Protein 7JWK (pdb70)

Organism: Mycoplasma genitalium (strain ATCC 33530 / DSM 19775 / NCTC 10195 / G37) (NCBI:txid243273)

Nearest PDB structures (foldseek):
  7jwk-assembly1_B  TM=1.002E+00  e=1.875E-67  Mycoplasmoides genitalium G37
  5jya-assembly1_B  TM=9.770E-01  e=1.319E-47  Streptococcus agalactiae
  8hrq-assembly1_B  TM=9.580E-01  e=7.032E-47  Corynebacterium glutamicum ATCC 13032
  1nq5-assembly2_C  TM=9.638E-01  e=1.717E-46  Geobacillus stearothermophilus
  3gnq-assembly1_A  TM=9.557E-01  e=8.071E-45  Burkholderia pseudomallei 1710b

B-factor: mean 51.88, std 16.66, range [22.38, 120.73]

Solvent-accessible surface area: 44546 Å² total; per-residue (Å²): 124,20,80,0,0,0,2,6,0,24,24,36,0,2,12,0,2,38,12,5,54,92,73,100,47,2,90,15,28,0,0,4,22,127,14,86,26,96,8,0,10,16,1,0,50,12,2,16,25,31,35,69,25,166,94,67,28,82,42,70,160,64,45,0,26,2,80,106,41,64,2,89,6,39,70,54,66,69,2,89,87,5,36,0,100,139,32,80,0,32,3,0,0,2,13,44,54,192,42,46,30,78,141,7,0,18,34,0,51,161,12,21,6,120,31,0,0,0,17,25,21,8,146,56,77,119,16,81,6,0,0,42,49,23,20,9,166,71,14,37,75,130,23,42,17,0,0,2,0,15,27,2,0,2,0,0,0,4,0,0,36,4,0,18,130,49,22,14,3,32,10,0,4,0,3,0,1,5,0,3,34,64,68,6,72,12,8,4,26,38,29,128,43,42,14,29,0,0,0,0,16,43,0,0,0,3,12,101,15,23,0,34,127,0,5,10,64,2,2,94,72,0,105,57,42,14,64,13,22,0,1,20,0,10,6,25,7,0,0,1,0,7,0,0,0,26,13,130,132,77,10,46,38,119,101,0,17,84,2,0,103,168,60,52,46,62,3,3,85,35,11,104,39,22,6,0,1,18,27,5,48,52,20,100,73,0,0,8,0,1,12,119,23,12,45,45,7,93,16,148,56,83,62,3,2,2,0,0,0,0,0,0,8,9,5,1,6,1,30,2,0,2,44,1,0,42,62,6,33,85,90,132,19,20,0,0,0,2,5,0,24,24,37,0,2,11,0,2,40,14,4,51,90,90,98,55,3,86,13,37,0,0,5,22,130,22,101,27,98,5,0,11,16,1,0,38,13,3,16,26,34,34,63,22,165,84,66,28,79,39,74,91,58,44,0,78,4,68,106,34,58,3,89,7,35,68,66,76,67,1,94,99,5,37,0,107,142,36,107,5,48,5,0,0,2,14,42,40,175,38,46,28,82,78,9,0,23,41,0,52,150,12,29,6,71,24,0,0,1,18,24,22,7,143,52,76,121,13,86,5,1,0,45,54,26,21,10,160,66,13,48,105,91,21,37,17,0,0,3,0,15,26,4,0,2,0,0,0,4,0,0,36,3,0,20,129,51,21,13,1,32,10,0,5,1,3,0,1,7,0,5,36,67,56,6,74,11,10,4,25,42,29,139,39,42,13,29,0,0,0,1,16,41,0,0,0,3,8,102,13,26,0,35,117,0,5,9,68,2,2,96,78,0,104,55,39,15,65,12,26,1,2,19,0,10,7,27,8,0,0,1,0,8,0,0,0,22,14,129,133,77,9,46,37,117,99,0,18,84,2,0,100,162,61,48,48,66,3,3,83,34,13,109,44,21,6,0,1,17,29,3,49,51,20,100,75,1,0,8,0,0,9,120,30,10,48,29,8,105,17,149,69,95,56,5,2,2,0,1,0,0,0,0,8,9,6,1,5,1,34,4,0,4,44,1,0,42,41,5,29,164,99,131,82,86,13,17,0,0,0,2,5,0,25,26,35,0,2,11,0,3,37,16,4,48,88,82,102,54,6,42,18,38,0,0,5,19,134,16,94,27,98,8,0,10,17,1,0,39,13,3,16,27,34,34,61,24,168,87,65,28,82,41,73,90,61,49,0,82,2,60,225,39,71,2,92,8,35,67,67,79,54,0,87,95,4,38,0,109,144,40,59,0,37,5,0,0,1,15,43,46,184,39,44,27,76,134,6,0,17,27,0,53,153,11,25,5,120,30,0,0,0,19,24,32,18,159,56,77,116,14,89,5,1,0,42,53,22,20,24,78,70,17,40,85,134,22,43,16,0,0,3,0,16,28,3,0,3,0,0,0,4,0,0,34,5,0,19,127,52,18,8,0,39,8,0,3,1,2,0,0,6,0,4,35,63,64,6,73,12,8,4,24,38,29,125,43,42,14,29,0,0,0,1,16,44,0,0,0,3,11,101,14,31,0,35,77,1,5,9,69,2,1,95,77,0,109,54,35,15,66,14,22,1,2,20,0,12,6,26,6,0,0,0,0,6,0,1,0,23,14,120,116,75,8,46,41,117,104,0,18,84,3,0,98,172,61,52,46,62,3,2,87,27,14,110,50,21,6,0,1,16,28,4,50,52,21,101,77,1,0,9,0,1,9,119,28,12,43,29,6,115,14,143,66,92,64,4,3,2,0,0,0,0,0,0,10,10,7,1,6,1,35,3,0,3,38,1,0,42,61,10,20,83,81,133,39,18,0,0,0,1,7,1,26,25,37,0,2,11,0,1,38,15,4,46,95,21,106,63,10,52,18,43,0,0,6,23,136,20,99,28,97,11,2,9,16,1,0,46,12,3,17,24,33,36,66,24,174,89,68,27,77,39,64,91,64,37,2,92,2,72,108,42,74,3,111,7,36,69,59,76,52,1,98,95,2,40,0,103,81,51,87,0,39,5,0,0,2,14,54,60,75,45,42,37,26,78,12,0,38,48,0,52,94,13,24,4,112,38,0,0,0,18,25,35,16,74,62,73,123,23,77,6,2,0,42,48,25,18,15,159,74,29,50,113,89,24,40,20,0,0,3,0,15,28,4,0,2,0,0,0,1,0,0,51,3,0,19,80,49,21,20,7,41,12,0,4,0,3,0,0,5,0,4,32,66,68,5,77,11,10,4,24,40,28,137,42,45,14,27,0,0,0,0,17,42,0,0,0,2,13,99,18,32,0,29,82,1,4,8,68,1,1,92,100,0,109,53,38,13,62,12,22,1,2,20,0,11,6,24,7,0,0,1,0,6,0,0,0,24,13,80,132,78,7,48,41,121,102,0,20,84,2,0,97,161,59,52,41,69,2,2,86,38,14,105,39,20,5,0,1,16,28,5,48,50,20,104,73,0,0,9,0,1,11,122,29,12,45,43,6,70,19,152,67,85,66,6,2,3,0,0,0,0,0,0,9,8,6,1,6,1,38,3,1,14,40,6,1,62,101,60

GO terms:
  GO:0005737 cytoplasm (C, IDA)
  GO:0009986 cell surface (C, IDA)
  GO:0044650 adhesion of symbiont to host cell (P, IDA)
  GO:0004365 glyceraldehyde-3-phosphate dehydrogenase (NAD+) (phosphorylating) activity (F, IDA)
  GO:0140032 glycosylation-dependent protein binding (F, IPI)

CATH classification: 3.40.50.720 (+1 more: 3.30.360.10)

Sequence (1323 aa):
TIKVAINGFGRIGRLVFRSLLSKANVEVVAINDLTQPEVLAHLLKYDSAHGELKRKITVKQNILQIDRKKVYVFSEKDPQNLPWDEHDDIDVVIESTGRFVSEEGASLHLKAGAKRVIISAPAKEKTIRTVVYNVNHKTISSDDKIISAASCTTNCLAPLVHVLEKNFGIVYGTMLTVHAYTADQRLQDAPHNDLRRARAAAVNIVPTTTGAAKAIGLVVPEANGKLNGMSLRVPVLTGSIVELSVVLEKSPSVEQVNQAMKRFASASFKYCEDPIVSSDVVSSEYGSIFDSKLTNIVEVDGMKLYKVYAWYDNESSYVHQLVRVVSYCAKLTIKVAINGFGRIGRLVFRSLLSKANVEVVAINDLTQPEVLAHLLKYDSAHGELKRKITVKQNILQIDRKKVYVFSEKDPQNLPWDEHDIDVVIESTGRFVSEEGASLHLKAGAKRVIISAPAKEKTIRTVVYNVNHKTISSDDKIISAASCTTNCLAPLVHVLEKNFGIVYGTMLTVHAYTADQRLQDAPHNDLRRARAAAVNIVPTTTGAAKAIGLVVPEANGKLNGMSLRVPVLTGSIVELSVVLEKSPSVEQVNQAMKRFASASFKYCEDPIVSSSDVVSSEYGSIFDSKLTNIVEVDGMKLYKVYAWYDNESSYVHQLVRVVSYCAKLHRTIKVAINGFGRIGRLVFRSLLSKANVEVVAINDLTQPEVLAHLLKYDSAHGELKRKITVKQNILQIDRKKVYVFSEKDPQNLPWDEHDIDVVIESTGRFVSEEGASLHLKAGAKRVIISAPAKEKTIRTVVYNVNHKTISSDDKIISAASCTTNCLAPLVHVLEKNFGIVYGTMLTVHAYTADQRLQDAPHNDLRRARAAAVNIVPTTTGAAKAIGLVVPEANGKLNGMSLRVPVLTGSIVVELSVVLEKSPSVEQVNQAMKRFASASFKYCEDPIVSSSDVVSSEYGSIFDSKLTNIVEVDGMKLYKVYAWYDNESSYVHQLVRVVSYCAKLTIKVAINGFGRIGRLVFRSLLSKANVEVVAINDLTQPEVLAHLLKYDSAHGELKRKITVKQNILQIDRKKVYVFSEKDPQNLPWDEHDIDVVIESTGRFVSEEGASLHLKAGAKRVIISAPAKEKTIRTVVYNVNHKTISSDDKIISAASCTTNCLAPLVHVLEKNFGIVYGTMLTVHAYTADQRLQDAPHNDLRRARAAAVNIVPTTTGAAKAIGLVVPEANGKLNGMSLRVPVLTGSIVVELSVVLEKSPSVEQVNQAMKRFASASSFKYCEDPIVSSDVVSSEYGSIFDSKLTNIVEVDGMKLYKVYAWYDNESSYVHQLVRVVSYC

InterPro domains:
  IPR006424 Glyceraldehyde-3-phosphate dehydrogenase, type I [TIGR01534] (9-329)
  IPR020828 Glyceraldehyde 3-phosphate dehydrogenase, NAD(P) binding domain [PF00044] (8-107)
  IPR020828 Glyceraldehyde 3-phosphate dehydrogenase, NAD(P) binding domain [SM00846] (8-157)
  IPR020829 Glyceraldehyde 3-phosphate dehydrogenase, catalytic domain [PF02800] (162-317)
  IPR020830 Glyceraldehyde 3-phosphate dehydrogenase, active site [PS00071] (155-162)
  IPR020831 Glyceraldehyde/Erythrose phosphate dehydrogenase family [PIRSF000149] (7-336)
  IPR020831 Glyceraldehyde/Erythrose phosphate dehydrogenase family [PR00078] (114-127)
  IPR020831 Glyceraldehyde/Erythrose phosphate dehydrogenase family [PR00078] (151-169)
  IPR020831 Glyceraldehyde/Erythrose phosphate dehydrogenase family [PR00078] (178-194)
  IPR020831 Glyceraldehyde/Erythrose phosphate dehydrogenase family [PR00078] (234-251)
  IPR020831 Glyceraldehyde/Erythrose phosphate dehydrogenase family [PR00078] (270-285)
  IPR020831 Glyceraldehyde/Erythrose phosphate dehydrogenase family [PTHR43148] (6-336)
  IPR036291 NAD(P)-binding domain superfamily [SSF51735] (8-173)

Foldseek 3Di:
DAEEEEEACDLQNLLLVLVCVPPPLYHHAEYEAADAPVVSQVCSQQPPQPGGDPFDWDDDHQWIDTPHHTHGYYYDPQLLPPQCQVVVHAEYEYENVPQQEPVSQCSNVNNPYQAYEYLAHHPDLPAAEEFPLQALVVDDLPRRYYYPHALVLNACQLLVSLQCVPWRFQAWEKEKAWEDDPLADCDQDDDPQNQSSHNQQPDFGKAADRNQVCNCSHVVSCPPRYHYTYTYYRDHWKMKMKIKTFTRDDDDLVVSLVSLVVSDDQQEARDDDDDDGSVCRLPLHSKYWHSVPWDWDADPRGIITITMIMHGSRNSSSNSVSVSVVVSSVD/DAEEEEEACDLLNLLLVLVCVPPVLYHHAEYEAADDVVVSQVCSQQPPQPGGDPFDWDDDPQWIDTPPDTHGYYYDPQLLPDQCQVVVHAEYEYENVPQQEPVSQCSPVNNPYQAYEYLAHHPDLPQAEEFPLQALVVDDSVRRYYYPHALVLNACQLLCRLQCVPWNFQAWEKEKAWEDDPLADCDQADDPQNQSSHNQQQDFGKAADRNQSRNCNHRVVCPPRYHYTYTHYRDHWKMKMKIKTFTRDDDDLVVSLVSLVVSDDQQEARDDDDDDRSVQRLRLHSKYWHSVPWDWDADPNGIITITMIMHGSRNSSSNSVVVSVVVVSVD/DAQAEEEEEALDLQNLLLQLVCVPPRSYAHAEYEAADAPVVSQVCSQQPPQPGGDPFDWDDDDQWIATNHHTHGYYYDPQLLPPQCQVVVHAEYEYENVPQLEPVSQCSNVNNRHQAYEYLAHHPDLPQAEEQPLQALVPDDLPRRYYYPHALVLNACQLLVSLQCVPWRFQAWEKEKAWEDDPLADCDQDDDPQNQSSHNQQQDFGKAADRNQVCNCSRRVSCPPRYHYTYTYYRDHWKMKMKIKTFTNDDDDLVVSLVSLVVSDDQQEAEDDDPDDGSVARLRCHSKYWHSVPWDWDDDPNGIITITMIMHGSRNSSSNSVSVSVVVSSVD/DAEEEEEALDLQRLLLVVVCVPVPVYAYAEYEDADDVVVSQVCSQQPPQPGGDPFDWDDDRQWIQTHHHIHGYYYDPQLLQPQCQVVVHAEYEAENVPQQEPVSQCSNVNNHYQAYEYLAHHPDLPAAEEFPLQALVPDDPVRRYYYPHALVLNACQLLVSLQCVPWRFQAKEKEKAWEDDPLADCDQADDPQNQSSHNQQPDFGKAADRNQQCNCSHVVSCPPRYHYTYTHYRDNWKMKMKMKTFTNDDDDLVVSLVSLVVSDDLQEAEDDDPDDRSVQRLPLHSKYWHSVPWDWDADPNGTITITMIMHGSRNSSSNSVSVSVVVD

Secondary structure (DSSP, 8-state):
-EEEEEES-SHHHHHHHHHHTT-TTEEEEEEE-SS-HHHHHHHHH--TTT----S-EEEETTEEEETTEEEEEE--SSGGGS-TTTTT-SEEEE-SSS--SHHHHHHHHHTT-S-EEESS--SSTTSEE--TTTTGGG--TT-SEEE---HHHHHHHHHHHHHHHHT-EEEEEEEEEEE--TTSBSSS---SSTTTTSBGGG--EEE--THHHHHHHHSGGGTTSEEEEEEEES-SS-EEEEEEEEESS---HHHHHHHHHHT-SSSEEEE-S---GGGGTT---SEEEETTT-EEEEETTEEEEEEEEEE-TTHHHHHHHHHHHHHHHT-/-EEEEEE--SHHHHHHHHHHTT-TTEEEEEEE-SS-HHHHHHHHH--TTT----S-EEEETTEEEETTEEEEEE--SSGGGS-TTTTT-SEEEE-SSS--SHHHHHHHHHTT-SEEEESS--SSTTSEE--TTTTGGG--TT-SEEE---HHHHHHHHHHHHHHHHT-EEEEEEEEEEE--TTS-SSS---SSTTTTS-GGG--EEE--THHHHHHHHSGGGTTSEEEEEEEES-SS-EEEEEEEEESS---HHHHHHHHHHT-BTTEEEE-S---GGGGTT---SEEEEGGG-EEEEETTEEEEEEEEEE-TTHHHHHHHHHHHHHHHH-/---EEEEEE--SHHHHHHHHHHTT-TTEEEEEEE-SS-HHHHHHHHH--TTT----S-EEEETTEEEETTEEEEEE--SSGGGS-TTTTT-SEEEE-SSS--SHHHHHHHHHHT-SEEEESS--SSTTSEE--TTTTGGG--TT-SEEE---HHHHHHHHHHHHHHHHT-EEEEEEEEEEE--TTSBSSS---SSTTTTSBGGG--EEE--THHHHHHHHSGGGTTSEEEEEEEES-SS-EEEEEEEEESS---HHHHHHHHHHT--SSEEEE-S---GGGGTT---SEEEEGGG-EEEEETTEEEEEEEEEE-TTHHHHHHHHHHHHHHHH-/-EEEEEE--SHHHHHHHHHHTT-TTEEEEEEE-SS-HHHHHHHHH--TTT----S-EEEETTEEEETTEEEEEE--SSGGGS-TTTTT-SEEEE-SSS--SHHHHHHHHHHT-SEEEESS--SSSSSEE--TTTTGGG--TT-SEEE---HHHHHHHHHHHHHHHHH-EEEEEEEEEEE--TTSBSSS---SSTTTTSBGGG--EEE--THHHHHHHHSGGGTTTEEEEEEEES-SS-EEEEEEEEESS---HHHHHHHHHHT-BTTEEEE-S---GGGGTT--SSEEEEGGG-EEEEETTEEEEEEEEEE-TTHHHHHHHHHHHHH-

Structure (mmCIF, N/CA/C/O backbone):
data_7JWK
#
_entry.id   7JWK
#
_cell.length_a   91.600
_cell.length_b   94.170
_cell.length_c   172.800
_cell.angle_alpha   90.000
_cell.angle_beta   90.000
_cell.angle_gamma   90.000
#
_symmetry.space_group_name_H-M   'P 21 21 21'
#
loop_
_entity.id
_entity.type
_entity.pdbx_description
1 polymer 'Glyceraldehyde-3-phosphate dehydrogenase'
2 non-polymer NICOTINAMIDE-ADENINE-DINUCLEOTIDE
3 non-polymer 'PHOSPHATE ION'
4 non-polymer DI(HYDROXYETHYL)ETHER
5 water water
#
loop_
_atom_site.group_PDB
_atom_site.id
_atom_site.type_symbol
_atom_site.label_atom_id
_atom_site.label_alt_id
_atom_site.label_comp_id
_atom_site.label_asym_id
_atom_site.label_entity_id
_atom_site.label_seq_id
_atom_site.pdbx_PDB_ins_code
_atom_site.Cartn_x
_atom_site.Cartn_y
_atom_site.Cartn_z
_atom_site.occupancy
_atom_site.B_iso_or_equiv
_atom_site.auth_seq_id
_atom_site.auth_comp_id
_atom_site.auth_asym_id
_atom_site.auth_atom_id
_atom_site.pdbx_PDB_model_num
ATOM 1 N N . THR A 1 10 ? 15.702 -38.955 -29.277 1.00 71.87 7 THR A N 1
ATOM 2 C CA . THR A 1 10 ? 15.424 -38.070 -28.143 1.00 72.82 7 THR A CA 1
ATOM 3 C C . THR A 1 10 ? 16.606 -37.962 -27.178 1.00 71.46 7 THR A C 1
ATOM 4 O O . THR A 1 10 ? 16.878 -38.891 -26.409 1.00 71.61 7 THR A O 1
ATOM 8 N N . ILE A 1 11 ? 17.283 -36.821 -27.193 1.00 60.47 8 ILE A N 1
ATOM 9 C CA . ILE A 1 11 ? 18.567 -36.691 -26.523 1.00 59.37 8 ILE A CA 1
ATOM 10 C C . ILE A 1 11 ? 18.388 -36.007 -25.176 1.00 58.55 8 ILE A C 1
ATOM 11 O O . ILE A 1 11 ? 17.519 -35.148 -24.983 1.00 55.08 8 ILE A O 1
ATOM 16 N N . LYS A 1 12 ? 19.238 -36.390 -24.235 1.00 54.10 9 LYS A N 1
ATOM 17 C CA . LYS A 1 12 ? 19.189 -35.868 -22.882 1.00 48.88 9 LYS A CA 1
ATOM 18 C C . LYS A 1 12 ? 20.258 -34.803 -22.727 1.00 47.14 9 LYS A C 1
ATOM 19 O O . LYS A 1 12 ? 21.430 -35.048 -23.037 1.00 48.28 9 LYS A O 1
ATOM 25 N N . VAL A 1 13 ? 19.849 -33.634 -22.243 1.00 40.76 10 VAL A N 1
ATOM 26 C CA . VAL A 1 13 ? 20.696 -32.458 -22.188 1.00 42.22 10 VAL A CA 1
ATOM 27 C C . VAL A 1 13 ? 20.868 -32.037 -20.738 1.00 43.38 10 VAL A C 1
ATOM 28 O O . VAL A 1 13 ? 19.921 -32.081 -19.944 1.00 41.82 10 VAL A O 1
ATOM 32 N N . ALA A 1 14 ? 22.088 -31.651 -20.396 1.00 40.45 11 ALA A N 1
ATOM 33 C CA . ALA A 1 14 ? 22.385 -30.932 -19.174 1.00 38.70 11 ALA A CA 1
ATOM 34 C C . ALA A 1 14 ? 22.855 -29.531 -19.541 1.00 38.65 11 ALA A C 1
ATOM 35 O O . ALA A 1 14 ? 23.582 -29.340 -20.527 1.00 38.16 11 ALA A O 1
ATOM 37 N N . ILE A 1 15 ? 22.439 -28.552 -18.759 1.00 36.47 12 ILE A N 1
ATOM 38 C CA . ILE A 1 15 ? 22.871 -27.177 -18.954 1.00 34.73 12 ILE A CA 1
ATOM 39 C C . ILE A 1 15 ? 23.825 -26.851 -17.821 1.00 35.75 12 ILE A C 1
ATOM 40 O O . ILE A 1 15 ? 23.437 -26.885 -16.644 1.00 36.28 12 ILE A O 1
ATOM 45 N N . ASN A 1 16 ? 25.089 -26.591 -18.166 1.00 35.50 13 ASN A N 1
ATOM 46 C CA . ASN A 1 16 ? 26.081 -26.118 -17.208 1.00 34.68 13 ASN A CA 1
ATOM 47 C C . ASN A 1 16 ? 26.164 -24.603 -17.298 1.00 36.11 13 ASN A C 1
ATOM 48 O O . ASN A 1 16 ? 26.592 -24.064 -18.326 1.00 33.82 13 ASN A O 1
ATOM 53 N N . GLY A 1 17 ? 25.781 -23.920 -16.219 1.00 36.27 14 GLY A N 1
ATOM 54 C CA . GLY A 1 17 ? 25.738 -22.468 -16.253 1.00 34.29 14 GLY A CA 1
ATOM 55 C C . GLY A 1 17 ? 24.340 -22.020 -16.620 1.00 34.01 14 GLY A C 1
ATOM 56 O O . GLY A 1 17 ? 24.017 -21.834 -17.796 1.00 32.37 14 GLY A O 1
ATOM 57 N N . PHE A 1 18 ? 23.488 -21.881 -15.608 1.00 31.25 15 PHE A N 1
ATOM 58 C CA . PHE A 1 18 ? 22.078 -21.562 -15.797 1.00 30.05 15 PHE A CA 1
ATOM 59 C C . PHE A 1 18 ? 21.888 -20.044 -15.763 1.00 31.57 15 PHE A C 1
ATOM 60 O O . PHE A 1 18 ? 21.129 -19.508 -14.962 1.00 32.47 15 PHE A O 1
ATOM 68 N N . GLY A 1 19 ? 22.613 -19.350 -16.634 1.00 30.92 16 GLY A N 1
ATOM 69 C CA . GLY A 1 19 ? 22.631 -17.898 -16.680 1.00 31.80 16 GLY A CA 1
ATOM 70 C C . GLY A 1 19 ? 21.731 -17.333 -17.764 1.00 32.43 16 GLY A C 1
ATOM 71 O O . GLY A 1 19 ? 20.721 -17.932 -18.147 1.00 32.12 16 GLY A O 1
ATOM 72 N N . ARG A 1 20 ? 22.107 -16.166 -18.283 1.00 29.16 17 ARG A N 1
ATOM 73 C CA . ARG A 1 20 ? 21.294 -15.549 -19.317 1.00 30.66 17 ARG A CA 1
ATOM 74 C C . ARG A 1 20 ? 21.126 -16.495 -20.505 1.00 31.11 17 ARG A C 1
ATOM 75 O O . ARG A 1 20 ? 20.003 -16.756 -20.954 1.00 29.89 17 ARG A O 1
ATOM 83 N N . ILE A 1 21 ? 22.228 -17.054 -21.007 1.00 29.78 18 ILE A N 1
ATOM 84 C CA . ILE A 1 21 ? 22.113 -17.966 -22.144 1.00 32.89 18 ILE A CA 1
ATOM 85 C C . ILE A 1 21 ? 21.493 -19.297 -21.709 1.00 32.42 18 ILE A C 1
ATOM 86 O O . ILE A 1 21 ? 20.568 -19.802 -22.352 1.00 34.72 18 ILE A O 1
ATOM 91 N N . GLY A 1 22 ? 21.968 -19.875 -20.603 1.00 30.21 19 GLY A N 1
ATOM 92 C CA . GLY A 1 22 ? 21.468 -21.187 -20.202 1.00 29.14 19 GLY A CA 1
ATOM 93 C C . GLY A 1 22 ? 19.971 -21.218 -19.919 1.00 34.15 19 GLY A C 1
ATOM 94 O O . GLY A 1 22 ? 19.287 -22.193 -20.248 1.00 35.02 19 GLY A O 1
ATOM 95 N N . ARG A 1 23 ? 19.440 -20.156 -19.301 1.00 32.35 20 ARG A N 1
ATOM 96 C CA . ARG A 1 23 ? 18.025 -20.149 -18.950 1.00 34.15 20 ARG A CA 1
ATOM 97 C C . ARG A 1 23 ? 17.163 -19.963 -20.181 1.00 36.00 20 ARG A C 1
ATOM 98 O O . ARG A 1 23 ? 16.110 -20.602 -20.310 1.00 33.50 20 ARG A O 1
ATOM 106 N N . LEU A 1 24 ? 17.593 -19.095 -21.098 1.00 34.38 21 LEU A N 1
ATOM 107 C CA . LEU A 1 24 ? 16.844 -18.920 -22.336 1.00 37.42 21 LEU A CA 1
ATOM 108 C C . LEU A 1 24 ? 16.900 -20.183 -23.187 1.00 35.28 21 LEU A C 1
ATOM 109 O O . LEU A 1 24 ? 15.897 -20.554 -23.810 1.00 31.20 21 LEU A O 1
ATOM 114 N N . VAL A 1 25 ? 18.052 -20.872 -23.206 1.00 32.43 22 VAL A N 1
ATOM 115 C CA . VAL A 1 25 ? 18.118 -22.162 -23.896 1.00 32.49 22 VAL A CA 1
ATOM 116 C C . VAL A 1 25 ? 17.168 -23.156 -23.240 1.00 34.30 22 VAL A C 1
ATOM 117 O O . VAL A 1 25 ? 16.470 -23.906 -23.926 1.00 34.97 22 VAL A O 1
ATOM 121 N N . PHE A 1 26 ? 17.121 -23.178 -21.903 1.00 35.70 23 PHE A N 1
ATOM 122 C CA . PHE A 1 26 ? 16.159 -24.046 -21.224 1.00 38.63 23 PHE A CA 1
ATOM 123 C C . PHE A 1 26 ? 14.731 -23.718 -21.647 1.00 38.11 23 PHE A C 1
ATOM 124 O O . PHE A 1 26 ? 13.957 -24.614 -22.005 1.00 37.54 23 PHE A O 1
ATOM 132 N N . ARG A 1 27 ? 14.358 -22.436 -21.596 1.00 37.99 24 ARG A N 1
ATOM 133 C CA . ARG A 1 27 ? 13.017 -22.040 -22.018 1.00 40.55 24 ARG A CA 1
ATOM 134 C C . ARG A 1 27 ? 12.711 -22.550 -23.419 1.00 38.36 24 ARG A C 1
ATOM 135 O O . ARG A 1 27 ? 11.650 -23.127 -23.665 1.00 42.13 24 ARG A O 1
ATOM 143 N N . SER A 1 28 ? 13.645 -22.362 -24.345 1.00 36.58 25 SER A N 1
ATOM 144 C CA . SER A 1 28 ? 13.367 -22.743 -25.721 1.00 41.01 25 SER A CA 1
ATOM 145 C C . SER A 1 28 ? 13.295 -24.257 -25.890 1.00 44.53 25 SER A C 1
ATOM 146 O O . SER A 1 28 ? 12.497 -24.746 -26.696 1.00 47.63 25 SER A O 1
ATOM 149 N N . LEU A 1 29 ? 14.101 -25.018 -25.141 1.00 39.61 26 LEU A N 1
ATOM 150 C CA . LEU A 1 29 ? 14.069 -26.468 -25.293 1.00 43.25 26 LEU A CA 1
ATOM 151 C C . LEU A 1 29 ? 12.773 -27.082 -24.767 1.00 46.39 26 LEU A C 1
ATOM 152 O O . LEU A 1 29 ? 12.454 -28.213 -25.133 1.00 46.84 26 LEU A O 1
ATOM 157 N N . LEU A 1 30 ? 12.002 -26.355 -23.950 1.00 46.83 27 LEU A N 1
ATOM 158 C CA . LEU A 1 30 ? 10.727 -26.895 -23.477 1.00 49.81 27 LEU A CA 1
ATOM 159 C C . LEU A 1 30 ? 9.790 -27.238 -24.625 1.00 48.58 27 LEU A C 1
ATOM 160 O O . LEU A 1 30 ? 8.938 -28.122 -24.477 1.00 52.50 27 LEU A O 1
ATOM 165 N N . SER A 1 31 ? 9.928 -26.568 -25.772 1.00 48.27 28 SER A N 1
ATOM 166 C CA . SER A 1 31 ? 9.036 -26.794 -26.907 1.00 55.26 28 SER A CA 1
ATOM 167 C C . SER A 1 31 ? 9.680 -27.613 -28.027 1.00 58.48 28 SER A C 1
ATOM 168 O O . SER A 1 31 ? 9.084 -27.759 -29.095 1.00 64.26 28 SER A O 1
ATOM 171 N N . LYS A 1 32 ? 10.877 -28.144 -27.818 1.00 57.77 29 LYS A N 1
ATOM 172 C CA . LYS A 1 32 ? 11.516 -29.014 -28.795 1.00 58.44 29 LYS A CA 1
ATOM 173 C C . LYS A 1 32 ? 11.248 -30.455 -28.394 1.00 61.85 29 LYS A C 1
ATOM 174 O O . LYS A 1 32 ? 11.639 -30.879 -27.299 1.00 61.01 29 LYS A O 1
ATOM 180 N N . ALA A 1 33 ? 10.589 -31.203 -29.287 1.00 63.59 30 ALA A N 1
ATOM 181 C CA . ALA A 1 33 ? 10.059 -32.516 -28.933 1.00 66.98 30 ALA A CA 1
ATOM 182 C C . ALA A 1 33 ? 11.165 -33.534 -28.682 1.00 65.70 30 ALA A C 1
ATOM 183 O O . ALA A 1 33 ? 11.026 -34.398 -27.810 1.00 66.07 30 ALA A O 1
ATOM 185 N N . ASN A 1 34 ? 12.259 -33.468 -29.441 1.00 63.64 31 ASN A N 1
ATOM 186 C CA . ASN A 1 34 ? 13.276 -34.514 -29.408 1.00 65.90 31 ASN A CA 1
ATOM 187 C C . ASN A 1 34 ? 14.367 -34.254 -28.372 1.00 65.01 31 ASN A C 1
ATOM 188 O O . ASN A 1 34 ? 15.362 -34.984 -28.346 1.00 65.63 31 ASN A O 1
ATOM 190 N N . VAL A 1 35 ? 14.211 -33.236 -27.524 1.00 61.29 32 VAL A N 1
ATOM 191 C CA . VAL A 1 35 ? 15.266 -32.798 -26.621 1.00 58.11 32 VAL A CA 1
ATOM 192 C C . VAL A 1 35 ? 14.661 -32.580 -25.240 1.00 60.71 32 VAL A C 1
ATOM 193 O O . VAL A 1 35 ? 13.710 -31.799 -25.089 1.00 63.48 32 VAL A O 1
ATOM 197 N N . GLU A 1 36 ? 15.217 -33.262 -24.238 1.00 57.24 33 GLU A N 1
ATOM 198 C CA . GLU A 1 36 ? 14.816 -33.128 -22.840 1.00 54.40 33 GLU A CA 1
ATOM 199 C C . GLU A 1 36 ? 16.013 -32.657 -22.029 1.00 49.13 33 GLU A C 1
ATOM 200 O O . GLU A 1 36 ? 17.061 -33.315 -22.032 1.00 49.84 33 GLU A O 1
ATOM 206 N N . VAL A 1 37 ? 15.859 -31.537 -21.325 1.00 45.87 34 VAL A N 1
ATOM 207 C CA . VAL A 1 37 ? 16.849 -31.139 -20.326 1.00 45.29 34 VAL A CA 1
ATOM 208 C C . VAL A 1 37 ? 16.552 -31.887 -19.030 1.00 43.12 34 VAL A C 1
ATOM 209 O O . VAL A 1 37 ? 15.487 -31.720 -18.431 1.00 45.84 34 VAL A O 1
ATOM 213 N N . VAL A 1 38 ? 17.486 -32.723 -18.598 1.00 40.92 35 VAL A N 1
ATOM 214 C CA . VAL A 1 38 ? 17.282 -33.525 -17.397 1.00 42.51 35 VAL A CA 1
ATOM 215 C C . VAL A 1 38 ? 18.088 -33.022 -16.212 1.00 43.36 35 VAL A C 1
ATOM 216 O O . VAL A 1 38 ? 17.831 -33.459 -15.078 1.00 45.31 35 VAL A O 1
ATOM 220 N N . ALA A 1 39 ? 19.024 -32.103 -16.420 1.00 43.25 36 ALA A N 1
ATOM 221 C CA . ALA A 1 39 ? 19.827 -31.606 -15.315 1.00 42.15 36 ALA A CA 1
ATOM 222 C C . ALA A 1 39 ? 20.340 -30.219 -15.656 1.00 41.72 36 ALA A C 1
ATOM 223 O O . ALA A 1 39 ? 20.601 -29.913 -16.823 1.00 41.86 36 ALA A O 1
ATOM 225 N N . ILE A 1 40 ? 20.485 -29.389 -14.623 1.00 40.82 37 ILE A N 1
ATOM 226 C CA . ILE A 1 40 ? 21.117 -28.083 -14.738 1.00 41.07 37 ILE A CA 1
ATOM 227 C C . ILE A 1 40 ? 22.078 -27.917 -13.569 1.00 42.40 37 ILE A C 1
ATOM 228 O O . ILE A 1 40 ? 21.917 -28.525 -12.507 1.00 42.32 37 ILE A O 1
ATOM 233 N N . ASN A 1 41 ? 23.081 -27.069 -13.775 1.00 36.04 38 ASN A N 1
ATOM 234 C CA . ASN A 1 41 ? 24.094 -26.827 -12.764 1.00 40.39 38 ASN A CA 1
ATOM 235 C C . ASN A 1 41 ? 24.437 -25.343 -12.734 1.00 41.26 38 ASN A C 1
ATOM 236 O O . ASN A 1 41 ? 24.533 -24.694 -13.782 1.00 39.87 38 ASN A O 1
ATOM 241 N N . ASP A 1 42 ? 24.593 -24.808 -11.529 1.00 40.94 39 ASP A N 1
ATOM 242 C CA . ASP A 1 42 ? 25.000 -23.421 -11.334 1.00 40.19 39 ASP A CA 1
ATOM 243 C C . ASP A 1 42 ? 25.648 -23.333 -9.949 1.00 45.79 39 ASP A C 1
ATOM 244 O O . ASP A 1 42 ? 26.119 -24.346 -9.419 1.00 44.29 39 ASP A O 1
ATOM 249 N N . LEU A 1 43 ? 25.666 -22.141 -9.348 1.00 42.71 40 LEU A N 1
ATOM 250 C CA . LEU A 1 43 ? 26.344 -21.954 -8.073 1.00 42.35 40 LEU A CA 1
ATOM 251 C C . LEU A 1 43 ? 25.412 -21.419 -6.989 1.00 44.74 40 LEU A C 1
ATOM 252 O O . LEU A 1 43 ? 25.825 -20.628 -6.140 1.00 44.78 40 LEU A O 1
ATOM 257 N N . THR A 1 44 ? 24.153 -21.848 -6.970 1.00 42.37 41 THR A N 1
ATOM 258 C CA . THR A 1 44 ? 23.199 -21.292 -6.014 1.00 44.88 41 THR A CA 1
ATOM 259 C C . THR A 1 44 ? 22.126 -22.335 -5.705 1.00 42.35 41 THR A C 1
ATOM 260 O O . THR A 1 44 ? 22.138 -23.446 -6.238 1.00 46.66 41 THR A O 1
ATOM 264 N N . GLN A 1 45 ? 21.188 -21.968 -4.840 1.00 43.56 42 GLN A N 1
ATOM 265 C CA . GLN A 1 45 ? 20.125 -22.888 -4.461 1.00 44.40 42 GLN A CA 1
ATOM 266 C C . GLN A 1 45 ? 19.138 -23.067 -5.614 1.00 44.29 42 GLN A C 1
ATOM 267 O O . GLN A 1 45 ? 18.968 -22.163 -6.447 1.00 41.73 42 GLN A O 1
ATOM 273 N N . PRO A 1 46 ? 18.485 -24.234 -5.687 1.00 44.45 43 PRO A N 1
ATOM 274 C CA . PRO A 1 46 ? 17.474 -24.456 -6.742 1.00 42.91 43 PRO A CA 1
ATOM 275 C C . PRO A 1 46 ? 16.378 -23.405 -6.768 1.00 40.38 43 PRO A C 1
ATOM 276 O O . PRO A 1 46 ? 15.961 -22.985 -7.854 1.00 39.13 43 PRO A O 1
ATOM 280 N N . GLU A 1 47 ? 15.910 -22.959 -5.597 1.00 43.23 44 GLU A N 1
ATOM 281 C CA . GLU A 1 47 ? 14.846 -21.961 -5.544 1.00 41.69 44 GLU A CA 1
ATOM 282 C C . GLU A 1 47 ? 15.253 -20.665 -6.239 1.00 42.38 44 GLU A C 1
ATOM 283 O O . GLU A 1 47 ? 14.410 -19.998 -6.856 1.00 38.92 44 GLU A O 1
ATOM 289 N N . VAL A 1 48 ? 16.533 -20.292 -6.165 1.00 39.81 45 VAL A N 1
ATOM 290 C CA . VAL A 1 48 ? 16.977 -19.082 -6.855 1.00 38.56 45 VAL A CA 1
ATOM 291 C C . VAL A 1 48 ? 16.876 -19.275 -8.360 1.00 38.15 45 VAL A C 1
ATOM 292 O O . VAL A 1 48 ? 16.350 -18.414 -9.079 1.00 36.09 45 VAL A O 1
ATOM 296 N N . LEU A 1 49 ? 17.354 -20.419 -8.856 1.00 37.88 46 LEU A N 1
ATOM 297 C CA . LEU A 1 49 ? 17.276 -20.697 -10.290 1.00 36.65 46 LEU A CA 1
ATOM 298 C C . LEU A 1 49 ? 15.832 -20.764 -10.770 1.00 38.37 46 LEU A C 1
ATOM 299 O O . LEU A 1 49 ? 15.519 -20.304 -11.874 1.00 35.58 46 LEU A O 1
ATOM 304 N N . ALA A 1 50 ? 14.941 -21.356 -9.972 1.00 36.71 47 ALA A N 1
ATOM 305 C CA . ALA A 1 50 ? 13.548 -21.443 -10.396 1.00 38.14 47 ALA A CA 1
ATOM 306 C C . ALA A 1 50 ? 12.935 -20.053 -10.502 1.00 38.66 47 ALA A C 1
ATOM 307 O O . ALA A 1 50 ? 12.192 -19.756 -11.452 1.00 37.61 47 ALA A O 1
ATOM 309 N N . HIS A 1 51 ? 13.287 -19.168 -9.571 1.00 33.73 48 HIS A N 1
ATOM 310 C CA . HIS A 1 51 ? 12.763 -17.815 -9.640 1.00 36.69 48 HIS A CA 1
ATOM 311 C C . HIS A 1 51 ? 13.317 -17.060 -10.848 1.00 36.89 48 HIS A C 1
ATOM 312 O O . HIS A 1 51 ? 12.576 -16.331 -11.516 1.00 33.69 48 HIS A O 1
ATOM 319 N N . LEU A 1 52 ? 14.616 -17.209 -11.134 1.00 36.38 49 LEU A N 1
ATOM 320 C CA . LEU A 1 52 ? 15.206 -16.523 -12.284 1.00 33.17 49 LEU A CA 1
ATOM 321 C C . LEU A 1 52 ? 14.731 -17.122 -13.598 1.00 37.00 49 LEU A C 1
ATOM 322 O O . LEU A 1 52 ? 14.699 -16.424 -14.614 1.00 34.64 49 LEU A O 1
ATOM 327 N N . LEU A 1 53 ? 14.398 -18.420 -13.597 1.00 37.21 50 LEU A N 1
ATOM 328 C CA . LEU A 1 53 ? 13.805 -19.044 -14.769 1.00 35.63 50 LEU A CA 1
ATOM 329 C C . LEU A 1 53 ? 12.426 -18.460 -15.053 1.00 36.04 50 LEU A C 1
ATOM 330 O O . LEU A 1 53 ? 12.083 -18.201 -16.214 1.00 35.01 50 LEU A O 1
ATOM 335 N N . LYS A 1 54 ? 11.632 -18.233 -14.000 1.00 34.58 51 LYS A N 1
ATOM 336 C CA . LYS A 1 54 ? 10.244 -17.809 -14.182 1.00 37.54 51 LYS A CA 1
ATOM 337 C C . LYS A 1 54 ? 10.145 -16.364 -14.662 1.00 39.13 51 LYS A C 1
ATOM 338 O O . LYS A 1 54 ? 9.328 -16.063 -15.538 1.00 37.74 51 LYS A O 1
ATOM 344 N N . TYR A 1 55 ? 10.955 -15.461 -14.094 1.00 34.31 52 TYR A N 1
ATOM 345 C CA . TYR A 1 55 ? 10.843 -14.025 -14.320 1.00 33.57 52 TYR A CA 1
ATOM 346 C C . TYR A 1 55 ? 12.104 -13.511 -14.997 1.00 35.49 52 TYR A C 1
ATOM 347 O O . TYR A 1 55 ? 13.209 -13.715 -14.498 1.00 32.92 52 TYR A O 1
ATOM 356 N N . ASP A 1 56 ? 11.933 -12.817 -16.114 1.00 35.34 53 ASP A N 1
ATOM 357 C CA . ASP A 1 56 ? 13.054 -12.440 -16.961 1.00 35.34 53 ASP A CA 1
ATOM 358 C C . ASP A 1 56 ? 12.879 -10.985 -17.373 1.00 36.77 53 ASP A C 1
ATOM 359 O O . ASP A 1 56 ? 11.888 -10.641 -18.031 1.00 32.49 53 ASP A O 1
ATOM 364 N N . SER A 1 57 ? 13.834 -10.134 -16.978 1.00 30.63 54 SER A N 1
ATOM 365 C CA . SER A 1 57 ? 13.661 -8.696 -17.158 1.00 30.92 54 SER A CA 1
ATOM 366 C C . SER A 1 57 ? 13.455 -8.319 -18.623 1.00 34.15 54 SER A C 1
ATOM 367 O O . SER A 1 57 ? 12.650 -7.432 -18.929 1.00 34.47 54 SER A O 1
ATOM 370 N N . ALA A 1 58 ? 14.176 -8.968 -19.545 1.00 32.81 55 ALA A N 1
ATOM 371 C CA . ALA A 1 58 ? 14.038 -8.626 -20.957 1.00 34.18 55 ALA A CA 1
ATOM 372 C C . ALA A 1 58 ? 12.960 -9.433 -21.671 1.00 34.84 55 ALA A C 1
ATOM 373 O O . ALA A 1 58 ? 12.304 -8.915 -22.576 1.00 36.66 55 ALA A O 1
ATOM 375 N N . HIS A 1 59 ? 12.778 -10.699 -21.318 1.00 30.19 56 HIS A N 1
ATOM 376 C CA . HIS A 1 59 ? 11.969 -11.589 -22.140 1.00 35.95 56 HIS A CA 1
ATOM 377 C C . HIS A 1 59 ? 10.670 -12.037 -21.479 1.00 36.58 56 HIS A C 1
ATOM 378 O O . HIS A 1 59 ? 10.040 -12.960 -21.988 1.00 37.23 56 HIS A O 1
ATOM 385 N N . GLY A 1 60 ? 10.243 -11.405 -20.382 1.00 36.95 57 GLY A N 1
ATOM 386 C CA . GLY A 1 60 ? 8.918 -11.665 -19.828 1.00 36.42 57 GLY A CA 1
ATOM 387 C C . GLY A 1 60 ? 8.835 -12.951 -19.013 1.00 36.46 57 GLY A C 1
ATOM 388 O O . GLY A 1 60 ? 9.793 -13.707 -18.859 1.00 37.86 57 GLY A O 1
ATOM 389 N N . GLU A 1 61 ? 7.641 -13.202 -18.491 1.00 38.65 58 GLU A N 1
ATOM 390 C CA . GLU A 1 61 ? 7.420 -14.322 -17.584 1.00 40.42 58 GLU A CA 1
ATOM 391 C C . GLU A 1 61 ? 7.232 -15.633 -18.345 1.00 40.86 58 GLU A C 1
ATOM 392 O O . GLU A 1 61 ? 6.632 -15.669 -19.427 1.00 42.44 58 GLU A O 1
ATOM 398 N N . LEU A 1 62 ? 7.772 -16.710 -17.776 1.00 37.37 59 LEU A N 1
ATOM 399 C CA . LEU A 1 62 ? 7.519 -18.063 -18.257 1.00 44.76 59 LEU A CA 1
ATOM 400 C C . LEU A 1 62 ? 6.209 -18.554 -17.650 1.00 47.42 59 LEU A C 1
ATOM 401 O O . LEU A 1 62 ? 6.131 -18.796 -16.441 1.00 47.77 59 LEU A O 1
ATOM 406 N N . LYS A 1 63 ? 5.172 -18.686 -18.476 1.00 51.80 60 LYS A N 1
ATOM 407 C CA . LYS A 1 63 ? 3.838 -19.033 -17.981 1.00 54.27 60 LYS A CA 1
ATOM 408 C C . LYS A 1 63 ? 3.675 -20.558 -17.912 1.00 55.37 60 LYS A C 1
ATOM 409 O O . LYS A 1 63 ? 2.892 -21.180 -18.630 1.00 62.65 60 LYS A O 1
ATOM 415 N N . ARG A 1 64 ? 4.445 -21.159 -17.015 1.00 53.53 61 ARG A N 1
ATOM 416 C CA . ARG A 1 64 ? 4.297 -22.564 -16.659 1.00 60.17 61 ARG A CA 1
ATOM 417 C C . ARG A 1 64 ? 4.347 -22.665 -15.143 1.00 60.32 61 ARG A C 1
ATOM 418 O O . ARG A 1 64 ? 4.969 -21.830 -14.475 1.00 56.81 61 ARG A O 1
ATOM 426 N N . LYS A 1 65 ? 3.686 -23.685 -14.600 1.00 61.15 62 LYS A N 1
ATOM 427 C CA . LYS A 1 65 ? 3.802 -23.969 -13.172 1.00 64.80 62 LYS A CA 1
ATOM 428 C C . LYS A 1 65 ? 5.212 -24.472 -12.876 1.00 61.42 62 LYS A C 1
ATOM 429 O O . LYS A 1 65 ? 5.640 -25.499 -13.412 1.00 63.94 62 LYS A O 1
ATOM 431 N N . ILE A 1 66 ? 5.934 -23.747 -12.030 1.00 56.56 63 ILE A N 1
ATOM 432 C CA . ILE A 1 66 ? 7.322 -24.051 -11.711 1.00 56.95 63 ILE A CA 1
ATOM 433 C C . ILE A 1 66 ? 7.403 -24.335 -10.223 1.00 60.13 63 ILE A C 1
ATOM 434 O O . ILE A 1 66 ? 7.067 -23.472 -9.404 1.00 63.97 63 ILE A O 1
ATOM 439 N N . THR A 1 67 ? 7.857 -25.531 -9.869 1.00 58.45 64 THR A N 1
ATOM 440 C CA . THR A 1 67 ? 7.973 -25.905 -8.471 1.00 58.38 64 THR A CA 1
ATOM 441 C C . THR A 1 67 ? 9.371 -26.433 -8.189 1.00 57.40 64 THR A C 1
ATOM 442 O O . THR A 1 67 ? 10.092 -26.868 -9.090 1.00 58.18 64 THR A O 1
ATOM 446 N N . VAL A 1 68 ? 9.746 -26.374 -6.913 1.00 57.80 65 VAL A N 1
ATOM 447 C CA . VAL A 1 68 ? 10.986 -26.954 -6.421 1.00 54.04 65 VAL A CA 1
ATOM 448 C C . VAL A 1 68 ? 10.678 -27.811 -5.206 1.00 58.13 65 VAL A C 1
ATOM 449 O O . VAL A 1 68 ? 10.011 -27.353 -4.270 1.00 60.38 65 VAL A O 1
ATOM 453 N N . LYS A 1 69 ? 11.157 -29.050 -5.230 1.00 56.44 66 LYS A N 1
ATOM 454 C CA . LYS A 1 69 ? 11.186 -29.928 -4.068 1.00 58.02 66 LYS A CA 1
ATOM 455 C C . LYS A 1 69 ? 12.591 -30.506 -3.985 1.00 58.50 66 LYS A C 1
ATOM 456 O O . LYS A 1 69 ? 13.037 -31.184 -4.917 1.00 55.75 66 LYS A O 1
ATOM 458 N N . GLN A 1 70 ? 13.295 -30.203 -2.896 1.00 59.33 67 GLN A N 1
ATOM 459 C CA . GLN A 1 70 ? 14.687 -30.624 -2.692 1.00 56.27 67 GLN A CA 1
ATOM 460 C C . GLN A 1 70 ? 15.522 -30.113 -3.865 1.00 53.32 67 GLN A C 1
ATOM 461 O O . GLN A 1 70 ? 15.419 -28.926 -4.204 1.00 51.44 67 GLN A O 1
ATOM 467 N N . ASN A 1 71 ? 16.356 -30.947 -4.494 1.00 54.63 68 ASN A N 1
ATOM 468 C CA . ASN A 1 71 ? 17.146 -30.566 -5.660 1.00 54.79 68 ASN A CA 1
ATOM 469 C C . ASN A 1 71 ? 16.445 -30.881 -6.977 1.00 53.80 68 ASN A C 1
ATOM 470 O O . ASN A 1 71 ? 17.116 -31.082 -8.005 1.00 50.56 68 ASN A O 1
ATOM 475 N N . ILE A 1 72 ? 15.115 -30.942 -6.977 1.00 55.34 69 ILE A N 1
ATOM 476 C CA . ILE A 1 72 ? 14.344 -31.291 -8.167 1.00 54.79 69 ILE A CA 1
ATOM 477 C C . ILE A 1 72 ? 13.520 -30.089 -8.601 1.00 55.15 69 ILE A C 1
ATOM 478 O O . ILE A 1 72 ? 12.620 -29.646 -7.876 1.00 55.63 69 ILE A O 1
ATOM 483 N N . LEU A 1 73 ? 13.819 -29.585 -9.794 1.00 54.12 70 LEU A N 1
ATOM 484 C CA . LEU A 1 73 ? 13.022 -28.559 -10.454 1.00 54.24 70 LEU A CA 1
ATOM 485 C C . LEU A 1 73 ? 11.946 -29.228 -11.308 1.00 55.34 70 LEU A C 1
ATOM 486 O O . LEU A 1 73 ? 12.262 -29.997 -12.220 1.00 55.65 70 LEU A O 1
ATOM 491 N N . GLN A 1 74 ? 10.681 -28.950 -11.008 1.00 57.55 71 GLN A N 1
ATOM 492 C CA . GLN A 1 74 ? 9.561 -29.492 -11.768 1.00 61.98 71 GLN A CA 1
ATOM 493 C C . GLN A 1 74 ? 8.945 -28.383 -12.607 1.00 60.29 71 GLN A C 1
ATOM 494 O O . GLN A 1 74 ? 8.668 -27.292 -12.095 1.00 61.51 71 GLN A O 1
ATOM 496 N N . ILE A 1 75 ? 8.760 -28.657 -13.894 1.00 64.88 72 ILE A N 1
ATOM 497 C CA . ILE A 1 75 ? 8.071 -27.754 -14.813 1.00 67.24 72 ILE A CA 1
ATOM 498 C C . ILE A 1 75 ? 6.854 -28.520 -15.300 1.00 72.31 72 ILE A C 1
ATOM 499 O O . ILE A 1 75 ? 6.978 -29.416 -16.143 1.00 73.09 72 ILE A O 1
ATOM 504 N N . ASP A 1 76 ? 5.680 -28.165 -14.774 1.00 79.39 73 ASP A N 1
ATOM 505 C CA . ASP A 1 76 ? 4.466 -28.955 -14.941 1.00 80.63 73 ASP A CA 1
ATOM 506 C C . ASP A 1 76 ? 4.755 -30.409 -14.576 1.00 80.77 73 ASP A C 1
ATOM 507 O O . ASP A 1 76 ? 4.843 -30.741 -13.390 1.00 81.21 73 ASP A O 1
ATOM 512 N N . ARG A 1 77 ? 4.946 -31.277 -15.569 1.00 77.84 74 ARG A N 1
ATOM 513 C CA . ARG A 1 77 ? 5.185 -32.690 -15.306 1.00 78.38 74 ARG A CA 1
ATOM 514 C C . ARG A 1 77 ? 6.645 -33.117 -15.472 1.00 79.48 74 ARG A C 1
ATOM 515 O O . ARG A 1 77 ? 6.963 -34.277 -15.192 1.00 81.74 74 ARG A O 1
ATOM 517 N N . LYS A 1 78 ? 7.537 -32.224 -15.905 1.00 75.50 75 LYS A N 1
ATOM 518 C CA . LYS A 1 78 ? 8.930 -32.578 -16.165 1.00 72.79 75 LYS A CA 1
ATOM 519 C C . LYS A 1 78 ? 9.785 -32.386 -14.917 1.00 67.85 75 LYS A C 1
ATOM 520 O O . LYS A 1 78 ? 9.620 -31.411 -14.181 1.00 67.05 75 LYS A O 1
ATOM 522 N N . LYS A 1 79 ? 10.718 -33.311 -14.696 1.00 64.11 76 LYS A N 1
ATOM 523 C CA . LYS A 1 79 ? 11.598 -33.277 -13.535 1.00 59.38 76 LYS A CA 1
ATOM 524 C C . LYS A 1 79 ? 13.038 -33.049 -13.980 1.00 57.03 76 LYS A C 1
ATOM 525 O O . LYS A 1 79 ? 13.555 -33.786 -14.828 1.00 60.23 76 LYS A O 1
ATOM 527 N N . VAL A 1 80 ? 13.683 -32.040 -13.401 1.00 53.88 77 VAL A N 1
ATOM 528 C CA . VAL A 1 80 ? 15.035 -31.640 -13.773 1.00 49.74 77 VAL A CA 1
ATOM 529 C C . VAL A 1 80 ? 15.893 -31.627 -12.518 1.00 48.58 77 VAL A C 1
ATOM 530 O O . VAL A 1 80 ? 15.578 -30.923 -11.550 1.00 49.54 77 VAL A O 1
ATOM 534 N N . TYR A 1 81 ? 16.988 -32.377 -12.541 1.00 47.78 78 TYR A N 1
ATOM 535 C CA . TYR A 1 81 ? 17.907 -32.381 -11.414 1.00 44.67 78 TYR A CA 1
ATOM 536 C C . TYR A 1 81 ? 18.712 -31.091 -11.385 1.00 47.24 78 TYR A C 1
ATOM 537 O O . TYR A 1 81 ? 19.226 -30.641 -12.418 1.00 45.80 78 TYR A O 1
ATOM 546 N N . VAL A 1 82 ? 18.818 -30.486 -10.205 1.00 45.26 79 VAL A N 1
ATOM 547 C CA . VAL A 1 82 ? 19.542 -29.233 -10.041 1.00 45.59 79 VAL A CA 1
ATOM 548 C C . VAL A 1 82 ? 20.785 -29.509 -9.217 1.00 47.83 79 VAL A C 1
ATOM 549 O O . VAL A 1 82 ? 20.694 -29.956 -8.068 1.00 48.09 79 VAL A O 1
ATOM 553 N N . PHE A 1 83 ? 21.942 -29.213 -9.785 1.00 45.67 80 PHE A N 1
ATOM 554 C CA . PHE A 1 83 ? 23.208 -29.379 -9.091 1.00 46.85 80 PHE A CA 1
ATOM 555 C C . PHE A 1 83 ? 23.839 -28.012 -8.831 1.00 47.51 80 PHE A C 1
ATOM 556 O O . PHE A 1 83 ? 23.465 -26.989 -9.417 1.00 42.57 80 PHE A O 1
ATOM 564 N N . SER A 1 84 ? 24.816 -28.006 -7.933 1.00 48.36 81 SER A N 1
ATOM 565 C CA . SER A 1 84 ? 25.586 -26.809 -7.640 1.00 48.62 81 SER A CA 1
ATOM 566 C C . SER A 1 84 ? 27.062 -27.204 -7.487 1.00 50.12 81 SER A C 1
ATOM 567 O O . SER A 1 84 ? 27.665 -27.173 -6.415 1.00 52.23 81 SER A O 1
ATOM 570 N N . GLU A 1 85 ? 27.680 -27.579 -8.598 1.00 46.65 82 GLU A N 1
ATOM 571 C CA . GLU A 1 85 ? 29.020 -28.141 -8.593 1.00 46.66 82 GLU A CA 1
ATOM 572 C C . GLU A 1 85 ? 29.940 -27.244 -9.413 1.00 45.26 82 GLU A C 1
ATOM 573 O O . GLU A 1 85 ? 29.785 -27.136 -10.630 1.00 44.44 82 GLU A O 1
ATOM 579 N N . LYS A 1 86 ? 30.899 -26.602 -8.741 1.00 44.82 83 LYS A N 1
ATOM 580 C CA . LYS A 1 86 ? 31.803 -25.673 -9.414 1.00 46.08 83 LYS A CA 1
ATOM 581 C C . LYS A 1 86 ? 32.786 -26.393 -10.329 1.00 48.57 83 LYS A C 1
ATOM 582 O O . LYS A 1 86 ? 33.266 -25.798 -11.297 1.00 47.81 83 LYS A O 1
ATOM 584 N N . ASP A 1 87 ? 33.115 -27.654 -10.026 1.00 53.53 84 ASP A N 1
ATOM 585 C CA . ASP A 1 87 ? 34.035 -28.458 -10.823 1.00 52.09 84 ASP A CA 1
ATOM 586 C C . ASP A 1 87 ? 33.235 -29.405 -11.701 1.00 52.17 84 ASP A C 1
ATOM 587 O O . ASP A 1 87 ? 32.701 -30.403 -11.187 1.00 52.12 84 ASP A O 1
ATOM 592 N N . PRO A 1 88 ? 33.144 -29.173 -13.014 1.00 50.83 85 PRO A N 1
ATOM 593 C CA . PRO A 1 88 ? 32.288 -30.039 -13.847 1.00 48.66 85 PRO A CA 1
ATOM 594 C C . PRO A 1 88 ? 32.713 -31.509 -13.855 1.00 49.37 85 PRO A C 1
ATOM 595 O O . PRO A 1 88 ? 31.866 -32.373 -14.098 1.00 46.78 85 PRO A O 1
ATOM 599 N N . GLN A 1 89 ? 33.973 -31.831 -13.552 1.00 50.77 86 GLN A N 1
ATOM 600 C CA . GLN A 1 89 ? 34.363 -33.241 -13.506 1.00 54.24 86 GLN A CA 1
ATOM 601 C C . GLN A 1 89 ? 33.691 -33.997 -12.357 1.00 52.37 86 GLN A C 1
ATOM 602 O O . GLN A 1 89 ? 33.651 -35.233 -12.378 1.00 58.26 86 GLN A O 1
ATOM 608 N N . ASN A 1 90 ? 33.138 -33.291 -11.373 1.00 52.46 87 ASN A N 1
ATOM 609 C CA . ASN A 1 90 ? 32.340 -33.902 -10.318 1.00 54.28 87 ASN A CA 1
ATOM 610 C C . ASN A 1 90 ? 30.860 -34.021 -10.672 1.00 53.95 87 ASN A C 1
ATOM 611 O O . ASN A 1 90 ? 30.075 -34.465 -9.828 1.00 53.66 87 ASN A O 1
ATOM 616 N N . LEU A 1 91 ? 30.454 -33.632 -11.876 1.00 50.29 88 LEU A N 1
ATOM 617 C CA . LEU A 1 91 ? 29.031 -33.737 -12.191 1.00 51.63 88 LEU A CA 1
ATOM 618 C C . LEU A 1 91 ? 28.684 -35.169 -12.595 1.00 51.13 88 LEU A C 1
ATOM 619 O O . LEU A 1 91 ? 29.493 -35.849 -13.236 1.00 50.82 88 LEU A O 1
ATOM 624 N N . PRO A 1 92 ? 27.501 -35.661 -12.224 1.00 50.30 89 PRO A N 1
ATOM 625 C CA . PRO A 1 92 ? 27.180 -37.092 -12.423 1.00 54.79 89 PRO A CA 1
ATOM 626 C C . PRO A 1 92 ? 26.551 -37.358 -13.792 1.00 54.66 89 PRO A C 1
ATOM 627 O O . PRO A 1 92 ? 25.443 -37.898 -13.907 1.00 52.74 89 PRO A O 1
ATOM 631 N N . TRP A 1 93 ? 27.283 -36.986 -14.849 1.00 51.11 90 TRP A N 1
ATOM 632 C CA . TRP A 1 93 ? 26.748 -37.058 -16.206 1.00 52.23 90 TRP A CA 1
ATOM 633 C C . TRP A 1 93 ? 26.595 -38.495 -16.695 1.00 55.23 90 TRP A C 1
ATOM 634 O O . TRP A 1 93 ? 25.670 -38.793 -17.459 1.00 54.83 90 TRP A O 1
ATOM 645 N N . ASP A 1 94 ? 27.483 -39.397 -16.287 1.00 54.44 91 ASP A N 1
ATOM 646 C CA . ASP A 1 94 ? 27.327 -40.781 -16.715 1.00 60.41 91 ASP A CA 1
ATOM 647 C C . ASP A 1 94 ? 26.077 -41.408 -16.108 1.00 61.56 91 ASP A C 1
ATOM 648 O O . ASP A 1 94 ? 25.350 -42.138 -16.791 1.00 60.95 91 ASP A O 1
ATOM 653 N N . GLU A 1 95 ? 25.808 -41.114 -14.831 1.00 60.44 92 GLU A N 1
ATOM 654 C CA . GLU A 1 95 ? 24.636 -41.658 -14.154 1.00 60.47 92 GLU A CA 1
ATOM 655 C C . GLU A 1 95 ? 23.333 -41.207 -14.814 1.00 59.90 92 GLU A C 1
ATOM 656 O O . GLU A 1 95 ? 22.366 -41.979 -14.866 1.00 60.56 92 GLU A O 1
ATOM 662 N N . HIS A 1 96 ? 23.287 -39.984 -15.338 1.00 53.41 93 HIS A N 1
ATOM 663 C CA . HIS A 1 96 ? 22.085 -39.458 -15.974 1.00 55.84 93 HIS A CA 1
ATOM 664 C C . HIS A 1 96 ? 22.086 -39.628 -17.492 1.00 56.74 93 HIS A C 1
ATOM 665 O O . HIS A 1 96 ? 21.201 -39.081 -18.163 1.00 52.30 93 HIS A O 1
ATOM 672 N N . ASP A 1 97 ? 23.055 -40.372 -18.039 1.00 57.48 94 ASP A N 1
ATOM 673 C CA A ASP A 1 97 ? 23.120 -40.679 -19.469 0.54 55.20 94 ASP A CA 1
ATOM 674 C CA B ASP A 1 97 ? 23.116 -40.681 -19.469 0.46 55.20 94 ASP A CA 1
ATOM 675 C C . ASP A 1 97 ? 22.988 -39.415 -20.318 1.00 54.45 94 ASP A C 1
ATOM 676 O O . ASP A 1 97 ? 22.155 -39.320 -21.223 1.00 55.09 94 ASP A O 1
ATOM 685 N N . ILE A 1 98 ? 23.831 -38.429 -20.023 1.00 51.02 95 ILE A N 1
ATOM 686 C CA . ILE A 1 98 ? 23.745 -37.146 -20.711 1.00 50.85 95 ILE A CA 1
ATOM 687 C C . ILE A 1 98 ? 24.274 -37.295 -22.131 1.00 50.62 95 ILE A C 1
ATOM 688 O O . ILE A 1 98 ? 25.420 -37.707 -22.340 1.00 48.12 95 ILE A O 1
ATOM 693 N N . ASP A 1 99 ? 23.457 -36.909 -23.112 1.00 47.73 96 ASP A N 1
ATOM 694 C CA . ASP A 1 99 ? 23.906 -36.950 -24.503 1.00 48.99 96 ASP A CA 1
ATOM 695 C C . ASP A 1 99 ? 24.693 -35.705 -24.883 1.00 46.92 96 ASP A C 1
ATOM 696 O O . ASP A 1 99 ? 25.687 -35.792 -25.607 1.00 50.48 96 ASP A O 1
ATOM 701 N N . VAL A 1 100 ? 24.254 -34.540 -24.428 1.00 45.94 97 VAL A N 1
ATOM 702 C CA . VAL A 1 100 ? 24.886 -33.276 -24.772 1.00 42.64 97 VAL A CA 1
ATOM 703 C C . VAL A 1 100 ? 24.887 -32.398 -23.530 1.00 41.04 97 VAL A C 1
ATOM 704 O O . VAL A 1 100 ? 23.842 -32.219 -22.894 1.00 42.51 97 VAL A O 1
ATOM 708 N N . VAL A 1 101 ? 26.045 -31.843 -23.183 1.00 39.05 98 VAL A N 1
ATOM 709 C CA . VAL A 1 101 ? 26.110 -30.747 -22.220 1.00 40.08 98 VAL A CA 1
ATOM 710 C C . VAL A 1 101 ? 26.146 -29.434 -22.992 1.00 37.81 98 VAL A C 1
ATOM 711 O O . VAL A 1 101 ? 26.914 -29.287 -23.949 1.00 35.88 98 VAL A O 1
ATOM 715 N N . ILE A 1 102 ? 25.298 -28.487 -22.604 1.00 33.21 99 ILE A N 1
ATOM 716 C CA . ILE A 1 102 ? 25.431 -27.119 -23.083 1.00 34.98 99 ILE A CA 1
ATOM 717 C C . ILE A 1 102 ? 26.267 -26.386 -22.044 1.00 36.41 99 ILE A C 1
ATOM 718 O O . ILE A 1 102 ? 25.863 -26.257 -20.885 1.00 33.46 99 ILE A O 1
ATOM 723 N N . GLU A 1 103 ? 27.459 -25.967 -22.450 1.00 32.09 100 GLU A N 1
ATOM 724 C CA . GLU A 1 103 ? 28.444 -25.380 -21.560 1.00 35.16 100 GLU A CA 1
ATOM 725 C C . GLU A 1 103 ? 28.282 -23.869 -21.686 1.00 37.42 100 GLU A C 1
ATOM 726 O O . GLU A 1 103 ? 28.780 -23.242 -22.628 1.00 32.69 100 GLU A O 1
ATOM 732 N N . SER A 1 104 ? 27.545 -23.284 -20.754 1.00 36.19 101 SER A N 1
ATOM 733 C CA . SER A 1 104 ? 27.243 -21.862 -20.842 1.00 34.67 101 SER A CA 1
ATOM 734 C C . SER A 1 104 ? 27.578 -21.151 -19.539 1.00 32.55 101 SER A C 1
ATOM 735 O O . SER A 1 104 ? 26.850 -20.260 -19.101 1.00 33.63 101 SER A O 1
ATOM 738 N N . THR A 1 105 ? 28.684 -21.543 -18.890 1.00 34.50 102 THR A N 1
ATOM 739 C CA . THR A 1 105 ? 29.200 -20.779 -17.754 1.00 35.87 102 THR A CA 1
ATOM 740 C C . THR A 1 105 ? 30.086 -19.610 -18.171 1.00 34.72 102 THR A C 1
ATOM 741 O O . THR A 1 105 ? 30.348 -18.731 -17.346 1.00 35.48 102 THR A O 1
ATOM 745 N N . GLY A 1 106 ? 30.604 -19.610 -19.397 1.00 32.78 103 GLY A N 1
ATOM 746 C CA . GLY A 1 106 ? 31.717 -18.742 -19.719 1.00 36.32 103 GLY A CA 1
ATOM 747 C C . GLY A 1 106 ? 33.041 -19.129 -19.088 1.00 40.54 103 GLY A C 1
ATOM 748 O O . GLY A 1 106 ? 34.035 -18.418 -19.278 1.00 42.63 103 GLY A O 1
ATOM 749 N N . ARG A 1 107 ? 33.108 -20.227 -18.343 1.00 37.61 104 ARG A N 1
ATOM 750 C CA . ARG A 1 107 ? 34.343 -20.554 -17.651 1.00 42.51 104 ARG A CA 1
ATOM 751 C C . ARG A 1 107 ? 35.015 -21.820 -18.162 1.00 40.15 104 ARG A C 1
ATOM 752 O O . ARG A 1 107 ? 36.078 -22.174 -17.647 1.00 39.50 104 ARG A O 1
ATOM 760 N N . PHE A 1 108 ? 34.450 -22.508 -19.162 1.00 36.89 105 PHE A N 1
ATOM 761 C CA . PHE A 1 108 ? 35.076 -23.722 -19.692 1.00 38.79 105 PHE A CA 1
ATOM 762 C C . PHE A 1 108 ? 35.028 -23.717 -21.226 1.00 41.54 105 PHE A C 1
ATOM 763 O O . PHE A 1 108 ? 34.485 -24.604 -21.872 1.00 42.83 105 PHE A O 1
ATOM 771 N N . VAL A 1 109 ? 35.632 -22.693 -21.840 1.00 43.71 106 VAL A N 1
ATOM 772 C CA . VAL A 1 109 ? 35.604 -22.546 -23.295 1.00 39.89 106 VAL A CA 1
ATOM 773 C C . VAL A 1 109 ? 36.836 -23.122 -23.963 1.00 44.77 106 VAL A C 1
ATOM 774 O O . VAL A 1 109 ? 36.946 -23.065 -25.196 1.00 43.94 106 VAL A O 1
ATOM 778 N N . SER A 1 110 ? 37.773 -23.665 -23.196 1.00 45.27 107 SER A N 1
ATOM 779 C CA . SER A 1 110 ? 38.903 -24.359 -23.789 1.00 49.69 107 SER A CA 1
ATOM 780 C C . SER A 1 110 ? 38.548 -25.825 -24.026 1.00 47.19 107 SER A C 1
ATOM 781 O O . SER A 1 110 ? 37.594 -26.356 -23.458 1.00 45.83 107 SER A O 1
ATOM 784 N N . GLU A 1 111 ? 39.333 -26.474 -24.888 1.00 46.96 108 GLU A N 1
ATOM 785 C CA . GLU A 1 111 ? 39.142 -27.901 -25.136 1.00 50.14 108 GLU A CA 1
ATOM 786 C C . GLU A 1 111 ? 39.273 -28.703 -23.844 1.00 50.48 108 GLU A C 1
ATOM 787 O O . GLU A 1 111 ? 38.432 -29.558 -23.539 1.00 49.63 108 GLU A O 1
ATOM 793 N N . GLU A 1 112 ? 40.335 -28.447 -23.078 1.00 49.01 109 GLU A N 1
ATOM 794 C CA . GLU A 1 112 ? 40.530 -29.141 -21.808 1.00 52.80 109 GLU A CA 1
ATOM 795 C C . GLU A 1 112 ? 39.386 -28.858 -20.835 1.00 52.04 109 GLU A C 1
ATOM 796 O O . GLU A 1 112 ? 38.880 -29.769 -20.170 1.00 49.15 109 GLU A O 1
ATOM 802 N N . GLY A 1 113 ? 38.981 -27.591 -20.727 1.00 47.96 110 GLY A N 1
ATOM 803 C CA . GLY A 1 113 ? 37.880 -27.254 -19.841 1.00 50.34 110 GLY A CA 1
ATOM 804 C C . GLY A 1 113 ? 36.582 -27.931 -20.238 1.00 47.02 110 GLY A C 1
ATOM 805 O O . GLY A 1 113 ? 35.921 -28.568 -19.413 1.00 46.02 110 GLY A O 1
ATOM 806 N N . ALA A 1 114 ? 36.196 -27.799 -21.507 1.00 46.01 111 ALA A N 1
ATOM 807 C CA . ALA A 1 114 ? 34.945 -28.412 -21.943 1.00 47.60 111 ALA A CA 1
ATOM 808 C C . ALA A 1 114 ? 34.988 -29.932 -21.828 1.00 47.12 111 ALA A C 1
ATOM 809 O O . ALA A 1 114 ? 33.955 -30.553 -21.561 1.00 44.89 111 ALA A O 1
ATOM 811 N N . SER A 1 115 ? 36.165 -30.544 -22.015 1.00 43.86 112 SER A N 1
ATOM 812 C CA . SER A 1 115 ? 36.271 -31.995 -21.969 1.00 47.37 112 SER A CA 1
ATOM 813 C C . SER A 1 115 ? 36.126 -32.542 -20.562 1.00 50.78 112 SER A C 1
ATOM 814 O O . SER A 1 115 ? 36.013 -33.763 -20.397 1.00 48.25 112 SER A O 1
ATOM 817 N N . LEU A 1 116 ? 36.143 -31.683 -19.542 1.00 47.37 113 LEU A N 1
ATOM 818 C CA . LEU A 1 116 ? 35.859 -32.183 -18.206 1.00 48.73 113 LEU A CA 1
ATOM 819 C C . LEU A 1 116 ? 34.470 -32.808 -18.154 1.00 48.53 113 LEU A C 1
ATOM 820 O O . LEU A 1 116 ? 34.245 -33.761 -17.405 1.00 48.10 113 LEU A O 1
ATOM 825 N N . HIS A 1 117 ? 33.543 -32.318 -18.982 1.00 46.51 114 HIS A N 1
ATOM 826 C CA . HIS A 1 117 ? 32.223 -32.932 -19.050 1.00 46.05 114 HIS A CA 1
ATOM 827 C C . HIS A 1 117 ? 32.277 -34.318 -19.674 1.00 47.83 114 HIS A C 1
ATOM 828 O O . HIS A 1 117 ? 31.484 -35.192 -19.313 1.00 46.13 114 HIS A O 1
ATOM 835 N N . LEU A 1 118 ? 33.173 -34.521 -20.643 1.00 48.18 115 LEU A N 1
ATOM 836 C CA . LEU A 1 118 ? 33.318 -35.844 -21.237 1.00 48.27 115 LEU A CA 1
ATOM 837 C C . LEU A 1 118 ? 33.843 -36.823 -20.210 1.00 50.83 115 LEU A C 1
ATOM 838 O O . LEU A 1 118 ? 33.357 -37.958 -20.116 1.00 51.97 115 LEU A O 1
ATOM 843 N N . LYS A 1 119 ? 34.841 -36.396 -19.429 1.00 50.14 116 LYS A N 1
ATOM 844 C CA . LYS A 1 119 ? 35.337 -37.235 -18.349 1.00 51.26 116 LYS A CA 1
ATOM 845 C C . LYS A 1 119 ? 34.242 -37.522 -17.337 1.00 53.61 116 LYS A C 1
ATOM 846 O O . LYS A 1 119 ? 34.226 -38.599 -16.736 1.00 58.20 116 LYS A O 1
ATOM 852 N N . ALA A 1 120 ? 33.314 -36.581 -17.139 1.00 47.78 117 ALA A N 1
ATOM 853 C CA . ALA A 1 120 ? 32.202 -36.821 -16.226 1.00 53.18 117 ALA A CA 1
ATOM 854 C C . ALA A 1 120 ? 31.167 -37.790 -16.793 1.00 54.07 117 ALA A C 1
ATOM 855 O O . ALA A 1 120 ? 30.283 -38.228 -16.048 1.00 54.06 117 ALA A O 1
ATOM 857 N N . GLY A 1 121 ? 31.251 -38.133 -18.076 1.00 52.51 118 GLY A N 1
ATOM 858 C CA . GLY A 1 121 ? 30.350 -39.099 -18.681 1.00 52.39 118 GLY A CA 1
ATOM 859 C C . GLY A 1 121 ? 29.433 -38.551 -19.755 1.00 49.94 118 GLY A C 1
ATOM 860 O O . GLY A 1 121 ? 28.662 -39.330 -20.331 1.00 53.84 118 GLY A O 1
ATOM 861 N N . ALA A 1 122 ? 29.463 -37.262 -20.073 1.00 47.95 119 ALA A N 1
ATOM 862 C CA . ALA A 1 122 ? 28.642 -36.747 -21.160 1.00 48.35 119 ALA A CA 1
ATOM 863 C C . ALA A 1 122 ? 29.250 -37.140 -22.500 1.00 50.55 119 ALA A C 1
ATOM 864 O O . ALA A 1 122 ? 30.470 -37.261 -22.640 1.00 49.71 119 ALA A O 1
ATOM 866 N N . LYS A 1 123 ? 28.391 -37.361 -23.492 1.00 48.36 120 LYS A N 1
ATOM 867 C CA . LYS A 1 123 ? 28.885 -37.836 -24.777 1.00 47.42 120 LYS A CA 1
ATOM 868 C C . LYS A 1 123 ? 29.342 -36.708 -25.691 1.00 45.61 120 LYS A C 1
ATOM 869 O O . LYS A 1 123 ? 30.158 -36.950 -26.578 1.00 46.79 120 LYS A O 1
ATOM 875 N N . ARG A 1 124 ? 28.866 -35.488 -25.478 1.00 46.37 121 ARG A N 1
ATOM 876 C CA . ARG A 1 124 ? 29.145 -34.389 -26.391 1.00 46.95 121 ARG A CA 1
ATOM 877 C C . ARG A 1 124 ? 28.925 -33.086 -25.641 1.00 45.12 121 ARG A C 1
ATOM 878 O O . ARG A 1 124 ? 28.069 -33.009 -24.756 1.00 44.33 121 ARG A O 1
ATOM 886 N N . VAL A 1 125 ? 29.714 -32.069 -25.986 1.00 44.43 122 VAL A N 1
ATOM 887 C CA . VAL A 1 125 ? 29.628 -30.760 -25.349 1.00 41.82 122 VAL A CA 1
ATOM 888 C C . VAL A 1 125 ? 29.467 -29.688 -26.421 1.00 40.23 122 VAL A C 1
ATOM 889 O O . VAL A 1 125 ? 30.208 -29.673 -27.411 1.00 39.63 122 VAL A O 1
ATOM 893 N N . ILE A 1 126 ? 28.516 -28.783 -26.220 1.00 38.46 123 ILE A N 1
ATOM 894 C CA . ILE A 1 126 ? 28.365 -27.619 -27.085 1.00 37.40 123 ILE A CA 1
ATOM 895 C C . ILE A 1 126 ? 28.673 -26.396 -26.253 1.00 36.87 123 ILE A C 1
ATOM 896 O O . ILE A 1 126 ? 27.984 -26.128 -25.257 1.00 37.19 123 ILE A O 1
ATOM 901 N N . ILE A 1 127 ? 29.714 -25.661 -26.643 1.00 35.04 124 ILE A N 1
ATOM 902 C CA . ILE A 1 127 ? 30.128 -24.483 -25.891 1.00 34.10 124 ILE A CA 1
ATOM 903 C C . ILE A 1 127 ? 29.338 -23.299 -26.413 1.00 35.93 124 ILE A C 1
ATOM 904 O O . ILE A 1 127 ? 29.304 -23.061 -27.626 1.00 35.79 124 ILE A O 1
ATOM 909 N N . SER A 1 128 ? 28.721 -22.547 -25.501 1.00 32.24 125 SER A N 1
ATOM 910 C CA . SER A 1 128 ? 27.903 -21.395 -25.880 1.00 33.05 125 SER A CA 1
ATOM 911 C C . SER A 1 128 ? 28.747 -20.150 -26.162 1.00 33.54 125 SER A C 1
ATOM 912 O O . SER A 1 128 ? 28.364 -19.033 -25.811 1.00 33.48 125 SER A O 1
ATOM 915 N N . ALA A 1 129 ? 29.896 -20.319 -26.806 1.00 33.89 126 ALA A N 1
ATOM 916 C CA . ALA A 1 129 ? 30.874 -19.251 -27.013 1.00 32.51 126 ALA A CA 1
ATOM 917 C C . ALA A 1 129 ? 31.955 -19.762 -27.956 1.00 37.84 126 ALA A C 1
ATOM 918 O O . ALA A 1 129 ? 32.027 -20.974 -28.229 1.00 36.73 126 ALA A O 1
ATOM 920 N N . PRO A 1 130 ? 32.794 -18.890 -28.499 1.00 36.14 127 PRO A N 1
ATOM 921 C CA . PRO A 1 130 ? 33.936 -19.391 -29.264 1.00 38.23 127 PRO A CA 1
ATOM 922 C C . PRO A 1 130 ? 34.824 -20.218 -28.354 1.00 39.52 127 PRO A C 1
ATOM 923 O O . PRO A 1 130 ? 34.960 -19.934 -27.159 1.00 37.56 127 PRO A O 1
ATOM 927 N N . ALA A 1 131 ? 35.431 -21.252 -28.931 1.00 37.75 128 ALA A N 1
ATOM 928 C CA . ALA A 1 131 ? 36.417 -22.020 -28.191 1.00 43.27 128 ALA A CA 1
ATOM 929 C C . ALA A 1 131 ? 37.724 -21.242 -28.091 1.00 49.06 128 ALA A C 1
ATOM 930 O O . ALA A 1 131 ? 37.994 -20.324 -28.873 1.00 45.72 128 ALA A O 1
ATOM 932 N N . LYS A 1 132 ? 38.554 -21.629 -27.120 1.00 48.07 129 LYS A N 1
ATOM 933 C CA . LYS A 1 132 ? 39.863 -20.995 -27.012 1.00 50.58 129 LYS A CA 1
ATOM 934 C C . LYS A 1 132 ? 40.779 -21.383 -28.173 1.00 55.63 129 LYS A C 1
ATOM 935 O O . LYS A 1 132 ? 41.622 -20.581 -28.589 1.00 56.27 129 LYS A O 1
ATOM 941 N N . GLU A 1 133 ? 40.635 -22.591 -28.708 1.00 50.61 130 GLU A N 1
ATOM 942 C CA . GLU A 1 133 ? 41.517 -23.077 -29.758 1.00 53.64 130 GLU A CA 1
ATOM 943 C C . GLU A 1 133 ? 40.820 -23.037 -31.119 1.00 55.14 130 GLU A C 1
ATOM 944 O O . GLU A 1 133 ? 39.610 -23.259 -31.230 1.00 56.38 130 GLU A O 1
ATOM 950 N N . LYS A 1 134 ? 41.611 -22.760 -32.161 1.00 51.22 131 LYS A N 1
ATOM 951 C CA . LYS A 1 134 ? 41.129 -22.711 -33.540 1.00 55.88 131 LYS A CA 1
ATOM 952 C C . LYS A 1 134 ? 40.757 -24.084 -34.087 1.00 55.01 131 LYS A C 1
ATOM 953 O O . LYS A 1 134 ? 40.131 -24.162 -35.148 1.00 55.72 131 LYS A O 1
ATOM 955 N N . THR A 1 135 ? 41.137 -25.158 -33.402 1.00 54.24 132 THR A N 1
ATOM 956 C CA . THR A 1 135 ? 40.920 -26.510 -33.894 1.00 51.26 132 THR A CA 1
ATOM 957 C C . THR A 1 135 ? 39.553 -27.072 -33.525 1.00 51.66 132 THR A C 1
ATOM 958 O O . THR A 1 135 ? 39.198 -28.149 -34.013 1.00 52.48 132 THR A O 1
ATOM 962 N N . ILE A 1 136 ? 38.784 -26.391 -32.675 1.00 49.98 133 ILE A N 1
ATOM 963 C CA . ILE A 1 136 ? 37.479 -26.896 -32.260 1.00 49.80 133 ILE A CA 1
ATOM 964 C C . ILE A 1 136 ? 36.444 -26.577 -33.333 1.00 49.49 133 ILE A C 1
ATOM 965 O O . ILE A 1 136 ? 36.371 -25.441 -33.821 1.00 48.93 133 ILE A O 1
ATOM 970 N N . ARG A 1 137 ? 35.617 -27.569 -33.676 1.00 45.83 134 ARG A N 1
ATOM 971 C CA . ARG A 1 137 ? 34.509 -27.353 -34.604 1.00 45.44 134 ARG A CA 1
ATOM 972 C C . ARG A 1 137 ? 33.621 -26.195 -34.148 1.00 43.34 134 ARG A C 1
ATOM 973 O O . ARG A 1 137 ? 33.090 -26.209 -33.038 1.00 44.00 134 ARG A O 1
ATOM 981 N N . THR A 1 138 ? 33.425 -25.214 -35.025 1.00 40.31 135 THR A N 1
ATOM 982 C CA . THR A 1 138 ? 32.729 -23.974 -34.687 1.00 40.72 135 THR A CA 1
ATOM 983 C C . THR A 1 138 ? 31.677 -23.702 -35.750 1.00 42.36 135 THR A C 1
ATOM 984 O O . THR A 1 138 ? 32.012 -23.618 -36.936 1.00 45.17 135 THR A O 1
ATOM 988 N N . VAL A 1 139 ? 30.407 -23.570 -35.348 1.00 37.51 136 VAL A N 1
ATOM 989 C CA . VAL A 1 139 ? 29.341 -23.496 -36.342 1.00 42.03 136 VAL A CA 1
ATOM 990 C C . VAL A 1 139 ? 28.378 -22.351 -36.076 1.00 42.28 136 VAL A C 1
ATOM 991 O O . VAL A 1 139 ? 28.103 -21.972 -34.933 1.00 39.15 136 VAL A O 1
ATOM 995 N N . VAL A 1 140 ? 27.866 -21.803 -37.172 1.00 43.60 137 VAL A N 1
ATOM 996 C CA . VAL A 1 140 ? 26.700 -20.934 -37.175 1.00 41.07 137 VAL A CA 1
ATOM 997 C C . VAL A 1 140 ? 25.609 -21.700 -37.901 1.00 42.15 137 VAL A C 1
ATOM 998 O O . VAL A 1 140 ? 25.779 -22.074 -39.072 1.00 41.01 137 VAL A O 1
ATOM 1002 N N . TYR A 1 141 ? 24.501 -21.960 -37.214 1.00 40.52 138 TYR A N 1
ATOM 1003 C CA . TYR A 1 141 ? 23.449 -22.736 -37.852 1.00 45.51 138 TYR A CA 1
ATOM 1004 C C . TYR A 1 141 ? 22.951 -22.030 -39.107 1.00 46.97 138 TYR A C 1
ATOM 1005 O O . TYR A 1 141 ? 22.678 -20.819 -39.101 1.00 41.98 138 TYR A O 1
ATOM 1014 N N . ASN A 1 142 ? 22.840 -22.810 -40.177 1.00 47.30 139 ASN A N 1
ATOM 1015 C CA . ASN A 1 142 ? 22.423 -22.406 -41.511 1.00 47.58 139 ASN A CA 1
ATOM 1016 C C . ASN A 1 142 ? 23.499 -21.612 -42.230 1.00 47.37 139 ASN A C 1
ATOM 1017 O O . ASN A 1 142 ? 23.204 -20.965 -43.231 1.00 48.35 139 ASN A O 1
ATOM 1022 N N . VAL A 1 143 ? 24.740 -21.643 -41.756 1.00 47.24 140 VAL A N 1
ATOM 1023 C CA . VAL A 1 143 ? 25.887 -21.239 -42.554 1.00 48.26 140 VAL A CA 1
ATOM 1024 C C . VAL A 1 143 ? 26.847 -22.402 -42.781 1.00 45.18 140 VAL A C 1
ATOM 1025 O O . VAL A 1 143 ? 27.212 -22.701 -43.915 1.00 53.46 140 VAL A O 1
ATOM 1029 N N . ASN A 1 144 ? 27.247 -23.098 -41.702 1.00 49.97 141 ASN A N 1
ATOM 1030 C CA . ASN A 1 144 ? 28.158 -24.225 -41.885 1.00 48.08 141 ASN A CA 1
ATOM 1031 C C . ASN A 1 144 ? 27.893 -25.371 -40.910 1.00 48.17 141 ASN A C 1
ATOM 1032 O O . ASN A 1 144 ? 28.807 -26.164 -40.650 1.00 47.88 141 ASN A O 1
ATOM 1037 N N . HIS A 1 145 ? 26.689 -25.486 -40.342 1.00 46.94 142 HIS A N 1
ATOM 1038 C CA . HIS A 1 145 ? 26.479 -26.554 -39.366 1.00 45.38 142 HIS A CA 1
ATOM 1039 C C . HIS A 1 145 ? 26.531 -27.942 -39.988 1.00 48.62 142 HIS A C 1
ATOM 1040 O O . HIS A 1 145 ? 26.721 -28.926 -39.263 1.00 52.46 142 HIS A O 1
ATOM 1047 N N . LYS A 1 146 ? 26.393 -28.059 -41.308 1.00 51.08 143 LYS A N 1
ATOM 1048 C CA . LYS A 1 146 ? 26.518 -29.389 -41.890 1.00 51.03 143 LYS A CA 1
ATOM 1049 C C . LYS A 1 146 ? 27.963 -29.873 -41.937 1.00 55.44 143 LYS A C 1
ATOM 1050 O O . LYS A 1 146 ? 28.199 -31.026 -42.337 1.00 54.40 143 LYS A O 1
ATOM 1056 N N . THR A 1 147 ? 28.934 -29.034 -41.559 1.00 51.92 144 THR A N 1
ATOM 1057 C CA . THR A 1 147 ? 30.303 -29.515 -41.395 1.00 52.92 144 THR A CA 1
ATOM 1058 C C . THR A 1 147 ? 30.494 -30.323 -40.115 1.00 54.79 144 THR A C 1
ATOM 1059 O O . THR A 1 147 ? 31.555 -30.929 -39.944 1.00 54.41 144 THR A O 1
ATOM 1063 N N . ILE A 1 148 ? 29.505 -30.349 -39.217 1.00 49.94 145 ILE A N 1
ATOM 1064 C CA . ILE A 1 148 ? 29.624 -31.162 -38.012 1.00 51.10 145 ILE A CA 1
ATOM 1065 C C . ILE A 1 148 ? 29.756 -32.635 -38.372 1.00 51.42 145 ILE A C 1
ATOM 1066 O O . ILE A 1 148 ? 29.023 -33.162 -39.217 1.00 54.21 145 ILE A O 1
ATOM 1071 N N . SER A 1 149 ? 30.695 -33.310 -37.718 1.00 52.59 146 SER A N 1
ATOM 1072 C CA . SER A 1 149 ? 30.892 -34.746 -37.845 1.00 57.25 146 SER A CA 1
ATOM 1073 C C . SER A 1 149 ? 30.384 -35.457 -36.595 1.00 58.68 146 SER A C 1
ATOM 1074 O O . SER A 1 149 ? 30.464 -34.926 -35.483 1.00 54.54 146 SER A O 1
ATOM 1077 N N . SER A 1 150 ? 29.866 -36.676 -36.776 1.00 59.35 147 SER A N 1
ATOM 1078 C CA . SER A 1 150 ? 29.487 -37.483 -35.617 1.00 65.53 147 SER A CA 1
ATOM 1079 C C . SER A 1 150 ? 30.680 -37.791 -34.716 1.00 63.38 147 SER A C 1
ATOM 1080 O O . SER A 1 150 ? 30.481 -38.175 -33.556 1.00 62.81 147 SER A O 1
ATOM 1083 N N . ASP A 1 151 ? 31.908 -37.623 -35.220 1.00 60.96 148 ASP A N 1
ATOM 1084 C CA . ASP A 1 151 ? 33.117 -37.737 -34.410 1.00 61.04 148 ASP A CA 1
ATOM 1085 C C . ASP A 1 151 ? 33.429 -36.479 -33.593 1.00 59.39 148 ASP A C 1
ATOM 1086 O O . ASP A 1 151 ? 34.368 -36.507 -32.793 1.00 57.43 148 ASP A O 1
ATOM 1091 N N . ASP A 1 152 ? 32.703 -35.374 -33.775 1.00 56.28 149 ASP A N 1
ATOM 1092 C CA . ASP A 1 152 ? 32.990 -34.153 -33.018 1.00 55.53 149 ASP A CA 1
ATOM 1093 C C . ASP A 1 152 ? 32.431 -34.278 -31.601 1.00 54.02 149 ASP A C 1
ATOM 1094 O O . ASP A 1 152 ? 31.212 -34.238 -31.402 1.00 56.55 149 ASP A O 1
ATOM 1099 N N . LYS A 1 153 ? 33.322 -34.402 -30.612 1.00 49.75 150 LYS A N 1
ATOM 1100 C CA . LYS A 1 153 ? 32.901 -34.479 -29.215 1.00 46.22 150 LYS A CA 1
ATOM 1101 C C . LYS A 1 153 ? 32.653 -33.106 -28.593 1.00 48.94 150 LYS A C 1
ATOM 1102 O O . LYS A 1 153 ? 31.815 -32.989 -27.691 1.00 46.77 150 LYS A O 1
ATOM 1104 N N . ILE A 1 154 ? 33.365 -32.068 -29.038 1.00 46.48 151 ILE A N 1
ATOM 1105 C CA . ILE A 1 154 ? 33.183 -30.698 -28.557 1.00 41.08 151 ILE A CA 1
ATOM 1106 C C . ILE A 1 154 ? 32.863 -29.819 -29.754 1.00 43.77 151 ILE A C 1
ATOM 1107 O O . ILE A 1 154 ? 33.554 -29.880 -30.777 1.00 45.78 151 ILE A O 1
ATOM 1112 N N . ILE A 1 155 ? 31.822 -29.008 -29.632 1.00 40.94 152 ILE A N 1
ATOM 1113 C CA . ILE A 1 155 ? 31.379 -28.140 -30.711 1.00 39.11 152 ILE A CA 1
ATOM 1114 C C . ILE A 1 155 ? 31.161 -26.754 -30.132 1.00 38.85 152 ILE A C 1
ATOM 1115 O O . ILE A 1 155 ? 30.599 -26.615 -29.039 1.00 41.64 152 ILE A O 1
ATOM 1120 N N . SER A 1 156 ? 31.635 -25.729 -30.840 1.00 37.93 153 SER A N 1
ATOM 1121 C CA . SER A 1 156 ? 31.384 -24.345 -30.458 1.00 38.68 153 SER A CA 1
ATOM 1122 C C . SER A 1 156 ? 30.285 -23.778 -31.342 1.00 37.73 153 SER A C 1
ATOM 1123 O O . SER A 1 156 ? 30.354 -23.892 -32.567 1.00 39.26 153 SER A O 1
ATOM 1126 N N . ALA A 1 157 ? 29.283 -23.155 -30.724 1.00 35.89 154 ALA A N 1
ATOM 1127 C CA . ALA A 1 157 ? 28.239 -22.459 -31.472 1.00 36.47 154 ALA A CA 1
ATOM 1128 C C . ALA A 1 157 ? 28.606 -21.002 -31.775 1.00 35.45 154 ALA A C 1
ATOM 1129 O O . ALA A 1 157 ? 27.721 -20.199 -32.099 1.00 37.28 154 ALA A O 1
ATOM 1131 N N . ALA A 1 158 ? 29.891 -20.656 -31.680 1.00 35.80 155 ALA A N 1
ATOM 1132 C CA . ALA A 1 158 ? 30.415 -19.323 -31.974 1.00 36.52 155 ALA A CA 1
ATOM 1133 C C . ALA A 1 158 ? 29.893 -18.308 -30.963 1.00 36.11 155 ALA A C 1
ATOM 1134 O O . ALA A 1 158 ? 29.496 -18.682 -29.852 1.00 35.26 155 ALA A O 1
ATOM 1136 N N . SER A 1 159 ? 29.904 -17.026 -31.308 1.00 35.14 156 SER A N 1
ATOM 1137 C CA . SER A 1 159 ? 29.407 -15.993 -30.411 1.00 32.87 156 SER A CA 1
ATOM 1138 C C . SER A 1 159 ? 28.132 -15.393 -30.985 1.00 34.94 156 SER A C 1
ATOM 1139 O O . SER A 1 159 ? 27.761 -15.657 -32.132 1.00 35.53 156 SER A O 1
ATOM 1142 N N . CYS A 1 160 ? 27.468 -14.555 -30.182 1.00 32.67 157 CYS A N 1
ATOM 1143 C CA . CYS A 1 160 ? 26.284 -13.864 -30.685 1.00 33.33 157 CYS A CA 1
ATOM 1144 C C . CYS A 1 160 ? 26.621 -13.021 -31.917 1.00 35.85 157 CYS A C 1
ATOM 1145 O O . CYS A 1 160 ? 25.904 -13.066 -32.928 1.00 35.22 157 CYS A O 1
ATOM 1148 N N . THR A 1 161 ? 27.712 -12.245 -31.856 1.00 30.81 158 THR A N 1
ATOM 1149 C CA . THR A 1 161 ? 28.072 -11.418 -33.003 1.00 33.49 158 THR A CA 1
ATOM 1150 C C . THR A 1 161 ? 28.457 -12.264 -34.211 1.00 35.74 158 THR A C 1
ATOM 1151 O O . THR A 1 161 ? 28.187 -11.867 -35.347 1.00 36.07 158 THR A O 1
ATOM 1155 N N . THR A 1 162 ? 29.088 -13.424 -33.993 1.00 34.73 159 THR A N 1
ATOM 1156 C CA . THR A 1 162 ? 29.438 -14.279 -35.125 1.00 34.30 159 THR A CA 1
ATOM 1157 C C . THR A 1 162 ? 28.192 -14.801 -35.808 1.00 36.83 159 THR A C 1
ATOM 1158 O O . THR A 1 162 ? 28.129 -14.862 -37.043 1.00 36.00 159 THR A O 1
ATOM 1162 N N . ASN A 1 163 ? 27.195 -15.205 -35.018 1.00 36.91 160 ASN A N 1
ATOM 1163 C CA . ASN A 1 163 ? 25.952 -15.685 -35.609 1.00 38.89 160 ASN A CA 1
ATOM 1164 C C . ASN A 1 163 ? 25.238 -14.578 -36.366 1.00 38.21 160 ASN A C 1
ATOM 1165 O O . ASN A 1 163 ? 24.557 -14.860 -37.355 1.00 41.45 160 ASN A O 1
ATOM 1170 N N . CYS A 1 164 ? 25.402 -13.316 -35.944 1.00 36.02 161 CYS A N 1
ATOM 1171 C CA . CYS A 1 164 ? 24.835 -12.210 -36.714 1.00 37.11 161 CYS A CA 1
ATOM 1172 C C . CYS A 1 164 ? 25.629 -11.971 -37.992 1.00 40.51 161 CYS A C 1
ATOM 1173 O O . CYS A 1 164 ? 25.057 -11.799 -39.071 1.00 39.63 161 CYS A O 1
ATOM 1176 N N . LEU A 1 165 ? 26.955 -11.959 -37.876 1.00 38.35 162 LEU A N 1
ATOM 1177 C CA . LEU A 1 165 ? 27.812 -11.539 -38.972 1.00 39.88 162 LEU A CA 1
ATOM 1178 C C . LEU A 1 165 ? 27.895 -12.597 -40.074 1.00 39.29 162 LEU A C 1
ATOM 1179 O O . LEU A 1 165 ? 27.955 -12.264 -41.260 1.00 40.89 162 LEU A O 1
ATOM 1184 N N . ALA A 1 166 ? 27.889 -13.866 -39.694 1.00 37.45 163 ALA A N 1
ATOM 1185 C CA . ALA A 1 166 ? 28.243 -14.938 -40.618 1.00 39.54 163 ALA A CA 1
ATOM 1186 C C . ALA A 1 166 ? 27.318 -15.047 -41.826 1.00 43.77 163 ALA A C 1
ATOM 1187 O O . ALA A 1 166 ? 27.838 -15.243 -42.937 1.00 47.22 163 ALA A O 1
ATOM 1189 N N . PRO A 1 167 ? 25.988 -14.935 -41.710 1.00 41.19 164 PRO A N 1
ATOM 1190 C CA . PRO A 1 167 ? 25.171 -14.961 -42.938 1.00 46.15 164 PRO A CA 1
ATOM 1191 C C . PRO A 1 167 ? 25.548 -13.865 -43.921 1.00 46.25 164 PRO A C 1
ATOM 1192 O O . PRO A 1 167 ? 25.566 -14.117 -45.138 1.00 47.20 164 PRO A O 1
ATOM 1196 N N . LEU A 1 168 ? 25.846 -12.656 -43.428 1.00 42.79 165 LEU A N 1
ATOM 1197 C CA . LEU A 1 168 ? 26.208 -11.556 -44.320 1.00 45.30 165 LEU A CA 1
ATOM 1198 C C . LEU A 1 168 ? 27.497 -11.867 -45.066 1.00 47.49 165 LEU A C 1
ATOM 1199 O O . LEU A 1 168 ? 27.586 -11.680 -46.286 1.00 49.72 165 LEU A O 1
ATOM 1204 N N . VAL A 1 169 ? 28.510 -12.346 -44.339 1.00 47.36 166 VAL A N 1
ATOM 1205 C CA . VAL A 1 169 ? 29.783 -12.699 -44.955 1.00 48.64 166 VAL A CA 1
ATOM 1206 C C . VAL A 1 169 ? 29.602 -13.862 -45.924 1.00 49.16 166 VAL A C 1
ATOM 1207 O O . VAL A 1 169 ? 30.169 -13.870 -47.025 1.00 50.08 166 VAL A O 1
ATOM 1211 N N . HIS A 1 170 ? 28.803 -14.856 -45.536 1.00 47.31 167 HIS A N 1
ATOM 1212 C CA . HIS A 1 170 ? 28.524 -15.968 -46.435 1.00 49.82 167 HIS A CA 1
ATOM 1213 C C . HIS A 1 170 ? 27.937 -15.472 -47.750 1.00 51.33 167 HIS A C 1
ATOM 1214 O O . HIS A 1 170 ? 28.381 -15.869 -48.832 1.00 50.91 167 HIS A O 1
ATOM 1221 N N . VAL A 1 171 ? 26.940 -14.591 -47.678 1.00 51.99 168 VAL A N 1
ATOM 1222 C CA . VAL A 1 171 ? 26.288 -14.125 -48.902 1.00 52.55 168 VAL A CA 1
ATOM 1223 C C . VAL A 1 171 ? 27.257 -13.307 -49.744 1.00 51.99 168 VAL A C 1
ATOM 1224 O O . VAL A 1 171 ? 27.339 -13.483 -50.966 1.00 53.68 168 VAL A O 1
ATOM 1228 N N . LEU A 1 172 ? 28.011 -12.405 -49.113 1.00 51.15 169 LEU A N 1
ATOM 1229 C CA . LEU A 1 172 ? 28.943 -11.589 -49.884 1.00 51.52 169 LEU A CA 1
ATOM 1230 C C . LEU A 1 172 ? 30.034 -12.449 -50.502 1.00 53.59 169 LEU A C 1
ATOM 1231 O O . LEU A 1 172 ? 30.458 -12.204 -51.640 1.00 53.08 169 LEU A O 1
ATOM 1236 N N . GLU A 1 173 ? 30.494 -13.472 -49.781 1.00 52.45 170 GLU A N 1
ATOM 1237 C CA . GLU A 1 173 ? 31.567 -14.303 -50.327 1.00 55.13 170 GLU A CA 1
ATOM 1238 C C . GLU A 1 173 ? 31.079 -15.151 -51.492 1.00 56.03 170 GLU A C 1
ATOM 1239 O O . GLU A 1 173 ? 31.751 -15.231 -52.531 1.00 57.47 170 GLU A O 1
ATOM 1245 N N . LYS A 1 174 ? 29.916 -15.790 -51.345 1.00 55.15 171 LYS A N 1
ATOM 1246 C CA . LYS A 1 174 ? 29.431 -16.665 -52.407 1.00 58.90 171 LYS A CA 1
ATOM 1247 C C . LYS A 1 174 ? 29.062 -15.875 -53.658 1.00 62.01 171 LYS A C 1
ATOM 1248 O O . LYS A 1 174 ? 29.261 -16.358 -54.777 1.00 62.51 171 LYS A O 1
ATOM 1254 N N . ASN A 1 175 ? 28.518 -14.665 -53.490 1.00 59.82 172 ASN A N 1
ATOM 1255 C CA . ASN A 1 175 ? 28.010 -13.898 -54.620 1.00 58.42 172 ASN A CA 1
ATOM 1256 C C . ASN A 1 175 ? 29.059 -12.981 -55.239 1.00 59.62 172 ASN A C 1
ATOM 1257 O O . ASN A 1 175 ? 29.137 -12.881 -56.465 1.00 60.92 172 ASN A O 1
ATOM 1262 N N . PHE A 1 176 ? 29.873 -12.301 -54.429 1.00 58.86 173 PHE A N 1
ATOM 1263 C CA . PHE A 1 176 ? 30.708 -11.227 -54.955 1.00 58.85 173 PHE A CA 1
ATOM 1264 C C . PHE A 1 176 ? 32.191 -11.358 -54.655 1.00 57.02 173 PHE A C 1
ATOM 1265 O O . PHE A 1 176 ? 32.995 -10.775 -55.388 1.00 58.67 173 PHE A O 1
ATOM 1273 N N . GLY A 1 177 ? 32.577 -12.090 -53.618 1.00 55.31 174 GLY A N 1
ATOM 1274 C CA . GLY A 1 177 ? 33.973 -12.185 -53.233 1.00 55.18 174 GLY A CA 1
ATOM 1275 C C . GLY A 1 177 ? 34.420 -11.022 -52.370 1.00 57.82 174 GLY A C 1
ATOM 1276 O O . GLY A 1 177 ? 34.389 -9.872 -52.820 1.00 57.44 174 GLY A O 1
ATOM 1277 N N . ILE A 1 178 ? 34.812 -11.299 -51.109 1.00 56.07 175 ILE A N 1
ATOM 1278 C CA . ILE A 1 178 ? 35.347 -10.270 -50.220 1.00 51.60 175 ILE A CA 1
ATOM 1279 C C . ILE A 1 178 ? 36.856 -10.196 -50.415 1.00 50.61 175 ILE A C 1
ATOM 1280 O O . ILE A 1 178 ? 37.539 -11.227 -50.477 1.00 51.63 175 ILE A O 1
ATOM 1285 N N . VAL A 1 179 ? 37.376 -8.972 -50.520 1.00 50.75 176 VAL A N 1
ATOM 1286 C CA . VAL A 1 179 ? 38.813 -8.729 -50.544 1.00 52.24 176 VAL A CA 1
ATOM 1287 C C . VAL A 1 179 ? 39.270 -8.478 -49.111 1.00 50.74 176 VAL A C 1
ATOM 1288 O O . VAL A 1 179 ? 40.114 -9.211 -48.585 1.00 51.75 176 VAL A O 1
ATOM 1292 N N . TYR A 1 180 ? 38.709 -7.461 -48.458 1.00 50.47 177 TYR A N 1
ATOM 1293 C CA . TYR A 1 180 ? 39.011 -7.189 -47.056 1.00 49.47 177 TYR A CA 1
ATOM 1294 C C . TYR A 1 180 ? 37.947 -6.254 -46.513 1.00 50.49 177 TYR A C 1
ATOM 1295 O O . TYR A 1 180 ? 37.138 -5.707 -47.262 1.00 52.53 177 TYR A O 1
ATOM 1304 N N . GLY A 1 181 ? 37.954 -6.073 -45.200 1.00 46.99 178 GLY A N 1
ATOM 1305 C CA . GLY A 1 181 ? 37.012 -5.142 -44.611 1.00 46.14 178 GLY A CA 1
ATOM 1306 C C . GLY A 1 181 ? 37.127 -5.100 -43.107 1.00 43.03 178 GLY A C 1
ATOM 1307 O O . GLY A 1 181 ? 38.038 -5.676 -42.508 1.00 46.30 178 GLY A O 1
ATOM 1308 N N . THR A 1 182 ? 36.171 -4.399 -42.511 1.00 42.18 179 THR A N 1
ATOM 1309 C CA . THR A 1 182 ? 36.120 -4.158 -41.081 1.00 41.28 179 THR A CA 1
ATOM 1310 C C . THR A 1 182 ? 34.687 -4.361 -40.620 1.00 42.93 179 THR A C 1
ATOM 1311 O O . THR A 1 182 ? 33.738 -4.173 -41.394 1.00 40.73 179 THR A O 1
ATOM 1315 N N . MET A 1 183 ? 34.537 -4.761 -39.356 1.00 38.23 180 MET A N 1
ATOM 1316 C CA . MET A 1 183 ? 33.224 -4.848 -38.751 1.00 39.54 180 MET A CA 1
ATOM 1317 C C . MET A 1 183 ? 33.260 -4.182 -37.388 1.00 39.45 180 MET A C 1
ATOM 1318 O O . MET A 1 183 ? 34.301 -4.114 -36.731 1.00 36.62 180 MET A O 1
ATOM 1323 N N . LEU A 1 184 ? 32.108 -3.658 -36.999 1.00 35.21 181 LEU A N 1
ATOM 1324 C CA . LEU A 1 184 ? 31.925 -3.039 -35.705 1.00 36.58 181 LEU A CA 1
ATOM 1325 C C . LEU A 1 184 ? 30.551 -3.448 -35.215 1.00 35.98 181 LEU A C 1
ATOM 1326 O O . LEU A 1 184 ? 29.568 -3.358 -35.963 1.00 36.95 181 LEU A O 1
ATOM 1331 N N . THR A 1 185 ? 30.484 -3.944 -33.991 1.00 31.30 182 THR A N 1
ATOM 1332 C CA . THR A 1 185 ? 29.202 -4.235 -33.371 1.00 32.21 182 THR A CA 1
ATOM 1333 C C . THR A 1 185 ? 28.976 -3.239 -32.249 1.00 32.57 182 THR A C 1
ATOM 1334 O O . THR A 1 185 ? 29.869 -3.018 -31.420 1.00 30.34 182 THR A O 1
ATOM 1338 N N . VAL A 1 186 ? 27.802 -2.613 -32.257 1.00 28.02 183 VAL A N 1
ATOM 1339 C CA . VAL A 1 186 ? 27.322 -1.841 -31.126 1.00 28.04 183 VAL A CA 1
ATOM 1340 C C . VAL A 1 186 ? 26.334 -2.723 -30.379 1.00 31.36 183 VAL A C 1
ATOM 1341 O O . VAL A 1 186 ? 25.322 -3.174 -30.942 1.00 31.53 183 VAL A O 1
ATOM 1345 N N . HIS A 1 187 ? 26.641 -2.982 -29.116 1.00 26.08 184 HIS A N 1
ATOM 1346 C CA . HIS A 1 187 ? 26.312 -4.252 -28.482 1.00 28.84 184 HIS A CA 1
ATOM 1347 C C . HIS A 1 187 ? 25.798 -3.980 -27.072 1.00 27.08 184 HIS A C 1
ATOM 1348 O O . HIS A 1 187 ? 26.398 -3.195 -26.330 1.00 26.28 184 HIS A O 1
ATOM 1355 N N . ALA A 1 188 ? 24.691 -4.618 -26.713 1.00 27.52 185 ALA A N 1
ATOM 1356 C CA . ALA A 1 188 ? 24.132 -4.496 -25.367 1.00 30.48 185 ALA A CA 1
ATOM 1357 C C . ALA A 1 188 ? 25.126 -4.972 -24.323 1.00 28.71 185 ALA A C 1
ATOM 1358 O O . ALA A 1 188 ? 25.935 -5.864 -24.581 1.00 26.21 185 ALA A O 1
ATOM 1360 N N . TYR A 1 189 ? 25.039 -4.402 -23.117 1.00 27.82 186 TYR A N 1
ATOM 1361 C CA . TYR A 1 189 ? 25.933 -4.852 -22.057 1.00 22.91 186 TYR A CA 1
ATOM 1362 C C . TYR A 1 189 ? 25.549 -6.249 -21.584 1.00 25.75 186 TYR A C 1
ATOM 1363 O O . TYR A 1 189 ? 24.396 -6.676 -21.696 1.00 26.15 186 TYR A O 1
ATOM 1372 N N . THR A 1 190 ? 26.545 -6.982 -21.074 1.00 27.25 187 THR A N 1
ATOM 1373 C CA . THR A 1 190 ? 26.352 -8.354 -20.635 1.00 27.39 187 THR A CA 1
ATOM 1374 C C . THR A 1 190 ? 26.914 -8.523 -19.235 1.00 27.75 187 THR A C 1
ATOM 1375 O O . THR A 1 190 ? 27.570 -7.627 -18.698 1.00 29.16 187 THR A O 1
ATOM 1379 N N . ALA A 1 191 ? 26.670 -9.714 -18.658 1.00 25.81 188 ALA A N 1
ATOM 1380 C CA . ALA A 1 191 ? 27.061 -10.008 -17.284 1.00 28.47 188 ALA A CA 1
ATOM 1381 C C . ALA A 1 191 ? 28.579 -9.998 -17.076 1.00 31.03 188 ALA A C 1
ATOM 1382 O O . ALA A 1 191 ? 29.026 -10.015 -15.928 1.00 30.95 188 ALA A O 1
ATOM 1384 N N . ASP A 1 192 ? 29.372 -9.970 -18.147 1.00 30.50 189 ASP A N 1
ATOM 1385 C CA . ASP A 1 192 ? 30.820 -9.835 -18.031 1.00 32.25 189 ASP A CA 1
ATOM 1386 C C . ASP A 1 192 ? 31.256 -8.397 -17.735 1.00 33.92 189 ASP A C 1
ATOM 1387 O O . ASP A 1 192 ? 32.425 -8.182 -17.403 1.00 38.92 189 ASP A O 1
ATOM 1392 N N . GLN A 1 193 ? 30.352 -7.417 -17.831 1.00 29.08 190 GLN A N 1
ATOM 1393 C CA . GLN A 1 193 ? 30.661 -6.029 -17.501 1.00 32.20 190 GLN A CA 1
ATOM 1394 C C . GLN A 1 193 ? 30.306 -5.737 -16.035 1.00 30.88 190 GLN A C 1
ATOM 1395 O O . GLN A 1 193 ? 29.910 -6.629 -15.284 1.00 36.07 190 GLN A O 1
ATOM 1401 N N . ARG A 1 194 ? 30.427 -4.489 -15.607 1.00 28.66 191 ARG A N 1
ATOM 1402 C CA . ARG A 1 194 ? 30.237 -4.134 -14.204 1.00 30.50 191 ARG A CA 1
ATOM 1403 C C . ARG A 1 194 ? 29.104 -3.126 -14.044 1.00 30.48 191 ARG A C 1
ATOM 1404 O O . ARG A 1 194 ? 28.984 -2.181 -14.830 1.00 28.61 191 ARG A O 1
ATOM 1412 N N . LEU A 1 195 ? 28.274 -3.320 -13.014 1.00 30.72 192 LEU A N 1
ATOM 1413 C CA . LEU A 1 195 ? 27.189 -2.370 -12.768 1.00 29.19 192 LEU A CA 1
ATOM 1414 C C . LEU A 1 195 ? 27.736 -1.044 -12.247 1.00 29.38 192 LEU A C 1
ATOM 1415 O O . LEU A 1 195 ? 27.345 0.035 -12.720 1.00 27.09 192 LEU A O 1
ATOM 1420 N N . GLN A 1 196 ? 28.629 -1.109 -11.267 1.00 26.79 193 GLN A N 1
ATOM 1421 C CA . GLN A 1 196 ? 29.426 0.020 -10.802 1.00 28.52 193 GLN A CA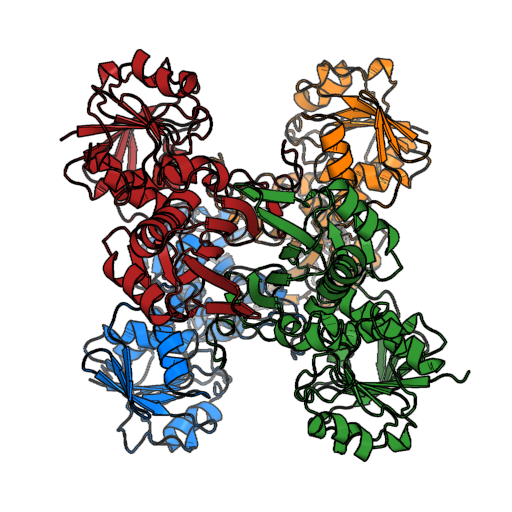 1
ATOM 1422 C C . GLN A 1 196 ? 30.894 -0.270 -11.094 1.00 28.24 193 GLN A C 1
ATOM 1423 O O . GLN A 1 196 ? 31.314 -1.431 -11.085 1.00 28.64 193 GLN A O 1
ATOM 1429 N N . ASP A 1 197 ? 31.666 0.792 -11.367 1.00 29.85 194 ASP A N 1
ATOM 1430 C CA . ASP A 1 197 ? 33.111 0.692 -11.580 1.00 27.70 194 ASP A CA 1
ATOM 1431 C C . ASP A 1 197 ? 33.742 -0.286 -10.590 1.00 31.09 194 ASP A C 1
ATOM 1432 O O . ASP A 1 197 ? 33.749 -0.032 -9.380 1.00 31.11 194 ASP A O 1
ATOM 1437 N N . ALA A 1 198 ? 34.296 -1.386 -11.090 1.00 28.15 195 ALA A N 1
ATOM 1438 C CA . ALA A 1 198 ? 34.835 -2.437 -10.228 1.00 32.09 195 ALA A CA 1
ATOM 1439 C C . ALA A 1 198 ? 35.959 -3.153 -10.960 1.00 30.71 195 ALA A C 1
ATOM 1440 O O . ALA A 1 198 ? 36.068 -3.043 -12.182 1.00 32.13 195 ALA A O 1
ATOM 1442 N N . PRO A 1 199 ? 36.809 -3.896 -10.244 1.00 35.99 196 PRO A N 1
ATOM 1443 C CA . PRO A 1 199 ? 37.924 -4.590 -10.911 1.00 36.83 196 PRO A CA 1
ATOM 1444 C C . PRO A 1 199 ? 37.468 -5.529 -12.023 1.00 37.04 196 PRO A C 1
ATOM 1445 O O . PRO A 1 199 ? 36.454 -6.218 -11.918 1.00 34.45 196 PRO A O 1
ATOM 1449 N N . HIS A 1 200 ? 38.266 -5.555 -13.082 1.00 35.57 197 HIS A N 1
ATOM 1450 C CA . HIS A 1 200 ? 38.125 -6.370 -14.273 1.00 35.80 197 HIS A CA 1
ATOM 1451 C C . HIS A 1 200 ? 39.465 -6.275 -14.991 1.00 38.99 197 HIS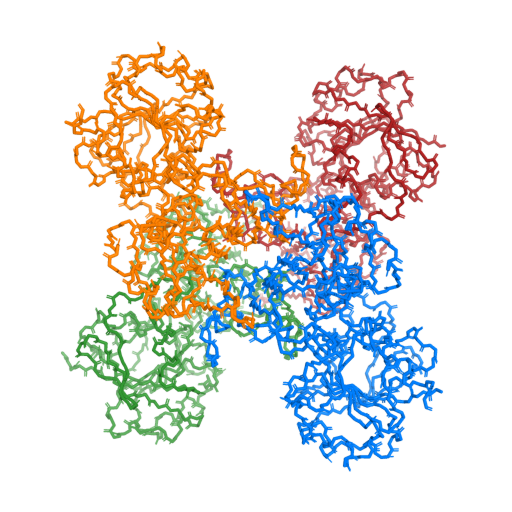 A C 1
ATOM 1452 O O . HIS A 1 200 ? 40.072 -5.196 -15.010 1.00 42.19 197 HIS A O 1
ATOM 1459 N N . ASN A 1 201 ? 39.939 -7.384 -15.558 1.00 38.50 198 ASN A N 1
ATOM 1460 C CA . ASN A 1 201 ? 41.211 -7.311 -16.276 1.00 39.66 198 ASN A CA 1
ATOM 1461 C C . ASN A 1 201 ? 41.117 -6.474 -17.547 1.00 40.61 198 ASN A C 1
ATOM 1462 O O . ASN A 1 201 ? 42.133 -5.941 -18.004 1.00 45.16 198 ASN A O 1
ATOM 1467 N N . ASP A 1 202 ? 39.932 -6.345 -18.123 1.00 34.50 199 ASP A N 1
ATOM 1468 C CA . ASP A 1 202 ? 39.693 -5.407 -19.205 1.00 35.42 199 ASP A CA 1
ATOM 1469 C C . ASP A 1 202 ? 39.242 -4.103 -18.546 1.00 37.14 199 ASP A C 1
ATOM 1470 O O . ASP A 1 202 ? 38.125 -4.015 -18.010 1.00 33.77 199 ASP A O 1
ATOM 1475 N N . LEU A 1 203 ? 40.118 -3.096 -18.580 1.00 32.47 200 LEU A N 1
ATOM 1476 C CA . LEU A 1 203 ? 39.935 -1.885 -17.796 1.00 31.96 200 LEU A CA 1
ATOM 1477 C C . LEU A 1 203 ? 38.784 -1.026 -18.296 1.00 34.23 200 LEU A C 1
ATOM 1478 O O . LEU A 1 203 ? 38.404 -0.073 -17.606 1.00 32.80 200 LEU A O 1
ATOM 1483 N N . ARG A 1 204 ? 38.207 -1.339 -19.462 1.00 32.18 201 ARG A N 1
ATOM 1484 C CA . ARG A 1 204 ? 37.005 -0.645 -19.911 1.00 31.14 201 ARG A CA 1
ATOM 1485 C C . ARG A 1 204 ? 35.736 -1.412 -19.563 1.00 29.66 201 ARG A C 1
ATOM 1486 O O . ARG A 1 204 ? 34.726 -0.797 -19.208 1.00 29.99 201 ARG A O 1
ATOM 1494 N N . ARG A 1 205 ? 35.775 -2.746 -19.634 1.00 31.00 202 ARG A N 1
ATOM 1495 C CA . ARG A 1 205 ? 34.683 -3.567 -19.130 1.00 31.20 202 ARG A CA 1
ATOM 1496 C C . ARG A 1 205 ? 34.517 -3.414 -17.622 1.00 28.10 202 ARG A C 1
ATOM 1497 O O . ARG A 1 205 ? 33.440 -3.698 -17.099 1.00 27.11 202 ARG A O 1
ATOM 1505 N N . ALA A 1 206 ? 35.540 -2.920 -16.925 1.00 29.99 203 ALA A N 1
ATOM 1506 C CA . ALA A 1 206 ? 35.434 -2.580 -15.509 1.00 28.01 203 ALA A CA 1
ATOM 1507 C C . ALA A 1 206 ? 34.421 -1.467 -15.211 1.00 32.39 203 ALA A C 1
ATOM 1508 O O . ALA A 1 206 ? 34.058 -1.286 -14.043 1.00 28.92 203 ALA A O 1
ATOM 1510 N N . ARG A 1 207 ? 33.990 -0.699 -16.210 1.00 26.21 204 ARG A N 1
ATOM 1511 C CA . ARG A 1 207 ? 33.343 0.587 -15.961 1.00 28.44 204 ARG A CA 1
ATOM 1512 C C . ARG A 1 207 ? 31.811 0.485 -16.021 1.00 28.28 204 ARG A C 1
ATOM 1513 O O . ARG A 1 207 ? 31.257 -0.321 -16.774 1.00 27.36 204 ARG A O 1
ATOM 1521 N N . ALA A 1 208 ? 31.135 1.315 -15.214 1.00 26.52 205 ALA A N 1
ATOM 1522 C CA . ALA A 1 208 ? 29.691 1.214 -15.001 1.00 27.74 205 ALA A CA 1
ATOM 1523 C C . ALA A 1 208 ? 28.983 1.060 -16.343 1.00 27.28 205 ALA A C 1
ATOM 1524 O O . ALA A 1 208 ? 29.053 1.950 -17.199 1.00 27.59 205 ALA A O 1
ATOM 1526 N N . ALA A 1 209 ? 28.352 -0.091 -16.552 1.00 26.21 206 ALA A N 1
ATOM 1527 C CA . ALA A 1 209 ? 27.995 -0.476 -17.910 1.00 26.70 206 ALA A CA 1
ATOM 1528 C C . ALA A 1 209 ? 26.773 0.272 -18.432 1.00 26.96 206 ALA A C 1
ATOM 1529 O O . ALA A 1 209 ? 26.639 0.440 -19.643 1.00 27.01 206 ALA A O 1
ATOM 1531 N N . ALA A 1 210 ? 25.885 0.725 -17.564 1.00 23.85 207 ALA A N 1
ATOM 1532 C CA . ALA A 1 210 ? 24.654 1.348 -18.030 1.00 28.32 207 ALA A CA 1
ATOM 1533 C C . ALA A 1 210 ? 24.774 2.855 -18.217 1.00 27.07 207 ALA A C 1
ATOM 1534 O O . ALA A 1 210 ? 23.766 3.513 -18.440 1.00 27.57 207 ALA A O 1
ATOM 1536 N N . VAL A 1 211 ? 25.976 3.424 -18.125 1.00 25.18 208 VAL A N 1
ATOM 1537 C CA . VAL A 1 211 ? 26.131 4.859 -18.341 1.00 27.70 208 VAL A CA 1
ATOM 1538 C C . VAL A 1 211 ? 27.332 5.119 -19.237 1.00 28.08 208 VAL A C 1
ATOM 1539 O O . VAL A 1 211 ? 27.751 6.266 -19.379 1.00 30.94 208 VAL A O 1
ATOM 1543 N N . ASN A 1 212 ? 27.884 4.077 -19.868 1.00 27.76 209 ASN A N 1
ATOM 1544 C CA . ASN A 1 212 ? 29.140 4.215 -20.602 1.00 26.98 209 ASN A CA 1
ATOM 1545 C C . ASN A 1 212 ? 29.059 3.557 -21.976 1.00 27.76 209 ASN A C 1
ATOM 1546 O O . ASN A 1 212 ? 28.467 2.480 -22.137 1.00 27.38 209 ASN A O 1
ATOM 1551 N N . ILE A 1 213 ? 29.672 4.208 -22.957 1.00 28.16 210 ILE A N 1
ATOM 1552 C CA . ILE A 1 213 ? 30.108 3.537 -24.183 1.00 26.19 210 ILE A CA 1
ATOM 1553 C C . ILE A 1 213 ? 31.452 2.873 -23.894 1.00 29.40 210 ILE A C 1
ATOM 1554 O O . ILE A 1 213 ? 32.400 3.547 -23.472 1.00 28.54 210 ILE A O 1
ATOM 1559 N N . VAL A 1 214 ? 31.550 1.561 -24.132 1.00 26.88 211 VAL A N 1
ATOM 1560 C CA . VAL A 1 214 ? 32.700 0.775 -23.684 1.00 26.84 211 VAL A CA 1
ATOM 1561 C C . VAL A 1 214 ? 33.357 0.014 -24.835 1.00 28.63 211 VAL A C 1
ATOM 1562 O O . VAL A 1 214 ? 32.819 -1.007 -25.291 1.00 26.98 211 VAL A O 1
ATOM 1566 N N . PRO A 1 215 ? 34.526 0.457 -25.314 1.00 28.17 212 PRO A N 1
ATOM 1567 C CA . PRO A 1 215 ? 35.219 -0.271 -26.389 1.00 30.00 212 PRO A CA 1
ATOM 1568 C C . PRO A 1 215 ? 35.860 -1.536 -25.853 1.00 31.50 212 PRO A C 1
ATOM 1569 O O . PRO A 1 215 ? 36.479 -1.523 -24.787 1.00 34.62 212 PRO A O 1
ATOM 1573 N N . THR A 1 216 ? 35.711 -2.637 -26.592 1.00 29.48 213 THR A N 1
ATOM 1574 C CA . THR A 1 216 ? 36.253 -3.917 -26.137 1.00 33.60 213 THR A CA 1
ATOM 1575 C C . THR A 1 216 ? 36.301 -4.897 -27.310 1.00 33.93 213 THR A C 1
ATOM 1576 O O . THR A 1 216 ? 35.983 -4.556 -28.455 1.00 33.92 213 THR A O 1
ATOM 1580 N N . THR A 1 217 ? 36.709 -6.124 -27.021 1.00 34.82 214 THR A N 1
ATOM 1581 C CA . THR A 1 217 ? 36.835 -7.144 -28.054 1.00 35.90 214 THR A CA 1
ATOM 1582 C C . THR A 1 217 ? 35.486 -7.753 -28.425 1.00 38.23 214 THR A C 1
ATOM 1583 O O . THR A 1 217 ? 34.501 -7.689 -27.670 1.00 41.01 214 THR A O 1
ATOM 1587 N N . THR A 1 218 ? 35.449 -8.360 -29.609 1.00 38.99 215 THR A N 1
ATOM 1588 C CA . THR A 1 218 ? 34.332 -9.204 -30.013 1.00 39.94 215 THR A CA 1
ATOM 1589 C C . THR A 1 218 ? 34.846 -10.560 -30.472 1.00 44.19 215 THR A C 1
ATOM 1590 O O . THR A 1 218 ? 35.859 -10.646 -31.177 1.00 43.14 215 THR A O 1
ATOM 1594 N N . GLY A 1 219 ? 34.129 -11.615 -30.069 1.00 49.95 216 GLY A N 1
ATOM 1595 C CA . GLY A 1 219 ? 34.453 -12.969 -30.489 1.00 51.94 216 GLY A CA 1
ATOM 1596 C C . GLY A 1 219 ? 34.289 -13.212 -31.980 1.00 54.15 216 GLY A C 1
ATOM 1597 O O . GLY A 1 219 ? 34.887 -14.157 -32.518 1.00 55.12 216 GLY A O 1
ATOM 1598 N N . ALA A 1 220 ? 33.490 -12.383 -32.664 1.00 47.27 217 ALA A N 1
ATOM 1599 C CA . ALA A 1 220 ? 33.350 -12.517 -34.109 1.00 46.34 217 ALA A CA 1
ATOM 1600 C C . ALA A 1 220 ? 34.673 -12.326 -34.836 1.00 53.27 217 ALA A C 1
ATOM 1601 O O . ALA A 1 220 ? 34.818 -12.800 -35.968 1.00 51.96 217 ALA A O 1
ATOM 1603 N N . ALA A 1 221 ? 35.641 -11.647 -34.211 1.00 53.16 218 ALA A N 1
ATOM 1604 C CA . ALA A 1 221 ? 36.902 -11.372 -34.892 1.00 54.52 218 ALA A CA 1
ATOM 1605 C C . ALA A 1 221 ? 37.687 -12.654 -35.126 1.00 57.47 218 ALA A C 1
ATOM 1606 O O . ALA A 1 221 ? 38.217 -12.875 -36.224 1.00 57.32 218 ALA A O 1
ATOM 1608 N N . LYS A 1 222 ? 37.752 -13.524 -34.116 1.00 59.96 219 LYS A N 1
ATOM 1609 C CA . LYS A 1 222 ? 38.504 -14.769 -34.239 1.00 63.67 219 LYS A CA 1
ATOM 1610 C C . LYS A 1 222 ? 37.645 -15.956 -34.677 1.00 60.61 219 LYS A C 1
ATOM 1611 O O . LYS A 1 222 ? 38.200 -16.980 -35.086 1.00 58.57 219 LYS A O 1
ATOM 1617 N N . ALA A 1 223 ? 36.315 -15.835 -34.644 1.00 59.77 220 ALA A N 1
ATOM 1618 C CA . ALA A 1 223 ? 35.443 -16.939 -35.033 1.00 58.84 220 ALA A CA 1
ATOM 1619 C C . ALA A 1 223 ? 34.971 -16.889 -36.484 1.00 56.80 220 ALA A C 1
ATOM 1620 O O . ALA A 1 223 ? 34.628 -17.942 -37.025 1.00 54.93 220 ALA A O 1
ATOM 1622 N N . ILE A 1 224 ? 34.946 -15.706 -37.126 1.00 57.64 221 ILE A N 1
ATOM 1623 C CA . ILE A 1 224 ? 34.340 -15.591 -38.457 1.00 51.60 221 ILE A CA 1
ATOM 1624 C C . ILE A 1 224 ? 35.100 -16.427 -39.477 1.00 48.67 221 ILE A C 1
ATOM 1625 O O . ILE A 1 224 ? 34.494 -17.073 -40.336 1.00 48.73 221 ILE A O 1
ATOM 1630 N N . GLY A 1 225 ? 36.430 -16.458 -39.391 1.00 53.42 222 GLY A N 1
ATOM 1631 C CA . GLY A 1 225 ? 37.192 -17.242 -40.357 1.00 48.04 222 GLY A CA 1
ATOM 1632 C C . GLY A 1 225 ? 37.009 -18.736 -40.208 1.00 52.83 222 GLY A C 1
ATOM 1633 O O . GLY A 1 225 ? 37.256 -19.485 -41.161 1.00 53.35 222 GLY A O 1
ATOM 1634 N N . LEU A 1 226 ? 36.577 -19.187 -39.028 1.00 54.93 223 LEU A N 1
ATOM 1635 C CA . LEU A 1 226 ? 36.266 -20.595 -38.821 1.00 48.50 223 LEU A CA 1
ATOM 1636 C C . LEU A 1 226 ? 34.902 -20.967 -39.390 1.00 50.39 223 LEU A C 1
ATOM 1637 O O . LEU A 1 226 ? 34.697 -22.113 -39.804 1.00 48.84 223 LEU A O 1
ATOM 1642 N N . VAL A 1 227 ? 33.958 -20.026 -39.411 1.00 47.40 224 VAL A N 1
ATOM 1643 C CA . VAL A 1 227 ? 32.618 -20.331 -39.909 1.00 49.12 224 VAL A CA 1
ATOM 1644 C C . VAL A 1 227 ? 32.526 -20.171 -41.425 1.00 47.47 224 VAL A C 1
ATOM 1645 O O . VAL A 1 227 ? 31.873 -20.968 -42.099 1.00 51.44 224 VAL A O 1
ATOM 1649 N N . VAL A 1 228 ? 33.185 -19.168 -41.993 1.00 45.25 225 VAL A N 1
ATOM 1650 C CA . VAL A 1 228 ? 33.236 -19.007 -43.442 1.00 49.12 225 VAL A CA 1
ATOM 1651 C C . VAL A 1 228 ? 34.700 -19.076 -43.855 1.00 51.65 225 VAL A C 1
ATOM 1652 O O . VAL A 1 228 ? 35.380 -18.039 -43.881 1.00 53.34 225 VAL A O 1
ATOM 1656 N N . PRO A 1 229 ? 35.222 -20.266 -44.173 1.00 48.48 226 PRO A N 1
ATOM 1657 C CA . PRO A 1 229 ? 36.680 -20.409 -44.331 1.00 52.72 226 PRO A CA 1
ATOM 1658 C C . PRO A 1 229 ? 37.283 -19.463 -45.354 1.00 54.42 226 PRO A C 1
ATOM 1659 O O . PRO A 1 229 ? 38.372 -18.931 -45.112 1.00 55.35 226 PRO A O 1
ATOM 1663 N N . GLU A 1 230 ? 36.609 -19.211 -46.480 1.00 53.32 227 GLU A N 1
ATOM 1664 C CA . GLU A 1 230 ? 37.236 -18.370 -47.499 1.00 55.61 227 GLU A CA 1
ATOM 1665 C C . GLU A 1 230 ? 37.363 -16.917 -47.067 1.00 56.49 227 GLU A C 1
ATOM 1666 O O . GLU A 1 230 ? 38.125 -16.174 -47.697 1.00 55.23 227 GLU A O 1
ATOM 1672 N N . ALA A 1 231 ? 36.658 -16.496 -46.015 1.00 50.66 228 ALA A N 1
ATOM 1673 C CA . ALA A 1 231 ? 36.810 -15.149 -45.486 1.00 52.52 228 ALA A CA 1
ATOM 1674 C C . ALA A 1 231 ? 37.882 -15.064 -44.409 1.00 51.73 228 ALA A C 1
ATOM 1675 O O . ALA A 1 231 ? 38.045 -14.004 -43.803 1.00 44.93 228 ALA A O 1
ATOM 1677 N N . ASN A 1 232 ? 38.630 -16.146 -44.184 1.00 53.16 229 ASN A N 1
ATOM 1678 C CA . ASN A 1 232 ? 39.635 -16.177 -43.127 1.00 53.60 229 ASN A CA 1
ATOM 1679 C C . ASN A 1 232 ? 40.681 -15.085 -43.331 1.00 49.60 229 ASN A C 1
ATOM 1680 O O . ASN A 1 232 ? 41.270 -14.964 -44.408 1.00 47.05 229 ASN A O 1
ATOM 1685 N N . GLY A 1 233 ? 40.917 -14.295 -42.290 1.00 48.00 230 GLY A N 1
ATOM 1686 C CA . GLY A 1 233 ? 41.966 -13.299 -42.332 1.00 49.97 230 GLY A CA 1
ATOM 1687 C C . GLY A 1 233 ? 41.611 -12.000 -43.025 1.00 51.44 230 GLY A C 1
ATOM 1688 O O . GLY A 1 233 ? 42.459 -11.093 -43.069 1.00 53.64 230 GLY A O 1
ATOM 1689 N N . LYS A 1 234 ? 40.400 -11.867 -43.570 1.00 46.02 231 LYS A N 1
ATOM 1690 C CA . LYS A 1 234 ? 40.058 -10.683 -44.353 1.00 45.70 231 LYS A CA 1
ATOM 1691 C C . LYS A 1 234 ? 39.411 -9.572 -43.538 1.00 49.61 231 LYS A C 1
ATOM 1692 O O . LYS A 1 234 ? 39.397 -8.422 -43.991 1.00 50.95 231 LYS A O 1
ATOM 1698 N N . LEU A 1 235 ? 38.868 -9.879 -42.361 1.00 46.72 232 LEU A N 1
ATOM 1699 C CA . LEU A 1 235 ? 38.114 -8.917 -41.570 1.00 44.81 232 LEU A CA 1
ATOM 1700 C C . LEU A 1 235 ? 38.702 -8.796 -40.171 1.00 45.78 232 LEU A C 1
ATOM 1701 O O . LEU A 1 235 ? 39.234 -9.763 -39.620 1.00 50.25 232 LEU A O 1
ATOM 1706 N N . ASN A 1 236 ? 38.590 -7.607 -39.587 1.00 42.72 233 ASN A N 1
ATOM 1707 C CA . ASN A 1 236 ? 38.796 -7.443 -38.159 1.00 45.12 233 ASN A CA 1
ATOM 1708 C C . ASN A 1 236 ? 37.798 -6.425 -37.651 1.00 43.92 233 ASN A C 1
ATOM 1709 O O . ASN A 1 236 ? 37.185 -5.683 -38.426 1.00 40.91 233 ASN A O 1
ATOM 1714 N N . GLY A 1 237 ? 37.627 -6.401 -36.336 1.00 40.10 234 GLY A N 1
ATOM 1715 C CA . GLY A 1 237 ? 36.811 -5.356 -35.748 1.00 41.04 234 GLY A CA 1
ATOM 1716 C C . GLY A 1 237 ? 36.696 -5.498 -34.248 1.00 40.26 234 GLY A C 1
ATOM 1717 O O . GLY A 1 237 ? 37.357 -6.329 -33.622 1.00 41.15 234 GLY A O 1
ATOM 1718 N N . MET A 1 238 ? 35.845 -4.662 -33.670 1.00 36.79 235 MET A N 1
ATOM 1719 C CA . MET A 1 238 ? 35.747 -4.632 -32.226 1.00 37.19 235 MET A CA 1
ATOM 1720 C C . MET A 1 238 ? 34.311 -4.324 -31.856 1.00 34.18 235 MET A C 1
ATOM 1721 O O . MET A 1 238 ? 33.426 -4.261 -32.717 1.00 37.31 235 MET A O 1
ATOM 1726 N N . SER A 1 239 ? 34.090 -4.146 -30.566 1.00 33.14 236 SER A N 1
ATOM 1727 C CA . SER A 1 239 ? 32.767 -3.984 -29.993 1.00 31.27 236 SER A CA 1
ATOM 1728 C C . SER A 1 239 ? 32.713 -2.696 -29.193 1.00 30.61 236 SER A C 1
ATOM 1729 O O . SER A 1 239 ? 33.678 -2.331 -28.514 1.00 28.95 236 SER A O 1
ATOM 1732 N N . LEU A 1 240 ? 31.609 -1.972 -29.325 1.00 29.62 237 LEU A N 1
ATOM 1733 C CA . LEU A 1 240 ? 31.304 -0.865 -28.423 1.00 31.23 237 LEU A CA 1
ATOM 1734 C C . LEU A 1 240 ? 30.063 -1.272 -27.631 1.00 31.69 237 LEU A C 1
ATOM 1735 O O . LEU A 1 240 ? 28.952 -1.281 -28.169 1.00 30.23 237 LEU A O 1
ATOM 1740 N N . ARG A 1 241 ? 30.264 -1.647 -26.376 1.00 28.99 238 ARG A N 1
ATOM 1741 C CA . ARG A 1 241 ? 29.162 -1.984 -25.494 1.00 25.66 238 ARG A CA 1
ATOM 1742 C C . ARG A 1 241 ? 28.467 -0.700 -25.042 1.00 30.25 238 ARG A C 1
ATOM 1743 O O . ARG A 1 241 ? 29.125 0.288 -24.689 1.00 25.04 238 ARG A O 1
ATOM 1751 N N . VAL A 1 242 ? 27.132 -0.705 -25.063 1.00 28.57 239 VAL A N 1
ATOM 1752 C CA . VAL A 1 242 ? 26.383 0.520 -24.763 1.00 26.11 239 VAL A CA 1
ATOM 1753 C C . VAL A 1 242 ? 25.213 0.186 -23.844 1.00 28.09 239 VAL A C 1
ATOM 1754 O O . VAL A 1 242 ? 24.905 -1.000 -23.638 1.00 24.73 239 VAL A O 1
ATOM 1758 N N . PRO A 1 243 ? 24.532 1.186 -23.264 1.00 27.73 240 PRO A N 1
ATOM 1759 C CA . PRO A 1 243 ? 23.511 0.841 -22.256 1.00 25.72 240 PRO A CA 1
ATOM 1760 C C . PRO A 1 243 ? 22.134 0.508 -22.836 1.00 27.99 240 PRO A C 1
ATOM 1761 O O . PRO A 1 243 ? 21.171 1.289 -22.779 1.00 27.68 240 PRO A O 1
ATOM 1765 N N . VAL A 1 244 ? 22.024 -0.686 -23.409 1.00 25.45 241 VAL A N 1
ATOM 1766 C CA . VAL A 1 244 ? 20.731 -1.322 -23.625 1.00 27.77 241 VAL A CA 1
ATOM 1767 C C . VAL A 1 244 ? 20.810 -2.712 -23.027 1.00 26.23 241 VAL A C 1
ATOM 1768 O O . VAL A 1 244 ? 21.863 -3.351 -23.071 1.00 24.70 241 VAL A O 1
ATOM 1772 N N . LEU A 1 245 ? 19.696 -3.167 -22.451 1.00 26.86 242 LEU A N 1
ATOM 1773 C CA . LEU A 1 245 ? 19.680 -4.434 -21.730 1.00 27.20 242 LEU A CA 1
ATOM 1774 C C . LEU A 1 245 ? 20.001 -5.606 -22.649 1.00 30.08 242 LEU A C 1
ATOM 1775 O O . LEU A 1 245 ? 20.714 -6.538 -22.253 1.00 28.47 242 LEU A O 1
ATOM 1780 N N . THR A 1 246 ? 19.427 -5.616 -23.851 1.00 27.30 243 THR A N 1
ATOM 1781 C CA . THR A 1 246 ? 19.707 -6.655 -24.830 1.00 26.80 243 THR A CA 1
ATOM 1782 C C . THR A 1 246 ? 19.366 -6.088 -26.201 1.00 29.58 243 THR A C 1
ATOM 1783 O O . THR A 1 246 ? 18.583 -5.144 -26.310 1.00 28.30 243 THR A O 1
ATOM 1787 N N . GLY A 1 247 ? 20.010 -6.624 -27.246 1.00 28.52 244 GLY A N 1
ATOM 1788 C CA . GLY A 1 247 ? 19.827 -6.063 -28.578 1.00 28.96 244 GLY A CA 1
ATOM 1789 C C . GLY A 1 247 ? 21.092 -5.401 -29.086 1.00 33.93 244 GLY A C 1
ATOM 1790 O O . GLY A 1 247 ? 21.700 -4.620 -28.347 1.00 29.90 244 GLY A O 1
ATOM 1791 N N . SER A 1 248 ? 21.507 -5.701 -30.332 1.00 31.75 245 SER A N 1
ATOM 1792 C CA . SER A 1 248 ? 22.787 -5.241 -30.851 1.00 28.66 245 SER A CA 1
ATOM 1793 C C . SER A 1 248 ? 22.709 -5.092 -32.368 1.00 33.57 245 SER A C 1
ATOM 1794 O O . SER A 1 248 ? 21.768 -5.565 -33.007 1.00 33.27 245 SER A O 1
ATOM 1797 N N . ILE A 1 249 ? 23.733 -4.464 -32.951 1.00 31.23 246 ILE A N 1
ATOM 1798 C CA . ILE A 1 249 ? 23.791 -4.267 -34.395 1.00 29.04 246 ILE A CA 1
ATOM 1799 C C . ILE A 1 249 ? 25.240 -4.384 -34.871 1.00 35.22 246 ILE A C 1
ATOM 1800 O O . ILE A 1 249 ? 26.169 -3.969 -34.175 1.00 34.18 246 ILE A O 1
ATOM 1805 N N . VAL A 1 250 ? 25.424 -4.945 -36.075 1.00 32.79 247 VAL A N 1
ATOM 1806 C CA . VAL A 1 250 ? 26.724 -5.060 -36.730 1.00 32.30 247 VAL A CA 1
ATOM 1807 C C . VAL A 1 250 ? 26.737 -4.166 -37.962 1.00 34.85 247 VAL A C 1
ATOM 1808 O O . VAL A 1 250 ? 25.789 -4.182 -38.766 1.00 33.10 247 VAL A O 1
ATOM 1812 N N . GLU A 1 251 ? 27.817 -3.403 -38.123 1.00 31.69 248 GLU A N 1
ATOM 1813 C CA . GLU A 1 251 ? 28.119 -2.717 -39.370 1.00 34.14 248 GLU A CA 1
ATOM 1814 C C . GLU A 1 251 ? 29.324 -3.412 -39.988 1.00 39.50 248 GLU A C 1
ATOM 1815 O O . GLU A 1 251 ? 30.386 -3.508 -39.349 1.00 36.17 248 GLU A O 1
ATOM 1821 N N . LEU A 1 252 ? 29.151 -3.930 -41.207 1.00 36.98 249 LEU A N 1
ATOM 1822 C CA . LEU A 1 252 ? 30.229 -4.567 -41.958 1.00 38.01 249 LEU A CA 1
ATOM 1823 C C . LEU A 1 252 ? 30.537 -3.717 -43.192 1.00 41.21 249 LEU A C 1
ATOM 1824 O O . LEU A 1 252 ? 29.641 -3.438 -44.002 1.00 40.21 249 LEU A O 1
ATOM 1829 N N . SER A 1 253 ? 31.792 -3.280 -43.317 1.00 38.43 250 SER A N 1
ATOM 1830 C CA . SER A 1 253 ? 32.255 -2.492 -44.454 1.00 39.72 250 SER A CA 1
ATOM 1831 C C . SER A 1 253 ? 33.357 -3.272 -45.149 1.00 44.89 250 SER A C 1
ATOM 1832 O O . SER A 1 253 ? 34.391 -3.558 -44.537 1.00 45.53 250 SER A O 1
ATOM 1835 N N . VAL A 1 254 ? 33.143 -3.614 -46.421 1.00 44.19 251 VAL A N 1
ATOM 1836 C CA . VAL A 1 254 ? 34.049 -4.496 -47.139 1.00 46.98 251 VAL A CA 1
ATOM 1837 C C . VAL A 1 254 ? 34.255 -3.996 -48.560 1.00 48.27 251 VAL A C 1
ATOM 1838 O O . VAL A 1 254 ? 33.362 -3.409 -49.183 1.00 48.20 251 VAL A O 1
ATOM 1842 N N . VAL A 1 255 ? 35.448 -4.246 -49.066 1.00 49.56 252 VAL A N 1
ATOM 1843 C CA . VAL A 1 255 ? 35.720 -4.160 -50.491 1.00 49.48 252 VAL A CA 1
ATOM 1844 C C . VAL A 1 255 ? 35.365 -5.506 -51.106 1.00 54.50 252 VAL A C 1
ATOM 1845 O O . VAL A 1 255 ? 35.705 -6.564 -50.553 1.00 53.29 252 VAL A O 1
ATOM 1849 N N . LEU A 1 256 ? 34.651 -5.469 -52.224 1.00 51.64 253 LEU A N 1
ATOM 1850 C CA . LEU A 1 256 ? 34.218 -6.664 -52.928 1.00 57.10 253 LEU A CA 1
ATOM 1851 C C . LEU A 1 256 ? 34.976 -6.790 -54.245 1.00 57.60 253 LEU A C 1
ATOM 1852 O O . LEU A 1 256 ? 35.497 -5.812 -54.789 1.00 59.93 253 LEU A O 1
ATOM 1857 N N . GLU A 1 257 ? 35.047 -8.019 -54.750 1.00 57.41 254 GLU A N 1
ATOM 1858 C CA . GLU A 1 257 ? 35.690 -8.246 -56.039 1.00 61.51 254 GLU A CA 1
ATOM 1859 C C . GLU A 1 257 ? 34.786 -7.811 -57.188 1.00 62.62 254 GLU A C 1
ATOM 1860 O O . GLU A 1 257 ? 35.194 -7.019 -58.041 1.00 64.65 254 GLU A O 1
ATOM 1866 N N . LYS A 1 258 ? 33.555 -8.313 -57.220 1.00 62.92 255 LYS A N 1
ATOM 1867 C CA . LYS A 1 258 ? 32.575 -7.800 -58.163 1.00 63.90 255 LYS A CA 1
ATOM 1868 C C . LYS A 1 258 ? 32.058 -6.443 -57.690 1.00 62.35 255 LYS A C 1
ATOM 1869 O O . LYS A 1 258 ? 32.379 -5.965 -56.594 1.00 61.42 255 LYS A O 1
ATOM 1875 N N . SER A 1 259 ? 31.225 -5.825 -58.523 1.00 63.99 256 SER A N 1
ATOM 1876 C CA . SER A 1 259 ? 30.702 -4.482 -58.264 1.00 63.11 256 SER A CA 1
ATOM 1877 C C . SER A 1 259 ? 29.184 -4.465 -58.386 1.00 63.14 256 SER A C 1
ATOM 1878 O O . SER A 1 259 ? 28.627 -3.798 -59.263 1.00 65.19 256 SER A O 1
ATOM 1881 N N . PRO A 1 260 ? 28.479 -5.149 -57.496 1.00 61.01 257 PRO A N 1
ATOM 1882 C CA . PRO A 1 260 ? 27.018 -5.134 -57.564 1.00 61.31 257 PRO A CA 1
ATOM 1883 C C . PRO A 1 260 ? 26.452 -3.780 -57.178 1.00 60.57 257 PRO A C 1
ATOM 1884 O O . PRO A 1 260 ? 27.095 -2.959 -56.520 1.00 58.60 257 PRO A O 1
ATOM 1888 N N . SER A 1 261 ? 25.213 -3.564 -57.595 1.00 61.96 258 SER A N 1
ATOM 1889 C CA . SER A 1 261 ? 24.462 -2.419 -57.120 1.00 60.33 258 SER A CA 1
ATOM 1890 C C . SER A 1 261 ? 23.931 -2.687 -55.717 1.00 59.18 258 SER A C 1
ATOM 1891 O O . SER A 1 261 ? 23.953 -3.817 -55.212 1.00 57.51 258 SER A O 1
ATOM 1894 N N . VAL A 1 262 ? 23.444 -1.619 -55.083 1.00 59.14 259 VAL A N 1
ATOM 1895 C CA . VAL A 1 262 ? 22.782 -1.764 -53.792 1.00 56.57 259 VAL A CA 1
ATOM 1896 C C . VAL A 1 262 ? 21.635 -2.759 -53.899 1.00 59.14 259 VAL A C 1
ATOM 1897 O O . VAL A 1 262 ? 21.454 -3.621 -53.032 1.00 57.78 259 VAL A O 1
ATOM 1901 N N . GLU A 1 263 ? 20.854 -2.660 -54.977 1.00 57.56 260 GLU A N 1
ATOM 1902 C CA . GLU A 1 263 ? 19.703 -3.535 -55.161 1.00 59.27 260 GLU A CA 1
ATOM 1903 C C . GLU A 1 263 ? 20.128 -4.995 -55.273 1.00 58.08 260 GLU A C 1
ATOM 1904 O O . GLU A 1 263 ? 19.437 -5.893 -54.779 1.00 57.38 260 GLU A O 1
ATOM 1910 N N . GLN A 1 264 ? 21.262 -5.252 -55.927 1.00 59.59 261 GLN A N 1
ATOM 1911 C CA . GLN A 1 264 ? 21.724 -6.625 -56.093 1.00 59.13 261 GLN A CA 1
ATOM 1912 C C . GLN A 1 264 ? 22.233 -7.202 -54.778 1.00 58.08 261 GLN A C 1
ATOM 1913 O O . GLN A 1 264 ? 21.970 -8.368 -54.462 1.00 56.68 261 GLN A O 1
ATOM 1919 N N . VAL A 1 265 ? 22.957 -6.401 -53.993 1.00 55.38 262 VAL A N 1
ATOM 1920 C CA . VAL A 1 265 ? 23.384 -6.851 -52.676 1.00 51.22 262 VAL A CA 1
ATOM 1921 C C . VAL A 1 265 ? 22.170 -7.203 -51.825 1.00 56.12 262 VAL A C 1
ATOM 1922 O O . VAL A 1 265 ? 22.116 -8.266 -51.194 1.00 54.04 262 VAL A O 1
ATOM 1926 N N . ASN A 1 266 ? 21.168 -6.321 -51.810 1.00 52.75 263 ASN A N 1
ATOM 1927 C CA . ASN A 1 266 ? 19.984 -6.579 -50.998 1.00 52.50 263 ASN A CA 1
ATOM 1928 C C . ASN A 1 266 ? 19.255 -7.827 -51.470 1.00 56.05 263 ASN A C 1
ATOM 1929 O O . ASN A 1 266 ? 18.816 -8.646 -50.652 1.00 51.05 263 ASN A O 1
ATOM 1934 N N . GLN A 1 267 ? 19.149 -8.005 -52.790 1.00 55.46 264 GLN A N 1
ATOM 1935 C CA . GLN A 1 267 ? 18.495 -9.189 -53.335 1.00 58.20 264 GLN A CA 1
ATOM 1936 C C . GLN A 1 267 ? 19.269 -10.455 -53.004 1.00 54.88 264 GLN A C 1
ATOM 1937 O O . GLN A 1 267 ? 18.669 -11.506 -52.757 1.00 58.50 264 GLN A O 1
ATOM 1943 N N . ALA A 1 268 ? 20.599 -10.385 -53.009 1.00 53.97 265 ALA A N 1
ATOM 1944 C CA . ALA A 1 268 ? 21.379 -11.553 -52.614 1.00 56.25 265 ALA A CA 1
ATOM 1945 C C . ALA A 1 268 ? 21.120 -11.923 -51.157 1.00 57.16 265 ALA A C 1
ATOM 1946 O O . ALA A 1 268 ? 21.117 -13.110 -50.810 1.00 56.04 265 ALA A O 1
ATOM 1948 N N . MET A 1 269 ? 20.868 -10.930 -50.297 1.00 55.73 266 MET A N 1
ATOM 1949 C CA . MET A 1 269 ? 20.565 -11.233 -48.900 1.00 54.24 266 MET A CA 1
ATOM 1950 C C . MET A 1 269 ? 19.162 -11.816 -48.752 1.00 54.49 266 MET A C 1
ATOM 1951 O O . MET A 1 269 ? 18.968 -12.799 -48.031 1.00 55.04 266 MET A O 1
ATOM 1956 N N . LYS A 1 270 ? 18.175 -11.232 -49.438 1.00 56.79 267 LYS A N 1
ATOM 1957 C CA . LYS A 1 270 ? 16.813 -11.765 -49.401 1.00 58.58 267 LYS A CA 1
ATOM 1958 C C . LYS A 1 270 ? 16.773 -13.241 -49.795 1.00 56.98 267 LYS A C 1
ATOM 1959 O O . LYS A 1 270 ? 16.010 -14.026 -49.220 1.00 59.65 267 LYS A O 1
ATOM 1965 N N . ARG A 1 271 ? 17.590 -13.639 -50.768 1.00 57.17 268 ARG A N 1
ATOM 1966 C CA . ARG A 1 271 ? 17.557 -15.024 -51.244 1.00 59.87 268 ARG A CA 1
ATOM 1967 C C . ARG A 1 271 ? 18.068 -16.020 -50.210 1.00 60.56 268 ARG A C 1
ATOM 1968 O O . ARG A 1 271 ? 17.715 -17.205 -50.277 1.00 59.65 268 ARG A O 1
ATOM 1976 N N . PHE A 1 272 ? 18.897 -15.574 -49.269 1.00 59.06 269 PHE A N 1
ATOM 1977 C CA . PHE A 1 272 ? 19.428 -16.429 -48.218 1.00 56.95 269 PHE A CA 1
ATOM 1978 C C . PHE A 1 272 ? 18.539 -16.432 -46.980 1.00 55.02 269 PHE A C 1
ATOM 1979 O O . PHE A 1 272 ? 18.917 -17.006 -45.955 1.00 52.99 269 PHE A O 1
ATOM 1987 N N . ALA A 1 273 ? 17.358 -15.826 -47.061 1.00 55.31 270 ALA A N 1
ATOM 1988 C CA . ALA A 1 273 ? 16.484 -15.763 -45.898 1.00 56.80 270 ALA A CA 1
ATOM 1989 C C . ALA A 1 273 ? 16.098 -17.167 -45.446 1.00 55.80 270 ALA A C 1
ATOM 1990 O O . ALA A 1 273 ? 15.879 -18.064 -46.264 1.00 53.44 270 ALA A O 1
ATOM 1992 N N . SER A 1 274 ? 16.022 -17.352 -44.130 1.00 54.54 271 SER A N 1
ATOM 1993 C CA . SER A 1 274 ? 15.664 -18.637 -43.540 1.00 53.65 271 SER A CA 1
ATOM 1994 C C . SER A 1 274 ? 15.122 -18.374 -42.139 1.00 53.17 271 SER A C 1
ATOM 1995 O O . SER A 1 274 ? 14.909 -17.222 -41.741 1.00 50.13 271 SER A O 1
ATOM 1998 N N . ALA A 1 275 ? 14.894 -19.457 -41.392 1.00 53.30 272 ALA A N 1
ATOM 1999 C CA . ALA A 1 275 ? 14.597 -19.350 -39.969 1.00 48.31 272 ALA A CA 1
ATOM 2000 C C . ALA A 1 275 ? 15.716 -18.648 -39.202 1.00 44.99 272 ALA A C 1
ATOM 2001 O O . ALA A 1 275 ? 15.453 -18.058 -38.148 1.00 45.74 272 ALA A O 1
ATOM 2003 N N . SER A 1 276 ? 16.949 -18.664 -39.716 1.00 44.99 273 SER A N 1
ATOM 2004 C CA . SER A 1 276 ? 18.071 -18.014 -39.044 1.00 44.75 273 SER A CA 1
ATOM 2005 C C . SER A 1 276 ? 18.369 -16.605 -39.548 1.00 45.36 273 SER A C 1
ATOM 2006 O O . SER A 1 276 ? 19.090 -15.867 -38.866 1.00 43.61 273 SER A O 1
ATOM 2009 N N . PHE A 1 277 ? 17.857 -16.224 -40.718 1.00 46.38 274 PHE A N 1
ATOM 2010 C CA . PHE A 1 277 ? 18.254 -14.994 -41.405 1.00 46.73 274 PHE A CA 1
ATOM 2011 C C . PHE A 1 277 ? 17.000 -14.285 -41.906 1.00 45.81 274 PHE A C 1
ATOM 2012 O O . PHE A 1 277 ? 16.346 -14.754 -42.841 1.00 49.50 274 PHE A O 1
ATOM 2020 N N . LYS A 1 278 ? 16.662 -13.171 -41.277 1.00 46.61 275 LYS A N 1
ATOM 2021 C CA . LYS A 1 278 ? 15.470 -12.399 -41.597 1.00 48.24 275 LYS A CA 1
ATOM 2022 C C . LYS A 1 278 ? 15.827 -11.257 -42.544 1.00 45.95 275 LYS A C 1
ATOM 2023 O O . LYS A 1 278 ? 16.834 -10.567 -42.350 1.00 43.50 275 LYS A O 1
ATOM 2029 N N . TYR A 1 279 ? 15.002 -11.055 -43.568 1.00 50.85 276 TYR A N 1
ATOM 2030 C CA . TYR A 1 279 ? 15.151 -9.911 -44.471 1.00 49.64 276 TYR A CA 1
ATOM 2031 C C . TYR A 1 279 ? 14.200 -8.814 -44.015 1.00 49.00 276 TYR A C 1
ATOM 2032 O O . TYR A 1 279 ? 12.991 -8.918 -44.212 1.00 50.95 276 TYR A O 1
ATOM 2041 N N . CYS A 1 280 ? 14.742 -7.768 -43.399 1.00 50.20 277 CYS A N 1
ATOM 2042 C CA . CYS A 1 280 ? 13.932 -6.670 -42.887 1.00 47.03 277 CYS A CA 1
ATOM 2043 C C . CYS A 1 280 ? 13.897 -5.528 -43.894 1.00 50.55 277 CYS A C 1
ATOM 2044 O O . CYS A 1 280 ? 14.895 -5.251 -44.570 1.00 48.17 277 CYS A O 1
ATOM 2047 N N . GLU A 1 281 ? 12.739 -4.867 -43.994 1.00 46.43 278 GLU A N 1
ATOM 2048 C CA . GLU A 1 281 ? 12.574 -3.736 -44.892 1.00 47.11 278 GLU A CA 1
ATOM 2049 C C . GLU A 1 281 ? 12.078 -2.488 -44.187 1.00 49.27 278 GLU A C 1
ATOM 2050 O O . GLU A 1 281 ? 11.812 -1.483 -44.862 1.00 47.50 278 GLU A O 1
ATOM 2056 N N . ASP A 1 282 ? 11.946 -2.518 -42.866 1.00 44.99 279 ASP A N 1
ATOM 2057 C CA . ASP A 1 282 ? 11.350 -1.441 -42.105 1.00 44.49 279 ASP A CA 1
ATOM 2058 C C . ASP A 1 282 ? 12.407 -0.678 -41.303 1.00 43.77 279 ASP A C 1
ATOM 2059 O O . ASP A 1 282 ? 13.426 -1.248 -40.906 1.00 42.43 279 ASP A O 1
ATOM 2064 N N . PRO A 1 283 ? 12.194 0.617 -41.056 1.00 38.59 280 PRO A N 1
ATOM 2065 C CA . PRO A 1 283 ? 13.176 1.410 -40.282 1.00 42.47 280 PRO A CA 1
ATOM 2066 C C . PRO A 1 283 ? 13.078 1.173 -38.773 1.00 42.78 280 PRO A C 1
ATOM 2067 O O . PRO A 1 283 ? 12.457 1.933 -38.015 1.00 44.07 280 PRO A O 1
ATOM 2071 N N . ILE A 1 284 ? 13.720 0.099 -38.322 1.00 38.65 281 ILE A N 1
ATOM 2072 C CA . ILE A 1 284 ? 13.583 -0.389 -36.942 1.00 39.99 281 ILE A CA 1
ATOM 2073 C C . ILE A 1 284 ? 14.745 0.103 -36.090 1.00 38.37 281 ILE A C 1
ATOM 2074 O O . ILE A 1 284 ? 15.729 0.638 -36.595 1.00 33.83 281 ILE A O 1
ATOM 2079 N N . VAL A 1 285 ? 14.641 -0.128 -34.769 1.00 35.16 282 VAL A N 1
ATOM 2080 C CA . VAL A 1 285 ? 15.684 0.140 -33.783 1.00 30.31 282 VAL A CA 1
ATOM 2081 C C . VAL A 1 285 ? 15.849 -1.108 -32.908 1.00 36.17 282 VAL A C 1
ATOM 2082 O O . VAL A 1 285 ? 15.116 -2.087 -33.053 1.00 31.70 282 VAL A O 1
ATOM 2086 N N . SER A 1 286 ? 16.817 -1.068 -31.984 1.00 31.60 283 SER A N 1
ATOM 2087 C CA . SER A 1 286 ? 17.247 -2.306 -31.326 1.00 33.12 283 SER A CA 1
ATOM 2088 C C . SER A 1 286 ? 16.108 -2.997 -30.579 1.00 34.68 283 SER A C 1
ATOM 2089 O O . SER A 1 286 ? 16.043 -4.229 -30.565 1.00 34.02 283 SER A O 1
ATOM 2092 N N . SER A 1 287 ? 15.199 -2.237 -29.951 1.00 32.78 284 SER A N 1
ATOM 2093 C CA . SER A 1 287 ? 14.192 -2.907 -29.130 1.00 33.92 284 SER A CA 1
ATOM 2094 C C . SER A 1 287 ? 13.266 -3.760 -29.979 1.00 36.06 284 SER A C 1
ATOM 2095 O O . SER A 1 287 ? 12.667 -4.713 -29.465 1.00 37.36 284 SER A O 1
ATOM 2098 N N . ASP A 1 288 ? 13.198 -3.487 -31.279 1.00 35.13 285 ASP A N 1
ATOM 2099 C CA . ASP A 1 288 ? 12.337 -4.247 -32.167 1.00 34.49 285 ASP A CA 1
ATOM 2100 C C . ASP A 1 288 ? 12.859 -5.656 -32.453 1.00 36.35 285 ASP A C 1
ATOM 2101 O O . ASP A 1 288 ? 12.158 -6.430 -33.103 1.00 37.65 285 ASP A O 1
ATOM 2106 N N . VAL A 1 289 ? 14.059 -6.013 -32.005 1.00 34.60 286 VAL A N 1
ATOM 2107 C CA . VAL A 1 289 ? 14.547 -7.373 -32.184 1.00 35.51 286 VAL A CA 1
ATOM 2108 C C . VAL A 1 289 ? 14.620 -8.134 -30.868 1.00 37.07 286 VAL A C 1
ATOM 2109 O O . VAL A 1 289 ? 15.034 -9.306 -30.866 1.00 38.27 286 VAL A O 1
ATOM 2113 N N . VAL A 1 290 ? 14.212 -7.518 -29.747 1.00 32.47 287 VAL A N 1
ATOM 2114 C CA . VAL A 1 290 ? 14.274 -8.213 -28.469 1.00 34.71 287 VAL A CA 1
ATOM 2115 C C . VAL A 1 290 ? 13.409 -9.468 -28.551 1.00 37.05 287 VAL A C 1
ATOM 2116 O O . VAL A 1 290 ? 12.268 -9.417 -29.005 1.00 34.50 287 VAL A O 1
ATOM 2120 N N . SER A 1 291 ? 13.967 -10.607 -28.132 1.00 37.64 288 SER A N 1
ATOM 2121 C CA . SER A 1 291 ? 13.337 -11.927 -28.146 1.00 37.63 288 SER A CA 1
ATOM 2122 C C . SER A 1 291 ? 13.213 -12.532 -29.547 1.00 35.45 288 SER A C 1
ATOM 2123 O O . SER A 1 291 ? 12.526 -13.535 -29.706 1.00 35.54 288 SER A O 1
ATOM 2126 N N . SER A 1 292 ? 13.882 -11.974 -30.559 1.00 36.97 289 SER A N 1
ATOM 2127 C CA . SER A 1 292 ? 13.808 -12.542 -31.903 1.00 41.65 289 SER A CA 1
ATOM 2128 C C . SER A 1 292 ? 14.334 -13.979 -31.931 1.00 39.06 289 SER A C 1
ATOM 2129 O O . SER A 1 292 ? 15.254 -14.343 -31.197 1.00 38.16 289 SER A O 1
ATOM 2132 N N . GLU A 1 293 ? 13.755 -14.801 -32.803 1.00 38.46 290 GLU A N 1
ATOM 2133 C CA . GLU A 1 293 ? 14.233 -16.168 -33.004 1.00 39.79 290 GLU A CA 1
ATOM 2134 C C . GLU A 1 293 ? 15.164 -16.295 -34.200 1.00 41.22 290 GLU A C 1
ATOM 2135 O O . GLU A 1 293 ? 15.649 -17.397 -34.486 1.00 42.45 290 GLU A O 1
ATOM 2141 N N . TYR A 1 294 ? 15.384 -15.201 -34.925 1.00 39.82 291 TYR A N 1
ATOM 2142 C CA . TYR A 1 294 ? 16.339 -15.161 -36.016 1.00 41.00 291 TYR A CA 1
ATOM 2143 C C . TYR A 1 294 ? 17.733 -14.933 -35.463 1.00 36.62 291 TYR A C 1
ATOM 2144 O O . TYR A 1 294 ? 17.920 -14.121 -34.562 1.00 34.59 291 TYR A O 1
ATOM 2153 N N . GLY A 1 295 ? 18.714 -15.647 -36.010 1.00 38.56 292 GLY A N 1
ATOM 2154 C CA . GLY A 1 295 ? 20.089 -15.398 -35.612 1.00 36.13 292 GLY A CA 1
ATOM 2155 C C . GLY A 1 295 ? 20.625 -14.078 -36.118 1.00 39.22 292 GLY A C 1
ATOM 2156 O O . GLY A 1 295 ? 21.595 -13.556 -35.556 1.00 36.55 292 GLY A O 1
ATOM 2157 N N . SER A 1 296 ? 20.015 -13.533 -37.170 1.00 36.39 293 SER A N 1
ATOM 2158 C CA . SER A 1 296 ? 20.460 -12.300 -37.802 1.00 38.42 293 SER A CA 1
ATOM 2159 C C . SER A 1 296 ? 19.269 -11.658 -38.505 1.00 40.86 293 SER A C 1
ATOM 2160 O O . SER A 1 296 ? 18.466 -12.355 -39.140 1.00 40.22 293 SER A O 1
ATOM 2163 N N . ILE A 1 297 ? 19.166 -10.335 -38.407 1.00 37.53 294 ILE A N 1
ATOM 2164 C CA . ILE A 1 297 ? 18.076 -9.579 -39.030 1.00 37.90 294 ILE A CA 1
ATOM 2165 C C . ILE A 1 297 ? 18.706 -8.514 -39.924 1.00 41.90 294 ILE A C 1
ATOM 2166 O O . ILE A 1 297 ? 19.205 -7.491 -39.426 1.00 39.22 294 ILE A O 1
ATOM 2171 N N . PHE A 1 298 ? 18.676 -8.745 -41.240 1.00 39.92 295 PHE A N 1
ATOM 2172 C CA . PHE A 1 298 ? 19.328 -7.855 -42.198 1.00 42.30 295 PHE A CA 1
ATOM 2173 C C . PHE A 1 298 ? 18.530 -6.563 -42.389 1.00 42.45 295 PHE A C 1
ATOM 2174 O O . PHE A 1 298 ? 17.335 -6.608 -42.690 1.00 42.59 295 PHE A O 1
ATOM 2182 N N . ASP A 1 299 ? 19.205 -5.413 -42.262 1.00 39.22 296 ASP A N 1
ATOM 2183 C CA . ASP A 1 299 ? 18.569 -4.095 -42.383 1.00 40.22 296 ASP A CA 1
ATOM 2184 C C . ASP A 1 299 ? 18.796 -3.581 -43.803 1.00 43.22 296 ASP A C 1
ATOM 2185 O O . ASP A 1 299 ? 19.762 -2.870 -44.089 1.00 43.38 296 ASP A O 1
ATOM 2190 N N . SER A 1 300 ? 17.880 -3.928 -44.706 1.00 46.02 297 SER A N 1
ATOM 2191 C CA . SER A 1 300 ? 18.100 -3.602 -46.109 1.00 42.70 297 SER A CA 1
ATOM 2192 C C . SER A 1 300 ? 18.026 -2.101 -46.396 1.00 44.57 297 SER A C 1
ATOM 2193 O O . SER A 1 300 ? 18.617 -1.651 -47.386 1.00 46.49 297 SER A O 1
ATOM 2196 N N . LYS A 1 301 ? 17.322 -1.313 -45.573 1.00 44.86 298 LYS A N 1
ATOM 2197 C CA . LYS A 1 301 ? 17.267 0.130 -45.803 1.00 47.11 298 LYS A CA 1
ATOM 2198 C C . LYS A 1 301 ? 18.604 0.819 -45.552 1.00 44.85 298 LYS A C 1
ATOM 2199 O O . LYS A 1 301 ? 18.799 1.937 -46.034 1.00 47.64 298 LYS A O 1
ATOM 2205 N N . LEU A 1 302 ? 19.521 0.194 -44.809 1.00 44.47 299 LEU A N 1
ATOM 2206 C CA . LEU A 1 302 ? 20.796 0.839 -44.500 1.00 43.45 299 LEU A CA 1
ATOM 2207 C C . LEU A 1 302 ? 21.887 0.554 -45.531 1.00 46.48 299 LEU A C 1
ATOM 2208 O O . LEU A 1 302 ? 22.865 1.308 -45.588 1.00 41.71 299 LEU A O 1
ATOM 2213 N N . THR A 1 303 ? 21.741 -0.500 -46.344 1.00 41.95 300 THR A N 1
ATOM 2214 C CA . THR A 1 303 ? 22.758 -0.844 -47.332 1.00 43.49 300 THR A CA 1
ATOM 2215 C C . THR A 1 303 ? 23.127 0.366 -48.175 1.00 43.66 300 THR A C 1
ATOM 2216 O O . THR A 1 303 ? 22.255 1.057 -48.707 1.00 44.17 300 THR A O 1
ATOM 2220 N N . ASN A 1 304 ? 24.426 0.629 -48.290 1.00 40.80 301 ASN A N 1
ATOM 2221 C CA . ASN A 1 304 ? 24.882 1.713 -49.142 1.00 44.53 301 ASN A CA 1
ATOM 2222 C C . ASN A 1 304 ? 26.306 1.429 -49.594 1.00 45.95 301 ASN A C 1
ATOM 2223 O O . ASN A 1 304 ? 27.000 0.575 -49.036 1.00 46.63 301 ASN A O 1
ATOM 2228 N N . ILE A 1 305 ? 26.729 2.157 -50.619 1.00 44.15 302 ILE A N 1
ATOM 2229 C CA . ILE A 1 305 ? 28.066 2.043 -51.183 1.00 49.10 302 ILE A CA 1
ATOM 2230 C C . ILE A 1 305 ? 28.742 3.394 -51.039 1.00 49.37 302 ILE A C 1
ATOM 2231 O O . ILE A 1 305 ? 28.132 4.428 -51.337 1.00 49.89 302 ILE A O 1
ATOM 2236 N N . VAL A 1 306 ? 29.988 3.391 -50.576 1.00 47.93 303 VAL A N 1
ATOM 2237 C CA . VAL A 1 306 ? 30.841 4.574 -50.661 1.00 51.03 303 VAL A CA 1
ATOM 2238 C C . VAL A 1 306 ? 31.664 4.445 -51.936 1.00 54.86 303 VAL A C 1
ATOM 2239 O O . VAL A 1 306 ? 32.406 3.473 -52.102 1.00 54.52 303 VAL A O 1
ATOM 2243 N N . GLU A 1 307 ? 31.539 5.424 -52.828 1.00 54.04 304 GLU A N 1
ATOM 2244 C CA . GLU A 1 307 ? 32.113 5.367 -54.167 1.00 60.65 304 GLU A CA 1
ATOM 2245 C C . GLU A 1 307 ? 33.016 6.582 -54.361 1.00 59.41 304 GLU A C 1
ATOM 2246 O O . GLU A 1 307 ? 32.544 7.725 -54.361 1.00 54.47 304 GLU A O 1
ATOM 2252 N N . VAL A 1 308 ? 34.317 6.334 -54.510 1.00 60.27 305 VAL A N 1
ATOM 2253 C CA . VAL A 1 308 ? 35.318 7.385 -54.640 1.00 67.52 305 VAL A CA 1
ATOM 2254 C C . VAL A 1 308 ? 36.241 7.004 -55.791 1.00 69.42 305 VAL A C 1
ATOM 2255 O O . VAL A 1 308 ? 36.947 5.995 -55.708 1.00 68.46 305 VAL A O 1
ATOM 2259 N N . ASP A 1 309 ? 36.233 7.802 -56.863 1.00 70.95 306 ASP A N 1
ATOM 2260 C CA . ASP A 1 309 ? 37.164 7.628 -57.989 1.00 76.56 306 ASP A CA 1
ATOM 2261 C C . ASP A 1 309 ? 37.223 6.180 -58.482 1.00 74.65 306 ASP A C 1
ATOM 2262 O O . ASP A 1 309 ? 38.296 5.646 -58.765 1.00 72.80 306 ASP A O 1
ATOM 2267 N N . GLY A 1 310 ? 36.069 5.523 -58.556 1.00 73.96 307 GLY A N 1
ATOM 2268 C CA . GLY A 1 310 ? 36.030 4.133 -58.951 1.00 74.42 307 GLY A CA 1
ATOM 2269 C C . GLY A 1 310 ? 36.259 3.110 -57.848 1.00 75.72 307 GLY A C 1
ATOM 2270 O O . GLY A 1 310 ? 36.085 1.912 -58.103 1.00 73.18 307 GLY A O 1
ATOM 2271 N N . MET A 1 311 ? 36.660 3.525 -56.644 1.00 73.96 308 MET A N 1
ATOM 2272 C CA . MET A 1 311 ? 36.755 2.601 -55.512 1.00 72.51 308 MET A CA 1
ATOM 2273 C C . MET A 1 311 ? 35.398 2.468 -54.831 1.00 70.40 308 MET A C 1
ATOM 2274 O O . MET A 1 311 ? 34.679 3.455 -54.666 1.00 74.48 308 MET A O 1
ATOM 2279 N N . LYS A 1 312 ? 35.046 1.254 -54.420 1.00 62.86 309 LYS A N 1
ATOM 2280 C CA . LYS A 1 312 ? 33.745 1.005 -53.808 1.00 55.00 309 LYS A CA 1
ATOM 2281 C C . LYS A 1 312 ? 33.919 0.369 -52.438 1.00 56.24 309 LYS A C 1
ATOM 2282 O O . LYS A 1 312 ? 34.631 -0.627 -52.294 1.00 56.95 309 LYS A O 1
ATOM 2288 N N . LEU A 1 313 ? 33.248 0.927 -51.436 1.00 52.49 310 LEU A N 1
ATOM 2289 C CA . LEU A 1 313 ? 33.228 0.344 -50.104 1.00 50.10 310 LEU A CA 1
ATOM 2290 C C . LEU A 1 313 ? 31.775 0.026 -49.770 1.00 50.71 310 LEU A C 1
ATOM 2291 O O . LEU A 1 313 ? 30.941 0.936 -49.670 1.00 49.40 310 LEU A O 1
ATOM 2296 N N . TYR A 1 314 ? 31.476 -1.269 -49.619 1.00 46.89 311 TYR A N 1
ATOM 2297 C CA . TYR A 1 314 ? 30.125 -1.760 -49.378 1.00 45.96 311 TYR A CA 1
ATOM 2298 C C . TYR A 1 314 ? 29.860 -1.854 -47.878 1.00 45.28 311 TYR A C 1
ATOM 2299 O O . TYR A 1 314 ? 30.653 -2.441 -47.134 1.00 42.85 311 TYR A O 1
ATOM 2308 N N . LYS A 1 315 ? 28.738 -1.291 -47.439 1.00 43.11 312 LYS A N 1
ATOM 2309 C CA . LYS A 1 315 ? 28.381 -1.248 -46.029 1.00 41.83 312 LYS A CA 1
ATOM 2310 C C . LYS A 1 315 ? 27.014 -1.893 -45.848 1.00 40.92 312 LYS A C 1
ATOM 2311 O O . LYS A 1 315 ? 26.044 -1.497 -46.502 1.00 44.00 312 LYS A O 1
ATOM 2317 N N . VAL A 1 316 ? 26.953 -2.915 -44.996 1.00 36.08 313 VAL A N 1
ATOM 2318 C CA . VAL A 1 316 ? 25.727 -3.656 -44.726 1.00 41.75 313 VAL A CA 1
ATOM 2319 C C . VAL A 1 316 ? 25.552 -3.787 -43.219 1.00 38.95 313 VAL A C 1
ATOM 2320 O O . VAL A 1 316 ? 26.522 -3.753 -42.459 1.00 37.00 313 VAL A O 1
ATOM 2324 N N . TYR A 1 317 ? 24.298 -3.927 -42.791 1.00 38.77 314 TYR A N 1
ATOM 2325 C CA . TYR A 1 317 ? 23.930 -3.888 -41.385 1.00 36.84 314 TYR A CA 1
ATOM 2326 C C . TYR A 1 317 ? 22.969 -5.020 -41.058 1.00 41.28 314 TYR A C 1
ATOM 2327 O O . TYR A 1 317 ? 22.066 -5.334 -41.846 1.00 40.18 314 TYR A O 1
ATOM 2336 N N . ALA A 1 318 ? 23.138 -5.595 -39.873 1.00 33.69 315 ALA A N 1
ATOM 2337 C CA . ALA A 1 318 ? 22.213 -6.603 -39.393 1.00 37.18 315 ALA A CA 1
ATOM 2338 C C . ALA A 1 318 ? 22.086 -6.470 -37.885 1.00 35.29 315 ALA A C 1
ATOM 2339 O O . ALA A 1 318 ? 23.070 -6.186 -37.188 1.00 32.59 315 ALA A O 1
ATOM 2341 N N . TRP A 1 319 ? 20.871 -6.675 -37.393 1.00 37.61 316 TRP A N 1
ATOM 2342 C CA . TRP A 1 319 ? 20.579 -6.672 -35.970 1.00 31.30 316 TRP A CA 1
ATOM 2343 C C . TRP A 1 319 ? 20.559 -8.092 -35.428 1.00 36.46 316 TRP A C 1
ATOM 2344 O O . TRP A 1 319 ? 20.488 -9.077 -36.173 1.00 37.55 316 TRP A O 1
ATOM 2355 N N . TYR A 1 320 ? 20.571 -8.182 -34.100 1.00 31.78 317 TYR A N 1
ATOM 2356 C CA . TYR A 1 320 ? 20.445 -9.451 -33.411 1.00 31.78 317 TYR A CA 1
ATOM 2357 C C . TYR A 1 320 ? 20.148 -9.171 -31.950 1.00 31.90 317 TYR A C 1
ATOM 2358 O O . TYR A 1 320 ? 20.691 -8.221 -31.379 1.00 32.59 317 TYR A O 1
ATOM 2367 N N . ASP A 1 321 ? 19.262 -9.971 -31.362 1.00 30.52 318 ASP A N 1
ATOM 2368 C CA . ASP A 1 321 ? 19.155 -9.989 -29.906 1.00 31.13 318 ASP A CA 1
ATOM 2369 C C . ASP A 1 321 ? 20.269 -10.895 -29.437 1.00 31.74 318 ASP A C 1
ATOM 2370 O O . ASP A 1 321 ? 20.180 -12.126 -29.573 1.00 34.34 318 ASP A O 1
ATOM 2375 N N . ASN A 1 322 ? 21.342 -10.289 -28.917 1.00 31.85 319 ASN A N 1
ATOM 2376 C CA . ASN A 1 322 ? 22.515 -11.076 -28.553 1.00 30.25 319 ASN A CA 1
ATOM 2377 C C . ASN A 1 322 ? 22.159 -12.220 -27.620 1.00 32.84 319 ASN A C 1
ATOM 2378 O O . ASN A 1 322 ? 22.881 -13.223 -27.591 1.00 33.06 319 ASN A O 1
ATOM 2383 N N . GLU A 1 323 ? 21.057 -12.105 -26.873 1.00 30.19 320 GLU A N 1
ATOM 2384 C CA . GLU A 1 323 ? 20.548 -13.263 -26.131 1.00 31.80 320 GLU A CA 1
ATOM 2385 C C . GLU A 1 323 ? 19.717 -14.176 -27.037 1.00 32.73 320 GLU A C 1
ATOM 2386 O O . GLU A 1 323 ? 20.177 -15.240 -27.453 1.00 34.97 320 GLU A O 1
ATOM 2392 N N . SER A 1 324 ? 18.506 -13.746 -27.400 1.00 29.30 321 SER A N 1
ATOM 2393 C CA . SER A 1 324 ? 17.549 -14.662 -28.014 1.00 34.48 321 SER A CA 1
ATOM 2394 C C . SER A 1 324 ? 18.018 -15.170 -29.370 1.00 35.92 321 SER A C 1
ATOM 2395 O O . SER A 1 324 ? 17.836 -16.354 -29.683 1.00 38.17 321 SER A O 1
ATOM 2398 N N . SER A 1 325 ? 18.550 -14.277 -30.216 1.00 33.14 322 SER A N 1
ATOM 2399 C CA . SER A 1 325 ? 19.035 -14.693 -31.530 1.00 33.95 322 SER A CA 1
ATOM 2400 C C . SER A 1 325 ? 20.059 -15.809 -31.391 1.00 33.82 322 SER A C 1
ATOM 2401 O O . SER A 1 325 ? 19.994 -16.834 -32.082 1.00 32.32 322 SER A O 1
ATOM 2404 N N . TYR A 1 326 ? 21.014 -15.619 -30.489 1.00 33.13 323 TYR A N 1
ATOM 2405 C CA . TYR A 1 326 ? 22.032 -16.630 -30.286 1.00 35.04 323 TYR A CA 1
ATOM 2406 C C . TYR A 1 326 ? 21.425 -17.909 -29.725 1.00 33.62 323 TYR A C 1
ATOM 2407 O O . TYR A 1 326 ? 21.787 -19.010 -30.151 1.00 32.75 323 TYR A O 1
ATOM 2416 N N . VAL A 1 327 ? 20.479 -17.772 -28.792 1.00 32.20 324 VAL A N 1
ATOM 2417 C CA . VAL A 1 327 ? 19.908 -18.927 -28.111 1.00 32.86 324 VAL A CA 1
ATOM 2418 C C . VAL A 1 327 ? 19.211 -19.846 -29.101 1.00 35.73 324 VAL A C 1
ATOM 2419 O O . VAL A 1 327 ? 19.386 -21.068 -29.054 1.00 37.78 324 VAL A O 1
ATOM 2423 N N . HIS A 1 328 ? 18.432 -19.279 -30.031 1.00 35.60 325 HIS A N 1
ATOM 2424 C CA . HIS A 1 328 ? 17.684 -20.129 -30.953 1.00 38.31 325 HIS A CA 1
ATOM 2425 C C . HIS A 1 328 ? 18.592 -20.742 -32.012 1.00 38.39 325 HIS A C 1
ATOM 2426 O O . HIS A 1 328 ? 18.311 -21.845 -32.496 1.00 41.46 325 HIS A O 1
ATOM 2433 N N . GLN A 1 329 ? 19.683 -20.057 -32.367 1.00 35.08 326 GLN A N 1
ATOM 2434 C CA . GLN A 1 329 ? 20.730 -20.674 -33.180 1.00 36.38 326 GLN A CA 1
ATOM 2435 C C . GLN A 1 329 ? 21.359 -21.862 -32.461 1.00 38.15 326 GLN A C 1
ATOM 2436 O O . GLN A 1 329 ? 21.544 -22.933 -33.049 1.00 38.45 326 GLN A O 1
ATOM 2442 N N . LEU A 1 330 ? 21.732 -21.676 -31.191 1.00 34.88 327 LEU A N 1
ATOM 2443 C CA . LEU A 1 330 ? 22.279 -22.782 -30.419 1.00 36.22 327 LEU A CA 1
ATOM 2444 C C . LEU A 1 330 ? 21.272 -23.919 -30.311 1.00 38.06 327 LEU A C 1
ATOM 2445 O O . LEU A 1 330 ? 21.629 -25.096 -30.407 1.00 40.32 327 LEU A O 1
ATOM 2450 N N . VAL A 1 331 ? 20.005 -23.592 -30.104 1.00 39.57 328 VAL A N 1
ATOM 2451 C CA . VAL A 1 331 ? 19.002 -24.642 -30.028 1.00 37.82 328 VAL A CA 1
ATOM 2452 C C . VAL A 1 331 ? 18.913 -25.390 -31.353 1.00 40.59 328 VAL A C 1
ATOM 2453 O O . VAL A 1 331 ? 18.778 -26.624 -31.372 1.00 40.70 328 VAL A O 1
ATOM 2457 N N . ARG A 1 332 ? 19.007 -24.670 -32.483 1.00 39.15 329 ARG A N 1
ATOM 2458 C CA . ARG A 1 332 ? 19.000 -25.358 -33.779 1.00 45.08 329 ARG A CA 1
ATOM 2459 C C . ARG A 1 332 ? 20.199 -26.296 -33.918 1.00 42.32 329 ARG A C 1
ATOM 2460 O O . ARG A 1 332 ? 20.079 -27.361 -34.519 1.00 45.02 329 ARG A O 1
ATOM 2468 N N . VAL A 1 333 ? 21.350 -25.934 -33.338 1.00 41.31 330 VAL A N 1
ATOM 2469 C CA . VAL A 1 333 ? 22.515 -26.809 -33.392 1.00 42.48 330 VAL A CA 1
ATOM 2470 C C . VAL A 1 333 ? 22.267 -28.067 -32.574 1.00 45.04 330 VAL A C 1
ATOM 2471 O O . VAL A 1 333 ? 22.594 -29.177 -33.009 1.00 44.70 330 VAL A O 1
ATOM 2475 N N . VAL A 1 334 ? 21.701 -27.911 -31.369 1.00 42.17 331 VAL A N 1
ATOM 2476 C CA . VAL A 1 334 ? 21.430 -29.058 -30.506 1.00 42.63 331 VAL A CA 1
ATOM 2477 C C . VAL A 1 334 ? 20.472 -30.026 -31.191 1.00 48.99 331 VAL A C 1
ATOM 2478 O O . VAL A 1 334 ? 20.696 -31.240 -31.187 1.00 51.42 331 VAL A O 1
ATOM 2482 N N . SER A 1 335 ? 19.394 -29.505 -31.803 1.00 46.55 332 SER A N 1
ATOM 2483 C CA . SER A 1 335 ? 18.439 -30.378 -32.497 1.00 50.92 332 SER A CA 1
ATOM 2484 C C . SER A 1 335 ? 19.112 -31.144 -33.627 1.00 51.64 332 SER A C 1
ATOM 2485 O O . SER A 1 335 ? 18.818 -32.321 -33.854 1.00 55.58 332 SER A O 1
ATOM 2488 N N . TYR A 1 336 ? 19.998 -30.479 -34.369 1.00 48.92 333 TYR A N 1
ATOM 2489 C CA . TYR A 1 336 ? 20.702 -31.145 -35.453 1.00 53.34 333 TYR A CA 1
ATOM 2490 C C . TYR A 1 336 ? 21.598 -32.257 -34.922 1.00 57.63 333 TYR A C 1
ATOM 2491 O O . TYR A 1 336 ? 21.745 -33.301 -35.565 1.00 64.01 333 TYR A O 1
ATOM 2500 N N . CYS A 1 337 ? 22.207 -32.053 -33.749 1.00 54.33 334 CYS A N 1
ATOM 2501 C CA . CYS A 1 337 ? 23.048 -33.094 -33.166 1.00 60.14 334 CYS A CA 1
ATOM 2502 C C . CYS A 1 337 ? 22.228 -34.304 -32.747 1.00 63.24 334 CYS A C 1
ATOM 2503 O O . CYS A 1 337 ? 22.766 -35.414 -32.661 1.00 68.00 334 CYS A O 1
ATOM 2506 N N . ALA A 1 338 ? 20.936 -34.107 -32.469 1.00 61.67 335 ALA A N 1
ATOM 2507 C CA . ALA A 1 338 ? 20.054 -35.233 -32.176 1.00 67.50 335 ALA A CA 1
ATOM 2508 C C . ALA A 1 338 ? 20.013 -36.220 -33.335 1.00 69.93 335 ALA A C 1
ATOM 2509 O O . ALA A 1 338 ? 19.954 -37.436 -33.119 1.00 75.72 335 ALA A O 1
ATOM 2511 N N . LYS A 1 339 ? 20.076 -35.717 -34.565 1.00 71.40 336 LYS A N 1
ATOM 2512 C CA . LYS A 1 339 ? 20.020 -36.526 -35.779 1.00 77.78 336 LYS A CA 1
ATOM 2513 C C . LYS A 1 339 ? 21.400 -37.002 -36.217 1.00 84.32 336 LYS A C 1
ATOM 2514 O O . LYS A 1 339 ? 21.706 -37.029 -37.412 1.00 88.99 336 LYS A O 1
ATOM 2516 N N . LEU A 1 340 ? 22.253 -37.396 -35.277 1.00 89.14 337 LEU A N 1
ATOM 2517 C CA . LEU A 1 340 ? 23.663 -37.654 -35.570 1.00 88.97 337 LEU A CA 1
ATOM 2518 C C . LEU A 1 340 ? 24.155 -38.990 -35.019 1.00 95.88 337 LEU A C 1
ATOM 2519 O O . LEU A 1 340 ? 23.372 -39.880 -34.693 1.00 98.20 337 LEU A O 1
ATOM 2525 N N . THR B 1 10 ? 36.174 44.483 -26.797 1.00 61.59 7 THR B N 1
ATOM 2526 C CA . THR B 1 10 ? 35.117 43.675 -26.201 1.00 69.09 7 THR B CA 1
ATOM 2527 C C . THR B 1 10 ? 33.911 43.625 -27.134 1.00 66.14 7 THR B C 1
ATOM 2528 O O . THR B 1 10 ? 33.490 44.652 -27.660 1.00 70.20 7 THR B O 1
ATOM 2532 N N . ILE B 1 11 ? 33.374 42.428 -27.355 1.00 62.20 8 ILE B N 1
ATOM 2533 C CA . ILE B 1 11 ? 32.251 42.246 -28.262 1.00 58.06 8 ILE B CA 1
ATOM 2534 C C . ILE B 1 11 ? 31.026 41.853 -27.452 1.00 58.89 8 ILE B C 1
ATOM 2535 O O . ILE B 1 11 ? 31.115 41.153 -26.433 1.00 52.45 8 ILE B O 1
ATOM 2540 N N . LYS B 1 12 ? 29.872 42.324 -27.919 1.00 56.97 9 LYS B N 1
ATOM 2541 C CA . LYS B 1 12 ? 28.579 42.030 -27.318 1.00 53.54 9 LYS B CA 1
ATOM 2542 C C . LYS B 1 12 ? 27.942 40.862 -28.064 1.00 52.07 9 LYS B C 1
ATOM 2543 O O . LYS B 1 12 ? 27.849 40.886 -29.298 1.00 51.75 9 LYS B O 1
ATOM 2545 N N . VAL B 1 13 ? 27.499 39.848 -27.319 1.00 44.34 10 VAL B N 1
ATOM 2546 C CA . VAL B 1 13 ? 26.968 38.615 -27.886 1.00 45.86 10 VAL B CA 1
ATOM 2547 C C . VAL B 1 13 ? 25.530 38.430 -27.424 1.00 45.95 10 VAL B C 1
ATOM 2548 O O . VAL B 1 13 ? 25.183 38.758 -26.286 1.00 45.22 10 VAL B O 1
ATOM 2552 N N . ALA B 1 14 ? 24.698 37.913 -28.317 1.00 41.10 11 ALA B N 1
ATOM 2553 C CA . ALA B 1 14 ? 23.379 37.420 -27.988 1.00 41.37 11 ALA B CA 1
ATOM 2554 C C . ALA B 1 14 ? 23.350 35.928 -28.277 1.00 40.86 11 ALA B C 1
ATOM 2555 O O . ALA B 1 14 ? 23.989 35.458 -29.217 1.00 41.79 11 ALA B O 1
ATOM 2557 N N . ILE B 1 15 ? 22.603 35.174 -27.479 1.00 39.51 12 ILE B N 1
ATOM 2558 C CA . ILE B 1 15 ? 22.424 33.747 -27.728 1.00 38.81 12 ILE B CA 1
ATOM 2559 C C . ILE B 1 15 ? 20.966 33.498 -28.076 1.00 40.57 12 ILE B C 1
ATOM 2560 O O . ILE B 1 15 ? 20.077 33.770 -27.261 1.00 44.56 12 ILE B O 1
ATOM 2565 N N . ASN B 1 16 ? 20.720 32.976 -29.278 1.00 37.92 13 ASN B N 1
ATOM 2566 C CA . ASN B 1 16 ? 19.377 32.614 -29.725 1.00 39.71 13 ASN B CA 1
ATOM 2567 C C . ASN B 1 16 ? 19.203 31.109 -29.574 1.00 39.53 13 ASN B C 1
ATOM 2568 O O . ASN B 1 16 ? 19.819 30.330 -30.309 1.00 40.36 13 ASN B O 1
ATOM 2573 N N . GLY B 1 17 ? 18.356 30.705 -28.637 1.00 38.79 14 GLY B N 1
ATOM 2574 C CA . GLY B 1 17 ? 18.187 29.303 -28.323 1.00 36.80 14 GLY B CA 1
ATOM 2575 C C . GLY B 1 17 ? 19.003 28.958 -27.100 1.00 37.13 14 GLY B C 1
ATOM 2576 O O . GLY B 1 17 ? 20.182 28.596 -27.216 1.00 33.96 14 GLY B O 1
ATOM 2577 N N . PHE B 1 18 ? 18.391 29.097 -25.920 1.00 31.71 15 PHE B N 1
ATOM 2578 C CA . PHE B 1 18 ? 19.090 28.912 -24.649 1.00 35.01 15 PHE B CA 1
ATOM 2579 C C . PHE B 1 18 ? 18.953 27.455 -24.189 1.00 33.67 15 PHE B C 1
ATOM 2580 O O . PHE B 1 18 ? 18.479 27.167 -23.096 1.00 32.20 15 PHE B O 1
ATOM 2588 N N . GLY B 1 19 ? 19.345 26.533 -25.065 1.00 33.02 16 GLY B N 1
ATOM 2589 C CA . GLY B 1 19 ? 19.174 25.102 -24.861 1.00 29.45 16 GLY B CA 1
ATOM 2590 C C . GLY B 1 19 ? 20.416 24.449 -24.298 1.00 30.64 16 GLY B C 1
ATOM 2591 O O . GLY B 1 19 ? 21.229 25.088 -23.620 1.00 30.86 16 GLY B O 1
ATOM 2592 N N . ARG B 1 20 ? 20.593 23.158 -24.606 1.00 33.18 17 ARG B N 1
ATOM 2593 C CA . ARG B 1 20 ? 21.806 22.480 -24.148 1.00 34.24 17 ARG B CA 1
ATOM 2594 C C . ARG B 1 20 ? 23.052 23.240 -24.599 1.00 33.58 17 ARG B C 1
ATOM 2595 O O . ARG B 1 20 ? 23.913 23.575 -23.779 1.00 34.27 17 ARG B O 1
ATOM 2603 N N . ILE B 1 21 ? 23.150 23.552 -25.896 1.00 31.46 18 ILE B N 1
ATOM 2604 C CA . ILE B 1 21 ? 24.340 24.241 -26.402 1.00 32.96 18 ILE B CA 1
ATOM 2605 C C . ILE B 1 21 ? 24.358 25.703 -25.948 1.00 33.59 18 ILE B C 1
ATOM 2606 O O . ILE B 1 21 ? 25.386 26.209 -25.480 1.00 28.34 18 ILE B O 1
ATOM 2611 N N . GLY B 1 22 ? 23.218 26.400 -26.065 1.00 32.26 19 GLY B N 1
ATOM 2612 C CA . GLY B 1 22 ? 23.194 27.823 -25.723 1.00 34.33 19 GLY B CA 1
ATOM 2613 C C . GLY B 1 22 ? 23.595 28.106 -24.282 1.00 34.57 19 GLY B C 1
ATOM 2614 O O . GLY B 1 22 ? 24.374 29.032 -24.013 1.00 33.68 19 GLY B O 1
ATOM 2615 N N . ARG B 1 23 ? 23.104 27.283 -23.342 1.00 32.68 20 ARG B N 1
ATOM 2616 C CA . ARG B 1 23 ? 23.400 27.490 -21.923 1.00 33.46 20 ARG B CA 1
ATOM 2617 C C . ARG B 1 23 ? 24.845 27.143 -21.590 1.00 32.48 20 ARG B C 1
ATOM 2618 O O . ARG B 1 23 ? 25.487 27.834 -20.786 1.00 33.84 20 ARG B O 1
ATOM 2626 N N . LEU B 1 24 ? 25.384 26.075 -22.184 1.00 30.52 21 LEU B N 1
ATOM 2627 C CA . LEU B 1 24 ? 26.779 25.773 -21.912 1.00 30.62 21 LEU B CA 1
ATOM 2628 C C . LEU B 1 24 ? 27.690 26.809 -22.554 1.00 32.34 21 LEU B C 1
ATOM 2629 O O . LEU B 1 24 ? 28.753 27.122 -22.008 1.00 35.10 21 LEU B O 1
ATOM 2634 N N . VAL B 1 25 ? 27.307 27.338 -23.718 1.00 30.15 22 VAL B N 1
ATOM 2635 C CA . VAL B 1 25 ? 28.070 28.441 -24.295 1.00 34.81 22 VAL B CA 1
ATOM 2636 C C . VAL B 1 25 ? 28.027 29.635 -23.356 1.00 35.25 22 VAL B C 1
ATOM 2637 O O . VAL B 1 25 ? 29.055 30.269 -23.081 1.00 32.03 22 VAL B O 1
ATOM 2641 N N . PHE B 1 26 ? 26.834 29.948 -22.839 1.00 31.28 23 PHE B N 1
ATOM 2642 C CA . PHE B 1 26 ? 26.712 31.066 -21.913 1.00 33.12 23 PHE B CA 1
ATOM 2643 C C . PHE B 1 26 ? 27.636 30.861 -20.726 1.00 34.17 23 PHE B C 1
ATOM 2644 O O . PHE B 1 26 ? 28.401 31.761 -20.358 1.00 34.94 23 PHE B O 1
ATOM 2652 N N . ARG B 1 27 ? 27.595 29.661 -20.136 1.00 33.72 24 ARG B N 1
ATOM 2653 C CA . ARG B 1 27 ? 28.423 29.345 -18.971 1.00 35.84 24 ARG B CA 1
ATOM 2654 C C . ARG B 1 27 ? 29.895 29.571 -19.261 1.00 37.31 24 ARG B C 1
ATOM 2655 O O . ARG B 1 27 ? 30.627 30.145 -18.446 1.00 37.23 24 ARG B O 1
ATOM 2663 N N . SER B 1 28 ? 30.357 29.075 -20.403 1.00 35.67 25 SER B N 1
ATOM 2664 C CA . SER B 1 28 ? 31.763 29.213 -20.747 1.00 37.12 25 SER B CA 1
ATOM 2665 C C . SER B 1 28 ? 32.130 30.671 -21.036 1.00 42.15 25 SER B C 1
ATOM 2666 O O . SER B 1 28 ? 33.236 31.117 -20.705 1.00 44.19 25 SER B O 1
ATOM 2669 N N . LEU B 1 29 ? 31.216 31.439 -21.632 1.00 37.84 26 LEU B N 1
ATOM 2670 C CA . LEU B 1 29 ? 31.541 32.831 -21.930 1.00 43.66 26 LEU B CA 1
ATOM 2671 C C . LEU B 1 29 ? 31.673 33.674 -20.671 1.00 44.81 26 LEU B C 1
ATOM 2672 O O . LEU B 1 29 ? 32.274 34.748 -20.735 1.00 47.00 26 LEU B O 1
ATOM 2677 N N . LEU B 1 30 ? 31.154 33.208 -19.525 1.00 46.90 27 LEU B N 1
ATOM 2678 C CA . LEU B 1 30 ? 31.300 33.980 -18.290 1.00 48.31 27 LEU B CA 1
ATOM 2679 C C . LEU B 1 30 ? 32.760 34.150 -17.887 1.00 51.54 27 LEU B C 1
ATOM 2680 O O . LEU B 1 30 ? 33.091 35.104 -17.176 1.00 57.30 27 LEU B O 1
ATOM 2685 N N . SER B 1 31 ? 33.643 33.261 -18.335 1.00 52.67 28 SER B N 1
ATOM 2686 C CA . SER B 1 31 ? 35.056 33.329 -17.991 1.00 57.26 28 SER B CA 1
ATOM 2687 C C . SER B 1 31 ? 35.916 33.938 -19.098 1.00 59.18 28 SER B C 1
ATOM 2688 O O . SER B 1 31 ? 37.142 33.939 -18.979 1.00 64.76 28 SER B O 1
ATOM 2691 N N . LYS B 1 32 ? 35.311 34.456 -20.170 1.00 59.69 29 LYS B N 1
ATOM 2692 C CA . LYS B 1 32 ? 36.046 35.082 -21.268 1.00 61.38 29 LYS B CA 1
ATOM 2693 C C . LYS B 1 32 ? 35.796 36.588 -21.216 1.00 64.31 29 LYS B C 1
ATOM 2694 O O . LYS B 1 32 ? 34.678 37.044 -21.470 1.00 64.38 29 LYS B O 1
ATOM 2700 N N . ALA B 1 33 ? 36.843 37.365 -20.922 1.00 69.99 30 ALA B N 1
ATOM 2701 C CA . ALA B 1 33 ? 36.640 38.769 -20.575 1.00 73.45 30 ALA B CA 1
ATOM 2702 C C . ALA B 1 33 ? 36.422 39.679 -21.785 1.00 77.50 30 ALA B C 1
ATOM 2703 O O . ALA B 1 33 ? 35.879 40.775 -21.616 1.00 78.49 30 ALA B O 1
ATOM 2705 N N . ASN B 1 34 ? 36.822 39.270 -22.991 1.00 67.60 31 ASN B N 1
ATOM 2706 C CA . ASN B 1 34 ? 36.591 40.097 -24.172 1.00 67.34 31 ASN B CA 1
ATOM 2707 C C . ASN B 1 34 ? 35.218 39.871 -24.792 1.00 63.65 31 ASN B C 1
ATOM 2708 O O . ASN B 1 34 ? 34.912 40.482 -25.824 1.00 63.42 31 ASN B O 1
ATOM 2710 N N . VAL B 1 35 ? 34.393 39.012 -24.192 1.00 62.28 32 VAL B N 1
ATOM 2711 C CA . VAL B 1 35 ? 33.099 38.607 -24.732 1.00 57.93 32 VAL B CA 1
ATOM 2712 C C . VAL B 1 35 ? 32.063 38.765 -23.631 1.00 58.49 32 VAL B C 1
ATOM 2713 O O . VAL B 1 35 ? 32.161 38.109 -22.587 1.00 62.46 32 VAL B O 1
ATOM 2717 N N . GLU B 1 36 ? 31.063 39.608 -23.866 1.00 53.93 33 GLU B N 1
ATOM 2718 C CA . GLU B 1 36 ? 29.962 39.795 -22.931 1.00 53.39 33 GLU B CA 1
ATOM 2719 C C . GLU B 1 36 ? 28.668 39.369 -23.599 1.00 46.92 33 GLU B C 1
ATOM 2720 O O . GLU B 1 36 ? 28.275 39.947 -24.614 1.00 49.42 33 GLU B O 1
ATOM 2726 N N . VAL B 1 37 ? 28.002 38.375 -23.025 1.00 45.66 34 VAL B N 1
ATOM 2727 C CA . VAL B 1 37 ? 26.648 38.033 -23.448 1.00 44.49 34 VAL B CA 1
ATOM 2728 C C . VAL B 1 37 ? 25.702 39.068 -22.842 1.00 46.77 34 VAL B C 1
ATOM 2729 O O . VAL B 1 37 ? 25.553 39.148 -21.620 1.00 47.42 34 VAL B O 1
ATOM 2733 N N . VAL B 1 38 ? 25.071 39.880 -23.689 1.00 45.75 35 VAL B N 1
ATOM 2734 C CA . VAL B 1 38 ? 24.169 40.907 -23.185 1.00 47.10 35 VAL B CA 1
ATOM 2735 C C . VAL B 1 38 ? 22.702 40.543 -23.385 1.00 46.17 35 VAL B C 1
ATOM 2736 O O . VAL B 1 38 ? 21.832 41.190 -22.783 1.00 50.12 35 VAL B O 1
ATOM 2740 N N . ALA B 1 39 ? 22.397 39.511 -24.169 1.00 44.30 36 ALA B N 1
ATOM 2741 C CA . ALA B 1 39 ? 21.008 39.142 -24.394 1.00 42.44 36 ALA B CA 1
ATOM 2742 C C . ALA B 1 39 ? 20.920 37.657 -24.689 1.00 41.69 36 ALA B C 1
ATOM 2743 O O . ALA B 1 39 ? 21.850 37.065 -25.246 1.00 42.63 36 ALA B O 1
ATOM 2745 N N . ILE B 1 40 ? 19.784 37.059 -24.319 1.00 41.24 37 ILE B N 1
ATOM 2746 C CA . ILE B 1 40 ? 19.459 35.682 -24.679 1.00 40.73 37 ILE B CA 1
ATOM 2747 C C . ILE B 1 40 ? 17.991 35.611 -25.096 1.00 46.38 37 ILE B C 1
ATOM 2748 O O . ILE B 1 40 ? 17.159 36.425 -24.685 1.00 45.57 37 ILE B O 1
ATOM 2753 N N . ASN B 1 41 ? 17.669 34.603 -25.906 1.00 43.28 38 ASN B N 1
ATOM 2754 C CA . ASN B 1 41 ? 16.314 34.433 -26.408 1.00 42.77 38 ASN B CA 1
ATOM 2755 C C . ASN B 1 41 ? 15.919 32.960 -26.403 1.00 43.98 38 ASN B C 1
ATOM 2756 O O . ASN B 1 41 ? 16.733 32.075 -26.702 1.00 37.19 38 ASN B O 1
ATOM 2761 N N . ASP B 1 42 ? 14.657 32.709 -26.079 1.00 40.67 39 ASP B N 1
ATOM 2762 C CA . ASP B 1 42 ? 14.108 31.360 -26.081 1.00 44.82 39 ASP B CA 1
ATOM 2763 C C . ASP B 1 42 ? 12.588 31.486 -26.064 1.00 46.44 39 ASP B C 1
ATOM 2764 O O . ASP B 1 42 ? 12.041 32.545 -26.390 1.00 45.34 39 ASP B O 1
ATOM 2769 N N . LEU B 1 43 ? 11.907 30.418 -25.684 1.00 45.68 40 LEU B N 1
ATOM 2770 C CA . LEU B 1 43 ? 10.459 30.352 -25.798 1.00 44.93 40 LEU B CA 1
ATOM 2771 C C . LEU B 1 43 ? 9.802 30.165 -24.442 1.00 46.64 40 LEU B C 1
ATOM 2772 O O . LEU B 1 43 ? 8.772 29.500 -24.328 1.00 46.28 40 LEU B O 1
ATOM 2777 N N . THR B 1 44 ? 10.375 30.734 -23.386 1.00 41.77 41 THR B N 1
ATOM 2778 C CA . THR B 1 44 ? 9.837 30.464 -22.066 1.00 46.51 41 THR B CA 1
ATOM 2779 C C . THR B 1 44 ? 10.074 31.661 -21.151 1.00 47.26 41 THR B C 1
ATOM 2780 O O . THR B 1 44 ? 10.659 32.672 -21.542 1.00 49.47 41 THR B O 1
ATOM 2784 N N . GLN B 1 45 ? 9.591 31.534 -19.924 1.00 47.08 42 GLN B N 1
ATOM 2785 C CA . GLN B 1 45 ? 9.745 32.578 -18.930 1.00 49.65 42 GLN B CA 1
ATOM 2786 C C . GLN B 1 45 ? 11.209 32.691 -18.501 1.00 44.59 42 GLN B C 1
ATOM 2787 O O . GLN B 1 45 ? 11.943 31.700 -18.509 1.00 43.03 42 GLN B O 1
ATOM 2793 N N . PRO B 1 46 ? 11.663 33.893 -18.130 1.00 42.37 43 PRO B N 1
ATOM 2794 C CA . PRO B 1 46 ? 13.058 34.029 -17.685 1.00 42.53 43 PRO B CA 1
ATOM 2795 C C . PRO B 1 46 ? 13.382 33.174 -16.468 1.00 42.16 43 PRO B C 1
ATOM 2796 O O . PRO B 1 46 ? 14.517 32.687 -16.348 1.00 42.26 43 PRO B O 1
ATOM 2800 N N . GLU B 1 47 ? 12.419 32.986 -15.560 1.00 43.86 44 GLU B N 1
ATOM 2801 C CA . GLU B 1 47 ? 12.642 32.133 -14.396 1.00 44.51 44 GLU B CA 1
ATOM 2802 C C . GLU B 1 47 ? 13.011 30.713 -14.812 1.00 41.02 44 GLU B C 1
ATOM 2803 O O . GLU B 1 47 ? 13.898 30.097 -14.212 1.00 41.90 44 GLU B O 1
ATOM 2809 N N . VAL B 1 48 ? 12.339 30.177 -15.838 1.00 40.12 45 VAL B N 1
ATOM 2810 C CA . VAL B 1 48 ? 12.675 28.843 -16.336 1.00 38.02 45 VAL B CA 1
ATOM 2811 C C . VAL B 1 48 ? 14.115 28.818 -16.842 1.00 37.41 45 VAL B C 1
ATOM 2812 O O . VAL B 1 48 ? 14.880 27.886 -16.550 1.00 33.30 45 VAL B O 1
ATOM 2816 N N . LEU B 1 49 ? 14.511 29.844 -17.602 1.00 38.06 46 LEU B N 1
ATOM 2817 C CA . LEU B 1 49 ? 15.870 29.876 -18.145 1.00 36.37 46 LEU B CA 1
ATOM 2818 C C . LEU B 1 49 ? 16.898 29.980 -17.034 1.00 36.22 46 LEU B C 1
ATOM 2819 O O . LEU B 1 49 ? 17.935 29.313 -17.083 1.00 34.58 46 LEU B O 1
ATOM 2824 N N . ALA B 1 50 ? 16.615 30.794 -16.013 1.00 37.62 47 ALA B N 1
ATOM 2825 C CA . ALA B 1 50 ? 17.557 30.958 -14.913 1.00 40.80 47 ALA B CA 1
ATOM 2826 C C . ALA B 1 50 ? 17.804 29.629 -14.208 1.00 37.87 47 ALA B C 1
ATOM 2827 O O . ALA B 1 50 ? 18.953 29.261 -13.934 1.00 34.85 47 ALA B O 1
ATOM 2829 N N . HIS B 1 51 ? 16.725 28.897 -13.913 1.00 37.04 48 HIS B N 1
ATOM 2830 C CA . HIS B 1 51 ? 16.839 27.607 -13.242 1.00 34.95 48 HIS B CA 1
ATOM 2831 C C . HIS B 1 51 ? 17.626 26.593 -14.088 1.00 36.47 48 HIS B C 1
ATOM 2832 O O . HIS B 1 51 ? 18.501 25.890 -13.571 1.00 36.01 48 HIS B O 1
ATOM 2839 N N . LEU B 1 52 ? 17.350 26.518 -15.392 1.00 36.34 49 LEU B N 1
ATOM 2840 C CA . LEU B 1 52 ? 18.073 25.571 -16.241 1.00 30.78 49 LEU B CA 1
ATOM 2841 C C . LEU B 1 52 ? 19.542 25.953 -16.411 1.00 36.16 49 LEU B C 1
ATOM 2842 O O . LEU B 1 52 ? 20.386 25.072 -16.634 1.00 33.61 49 LEU B O 1
ATOM 2847 N N . LEU B 1 53 ? 19.863 27.249 -16.325 1.00 32.17 50 LEU B N 1
ATOM 2848 C CA . LEU B 1 53 ? 21.255 27.679 -16.328 1.00 35.17 50 LEU B CA 1
ATOM 2849 C C . LEU B 1 53 ? 21.962 27.260 -15.045 1.00 35.76 50 LEU B C 1
ATOM 2850 O O . LEU B 1 53 ? 23.145 26.888 -15.070 1.00 34.28 50 LEU B O 1
ATOM 2855 N N . LYS B 1 54 ? 21.250 27.332 -13.916 1.00 31.81 51 LYS B N 1
ATOM 2856 C CA . LYS B 1 54 ? 21.842 27.010 -12.625 1.00 35.04 51 LYS B CA 1
ATOM 2857 C C . LYS B 1 54 ? 22.098 25.510 -12.476 1.00 34.27 51 LYS B C 1
ATOM 2858 O O . LYS B 1 54 ? 23.185 25.095 -12.056 1.00 34.29 51 LYS B O 1
ATOM 2864 N N . TYR B 1 55 ? 21.113 24.677 -12.813 1.00 30.53 52 TYR B N 1
ATOM 2865 C CA . TYR B 1 55 ? 21.176 23.236 -12.571 1.00 33.29 52 TYR B CA 1
ATOM 2866 C C . TYR B 1 55 ? 21.276 22.475 -13.887 1.00 31.11 52 TYR B C 1
ATOM 2867 O O . TYR B 1 55 ? 20.405 22.604 -14.751 1.00 33.45 52 TYR B O 1
ATOM 2876 N N . ASP B 1 56 ? 22.302 21.647 -14.028 1.00 31.01 53 ASP B N 1
ATOM 2877 C CA . ASP B 1 56 ? 22.541 20.969 -15.295 1.00 30.45 53 ASP B CA 1
ATOM 2878 C C . ASP B 1 56 ? 22.783 19.498 -15.017 1.00 32.17 53 ASP B C 1
ATOM 2879 O O . ASP B 1 56 ? 23.732 19.154 -14.304 1.00 32.22 53 ASP B O 1
ATOM 2884 N N . SER B 1 57 ? 21.942 18.630 -15.592 1.00 29.84 54 SER B N 1
ATOM 2885 C CA . SER B 1 57 ? 21.976 17.221 -15.200 1.00 30.33 54 SER B CA 1
ATOM 2886 C C . SER B 1 57 ? 23.344 16.597 -15.463 1.00 30.62 54 SER B C 1
ATOM 2887 O O . SER B 1 57 ? 23.853 15.856 -14.623 1.00 35.57 54 SER B O 1
ATOM 2890 N N . ALA B 1 58 ? 23.983 16.916 -16.597 1.00 29.62 55 ALA B N 1
ATOM 2891 C CA . ALA B 1 58 ? 25.276 16.308 -16.917 1.00 30.33 55 ALA B CA 1
ATOM 2892 C C . ALA B 1 58 ? 26.479 17.090 -16.396 1.00 32.03 55 ALA B C 1
ATOM 2893 O O . ALA B 1 58 ? 27.508 16.485 -16.087 1.00 31.66 55 ALA B O 1
ATOM 2895 N N . HIS B 1 59 ? 26.410 18.410 -16.314 1.00 29.59 56 HIS B N 1
ATOM 2896 C CA . HIS B 1 59 ? 27.609 19.195 -16.057 1.00 32.38 56 HIS B CA 1
ATOM 2897 C C . HIS B 1 59 ? 27.605 19.892 -14.709 1.00 30.26 56 HIS B C 1
ATOM 2898 O O . HIS B 1 59 ? 28.527 20.649 -14.431 1.00 30.12 56 HIS B O 1
ATOM 2905 N N . GLY B 1 60 ? 26.617 19.635 -13.854 1.00 31.42 57 GLY B N 1
ATOM 2906 C CA . GLY B 1 60 ? 26.676 20.136 -12.494 1.00 31.21 57 GLY B CA 1
ATOM 2907 C C . GLY B 1 60 ? 26.214 21.578 -12.389 1.00 32.92 57 GLY B C 1
ATOM 2908 O O . GLY B 1 60 ? 25.908 22.256 -13.372 1.00 35.22 57 GLY B O 1
ATOM 2909 N N . GLU B 1 61 ? 26.182 22.049 -11.156 1.00 36.96 58 GLU B N 1
ATOM 2910 C CA . GLU B 1 61 ? 25.593 23.336 -10.826 1.00 37.12 58 GLU B CA 1
ATOM 2911 C C . GLU B 1 61 ? 26.550 24.483 -11.145 1.00 38.43 58 GLU B C 1
ATOM 2912 O O . GLU B 1 61 ? 27.754 24.404 -10.881 1.00 40.87 58 GLU B O 1
ATOM 2918 N N . LEU B 1 62 ? 26.008 25.553 -11.725 1.00 40.72 59 LEU B N 1
ATOM 2919 C CA . LEU B 1 62 ? 26.748 26.801 -11.884 1.00 38.84 59 LEU B CA 1
ATOM 2920 C C . LEU B 1 62 ? 26.690 27.537 -10.554 1.00 43.45 59 LEU B C 1
ATOM 2921 O O . LEU B 1 62 ? 25.612 27.954 -10.116 1.00 44.63 59 LEU B O 1
ATOM 2926 N N . LYS B 1 63 ? 27.836 27.682 -9.894 1.00 44.99 60 LYS B N 1
ATOM 2927 C CA . LYS B 1 63 ? 27.859 28.188 -8.518 1.00 49.78 60 LYS B CA 1
ATOM 2928 C C . LYS B 1 63 ? 28.024 29.714 -8.475 1.00 51.32 60 LYS B C 1
ATOM 2929 O O . LYS B 1 63 ? 28.957 30.251 -7.882 1.00 52.97 60 LYS B O 1
ATOM 2935 N N . ARG B 1 64 ? 27.084 30.418 -9.104 1.00 48.13 61 ARG B N 1
ATOM 2936 C CA . ARG B 1 64 ? 26.984 31.868 -8.989 1.00 54.96 61 ARG B CA 1
ATOM 2937 C C . ARG B 1 64 ? 25.610 32.245 -8.450 1.00 56.97 61 ARG B C 1
ATOM 2938 O O . ARG B 1 64 ? 24.673 31.438 -8.452 1.00 53.63 61 ARG B O 1
ATOM 2946 N N . LYS B 1 65 ? 25.496 33.500 -8.014 1.00 58.36 62 LYS B N 1
ATOM 2947 C CA . LYS B 1 65 ? 24.202 34.079 -7.677 1.00 59.14 62 LYS B CA 1
ATOM 2948 C C . LYS B 1 65 ? 23.461 34.409 -8.967 1.00 55.58 62 LYS B C 1
ATOM 2949 O O . LYS B 1 65 ? 23.928 35.230 -9.763 1.00 57.98 62 LYS B O 1
ATOM 2951 N N . ILE B 1 66 ? 22.320 33.762 -9.175 1.00 48.16 63 ILE B N 1
ATOM 2952 C CA . ILE B 1 66 ? 21.506 33.932 -10.371 1.00 52.65 63 ILE B CA 1
ATOM 2953 C C . ILE B 1 66 ? 20.152 34.458 -9.932 1.00 54.04 63 ILE B C 1
ATOM 2954 O O . ILE B 1 66 ? 19.437 33.787 -9.178 1.00 54.72 63 ILE B O 1
ATOM 2959 N N . THR B 1 67 ? 19.798 35.654 -10.391 1.00 55.13 64 THR B N 1
ATOM 2960 C CA . THR B 1 67 ? 18.512 36.246 -10.065 1.00 55.59 64 THR B CA 1
ATOM 2961 C C . THR B 1 67 ? 17.812 36.696 -11.339 1.00 57.75 64 THR B C 1
ATOM 2962 O O . THR B 1 67 ? 18.442 36.937 -12.374 1.00 54.33 64 THR B O 1
ATOM 2966 N N . VAL B 1 68 ? 16.489 36.796 -11.243 1.00 55.86 65 VAL B N 1
ATOM 2967 C CA . VAL B 1 68 ? 15.648 37.326 -12.304 1.00 53.20 65 VAL B CA 1
ATOM 2968 C C . VAL B 1 68 ? 14.791 38.433 -11.710 1.00 55.49 65 VAL B C 1
ATOM 2969 O O . VAL B 1 68 ? 14.171 38.244 -10.658 1.00 57.61 65 VAL B O 1
ATOM 2973 N N . LYS B 1 69 ? 14.795 39.596 -12.359 1.00 53.78 66 LYS B N 1
ATOM 2974 C CA . LYS B 1 69 ? 13.917 40.715 -12.028 1.00 54.93 66 LYS B CA 1
ATOM 2975 C C . LYS B 1 69 ? 13.353 41.219 -13.347 1.00 52.62 66 LYS B C 1
ATOM 2976 O O . LYS B 1 69 ? 14.097 41.754 -14.172 1.00 57.13 66 LYS B O 1
ATOM 2978 N N . GLN B 1 70 ? 12.053 41.024 -13.557 1.00 49.13 67 GLN B N 1
ATOM 2979 C CA . GLN B 1 70 ? 11.382 41.330 -14.830 1.00 52.59 67 GLN B CA 1
ATOM 2980 C C . GLN B 1 70 ? 12.091 40.504 -15.903 1.00 56.30 67 GLN B C 1
ATOM 2981 O O . GLN B 1 70 ? 12.298 39.293 -15.703 1.00 55.61 67 GLN B O 1
ATOM 2983 N N . ASN B 1 71 ? 12.493 41.080 -17.036 1.00 54.18 68 ASN B N 1
ATOM 2984 C CA . ASN B 1 71 ? 13.187 40.301 -18.056 1.00 50.72 68 ASN B CA 1
ATOM 2985 C C . ASN B 1 71 ? 14.705 40.459 -17.982 1.00 49.93 68 ASN B C 1
ATOM 2986 O O . ASN B 1 71 ? 15.398 40.298 -18.991 1.00 54.16 68 ASN B O 1
ATOM 2991 N N . ILE B 1 72 ? 15.246 40.736 -16.801 1.00 53.02 69 ILE B N 1
ATOM 2992 C CA . ILE B 1 72 ? 16.685 40.897 -16.614 1.00 52.58 69 ILE B CA 1
ATOM 2993 C C . ILE B 1 72 ? 17.194 39.702 -15.829 1.00 50.28 69 ILE B C 1
ATOM 2994 O O . ILE B 1 72 ? 16.747 39.456 -14.701 1.00 53.49 69 ILE B O 1
ATOM 2999 N N . LEU B 1 73 ? 18.128 38.963 -16.416 1.00 50.78 70 LEU B N 1
ATOM 3000 C CA . LEU B 1 73 ? 18.836 37.903 -15.712 1.00 50.04 70 LEU B CA 1
ATOM 3001 C C . LEU B 1 73 ? 20.143 38.465 -15.165 1.00 51.71 70 LEU B C 1
ATOM 3002 O O . LEU B 1 73 ? 20.972 38.991 -15.919 1.00 46.92 70 LEU B O 1
ATOM 3007 N N . GLN B 1 74 ? 20.330 38.354 -13.860 1.00 52.12 71 GLN B N 1
ATOM 3008 C CA . GLN B 1 74 ? 21.520 38.875 -13.207 1.00 58.39 71 GLN B CA 1
ATOM 3009 C C . GLN B 1 74 ? 22.395 37.725 -12.720 1.00 61.65 71 GLN B C 1
ATOM 3010 O O . GLN B 1 74 ? 21.905 36.794 -12.068 1.00 59.82 71 GLN B O 1
ATOM 3016 N N . ILE B 1 75 ? 23.679 37.776 -13.063 1.00 66.19 72 ILE B N 1
ATOM 3017 C CA . ILE B 1 75 ? 24.671 36.816 -12.586 1.00 67.83 72 ILE B CA 1
ATOM 3018 C C . ILE B 1 75 ? 25.772 37.620 -11.924 1.00 72.13 72 ILE B C 1
ATOM 3019 O O . ILE B 1 75 ? 26.576 38.261 -12.612 1.00 74.50 72 ILE B O 1
ATOM 3024 N N . ASP B 1 76 ? 25.808 37.579 -10.591 1.00 84.36 73 ASP B N 1
ATOM 3025 C CA . ASP B 1 76 ? 26.677 38.427 -9.785 1.00 87.14 73 ASP B CA 1
ATOM 3026 C C . ASP B 1 76 ? 26.521 39.874 -10.238 1.00 87.58 73 ASP B C 1
ATOM 3027 O O . ASP B 1 76 ? 25.456 40.471 -10.045 1.00 89.12 73 ASP B O 1
ATOM 3032 N N . ARG B 1 77 ? 27.547 40.442 -10.865 1.00 79.85 74 ARG B N 1
ATOM 3033 C CA . ARG B 1 77 ? 27.514 41.848 -11.245 1.00 75.84 74 ARG B CA 1
ATOM 3034 C C . ARG B 1 77 ? 26.979 42.086 -12.653 1.00 75.95 74 ARG B C 1
ATOM 3035 O O . ARG B 1 77 ? 26.828 43.247 -13.049 1.00 70.19 74 ARG B O 1
ATOM 3037 N N . LYS B 1 78 ? 26.688 41.027 -13.413 1.00 79.09 75 LYS B N 1
ATOM 3038 C CA . LYS B 1 78 ? 26.367 41.135 -14.833 1.00 76.92 75 LYS B CA 1
ATOM 3039 C C . LYS B 1 78 ? 24.859 41.060 -15.065 1.00 72.21 75 LYS B C 1
ATOM 3040 O O . LYS B 1 78 ? 24.169 40.228 -14.468 1.00 71.32 75 LYS B O 1
ATOM 3042 N N . LYS B 1 79 ? 24.361 41.926 -15.949 1.00 60.59 76 LYS B N 1
ATOM 3043 C CA . LYS B 1 79 ? 22.951 41.979 -16.319 1.00 56.44 76 LYS B CA 1
ATOM 3044 C C . LYS B 1 79 ? 22.761 41.533 -17.769 1.00 53.34 76 LYS B C 1
ATOM 3045 O O . LYS B 1 79 ? 23.428 42.045 -18.673 1.00 54.97 76 LYS B O 1
ATOM 3047 N N . VAL B 1 80 ? 21.830 40.602 -17.985 1.00 48.77 77 VAL B N 1
ATOM 3048 C CA . VAL B 1 80 ? 21.559 39.988 -19.283 1.00 48.70 77 VAL B CA 1
ATOM 3049 C C . VAL B 1 80 ? 20.069 40.123 -19.570 1.00 47.90 77 VAL B C 1
ATOM 3050 O O . VAL B 1 80 ? 19.244 39.704 -18.752 1.00 46.72 77 VAL B O 1
ATOM 3054 N N . TYR B 1 81 ? 19.717 40.689 -20.726 1.00 45.39 78 TYR B N 1
ATOM 3055 C CA . TYR B 1 81 ? 18.308 40.780 -21.120 1.00 48.78 78 TYR B CA 1
ATOM 3056 C C . TYR B 1 81 ? 17.786 39.442 -21.654 1.00 46.93 78 TYR B C 1
ATOM 3057 O O . TYR B 1 81 ? 18.484 38.731 -22.379 1.00 43.59 78 TYR B O 1
ATOM 3066 N N . VAL B 1 82 ? 16.543 39.109 -21.307 1.00 45.88 79 VAL B N 1
ATOM 3067 C CA . VAL B 1 82 ? 15.914 37.859 -21.724 1.00 47.48 79 VAL B CA 1
ATOM 3068 C C . VAL B 1 82 ? 14.737 38.184 -22.627 1.00 45.13 79 VAL B C 1
ATOM 3069 O O . VAL B 1 82 ? 13.885 39.003 -22.273 1.00 50.34 79 VAL B O 1
ATOM 3073 N N . PHE B 1 83 ? 14.668 37.522 -23.774 1.00 47.57 80 PHE B N 1
ATOM 3074 C CA . PHE B 1 83 ? 13.582 37.727 -24.721 1.00 47.81 80 PHE B CA 1
ATOM 3075 C C . PHE B 1 83 ? 12.891 36.402 -25.022 1.00 50.67 80 PHE B C 1
ATOM 3076 O O . PHE B 1 83 ? 13.426 35.316 -24.773 1.00 47.48 80 PHE B O 1
ATOM 3084 N N . SER B 1 84 ? 11.685 36.502 -25.571 1.00 51.85 81 SER B N 1
ATOM 3085 C CA . SER B 1 84 ? 10.917 35.335 -25.962 1.00 51.81 81 SER B CA 1
ATOM 3086 C C . SER B 1 84 ? 10.246 35.611 -27.314 1.00 55.57 81 SER B C 1
ATOM 3087 O O . SER B 1 84 ? 9.026 35.720 -27.427 1.00 60.15 81 SER B O 1
ATOM 3090 N N . GLU B 1 85 ? 11.062 35.738 -28.363 1.00 53.88 82 GLU B N 1
ATOM 3091 C CA . GLU B 1 85 ? 10.586 36.009 -29.720 1.00 56.62 82 GLU B CA 1
ATOM 3092 C C . GLU B 1 85 ? 10.829 34.781 -30.600 1.00 57.81 82 GLU B C 1
ATOM 3093 O O . GLU B 1 85 ? 11.983 34.441 -30.893 1.00 52.82 82 GLU B O 1
ATOM 3099 N N . LYS B 1 86 ? 9.743 34.145 -31.051 1.00 55.28 83 LYS B N 1
ATOM 3100 C CA . LYS B 1 86 ? 9.872 32.980 -31.921 1.00 53.21 83 LYS B CA 1
ATOM 3101 C C . LYS B 1 86 ? 10.459 33.350 -33.276 1.00 54.14 83 LYS B C 1
ATOM 3102 O O . LYS B 1 86 ? 11.097 32.509 -33.922 1.00 52.78 83 LYS B O 1
ATOM 3104 N N . ASP B 1 87 ? 10.244 34.589 -33.726 1.00 55.68 84 ASP B N 1
ATOM 3105 C CA . ASP B 1 87 ? 10.742 35.053 -35.015 1.00 58.29 84 ASP B CA 1
ATOM 3106 C C . ASP B 1 87 ? 11.952 35.945 -34.783 1.00 58.31 84 ASP B C 1
ATOM 3107 O O . ASP B 1 87 ? 11.789 37.072 -34.292 1.00 58.32 84 ASP B O 1
ATOM 3112 N N . PRO B 1 88 ? 13.162 35.508 -35.148 1.00 57.83 85 PRO B N 1
ATOM 3113 C CA . PRO B 1 88 ? 14.370 36.291 -34.834 1.00 56.78 85 PRO B CA 1
ATOM 3114 C C . PRO B 1 88 ? 14.376 37.695 -35.406 1.00 57.89 85 PRO B C 1
ATOM 3115 O O . PRO B 1 88 ? 15.094 38.550 -34.875 1.00 59.12 85 PRO B O 1
ATOM 3119 N N . GLN B 1 89 ? 13.621 37.959 -36.477 1.00 59.92 86 GLN B N 1
ATOM 3120 C CA . GLN B 1 89 ? 13.585 39.300 -37.049 1.00 60.83 86 GLN B CA 1
ATOM 3121 C C . GLN B 1 89 ? 12.919 40.309 -36.117 1.00 62.02 86 GLN B C 1
ATOM 3122 O O . GLN B 1 89 ? 13.070 41.519 -36.320 1.00 63.30 86 GLN B O 1
ATOM 3128 N N . ASN B 1 90 ? 12.192 39.848 -35.103 1.00 58.89 87 ASN B N 1
ATOM 3129 C CA . ASN B 1 90 ? 11.588 40.740 -34.122 1.00 59.84 87 ASN B CA 1
ATOM 3130 C C . ASN B 1 90 ? 12.504 41.022 -32.936 1.00 61.15 87 ASN B C 1
ATOM 3131 O O . ASN B 1 90 ? 12.092 41.733 -32.014 1.00 61.00 87 ASN B O 1
ATOM 3136 N N . LEU B 1 91 ? 13.730 40.475 -32.929 1.00 57.63 88 LEU B N 1
ATOM 3137 C CA . LEU B 1 91 ? 14.656 40.686 -31.822 1.00 57.24 88 LEU B CA 1
ATOM 3138 C C . LEU B 1 91 ? 15.347 42.043 -31.963 1.00 58.26 88 LEU B C 1
ATOM 3139 O O . LEU B 1 91 ? 15.643 42.477 -33.082 1.00 58.58 88 LEU B O 1
ATOM 3144 N N . PRO B 1 92 ? 15.606 42.746 -30.835 1.00 57.75 89 PRO B N 1
ATOM 3145 C CA . PRO B 1 92 ? 16.105 44.127 -30.882 1.00 60.31 89 PRO B CA 1
ATOM 3146 C C . PRO B 1 92 ? 17.626 44.223 -30.953 1.00 55.91 89 PRO B C 1
ATOM 3147 O O . PRO B 1 92 ? 18.262 44.930 -30.168 1.00 59.45 89 PRO B O 1
ATOM 3151 N N . TRP B 1 93 ? 18.221 43.518 -31.913 1.00 56.50 90 TRP B N 1
ATOM 3152 C CA . TRP B 1 93 ? 19.675 43.417 -31.958 1.00 57.26 90 TRP B CA 1
ATOM 3153 C C . TRP B 1 93 ? 20.334 44.751 -32.292 1.00 60.94 90 TRP B C 1
ATOM 3154 O O . TRP B 1 93 ? 21.438 45.033 -31.815 1.00 58.69 90 TRP B O 1
ATOM 3165 N N . ASP B 1 94 ? 19.686 45.580 -33.106 1.00 56.18 91 ASP B N 1
ATOM 3166 C CA . ASP B 1 94 ? 20.250 46.889 -33.401 1.00 65.98 91 ASP B CA 1
ATOM 3167 C C . ASP B 1 94 ? 20.345 47.735 -32.136 1.00 69.11 91 ASP B C 1
ATOM 3168 O O . ASP B 1 94 ? 21.388 48.338 -31.854 1.00 67.77 91 ASP B O 1
ATOM 3173 N N . GLU B 1 95 ? 19.260 47.771 -31.352 1.00 66.16 92 GLU B N 1
ATOM 3174 C CA . GLU B 1 95 ? 19.231 48.582 -30.137 1.00 67.54 92 GLU B CA 1
ATOM 3175 C C . GLU B 1 95 ? 20.316 48.162 -29.147 1.00 67.41 92 GLU B C 1
ATOM 3176 O O . GLU B 1 95 ? 20.941 49.015 -28.505 1.00 69.06 92 GLU B O 1
ATOM 3182 N N . HIS B 1 96 ? 20.554 46.864 -29.002 1.00 60.21 93 HIS B N 1
ATOM 3183 C CA . HIS B 1 96 ? 21.544 46.365 -28.054 1.00 64.23 93 HIS B CA 1
ATOM 3184 C C . HIS B 1 96 ? 22.935 46.217 -28.660 1.00 62.35 93 HIS B C 1
ATOM 3185 O O . HIS B 1 96 ? 23.834 45.693 -27.993 1.00 60.09 93 HIS B O 1
ATOM 3192 N N . ASP B 1 97 ? 23.121 46.645 -29.908 1.00 61.11 94 ASP B N 1
ATOM 3193 C CA . ASP B 1 97 ? 24.438 46.721 -30.535 1.00 62.94 94 ASP B CA 1
ATOM 3194 C C . ASP B 1 97 ? 25.143 45.357 -30.566 1.00 61.32 94 ASP B C 1
ATOM 3195 O O . ASP B 1 97 ? 26.334 45.244 -30.270 1.00 58.60 94 ASP B O 1
ATOM 3200 N N . ILE B 1 98 ? 24.396 44.320 -30.950 1.00 55.96 95 ILE B N 1
ATOM 3201 C CA . ILE B 1 98 ? 24.920 42.959 -30.973 1.00 54.87 95 ILE B CA 1
ATOM 3202 C C . ILE B 1 98 ? 25.985 42.834 -32.058 1.00 55.12 95 ILE B C 1
ATOM 3203 O O . ILE B 1 98 ? 25.723 43.067 -33.242 1.00 51.33 95 ILE B O 1
ATOM 3208 N N . ASP B 1 99 ? 27.190 42.435 -31.659 1.00 55.28 96 ASP B N 1
ATOM 3209 C CA . ASP B 1 99 ? 28.232 42.107 -32.625 1.00 57.47 96 ASP B CA 1
ATOM 3210 C C . ASP B 1 99 ? 28.041 40.709 -33.212 1.00 56.10 96 ASP B C 1
ATOM 3211 O O . ASP B 1 99 ? 28.128 40.521 -34.434 1.00 54.20 96 ASP B O 1
ATOM 3216 N N . VAL B 1 100 ? 27.806 39.712 -32.354 1.00 53.01 97 VAL B N 1
ATOM 3217 C CA . VAL B 1 100 ? 27.728 38.313 -32.765 1.00 49.19 97 VAL B CA 1
ATOM 3218 C C . VAL B 1 100 ? 26.496 37.675 -32.148 1.00 47.47 97 VAL B C 1
ATOM 3219 O O . VAL B 1 100 ? 26.309 37.730 -30.927 1.00 47.94 97 VAL B O 1
ATOM 3223 N N . VAL B 1 101 ? 25.673 37.052 -32.982 1.00 43.85 98 VAL B N 1
ATOM 3224 C CA . VAL B 1 101 ? 24.595 36.191 -32.517 1.00 44.08 98 VAL B CA 1
ATOM 3225 C C . VAL B 1 101 ? 25.073 34.747 -32.587 1.00 45.11 98 VAL B C 1
ATOM 3226 O O . VAL B 1 101 ? 25.639 34.320 -33.602 1.00 44.76 98 VAL B O 1
ATOM 3230 N N . ILE B 1 102 ? 24.845 33.989 -31.521 1.00 40.57 99 ILE B N 1
ATOM 3231 C CA . ILE B 1 102 ? 25.055 32.554 -31.551 1.00 37.01 99 ILE B CA 1
ATOM 3232 C C . ILE B 1 102 ? 23.697 31.916 -31.796 1.00 41.15 99 ILE B C 1
ATOM 3233 O O . ILE B 1 102 ? 22.795 31.981 -30.949 1.00 40.93 99 ILE B O 1
ATOM 3238 N N . GLU B 1 103 ? 23.535 31.330 -32.977 1.00 39.23 100 GLU B N 1
ATOM 3239 C CA . GLU B 1 103 ? 22.249 30.776 -33.391 1.00 42.45 100 GLU B CA 1
ATOM 3240 C C . GLU B 1 103 ? 22.227 29.295 -33.016 1.00 41.80 100 GLU B C 1
ATOM 3241 O O . GLU B 1 103 ? 22.770 28.442 -33.732 1.00 41.05 100 GLU B O 1
ATOM 3247 N N . SER B 1 104 ? 21.608 28.989 -31.875 1.00 38.79 101 SER B N 1
ATOM 3248 C CA . SER B 1 104 ? 21.622 27.637 -31.320 1.00 38.81 101 SER B CA 1
ATOM 3249 C C . SER B 1 104 ? 20.217 27.143 -30.991 1.00 39.37 101 SER B C 1
ATOM 3250 O O . SER B 1 104 ? 20.025 26.387 -30.033 1.00 35.90 101 SER B O 1
ATOM 3253 N N . THR B 1 105 ? 19.221 27.542 -31.789 1.00 38.95 102 THR B N 1
ATOM 3254 C CA . THR B 1 105 ? 17.885 26.962 -31.664 1.00 43.64 102 THR B CA 1
ATOM 3255 C C . THR B 1 105 ? 17.729 25.661 -32.440 1.00 41.31 102 THR B C 1
ATOM 3256 O O . THR B 1 105 ? 16.787 24.914 -32.172 1.00 40.38 102 THR B O 1
ATOM 3260 N N . GLY B 1 106 ? 18.587 25.411 -33.430 1.00 41.47 103 GLY B N 1
ATOM 3261 C CA . GLY B 1 106 ? 18.369 24.349 -34.385 1.00 42.18 103 GLY B CA 1
ATOM 3262 C C . GLY B 1 106 ? 17.305 24.623 -35.428 1.00 49.16 103 GLY B C 1
ATOM 3263 O O . GLY B 1 106 ? 17.023 23.738 -36.245 1.00 48.68 103 GLY B O 1
ATOM 3264 N N . ARG B 1 107 ? 16.700 25.815 -35.432 1.00 47.58 104 ARG B N 1
ATOM 3265 C CA . ARG B 1 107 ? 15.606 26.133 -36.340 1.00 45.74 104 ARG B CA 1
ATOM 3266 C C . ARG B 1 107 ? 15.968 27.189 -37.373 1.00 49.11 104 ARG B C 1
ATOM 3267 O O . ARG B 1 107 ? 15.107 27.561 -38.184 1.00 51.29 104 ARG B O 1
ATOM 3275 N N . PHE B 1 108 ? 17.202 27.696 -37.376 1.00 48.91 105 PHE B N 1
ATOM 3276 C CA . PHE B 1 108 ? 17.604 28.709 -38.355 1.00 49.73 105 PHE B CA 1
ATOM 3277 C C . PHE B 1 108 ? 19.007 28.386 -38.869 1.00 52.08 105 PHE B C 1
ATOM 3278 O O . PHE B 1 108 ? 19.947 29.170 -38.764 1.00 52.03 105 PHE B O 1
ATOM 3286 N N . VAL B 1 109 ? 19.146 27.196 -39.463 1.00 50.94 106 VAL B N 1
ATOM 3287 C CA . VAL B 1 109 ? 20.434 26.757 -39.980 1.00 50.15 106 VAL B CA 1
ATOM 3288 C C . VAL B 1 109 ? 20.596 27.064 -41.457 1.00 52.89 106 VAL B C 1
ATOM 3289 O O . VAL B 1 109 ? 21.663 26.790 -42.022 1.00 51.15 106 VAL B O 1
ATOM 3293 N N . SER B 1 110 ? 19.583 27.637 -42.101 1.00 53.59 107 SER B N 1
ATOM 3294 C CA . SER B 1 110 ? 19.705 28.026 -43.496 1.00 56.37 107 SER B CA 1
ATOM 3295 C C . SER B 1 110 ? 20.249 29.446 -43.593 1.00 58.63 107 SER B C 1
ATOM 3296 O O . SER B 1 110 ? 20.197 30.224 -42.637 1.00 56.72 107 SER B O 1
ATOM 3299 N N . GLU B 1 111 ? 20.797 29.773 -44.764 1.00 54.67 108 GLU B N 1
ATOM 3300 C CA . GLU B 1 111 ? 21.300 31.127 -44.976 1.00 62.07 108 GLU B CA 1
ATOM 3301 C C . GLU B 1 111 ? 20.206 32.169 -44.765 1.00 62.64 108 GLU B C 1
ATOM 3302 O O . GLU B 1 111 ? 20.443 33.195 -44.116 1.00 63.00 108 GLU B O 1
ATOM 3308 N N . GLU B 1 112 ? 18.999 31.926 -45.295 1.00 60.33 109 GLU B N 1
ATOM 3309 C CA . GLU B 1 112 ? 17.900 32.869 -45.072 1.00 60.80 109 GLU B CA 1
ATOM 3310 C C . GLU B 1 112 ? 17.476 32.890 -43.605 1.00 59.57 109 GLU B C 1
ATOM 3311 O O . GLU B 1 112 ? 17.150 33.952 -43.064 1.00 59.06 109 GLU B O 1
ATOM 3313 N N . GLY B 1 113 ? 17.486 31.733 -42.940 1.00 57.97 110 GLY B N 1
ATOM 3314 C CA . GLY B 1 113 ? 17.068 31.695 -41.547 1.00 56.86 110 GLY B CA 1
ATOM 3315 C C . GLY B 1 113 ? 18.002 32.471 -40.637 1.00 56.84 110 GLY B C 1
ATOM 3316 O O . GLY B 1 113 ? 17.566 33.315 -39.849 1.00 57.33 110 GLY B O 1
ATOM 3317 N N . ALA B 1 114 ? 19.304 32.204 -40.744 1.00 58.48 111 ALA B N 1
ATOM 3318 C CA . ALA B 1 114 ? 20.282 32.912 -39.926 1.00 55.26 111 ALA B CA 1
ATOM 3319 C C . ALA B 1 114 ? 20.326 34.394 -40.266 1.00 54.52 111 ALA B C 1
ATOM 3320 O O . ALA B 1 114 ? 20.518 35.228 -39.377 1.00 54.13 111 ALA B O 1
ATOM 3322 N N . SER B 1 115 ? 20.132 34.746 -41.539 1.00 54.90 112 SER B N 1
ATOM 3323 C CA . SER B 1 115 ? 20.189 36.149 -41.937 1.00 60.29 112 SER B CA 1
ATOM 3324 C C . SER B 1 115 ? 19.085 36.985 -41.313 1.00 61.33 112 SER B C 1
ATOM 3325 O O . SER B 1 115 ? 19.132 38.217 -41.419 1.00 59.90 112 SER B O 1
ATOM 3328 N N . LEU B 1 116 ? 18.082 36.352 -40.695 1.00 58.55 113 LEU B N 1
ATOM 3329 C CA . LEU B 1 116 ? 17.072 37.132 -39.993 1.00 60.49 113 LEU B CA 1
ATOM 3330 C C . LEU B 1 116 ? 17.700 37.916 -38.849 1.00 60.65 113 LEU B C 1
ATOM 3331 O O . LEU B 1 116 ? 17.254 39.030 -38.539 1.00 60.94 113 LEU B O 1
ATOM 3336 N N . HIS B 1 117 ? 18.754 37.363 -38.236 1.00 56.16 114 HIS B N 1
ATOM 3337 C CA . HIS B 1 117 ? 19.492 38.099 -37.218 1.00 54.65 114 HIS B CA 1
ATOM 3338 C C . HIS B 1 117 ? 20.215 39.303 -37.804 1.00 58.47 114 HIS B C 1
ATOM 3339 O O . HIS B 1 117 ? 20.368 40.320 -37.118 1.00 57.01 114 HIS B O 1
ATOM 3346 N N . LEU B 1 118 ? 20.671 39.214 -39.059 1.00 56.51 115 LEU B N 1
ATOM 3347 C CA . LEU B 1 118 ? 21.284 40.377 -39.691 1.00 57.74 115 LEU B CA 1
ATOM 3348 C C . LEU B 1 118 ? 20.244 41.463 -39.927 1.00 60.50 115 LEU B C 1
ATOM 3349 O O . LEU B 1 118 ? 20.458 42.631 -39.573 1.00 59.07 115 LEU B O 1
ATOM 3354 N N . LYS B 1 119 ? 19.098 41.089 -40.506 1.00 60.08 116 LYS B N 1
ATOM 3355 C CA . LYS B 1 119 ? 18.020 42.052 -40.714 1.00 62.98 116 LYS B CA 1
ATOM 3356 C C . LYS B 1 119 ? 17.622 42.718 -39.402 1.00 62.34 116 LYS B C 1
ATOM 3357 O O . LYS B 1 119 ? 17.337 43.919 -39.369 1.00 63.75 116 LYS B O 1
ATOM 3363 N N . ALA B 1 120 ? 17.629 41.961 -38.306 1.00 60.80 117 ALA B N 1
ATOM 3364 C CA . ALA B 1 120 ? 17.306 42.520 -37.001 1.00 62.45 117 ALA B CA 1
ATOM 3365 C C . ALA B 1 120 ? 18.386 43.452 -36.463 1.00 61.10 117 ALA B C 1
ATOM 3366 O O . ALA B 1 120 ? 18.121 44.161 -35.487 1.00 60.19 117 ALA B O 1
ATOM 3368 N N . GLY B 1 121 ? 19.583 43.470 -37.049 1.00 60.09 118 GLY B N 1
ATOM 3369 C CA . GLY B 1 121 ? 20.617 44.417 -36.647 1.00 60.54 118 GLY B CA 1
ATOM 3370 C C . GLY B 1 121 ? 21.924 43.828 -36.118 1.00 58.80 118 GLY B C 1
ATOM 3371 O O . GLY B 1 121 ? 22.857 44.600 -35.860 1.00 57.60 118 GLY B O 1
ATOM 3372 N N . ALA B 1 122 ? 22.080 42.521 -35.926 1.00 59.49 119 ALA B N 1
ATOM 3373 C CA . ALA B 1 122 ? 23.376 42.003 -35.506 1.00 54.46 119 ALA B CA 1
ATOM 3374 C C . ALA B 1 122 ? 24.353 42.022 -36.675 1.00 57.79 119 ALA B C 1
ATOM 3375 O O . ALA B 1 122 ? 23.965 41.930 -37.843 1.00 58.81 119 ALA B O 1
ATOM 3377 N N . LYS B 1 123 ? 25.640 42.141 -36.354 1.00 55.46 120 LYS B N 1
ATOM 3378 C CA . LYS B 1 123 ? 26.645 42.264 -37.399 1.00 56.09 120 LYS B CA 1
ATOM 3379 C C . LYS B 1 123 ? 27.101 40.917 -37.949 1.00 55.55 120 LYS B C 1
ATOM 3380 O O . LYS B 1 123 ? 27.598 40.859 -39.076 1.00 52.94 120 LYS B O 1
ATOM 3382 N N . ARG B 1 124 ? 26.909 39.834 -37.207 1.00 55.89 121 ARG B N 1
ATOM 3383 C CA . ARG B 1 124 ? 27.484 38.555 -37.594 1.00 55.72 121 ARG B CA 1
ATOM 3384 C C . ARG B 1 124 ? 26.789 37.462 -36.797 1.00 51.68 121 ARG B C 1
ATOM 3385 O O . ARG B 1 124 ? 26.396 37.678 -35.650 1.00 50.78 121 ARG B O 1
ATOM 3393 N N . VAL B 1 125 ? 26.619 36.299 -37.432 1.00 50.80 122 VAL B N 1
ATOM 3394 C CA . VAL B 1 125 ? 25.909 35.160 -36.862 1.00 51.09 122 VAL B CA 1
ATOM 3395 C C . VAL B 1 125 ? 26.783 33.922 -36.976 1.00 52.44 122 VAL B C 1
ATOM 3396 O O . VAL B 1 125 ? 27.327 33.639 -38.048 1.00 49.22 122 VAL B O 1
ATOM 3400 N N . ILE B 1 126 ? 26.899 33.180 -35.880 1.00 46.38 123 ILE B N 1
ATOM 3401 C CA . ILE B 1 126 ? 27.553 31.878 -35.864 1.00 46.46 123 ILE B CA 1
ATOM 3402 C C . ILE B 1 126 ? 26.474 30.838 -35.604 1.00 45.87 123 ILE B C 1
ATOM 3403 O O . ILE B 1 126 ? 25.832 30.854 -34.543 1.00 42.74 123 ILE B O 1
ATOM 3408 N N . ILE B 1 127 ? 26.262 29.953 -36.579 1.00 44.08 124 ILE B N 1
ATOM 3409 C CA . ILE B 1 127 ? 25.327 28.841 -36.442 1.00 40.60 124 ILE B CA 1
ATOM 3410 C C . ILE B 1 127 ? 26.009 27.724 -35.667 1.00 40.74 124 ILE B C 1
ATOM 3411 O O . ILE B 1 127 ? 27.109 27.289 -36.030 1.00 41.11 124 ILE B O 1
ATOM 3416 N N . SER B 1 128 ? 25.342 27.224 -34.630 1.00 40.29 125 SER B N 1
ATOM 3417 C CA . SER B 1 128 ? 25.858 26.092 -33.851 1.00 38.42 125 SER B CA 1
ATOM 3418 C C . SER B 1 128 ? 25.563 24.733 -34.495 1.00 40.48 125 SER B C 1
ATOM 3419 O O . SER B 1 128 ? 25.245 23.760 -33.808 1.00 36.71 125 SER B O 1
ATOM 3422 N N . ALA B 1 129 ? 25.700 24.631 -35.810 1.00 40.68 126 ALA B N 1
ATOM 3423 C CA . ALA B 1 129 ? 25.347 23.424 -36.546 1.00 39.81 126 ALA B CA 1
ATOM 3424 C C . ALA B 1 129 ? 25.809 23.599 -37.985 1.00 41.23 126 ALA B C 1
ATOM 3425 O O . ALA B 1 129 ? 26.052 24.730 -38.422 1.00 38.74 126 ALA B O 1
ATOM 3427 N N . PRO B 1 130 ? 25.882 22.518 -38.758 1.00 42.61 127 PRO B N 1
ATOM 3428 C CA . PRO B 1 130 ? 26.116 22.690 -40.196 1.00 42.92 127 PRO B CA 1
ATOM 3429 C C . PRO B 1 130 ? 25.036 23.568 -40.807 1.00 48.10 127 PRO B C 1
ATOM 3430 O O . PRO B 1 130 ? 23.871 23.530 -40.401 1.00 45.49 127 PRO B O 1
ATOM 3434 N N . ALA B 1 131 ? 25.440 24.385 -41.770 1.00 46.01 128 ALA B N 1
ATOM 3435 C CA . ALA B 1 131 ? 24.473 25.203 -42.481 1.00 52.22 128 ALA B CA 1
ATOM 3436 C C . ALA B 1 131 ? 23.792 24.364 -43.552 1.00 57.03 128 ALA B C 1
ATOM 3437 O O . ALA B 1 131 ? 24.323 23.346 -44.003 1.00 57.42 128 ALA B O 1
ATOM 3439 N N . LYS B 1 132 ? 22.588 24.791 -43.935 1.00 59.88 129 LYS B N 1
ATOM 3440 C CA . LYS B 1 132 ? 21.854 24.094 -44.984 1.00 60.37 129 LYS B CA 1
ATOM 3441 C C . LYS B 1 132 ? 22.615 24.141 -46.303 1.00 63.72 129 LYS B C 1
ATOM 3442 O O . LYS B 1 132 ? 22.687 23.137 -47.022 1.00 62.06 129 LYS B O 1
ATOM 3448 N N . GLU B 1 133 ? 23.213 25.288 -46.620 1.00 62.37 130 GLU B N 1
ATOM 3449 C CA . GLU B 1 133 ? 23.898 25.481 -47.890 1.00 65.90 130 GLU B CA 1
ATOM 3450 C C . GLU B 1 133 ? 25.364 25.081 -47.783 1.00 64.63 130 GLU B C 1
ATOM 3451 O O . GLU B 1 133 ? 26.007 25.295 -46.753 1.00 63.79 130 GLU B O 1
ATOM 3457 N N . LYS B 1 134 ? 25.888 24.495 -48.862 1.00 65.99 131 LYS B N 1
ATOM 3458 C CA . LYS B 1 134 ? 27.300 24.136 -48.930 1.00 66.22 131 LYS B CA 1
ATOM 3459 C C . LYS B 1 134 ? 28.211 25.349 -49.087 1.00 68.21 131 LYS B C 1
ATOM 3460 O O . LYS B 1 134 ? 29.433 25.202 -48.978 1.00 69.26 131 LYS B O 1
ATOM 3462 N N . THR B 1 135 ? 27.652 26.536 -49.327 1.00 69.13 132 THR B N 1
ATOM 3463 C CA . THR B 1 135 ? 28.433 27.739 -49.581 1.00 65.22 132 THR B CA 1
ATOM 3464 C C . THR B 1 135 ? 28.756 28.533 -48.320 1.00 66.03 132 THR B C 1
ATOM 3465 O O . THR B 1 135 ? 29.566 29.464 -48.394 1.00 64.58 132 THR B O 1
ATOM 3469 N N . ILE B 1 136 ? 28.151 28.196 -47.177 1.00 63.07 133 ILE B N 1
ATOM 3470 C CA . ILE B 1 136 ? 28.391 28.924 -45.934 1.00 59.10 133 ILE B CA 1
ATOM 3471 C C . ILE B 1 136 ? 29.753 28.542 -45.374 1.00 55.24 133 ILE B C 1
ATOM 3472 O O . ILE B 1 136 ? 30.080 27.353 -45.266 1.00 58.45 133 ILE B O 1
ATOM 3477 N N . ARG B 1 137 ? 30.542 29.550 -45.003 1.00 54.28 134 ARG B N 1
ATOM 3478 C CA . ARG B 1 137 ? 31.817 29.329 -44.327 1.00 53.41 134 ARG B CA 1
ATOM 3479 C C . ARG B 1 137 ? 31.626 28.434 -43.112 1.00 53.02 134 ARG B C 1
ATOM 3480 O O . ARG B 1 137 ? 30.857 28.767 -42.206 1.00 52.39 134 ARG B O 1
ATOM 3488 N N . THR B 1 138 ? 32.322 27.298 -43.092 1.00 49.29 135 THR B N 1
ATOM 3489 C CA . THR B 1 138 ? 32.151 26.280 -42.061 1.00 48.06 135 THR B CA 1
ATOM 3490 C C . THR B 1 138 ? 33.507 25.945 -41.460 1.00 48.97 135 THR B C 1
ATOM 3491 O O . THR B 1 138 ? 34.447 25.636 -42.194 1.00 51.42 135 THR B O 1
ATOM 3495 N N . VAL B 1 139 ? 33.626 26.010 -40.129 1.00 46.91 136 VAL B N 1
ATOM 3496 C CA . VAL B 1 139 ? 34.951 25.937 -39.526 1.00 47.13 136 VAL B CA 1
ATOM 3497 C C . VAL B 1 139 ? 34.967 25.011 -38.325 1.00 46.33 136 VAL B C 1
ATOM 3498 O O . VAL B 1 139 ? 33.986 24.887 -37.579 1.00 46.76 136 VAL B O 1
ATOM 3502 N N . VAL B 1 140 ? 36.102 24.343 -38.159 1.00 44.42 137 VAL B N 1
ATOM 3503 C CA . VAL B 1 140 ? 36.455 23.640 -36.936 1.00 41.86 137 VAL B CA 1
ATOM 3504 C C . VAL B 1 140 ? 37.663 24.364 -36.368 1.00 41.22 137 VAL B C 1
ATOM 3505 O O . VAL B 1 140 ? 38.680 24.501 -37.053 1.00 42.31 137 VAL B O 1
ATOM 3509 N N . TYR B 1 141 ? 37.548 24.868 -35.141 1.00 42.17 138 TYR B N 1
ATOM 3510 C CA . TYR B 1 141 ? 38.656 25.629 -34.576 1.00 42.54 138 TYR B CA 1
ATOM 3511 C C . TYR B 1 141 ? 39.903 24.754 -34.461 1.00 43.41 138 TYR B C 1
ATOM 3512 O O . TYR B 1 141 ? 39.837 23.620 -33.978 1.00 43.20 138 TYR B O 1
ATOM 3521 N N . ASN B 1 142 ? 41.035 25.316 -34.886 1.00 44.24 139 ASN B N 1
ATOM 3522 C CA . ASN B 1 142 ? 42.353 24.689 -34.954 1.00 44.57 139 ASN B CA 1
ATOM 3523 C C . ASN B 1 142 ? 42.465 23.691 -36.101 1.00 48.06 139 ASN B C 1
ATOM 3524 O O . ASN B 1 142 ? 43.419 22.896 -36.160 1.00 46.32 139 ASN B O 1
ATOM 3529 N N . VAL B 1 143 ? 41.525 23.748 -37.044 1.00 46.75 140 VAL B N 1
ATOM 3530 C CA . VAL B 1 143 ? 41.673 23.063 -38.321 1.00 45.82 140 VAL B CA 1
ATOM 3531 C C . VAL B 1 143 ? 41.664 24.116 -39.424 1.00 48.90 140 VAL B C 1
ATOM 3532 O O . VAL B 1 143 ? 42.636 24.242 -40.168 1.00 49.37 140 VAL B O 1
ATOM 3536 N N . ASN B 1 144 ? 40.598 24.929 -39.510 1.00 49.51 141 ASN B N 1
ATOM 3537 C CA . ASN B 1 144 ? 40.521 25.879 -40.618 1.00 47.38 141 ASN B CA 1
ATOM 3538 C C . ASN B 1 144 ? 39.885 27.204 -40.217 1.00 49.96 141 ASN B C 1
ATOM 3539 O O . ASN B 1 144 ? 39.309 27.894 -41.068 1.00 53.24 141 ASN B O 1
ATOM 3544 N N . HIS B 1 145 ? 39.985 27.597 -38.948 1.00 46.85 142 HIS B N 1
ATOM 3545 C CA . HIS B 1 145 ? 39.272 28.799 -38.542 1.00 48.47 142 HIS B CA 1
ATOM 3546 C C . HIS B 1 145 ? 39.895 30.067 -39.107 1.00 48.28 142 HIS B C 1
ATOM 3547 O O . HIS B 1 145 ? 39.184 31.060 -39.291 1.00 52.79 142 HIS B O 1
ATOM 3554 N N . LYS B 1 146 ? 41.184 30.060 -39.422 1.00 50.98 143 LYS B N 1
ATOM 3555 C CA . LYS B 1 146 ? 41.760 31.225 -40.091 1.00 53.49 143 LYS B CA 1
ATOM 3556 C C . LYS B 1 146 ? 41.198 31.465 -41.496 1.00 53.51 143 LYS B C 1
ATOM 3557 O O . LYS B 1 146 ? 41.540 32.474 -42.110 1.00 55.62 143 LYS B O 1
ATOM 3563 N N . THR B 1 147 ? 40.364 30.576 -42.037 1.00 55.66 144 THR B N 1
ATOM 3564 C CA . THR B 1 147 ? 39.730 30.880 -43.320 1.00 54.94 144 THR B CA 1
ATOM 3565 C C . THR B 1 147 ? 38.595 31.889 -43.185 1.00 60.07 144 THR B C 1
ATOM 3566 O O . THR B 1 147 ? 38.091 32.371 -44.206 1.00 60.58 144 THR B O 1
ATOM 3570 N N . ILE B 1 148 ? 38.175 32.213 -41.958 1.00 58.43 145 ILE B N 1
ATOM 3571 C CA . ILE B 1 148 ? 37.173 33.253 -41.766 1.00 58.35 145 ILE B CA 1
ATOM 3572 C C . ILE B 1 148 ? 37.682 34.579 -42.314 1.00 59.75 145 ILE B C 1
ATOM 3573 O O . ILE B 1 148 ? 38.800 35.009 -41.999 1.00 59.52 145 ILE B O 1
ATOM 3578 N N . SER B 1 149 ? 36.843 35.257 -43.097 1.00 62.83 146 SER B N 1
ATOM 3579 C CA . SER B 1 149 ? 37.118 36.604 -43.590 1.00 70.97 146 SER B CA 1
ATOM 3580 C C . SER B 1 149 ? 36.032 37.579 -43.132 1.00 70.98 146 SER B C 1
ATOM 3581 O O . SER B 1 149 ? 34.976 37.186 -42.630 1.00 68.17 146 SER B O 1
ATOM 3584 N N . SER B 1 150 ? 36.300 38.877 -43.320 1.00 77.71 147 SER B N 1
ATOM 3585 C CA . SER B 1 150 ? 35.325 39.904 -42.964 1.00 72.04 147 SER B CA 1
ATOM 3586 C C . SER B 1 150 ? 34.068 39.845 -43.830 1.00 71.86 147 SER B C 1
ATOM 3587 O O . SER B 1 150 ? 33.018 40.332 -43.404 1.00 74.79 147 SER B O 1
ATOM 3590 N N . ASP B 1 151 ? 34.143 39.240 -45.021 1.00 79.94 148 ASP B N 1
ATOM 3591 C CA . ASP B 1 151 ? 32.954 39.030 -45.844 1.00 81.20 148 ASP B CA 1
ATOM 3592 C C . ASP B 1 151 ? 32.004 37.995 -45.251 1.00 81.28 148 ASP B C 1
ATOM 3593 O O . ASP B 1 151 ? 30.824 37.974 -45.617 1.00 83.08 148 ASP B O 1
ATOM 3595 N N . ASP B 1 152 ? 32.485 37.127 -44.365 1.00 72.75 149 ASP B N 1
ATOM 3596 C CA . ASP B 1 152 ? 31.647 36.083 -43.785 1.00 69.71 149 ASP B CA 1
ATOM 3597 C C . ASP B 1 152 ? 30.789 36.696 -42.681 1.00 67.34 149 ASP B C 1
ATOM 3598 O O . ASP B 1 152 ? 31.198 36.794 -41.523 1.00 66.82 149 ASP B O 1
ATOM 3603 N N . LYS B 1 153 ? 29.576 37.117 -43.042 1.00 63.08 150 LYS B N 1
ATOM 3604 C CA . LYS B 1 153 ? 28.621 37.560 -42.035 1.00 61.14 150 LYS B CA 1
ATOM 3605 C C . LYS B 1 153 ? 27.931 36.390 -41.350 1.00 62.77 150 LYS B C 1
ATOM 3606 O O . LYS B 1 153 ? 27.447 36.539 -40.221 1.00 56.19 150 LYS B O 1
ATOM 3608 N N . ILE B 1 154 ? 27.874 35.234 -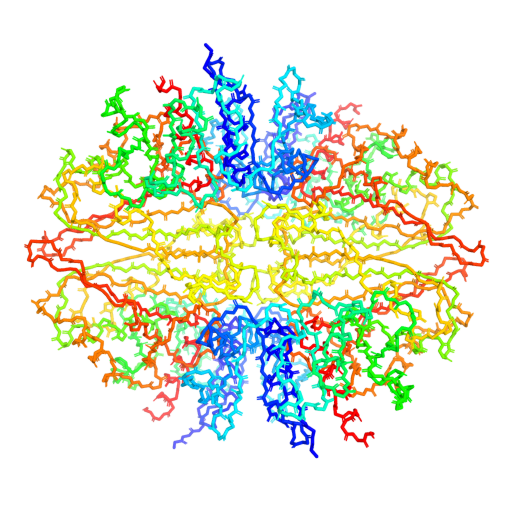42.007 1.00 55.79 151 ILE B N 1
ATOM 3609 C CA . ILE B 1 154 ? 27.264 34.038 -41.452 1.00 56.87 151 ILE B CA 1
ATOM 3610 C C . ILE B 1 154 ? 28.315 32.944 -41.466 1.00 57.58 151 ILE B C 1
ATOM 3611 O O . ILE B 1 154 ? 28.899 32.658 -42.517 1.00 56.07 151 ILE B O 1
ATOM 3616 N N . ILE B 1 155 ? 28.566 32.348 -40.301 1.00 52.98 152 ILE B N 1
ATOM 3617 C CA . ILE B 1 155 ? 29.608 31.345 -40.115 1.00 50.37 152 ILE B CA 1
ATOM 3618 C C . ILE B 1 155 ? 28.987 30.138 -39.436 1.00 51.16 152 ILE B C 1
ATOM 3619 O O . ILE B 1 155 ? 28.208 30.287 -38.485 1.00 50.01 152 ILE B O 1
ATOM 3624 N N . SER B 1 156 ? 29.313 28.943 -39.939 1.00 45.86 153 SER B N 1
ATOM 3625 C CA . SER B 1 156 ? 28.903 27.690 -39.317 1.00 44.34 153 SER B CA 1
ATOM 3626 C C . SER B 1 156 ? 30.085 27.110 -38.563 1.00 44.31 153 SER B C 1
ATOM 3627 O O . SER B 1 156 ? 31.170 26.965 -39.131 1.00 46.23 153 SER B O 1
ATOM 3630 N N . ALA B 1 157 ? 29.872 26.776 -37.291 1.00 41.71 154 ALA B N 1
ATOM 3631 C CA . ALA B 1 157 ? 30.855 26.061 -36.495 1.00 42.10 154 ALA B CA 1
ATOM 3632 C C . ALA B 1 157 ? 30.726 24.551 -36.651 1.00 45.68 154 ALA B C 1
ATOM 3633 O O . ALA B 1 157 ? 31.264 23.801 -35.823 1.00 39.18 154 ALA B O 1
ATOM 3635 N N . ALA B 1 158 ? 30.028 24.101 -37.702 1.00 45.50 155 ALA B N 1
ATOM 3636 C CA . ALA B 1 158 ? 29.877 22.692 -38.042 1.00 39.66 155 ALA B CA 1
ATOM 3637 C C . ALA B 1 158 ? 29.108 21.951 -36.949 1.00 42.23 155 ALA B C 1
ATOM 3638 O O . ALA B 1 158 ? 28.334 22.557 -36.201 1.00 42.07 155 ALA B O 1
ATOM 3640 N N . SER B 1 159 ? 29.306 20.642 -36.853 1.00 38.94 156 SER B N 1
ATOM 3641 C CA . SER B 1 159 ? 28.605 19.816 -35.886 1.00 37.68 156 SER B CA 1
ATOM 3642 C C . SER B 1 159 ? 29.584 19.267 -34.856 1.00 38.09 156 SER B C 1
ATOM 3643 O O . SER B 1 159 ? 30.809 19.352 -35.011 1.00 37.54 156 SER B O 1
ATOM 3646 N N . CYS B 1 160 ? 29.026 18.671 -33.804 1.00 33.41 157 CYS B N 1
ATOM 3647 C CA . CYS B 1 160 ? 29.869 18.085 -32.771 1.00 36.17 157 CYS B CA 1
ATOM 3648 C C . CYS B 1 160 ? 30.714 16.943 -33.332 1.00 37.18 157 CYS B C 1
ATOM 3649 O O . CYS B 1 160 ? 31.903 16.830 -33.010 1.00 35.71 157 CYS B O 1
ATOM 3652 N N . THR B 1 161 ? 30.128 16.091 -34.182 1.00 34.65 158 THR B N 1
ATOM 3653 C CA . THR B 1 161 ? 30.910 14.998 -34.759 1.00 35.25 158 THR B CA 1
ATOM 3654 C C . THR B 1 161 ? 31.987 15.529 -35.704 1.00 37.17 158 THR B C 1
ATOM 3655 O O . THR B 1 161 ? 33.097 14.983 -35.757 1.00 35.77 158 THR B O 1
ATOM 3659 N N . THR B 1 162 ? 31.681 16.596 -36.449 1.00 37.40 159 THR B N 1
ATOM 3660 C CA . THR B 1 162 ? 32.669 17.185 -37.356 1.00 40.89 159 THR B CA 1
ATOM 3661 C C . THR B 1 162 ? 33.862 17.728 -36.588 1.00 36.55 159 THR B C 1
ATOM 3662 O O . THR B 1 162 ? 35.009 17.556 -37.011 1.00 38.15 159 THR B O 1
ATOM 3666 N N . ASN B 1 163 ? 33.609 18.373 -35.448 1.00 37.65 160 ASN B N 1
ATOM 3667 C CA . ASN B 1 163 ? 34.694 18.896 -34.624 1.00 37.72 160 ASN B CA 1
ATOM 3668 C C . ASN B 1 163 ? 35.550 17.783 -34.030 1.00 37.25 160 ASN B C 1
ATOM 3669 O O . ASN B 1 163 ? 36.755 17.970 -33.832 1.00 38.99 160 ASN B O 1
ATOM 3674 N N . CYS B 1 164 ? 34.959 16.630 -33.738 1.00 32.70 161 CYS B N 1
ATOM 3675 C CA . CYS B 1 164 ? 35.772 15.494 -33.305 1.00 35.88 161 CYS B CA 1
ATOM 3676 C C . CYS B 1 164 ? 36.575 14.902 -34.462 1.00 39.17 161 CYS B C 1
ATOM 3677 O O . CYS B 1 164 ? 37.772 14.598 -34.320 1.00 39.03 161 CYS B O 1
ATOM 3680 N N . LEU B 1 165 ? 35.926 14.715 -35.610 1.00 38.98 162 LEU B N 1
ATOM 3681 C CA . LEU B 1 165 ? 36.537 14.011 -36.730 1.00 37.44 162 LEU B CA 1
ATOM 3682 C C . LEU B 1 165 ? 37.582 14.853 -37.450 1.00 42.43 162 LEU B C 1
ATOM 3683 O O . LEU B 1 165 ? 38.597 14.309 -37.902 1.00 42.38 162 LEU B O 1
ATOM 3688 N N . ALA B 1 166 ? 37.363 16.173 -37.542 1.00 40.03 163 ALA B N 1
ATOM 3689 C CA . ALA B 1 166 ? 38.172 17.010 -38.429 1.00 42.75 163 ALA B CA 1
ATOM 3690 C C . ALA B 1 166 ? 39.665 16.922 -38.147 1.00 41.68 163 ALA B C 1
ATOM 3691 O O . ALA B 1 166 ? 40.436 16.763 -39.109 1.00 43.72 163 ALA B O 1
ATOM 3693 N N . PRO B 1 167 ? 40.149 17.020 -36.901 1.00 40.35 164 PRO B N 1
ATOM 3694 C CA . PRO B 1 167 ? 41.607 16.903 -36.696 1.00 41.81 164 PRO B CA 1
ATOM 3695 C C . PRO B 1 167 ? 42.172 15.563 -37.151 1.00 43.20 164 PRO B C 1
ATOM 3696 O O . PRO B 1 167 ? 43.295 15.525 -37.662 1.00 44.23 164 PRO B O 1
ATOM 3700 N N . LEU B 1 168 ? 41.440 14.458 -36.986 1.00 37.76 165 LEU B N 1
ATOM 3701 C CA . LEU B 1 168 ? 41.972 13.181 -37.462 1.00 42.27 165 LEU B CA 1
ATOM 3702 C C . LEU B 1 168 ? 42.096 13.175 -38.984 1.00 42.98 165 LEU B C 1
ATOM 3703 O O . LEU B 1 168 ? 43.103 12.714 -39.530 1.00 42.82 165 LEU B O 1
ATOM 3708 N N . VAL B 1 169 ? 41.079 13.682 -39.683 1.00 43.90 166 VAL B N 1
ATOM 3709 C CA . VAL B 1 169 ? 41.114 13.710 -41.144 1.00 46.67 166 VAL B CA 1
ATOM 3710 C C . VAL B 1 169 ? 42.216 14.644 -41.627 1.00 46.46 166 VAL B C 1
ATOM 3711 O O . VAL B 1 169 ? 42.912 14.354 -42.607 1.00 48.27 166 VAL B O 1
ATOM 3715 N N . HIS B 1 170 ? 42.406 15.765 -40.928 1.00 46.62 167 HIS B N 1
ATOM 3716 C CA . HIS B 1 170 ? 43.464 16.707 -41.270 1.00 46.07 167 HIS B CA 1
ATOM 3717 C C . HIS B 1 170 ? 44.841 16.063 -41.128 1.00 50.20 167 HIS B C 1
ATOM 3718 O O . HIS B 1 170 ? 45.676 16.147 -42.037 1.00 48.25 167 HIS B O 1
ATOM 3725 N N . VAL B 1 171 ? 45.092 15.400 -39.994 1.00 47.94 168 VAL B N 1
ATOM 3726 C CA . VAL B 1 171 ? 46.408 14.815 -39.754 1.00 46.14 168 VAL B CA 1
ATOM 3727 C C . VAL B 1 171 ? 46.688 13.698 -40.747 1.00 50.21 168 VAL B C 1
ATOM 3728 O O . VAL B 1 171 ? 47.786 13.611 -41.308 1.00 49.37 168 VAL B O 1
ATOM 3732 N N . LEU B 1 172 ? 45.712 12.814 -40.970 1.00 47.77 169 LEU B N 1
ATOM 3733 C CA . LEU B 1 172 ? 45.914 11.747 -41.942 1.00 48.79 169 LEU B CA 1
ATOM 3734 C C . LEU B 1 172 ? 46.127 12.317 -43.340 1.00 53.47 169 LEU B C 1
ATOM 3735 O O . LEU B 1 172 ? 46.978 11.836 -44.096 1.00 52.83 169 LEU B O 1
ATOM 3740 N N . GLU B 1 173 ? 45.368 13.349 -43.697 1.00 50.86 170 GLU B N 1
ATOM 3741 C CA . GLU B 1 173 ? 45.434 13.861 -45.057 1.00 53.22 170 GLU B CA 1
ATOM 3742 C C . GLU B 1 173 ? 46.775 14.532 -45.322 1.00 54.74 170 GLU B C 1
ATOM 3743 O O . GLU B 1 173 ? 47.396 14.296 -46.364 1.00 59.21 170 GLU B O 1
ATOM 3749 N N . LYS B 1 174 ? 47.257 15.337 -44.368 1.00 53.71 171 LYS B N 1
ATOM 3750 C CA . LYS B 1 174 ? 48.521 16.043 -44.545 1.00 55.31 171 LYS B CA 1
ATOM 3751 C C . LYS B 1 174 ? 49.723 15.107 -44.489 1.00 57.03 171 LYS B C 1
ATOM 3752 O O . LYS B 1 174 ? 50.724 15.366 -45.158 1.00 59.26 171 LYS B O 1
ATOM 3758 N N . ASN B 1 175 ? 49.667 14.032 -43.700 1.00 55.21 172 ASN B N 1
ATOM 3759 C CA . ASN B 1 175 ? 50.847 13.180 -43.586 1.00 56.68 172 ASN B CA 1
ATOM 3760 C C . ASN B 1 175 ? 50.840 11.999 -44.544 1.00 57.64 172 ASN B C 1
ATOM 3761 O O . ASN B 1 175 ? 51.905 11.577 -45.002 1.00 59.93 172 ASN B O 1
ATOM 3766 N N . PHE B 1 176 ? 49.679 11.438 -44.845 1.00 56.09 173 PHE B N 1
ATOM 3767 C CA . PHE B 1 176 ? 49.635 10.148 -45.507 1.00 56.71 173 PHE B CA 1
ATOM 3768 C C . PHE B 1 176 ? 48.754 10.112 -46.743 1.00 57.18 173 PHE B C 1
ATOM 3769 O O . PHE B 1 176 ? 48.952 9.224 -47.585 1.00 58.71 173 PHE B O 1
ATOM 3777 N N . GLY B 1 177 ? 47.829 11.052 -46.907 1.00 56.26 174 GLY B N 1
ATOM 3778 C CA . GLY B 1 177 ? 46.913 11.031 -48.030 1.00 56.98 174 GLY B CA 1
ATOM 3779 C C . GLY B 1 177 ? 45.801 10.013 -47.847 1.00 57.20 174 GLY B C 1
ATOM 3780 O O . GLY B 1 177 ? 46.063 8.824 -47.652 1.00 54.65 174 GLY B O 1
ATOM 3781 N N . ILE B 1 178 ? 44.554 10.460 -47.915 1.00 53.44 175 ILE B N 1
ATOM 3782 C CA . ILE B 1 178 ? 43.404 9.576 -47.793 1.00 55.17 175 ILE B CA 1
ATOM 3783 C C . ILE B 1 178 ? 42.886 9.237 -49.185 1.00 55.09 175 ILE B C 1
ATOM 3784 O O . ILE B 1 178 ? 42.688 10.131 -50.014 1.00 54.81 175 ILE B O 1
ATOM 3789 N N . VAL B 1 179 ? 42.641 7.949 -49.433 1.00 53.76 176 VAL B N 1
ATOM 3790 C CA . VAL B 1 179 ? 42.025 7.499 -50.677 1.00 54.92 176 VAL B CA 1
ATOM 3791 C C . VAL B 1 179 ? 40.503 7.464 -50.522 1.00 54.71 176 VAL B C 1
ATOM 3792 O O . VAL B 1 179 ? 39.777 8.137 -51.263 1.00 56.20 176 VAL B O 1
ATOM 3796 N N . TYR B 1 180 ? 40.003 6.684 -49.566 1.00 52.65 177 TYR B N 1
ATOM 3797 C CA . TYR B 1 180 ? 38.575 6.652 -49.256 1.00 51.52 177 TYR B CA 1
ATOM 3798 C C . TYR B 1 180 ? 38.418 5.971 -47.909 1.00 49.09 177 TYR B C 1
ATOM 3799 O O . TYR B 1 180 ? 39.345 5.328 -47.409 1.00 50.46 177 TYR B O 1
ATOM 3808 N N . GLY B 1 181 ? 37.239 6.124 -47.321 1.00 50.79 178 GLY B N 1
ATOM 3809 C CA . GLY B 1 181 ? 36.969 5.455 -46.065 1.00 45.24 178 GLY B CA 1
ATOM 3810 C C . GLY B 1 181 ? 35.556 5.709 -45.591 1.00 45.82 178 GLY B C 1
ATOM 3811 O O . GLY B 1 181 ? 34.713 6.238 -46.319 1.00 48.03 178 GLY B O 1
ATOM 3812 N N . THR B 1 182 ? 35.321 5.333 -44.337 1.00 44.92 179 THR B N 1
ATOM 3813 C CA . THR B 1 182 ? 34.004 5.378 -43.729 1.00 40.41 179 THR B CA 1
ATOM 3814 C C . THR B 1 182 ? 34.164 5.821 -42.284 1.00 41.38 179 THR B C 1
ATOM 3815 O O . THR B 1 182 ? 35.201 5.584 -41.655 1.00 42.39 179 THR B O 1
ATOM 3819 N N . MET B 1 183 ? 33.138 6.471 -41.758 1.00 39.73 180 MET B N 1
ATOM 3820 C CA . MET B 1 183 ? 33.127 6.807 -40.349 1.00 38.89 180 MET B CA 1
ATOM 3821 C C . MET B 1 183 ? 31.787 6.404 -39.752 1.00 40.81 180 MET B C 1
ATOM 3822 O O . MET B 1 183 ? 30.756 6.388 -40.429 1.00 41.22 180 MET B O 1
ATOM 3827 N N . LEU B 1 184 ? 31.837 6.018 -38.487 1.00 38.36 181 LEU B N 1
ATOM 3828 C CA . LEU B 1 184 ? 30.665 5.707 -37.693 1.00 37.51 181 LEU B CA 1
ATOM 3829 C C . LEU B 1 184 ? 30.829 6.411 -36.355 1.00 38.82 181 LEU B C 1
ATOM 3830 O O . LEU B 1 184 ? 31.892 6.311 -35.733 1.00 38.38 181 LEU B O 1
ATOM 3835 N N . THR B 1 185 ? 29.810 7.148 -35.921 1.00 31.92 182 THR B N 1
ATOM 3836 C CA . THR B 1 185 ? 29.831 7.711 -34.581 1.00 31.62 182 THR B CA 1
ATOM 3837 C C . THR B 1 185 ? 28.770 7.020 -33.727 1.00 31.55 182 THR B C 1
ATOM 3838 O O . THR B 1 185 ? 27.623 6.846 -34.155 1.00 33.42 182 THR B O 1
ATOM 3842 N N . VAL B 1 186 ? 29.182 6.569 -32.554 1.00 28.38 183 VAL B N 1
ATOM 3843 C CA . VAL B 1 186 ? 28.279 6.074 -31.527 1.00 32.47 183 VAL B CA 1
ATOM 3844 C C . VAL B 1 186 ? 28.095 7.219 -30.548 1.00 29.64 183 VAL B C 1
ATOM 3845 O O . VAL B 1 186 ? 29.062 7.673 -29.922 1.00 28.44 183 VAL B O 1
ATOM 3849 N N . HIS B 1 187 ? 26.865 7.692 -30.436 1.00 28.45 184 HIS B N 1
ATOM 3850 C CA . HIS B 1 187 ? 26.580 9.077 -30.103 1.00 29.40 184 HIS B CA 1
ATOM 3851 C C . HIS B 1 187 ? 25.518 9.128 -29.008 1.00 31.01 184 HIS B C 1
ATOM 3852 O O . HIS B 1 187 ? 24.523 8.392 -29.064 1.00 28.64 184 HIS B O 1
ATOM 3859 N N . ALA B 1 188 ? 25.725 10.002 -28.024 1.00 27.96 185 ALA B N 1
ATOM 3860 C CA . ALA B 1 188 ? 24.720 10.223 -26.992 1.00 27.69 185 ALA B CA 1
ATOM 3861 C C . ALA B 1 188 ? 23.429 10.747 -27.602 1.00 28.48 185 ALA B C 1
ATOM 3862 O O . ALA B 1 188 ? 23.431 11.373 -28.664 1.00 29.54 185 ALA B O 1
ATOM 3864 N N . TYR B 1 189 ? 22.313 10.494 -26.918 1.00 26.43 186 TYR B N 1
ATOM 3865 C CA . TYR B 1 189 ? 21.055 11.013 -27.417 1.00 28.43 186 TYR B CA 1
ATOM 3866 C C . TYR B 1 189 ? 20.986 12.517 -27.184 1.00 29.04 186 TYR B C 1
ATOM 3867 O O . TYR B 1 189 ? 21.658 13.069 -26.307 1.00 28.91 186 TYR B O 1
ATOM 3876 N N . THR B 1 190 ? 20.201 13.184 -28.017 1.00 27.27 187 THR B N 1
ATOM 3877 C CA . THR B 1 190 ? 20.054 14.631 -27.982 1.00 30.17 187 THR B CA 1
ATOM 3878 C C . THR B 1 190 ? 18.573 14.990 -27.966 1.00 33.94 187 THR B C 1
ATOM 3879 O O . THR B 1 190 ? 17.697 14.139 -28.174 1.00 30.92 187 THR B O 1
ATOM 3883 N N . ALA B 1 191 ? 18.309 16.283 -27.743 1.00 32.84 188 ALA B N 1
ATOM 3884 C CA . ALA B 1 191 ? 16.945 16.778 -27.603 1.00 34.92 188 ALA B CA 1
ATOM 3885 C C . ALA B 1 191 ? 16.120 16.597 -28.875 1.00 37.69 188 ALA B C 1
ATOM 3886 O O . ALA B 1 191 ? 14.893 16.739 -28.831 1.00 37.75 188 ALA B O 1
ATOM 3888 N N . ASP B 1 192 ? 16.761 16.302 -30.004 1.00 36.16 189 ASP B N 1
ATOM 3889 C CA . ASP B 1 192 ? 16.046 16.030 -31.246 1.00 36.48 189 ASP B CA 1
ATOM 3890 C C . ASP B 1 192 ? 15.451 14.619 -31.296 1.00 38.58 189 ASP B C 1
ATOM 3891 O O . ASP B 1 192 ? 14.723 14.310 -32.249 1.00 42.24 189 ASP B O 1
ATOM 3896 N N . GLN B 1 193 ? 15.724 13.768 -30.299 1.00 30.37 190 GLN B N 1
ATOM 3897 C CA . GLN B 1 193 ? 15.114 12.451 -30.181 1.00 31.24 190 GLN B CA 1
ATOM 3898 C C . GLN B 1 193 ? 13.914 12.503 -29.230 1.00 35.31 190 GLN B C 1
ATOM 3899 O O . GLN B 1 193 ? 13.572 13.545 -28.669 1.00 41.83 190 GLN B O 1
ATOM 3905 N N . ARG B 1 194 ? 13.242 11.370 -29.069 1.00 34.23 191 ARG B N 1
ATOM 3906 C CA . ARG B 1 194 ? 12.022 11.283 -28.275 1.00 33.92 191 ARG B CA 1
ATOM 3907 C C . ARG B 1 194 ? 12.264 10.465 -27.005 1.00 32.58 191 ARG B C 1
ATOM 3908 O O . ARG B 1 194 ? 12.947 9.434 -27.030 1.00 32.66 191 ARG B O 1
ATOM 3916 N N . LEU B 1 195 ? 11.708 10.934 -25.892 1.00 33.04 192 LEU B N 1
ATOM 3917 C CA . LEU B 1 195 ? 11.789 10.181 -24.644 1.00 31.93 192 LEU B CA 1
ATOM 3918 C C . LEU B 1 195 ? 10.909 8.933 -24.703 1.00 33.38 192 LEU B C 1
ATOM 3919 O O . LEU B 1 195 ? 11.337 7.842 -24.311 1.00 32.73 192 LEU B O 1
ATOM 3924 N N . GLN B 1 196 ? 9.677 9.077 -25.201 1.00 32.72 193 GLN B N 1
ATOM 3925 C CA . GLN B 1 196 ? 8.794 7.961 -25.529 1.00 34.74 193 GLN B CA 1
ATOM 3926 C C . GLN B 1 196 ? 8.514 7.964 -27.033 1.00 37.33 193 GLN B C 1
ATOM 3927 O O . GLN B 1 196 ? 8.430 9.033 -27.651 1.00 38.02 193 GLN B O 1
ATOM 3933 N N . ASP B 1 197 ? 8.378 6.770 -27.622 1.00 36.14 194 ASP B N 1
ATOM 3934 C CA . ASP B 1 197 ? 7.974 6.631 -29.023 1.00 38.30 194 ASP B CA 1
ATOM 3935 C C . ASP B 1 197 ? 6.951 7.696 -29.398 1.00 38.39 194 ASP B C 1
ATOM 3936 O O . ASP B 1 197 ? 5.836 7.700 -28.861 1.00 41.77 194 ASP B O 1
ATOM 3941 N N . ALA B 1 198 ? 7.316 8.600 -30.314 1.00 36.52 195 ALA B N 1
ATOM 3942 C CA . ALA B 1 198 ? 6.457 9.723 -30.690 1.00 38.35 195 ALA B CA 1
ATOM 3943 C C . ALA B 1 198 ? 6.774 10.152 -32.120 1.00 43.80 195 ALA B C 1
ATOM 3944 O O . ALA B 1 198 ? 7.808 9.773 -32.677 1.00 42.14 195 ALA B O 1
ATOM 3946 N N . PRO B 1 199 ? 5.902 10.954 -32.748 1.00 42.46 196 PRO B N 1
ATOM 3947 C CA . PRO B 1 199 ? 6.142 11.351 -34.147 1.00 44.73 196 PRO B CA 1
ATOM 3948 C C . PRO B 1 199 ? 7.463 12.084 -34.363 1.00 47.25 196 PRO B C 1
ATOM 3949 O O . PRO B 1 199 ? 7.865 12.947 -33.576 1.00 47.17 196 PRO B O 1
ATOM 3953 N N . HIS B 1 200 ? 8.115 11.744 -35.478 1.00 45.18 197 HIS B N 1
ATOM 3954 C CA . HIS B 1 200 ? 9.351 12.348 -35.946 1.00 39.23 197 HIS B CA 1
ATOM 3955 C C . HIS B 1 200 ? 9.448 12.019 -37.432 1.00 45.50 197 HIS B C 1
ATOM 3956 O O . HIS B 1 200 ? 9.062 10.921 -37.838 1.00 48.16 197 HIS B O 1
ATOM 3963 N N . ASN B 1 201 ? 9.949 12.961 -38.243 1.00 44.83 198 ASN B N 1
ATOM 3964 C CA . ASN B 1 201 ? 10.120 12.681 -39.671 1.00 46.85 198 ASN B CA 1
ATOM 3965 C C . ASN B 1 201 ? 11.154 11.578 -39.917 1.00 48.81 198 ASN B C 1
ATOM 3966 O O . ASN B 1 201 ? 11.109 10.892 -40.947 1.00 48.07 198 ASN B O 1
ATOM 3971 N N . ASP B 1 202 ? 12.096 11.412 -38.996 1.00 43.03 199 ASP B N 1
ATOM 3972 C CA . ASP B 1 202 ? 13.043 10.298 -38.980 1.00 43.36 199 ASP B CA 1
ATOM 3973 C C . ASP B 1 202 ? 12.445 9.201 -38.098 1.00 41.08 199 ASP B C 1
ATOM 3974 O O . ASP B 1 202 ? 12.437 9.323 -36.873 1.00 41.07 199 ASP B O 1
ATOM 3979 N N . LEU B 1 203 ? 11.938 8.129 -38.717 1.00 41.14 200 LEU B N 1
ATOM 3980 C CA . LEU B 1 203 ? 11.167 7.139 -37.973 1.00 40.15 200 LEU B CA 1
ATOM 3981 C C . LEU B 1 203 ? 12.001 6.381 -36.949 1.00 39.74 200 LEU B C 1
ATOM 3982 O O . LEU B 1 203 ? 11.434 5.648 -36.129 1.00 37.79 200 LEU B O 1
ATOM 3987 N N . ARG B 1 204 ? 13.316 6.519 -36.978 1.00 35.89 201 ARG B N 1
ATOM 3988 C CA . ARG B 1 204 ? 14.108 5.895 -35.934 1.00 39.05 201 ARG B CA 1
ATOM 3989 C C . ARG B 1 204 ? 14.367 6.875 -34.799 1.00 36.68 201 ARG B C 1
ATOM 3990 O O . ARG B 1 204 ? 14.336 6.490 -33.628 1.00 33.70 201 ARG B O 1
ATOM 3998 N N . ARG B 1 205 ? 14.570 8.156 -35.113 1.00 37.00 202 ARG B N 1
ATOM 3999 C CA . ARG B 1 205 ? 14.654 9.140 -34.038 1.00 39.51 202 ARG B CA 1
ATOM 4000 C C . ARG B 1 205 ? 13.332 9.301 -33.302 1.00 38.70 202 ARG B C 1
ATOM 4001 O O . ARG B 1 205 ? 13.311 9.918 -32.229 1.00 38.27 202 ARG B O 1
ATOM 4009 N N . ALA B 1 206 ? 12.240 8.763 -33.853 1.00 34.02 203 ALA B N 1
ATOM 4010 C CA . ALA B 1 206 ? 10.943 8.741 -33.189 1.00 37.89 203 ALA B CA 1
ATOM 4011 C C . ALA B 1 206 ? 10.912 7.834 -31.959 1.00 36.25 203 ALA B C 1
ATOM 4012 O O . ALA B 1 206 ? 9.980 7.938 -31.148 1.00 37.31 203 ALA B O 1
ATOM 4014 N N . ARG B 1 207 ? 11.882 6.948 -31.805 1.00 32.79 204 ARG B N 1
ATOM 4015 C CA . ARG B 1 207 ? 11.779 5.857 -30.852 1.00 33.88 204 ARG B CA 1
ATOM 4016 C C . ARG B 1 207 ? 12.497 6.192 -29.550 1.00 36.12 204 ARG B C 1
ATOM 4017 O O . ARG B 1 207 ? 13.566 6.820 -29.556 1.00 34.51 204 ARG B O 1
ATOM 4025 N N . ALA B 1 208 ? 11.900 5.748 -28.440 1.00 33.51 205 ALA B N 1
ATOM 4026 C CA . ALA B 1 208 ? 12.364 5.995 -27.076 1.00 30.81 205 ALA B CA 1
ATOM 4027 C C . ALA B 1 208 ? 13.892 5.973 -26.987 1.00 30.54 205 ALA B C 1
ATOM 4028 O O . ALA B 1 208 ? 14.514 4.926 -27.167 1.00 31.80 205 ALA B O 1
ATOM 4030 N N . ALA B 1 209 ? 14.514 7.122 -26.733 1.00 30.37 206 ALA B N 1
ATOM 4031 C CA . ALA B 1 209 ? 15.948 7.217 -26.971 1.00 28.19 206 ALA B CA 1
ATOM 4032 C C . ALA B 1 209 ? 16.781 6.545 -25.887 1.00 31.30 206 ALA B C 1
ATOM 4033 O O . ALA B 1 209 ? 17.910 6.140 -26.162 1.00 24.88 206 ALA B O 1
ATOM 4035 N N . ALA B 1 210 ? 16.258 6.407 -24.661 1.00 29.45 207 ALA B N 1
ATOM 4036 C CA . ALA B 1 210 ? 17.077 5.891 -23.582 1.00 29.35 207 ALA B CA 1
ATOM 4037 C C . ALA B 1 210 ? 17.020 4.371 -23.474 1.00 30.48 207 ALA B C 1
ATOM 4038 O O . ALA B 1 210 ? 17.565 3.810 -22.520 1.00 28.18 207 ALA B O 1
ATOM 4040 N N . VAL B 1 211 ? 16.394 3.689 -24.435 1.00 26.63 208 VAL B N 1
ATOM 4041 C CA . VAL B 1 211 ? 16.361 2.229 -24.416 1.00 28.05 208 VAL B CA 1
ATOM 4042 C C . VAL B 1 211 ? 16.700 1.665 -25.789 1.00 31.04 208 VAL B C 1
ATOM 4043 O O . VAL B 1 211 ? 16.512 0.473 -26.028 1.00 33.32 208 VAL B O 1
ATOM 4047 N N . ASN B 1 212 ? 17.175 2.499 -26.718 1.00 29.84 209 ASN B N 1
ATOM 4048 C CA . ASN B 1 212 ? 17.342 2.038 -28.091 1.00 27.83 209 ASN B CA 1
ATOM 4049 C C . ASN B 1 212 ? 18.697 2.422 -28.659 1.00 28.04 209 ASN B C 1
ATOM 4050 O O . ASN B 1 212 ? 19.231 3.498 -28.390 1.00 32.12 209 ASN B O 1
ATOM 4055 N N . ILE B 1 213 ? 19.247 1.520 -29.446 1.00 30.52 210 ILE B N 1
ATOM 4056 C CA . ILE B 1 213 ? 20.257 1.868 -30.432 1.00 30.29 210 ILE B CA 1
ATOM 4057 C C . ILE B 1 213 ? 19.514 2.370 -31.664 1.00 33.60 210 ILE B C 1
ATOM 4058 O O . ILE B 1 213 ? 18.653 1.661 -32.199 1.00 32.84 210 ILE B O 1
ATOM 4063 N N . VAL B 1 214 ? 19.837 3.585 -32.110 1.00 31.48 211 VAL B N 1
ATOM 4064 C CA . VAL B 1 214 ? 19.042 4.268 -33.136 1.00 32.57 211 VAL B CA 1
ATOM 4065 C C . VAL B 1 214 ? 19.910 4.698 -34.312 1.00 32.00 211 VAL B C 1
ATOM 4066 O O . VAL B 1 214 ? 20.646 5.685 -34.190 1.00 32.91 211 VAL B O 1
ATOM 4070 N N . PRO B 1 215 ? 19.857 4.019 -35.461 1.00 33.28 212 PRO B N 1
ATOM 4071 C CA . PRO B 1 215 ? 20.660 4.468 -36.616 1.00 36.87 212 PRO B CA 1
ATOM 4072 C C . PRO B 1 215 ? 20.049 5.721 -37.221 1.00 35.82 212 PRO B C 1
ATOM 4073 O O . PRO B 1 215 ? 18.840 5.786 -37.433 1.00 37.72 212 PRO B O 1
ATOM 4077 N N . THR B 1 216 ? 20.888 6.717 -37.489 1.00 33.85 213 THR B N 1
ATOM 4078 C CA . THR B 1 216 ? 20.417 7.974 -38.059 1.00 39.57 213 THR B CA 1
ATOM 4079 C C . THR B 1 216 ? 21.576 8.667 -38.774 1.00 38.80 213 THR B C 1
ATOM 4080 O O . THR B 1 216 ? 22.688 8.141 -38.860 1.00 40.23 213 THR B O 1
ATOM 4084 N N . THR B 1 217 ? 21.294 9.850 -39.306 1.00 42.87 214 THR B N 1
ATOM 4085 C CA . THR B 1 217 ? 22.287 10.637 -40.022 1.00 44.84 214 THR B CA 1
ATOM 4086 C C . THR B 1 217 ? 23.274 11.306 -39.067 1.00 45.07 214 THR B C 1
ATOM 4087 O O . THR B 1 217 ? 22.999 11.516 -37.876 1.00 45.24 214 THR B O 1
ATOM 4091 N N . THR B 1 218 ? 24.435 11.681 -39.615 1.00 46.22 215 THR B N 1
ATOM 4092 C CA . THR B 1 218 ? 25.373 12.547 -38.909 1.00 42.73 215 THR B CA 1
ATOM 4093 C C . THR B 1 218 ? 25.735 13.738 -39.782 1.00 49.46 215 THR B C 1
ATOM 4094 O O . THR B 1 218 ? 26.011 13.586 -40.983 1.00 46.33 215 THR B O 1
ATOM 4098 N N . GLY B 1 219 ? 25.728 14.925 -39.154 1.00 49.24 216 GLY B N 1
ATOM 4099 C CA . GLY B 1 219 ? 26.079 16.170 -39.821 1.00 50.16 216 GLY B CA 1
ATOM 4100 C C . GLY B 1 219 ? 27.510 16.216 -40.325 1.00 52.42 216 GLY B C 1
ATOM 4101 O O . GLY B 1 219 ? 27.834 17.063 -41.166 1.00 56.43 216 GLY B O 1
ATOM 4102 N N . ALA B 1 220 ? 28.373 15.319 -39.826 1.00 51.79 217 ALA B N 1
ATOM 4103 C CA . ALA B 1 220 ? 29.766 15.251 -40.250 1.00 50.59 217 ALA B CA 1
ATOM 4104 C C . ALA B 1 220 ? 29.916 14.678 -41.650 1.00 56.85 217 ALA B C 1
ATOM 4105 O O . ALA B 1 220 ? 30.986 14.814 -42.254 1.00 55.69 217 ALA B O 1
ATOM 4107 N N . ALA B 1 221 ? 28.878 14.023 -42.165 1.00 59.26 218 ALA B N 1
ATOM 4108 C CA . ALA B 1 221 ? 28.970 13.439 -43.495 1.00 62.18 218 ALA B CA 1
ATOM 4109 C C . ALA B 1 221 ? 28.948 14.528 -44.558 1.00 65.81 218 ALA B C 1
ATOM 4110 O O . ALA B 1 221 ? 29.652 14.430 -45.571 1.00 65.10 218 ALA B O 1
ATOM 4112 N N . LYS B 1 222 ? 28.172 15.593 -44.328 1.00 65.02 219 LYS B N 1
ATOM 4113 C CA . LYS B 1 222 ? 28.170 16.724 -45.250 1.00 67.00 219 LYS B CA 1
ATOM 4114 C C . LYS B 1 222 ? 29.135 17.836 -44.843 1.00 65.37 219 LYS B C 1
ATOM 4115 O O . LYS B 1 222 ? 29.564 18.601 -45.712 1.00 63.67 219 LYS B O 1
ATOM 4121 N N . ALA B 1 223 ? 29.528 17.916 -43.564 1.00 59.62 220 ALA B N 1
ATOM 4122 C CA . ALA B 1 223 ? 30.376 19.014 -43.103 1.00 59.39 220 ALA B CA 1
ATOM 4123 C C . ALA B 1 223 ? 31.877 18.768 -43.284 1.00 61.07 220 ALA B C 1
ATOM 4124 O O . ALA B 1 223 ? 32.634 19.742 -43.413 1.00 57.37 220 ALA B O 1
ATOM 4126 N N . ILE B 1 224 ? 32.328 17.503 -43.316 1.00 63.14 221 ILE B N 1
ATOM 4127 C CA . ILE B 1 224 ? 33.767 17.219 -43.324 1.00 58.55 221 ILE B CA 1
ATOM 4128 C C . ILE B 1 224 ? 34.424 17.736 -44.600 1.00 54.92 221 ILE B C 1
ATOM 4129 O O . ILE B 1 224 ? 35.516 18.319 -44.555 1.00 49.87 221 ILE B O 1
ATOM 4134 N N . GLY B 1 225 ? 33.774 17.560 -45.750 1.00 58.46 222 GLY B N 1
ATOM 4135 C CA . GLY B 1 225 ? 34.353 18.069 -46.985 1.00 53.31 222 GLY B CA 1
ATOM 4136 C C . GLY B 1 225 ? 34.529 19.573 -47.006 1.00 56.08 222 GLY B C 1
ATOM 4137 O O . GLY B 1 225 ? 35.366 20.078 -47.757 1.00 56.69 222 GLY B O 1
ATOM 4138 N N . LEU B 1 226 ? 33.771 20.304 -46.183 1.00 57.05 223 LEU B N 1
ATOM 4139 C CA . LEU B 1 226 ? 33.891 21.757 -46.130 1.00 55.04 223 LEU B CA 1
ATOM 4140 C C . LEU B 1 226 ? 35.022 22.223 -45.223 1.00 54.81 223 LEU B C 1
ATOM 4141 O O . LEU B 1 226 ? 35.488 23.352 -45.369 1.00 51.46 223 LEU B O 1
ATOM 4146 N N . VAL B 1 227 ? 35.473 21.391 -44.293 1.00 51.90 224 VAL B N 1
ATOM 4147 C CA . VAL B 1 227 ? 36.451 21.805 -43.300 1.00 48.53 224 VAL B CA 1
ATOM 4148 C C . VAL B 1 227 ? 37.859 21.354 -43.667 1.00 52.29 224 VAL B C 1
ATOM 4149 O O . VAL B 1 227 ? 38.829 22.078 -43.434 1.00 54.86 224 VAL B O 1
ATOM 4153 N N . VAL B 1 228 ? 37.980 20.174 -44.265 1.00 51.70 225 VAL B N 1
ATOM 4154 C CA . VAL B 1 228 ? 39.234 19.686 -44.838 1.00 53.41 225 VAL B CA 1
ATOM 4155 C C . VAL B 1 228 ? 38.995 19.501 -46.333 1.00 54.85 225 VAL B C 1
ATOM 4156 O O . VAL B 1 228 ? 38.579 18.409 -46.751 1.00 51.57 225 VAL B O 1
ATOM 4160 N N . PRO B 1 229 ? 39.224 20.529 -47.167 1.00 54.76 226 PRO B N 1
ATOM 4161 C CA . PRO B 1 229 ? 38.774 20.449 -48.573 1.00 56.89 226 PRO B CA 1
ATOM 4162 C C . PRO B 1 229 ? 39.369 19.288 -49.358 1.00 56.16 226 PRO B C 1
ATOM 4163 O O . PRO B 1 229 ? 38.714 18.765 -50.269 1.00 55.87 226 PRO B O 1
ATOM 4167 N N . GLU B 1 230 ? 40.594 18.868 -49.053 1.00 54.60 227 GLU B N 1
ATOM 4168 C CA . GLU B 1 230 ? 41.186 17.813 -49.866 1.00 58.81 227 GLU B CA 1
ATOM 4169 C C . GLU B 1 230 ? 40.526 16.470 -49.613 1.00 55.53 227 GLU B C 1
ATOM 4170 O O . GLU B 1 230 ? 40.662 15.565 -50.438 1.00 57.73 227 GLU B O 1
ATOM 4176 N N . ALA B 1 231 ? 39.784 16.330 -48.518 1.00 56.50 228 ALA B N 1
ATOM 4177 C CA . ALA B 1 231 ? 39.094 15.084 -48.216 1.00 54.41 228 ALA B CA 1
ATOM 4178 C C . ALA B 1 231 ? 37.672 15.057 -48.754 1.00 56.19 228 ALA B C 1
ATOM 4179 O O . ALA B 1 231 ? 36.953 14.078 -48.514 1.00 48.32 228 ALA B O 1
ATOM 4181 N N . ASN B 1 232 ? 37.251 16.108 -49.458 1.00 53.59 229 ASN B N 1
ATOM 4182 C CA . ASN B 1 232 ? 35.884 16.181 -49.952 1.00 55.42 229 ASN B CA 1
ATOM 4183 C C . ASN B 1 232 ? 35.559 14.959 -50.799 1.00 51.98 229 ASN B C 1
ATOM 4184 O O . ASN B 1 232 ? 36.359 14.543 -51.632 1.00 54.12 229 ASN B O 1
ATOM 4189 N N . GLY B 1 233 ? 34.397 14.365 -50.564 1.00 50.88 230 GLY B N 1
ATOM 4190 C CA . GLY B 1 233 ? 33.962 13.240 -51.362 1.00 51.75 230 GLY B CA 1
ATOM 4191 C C . GLY B 1 233 ? 34.592 11.903 -51.024 1.00 57.26 230 GLY B C 1
ATOM 4192 O O . GLY B 1 233 ? 34.246 10.899 -51.659 1.00 63.27 230 GLY B O 1
ATOM 4193 N N . LYS B 1 234 ? 35.486 11.837 -50.042 1.00 54.26 231 LYS B N 1
ATOM 4194 C CA . LYS B 1 234 ? 36.191 10.591 -49.773 1.00 53.70 231 LYS B CA 1
ATOM 4195 C C . LYS B 1 234 ? 35.523 9.733 -48.708 1.00 53.42 231 LYS B C 1
ATOM 4196 O O . LYS B 1 234 ? 35.775 8.520 -48.668 1.00 53.41 231 LYS B O 1
ATOM 4202 N N . LEU B 1 235 ? 34.678 10.321 -47.861 1.00 48.43 232 LEU B N 1
ATOM 4203 C CA . LEU B 1 235 ? 34.111 9.645 -46.703 1.00 49.12 232 LEU B CA 1
ATOM 4204 C C . LEU B 1 235 ? 32.592 9.691 -46.742 1.00 46.98 232 LEU B C 1
ATOM 4205 O O . LEU B 1 235 ? 31.991 10.613 -47.291 1.00 51.40 232 LEU B O 1
ATOM 4210 N N . ASN B 1 236 ? 31.973 8.674 -46.170 1.00 45.19 233 ASN B N 1
ATOM 4211 C CA . ASN B 1 236 ? 30.567 8.766 -45.833 1.00 48.18 233 ASN B CA 1
ATOM 4212 C C . ASN B 1 236 ? 30.395 7.986 -44.554 1.00 45.40 233 ASN B C 1
ATOM 4213 O O . ASN B 1 236 ? 31.272 7.211 -44.168 1.00 43.89 233 ASN B O 1
ATOM 4218 N N . GLY B 1 237 ? 29.272 8.212 -43.887 1.00 40.18 234 GLY B N 1
ATOM 4219 C CA . GLY B 1 237 ? 29.001 7.448 -42.685 1.00 44.48 234 GLY B CA 1
ATOM 4220 C C . GLY B 1 237 ? 27.719 7.899 -42.023 1.00 42.54 234 GLY B C 1
ATOM 4221 O O . GLY B 1 237 ? 26.980 8.744 -42.541 1.00 44.34 234 GLY B O 1
ATOM 4222 N N . MET B 1 238 ? 27.471 7.325 -40.851 1.00 40.46 235 MET B N 1
ATOM 4223 C CA . MET B 1 238 ? 26.200 7.509 -40.175 1.00 40.83 235 MET B CA 1
ATOM 4224 C C . MET B 1 238 ? 26.436 7.497 -38.668 1.00 41.04 235 MET B C 1
ATOM 4225 O O . MET B 1 238 ? 27.575 7.445 -38.193 1.00 38.12 235 MET B O 1
ATOM 4230 N N . SER B 1 239 ? 25.344 7.560 -37.918 1.00 35.00 236 SER B N 1
ATOM 4231 C CA . SER B 1 239 ? 25.377 7.679 -36.473 1.00 37.22 236 SER B CA 1
ATOM 4232 C C . SER B 1 239 ? 24.490 6.604 -35.863 1.00 35.18 236 SER B C 1
ATOM 4233 O O . SER B 1 239 ? 23.396 6.330 -36.366 1.00 38.94 236 SER B O 1
ATOM 4236 N N . LEU B 1 240 ? 24.948 6.008 -34.775 1.00 33.82 237 LEU B N 1
ATOM 4237 C CA . LEU B 1 240 ? 24.096 5.180 -33.923 1.00 31.79 237 LEU B CA 1
ATOM 4238 C C . LEU B 1 240 ? 23.938 5.916 -32.601 1.00 32.49 237 LEU B C 1
ATOM 4239 O O . LEU B 1 240 ? 24.892 6.010 -31.817 1.00 32.10 237 LEU B O 1
ATOM 4244 N N . ARG B 1 241 ? 22.747 6.465 -32.375 1.00 32.01 238 ARG B N 1
ATOM 4245 C CA . ARG B 1 241 ? 22.421 7.077 -31.096 1.00 27.52 238 ARG B CA 1
ATOM 4246 C C . ARG B 1 241 ? 22.165 5.977 -30.068 1.00 30.18 238 ARG B C 1
ATOM 4247 O O . ARG B 1 241 ? 21.482 4.985 -30.360 1.00 27.38 238 ARG B O 1
ATOM 4255 N N . VAL B 1 242 ? 22.726 6.138 -28.874 1.00 26.56 239 VAL B N 1
ATOM 4256 C CA . VAL B 1 242 ? 22.637 5.108 -27.841 1.00 27.55 239 VAL B CA 1
ATOM 4257 C C . VAL B 1 242 ? 22.352 5.780 -26.508 1.00 27.84 239 VAL B C 1
ATOM 4258 O O . VAL B 1 242 ? 22.532 6.998 -26.359 1.00 28.74 239 VAL B O 1
ATOM 4262 N N . PRO B 1 243 ? 21.886 5.003 -25.508 1.00 28.17 240 PRO B N 1
ATOM 4263 C CA . PRO B 1 243 ? 21.463 5.653 -24.248 1.00 26.95 240 PRO B CA 1
ATOM 4264 C C . PRO B 1 243 ? 22.581 6.050 -23.286 1.00 28.39 240 PRO B C 1
ATOM 4265 O O . PRO B 1 243 ? 22.827 5.424 -22.264 1.00 28.10 240 PRO B O 1
ATOM 4269 N N . VAL B 1 244 ? 23.285 7.142 -23.610 1.00 29.74 241 VAL B N 1
ATOM 4270 C CA . VAL B 1 244 ? 24.084 7.871 -22.626 1.00 29.26 241 VAL B CA 1
ATOM 4271 C C . VAL B 1 244 ? 23.723 9.340 -22.741 1.00 27.79 241 VAL B C 1
ATOM 4272 O O . VAL B 1 244 ? 23.413 9.840 -23.827 1.00 29.62 241 VAL B O 1
ATOM 4276 N N . LEU B 1 245 ? 23.750 10.031 -21.603 1.00 28.67 242 LEU B N 1
ATOM 4277 C CA . LEU B 1 245 ? 23.261 11.408 -21.544 1.00 30.24 242 LEU B CA 1
ATOM 4278 C C . LEU B 1 245 ? 24.110 12.325 -22.420 1.00 29.83 242 LEU B C 1
ATOM 4279 O O . LEU B 1 245 ? 23.595 13.190 -23.142 1.00 26.90 242 LEU B O 1
ATOM 4284 N N . THR B 1 246 ? 25.420 12.167 -22.340 1.00 26.33 243 THR B N 1
ATOM 4285 C CA . THR B 1 246 ? 26.311 12.909 -23.209 1.00 28.05 243 THR B CA 1
ATOM 4286 C C . THR B 1 246 ? 27.632 12.166 -23.265 1.00 28.45 243 THR B C 1
ATOM 4287 O O . THR B 1 246 ? 27.961 11.419 -22.346 1.00 29.29 243 THR B O 1
ATOM 4291 N N . GLY B 1 247 ? 28.358 12.344 -24.368 1.00 27.48 244 GLY B N 1
ATOM 4292 C CA . GLY B 1 247 ? 29.597 11.613 -24.616 1.00 28.50 244 GLY B CA 1
ATOM 4293 C C . GLY B 1 247 ? 29.428 10.730 -25.838 1.00 31.98 244 GLY B C 1
ATOM 4294 O O . GLY B 1 247 ? 28.432 10.011 -25.976 1.00 29.47 244 GLY B O 1
ATOM 4295 N N . SER B 1 248 ? 30.406 10.780 -26.734 1.00 26.33 245 SER B N 1
ATOM 4296 C CA . SER B 1 248 ? 30.319 10.079 -28.006 1.00 28.41 245 SER B CA 1
ATOM 4297 C C . SER B 1 248 ? 31.719 9.675 -28.470 1.00 30.49 245 SER B C 1
ATOM 4298 O O . SER B 1 248 ? 32.730 10.181 -27.970 1.00 28.12 245 SER B O 1
ATOM 4301 N N . ILE B 1 249 ? 31.771 8.777 -29.465 1.00 28.09 246 ILE B N 1
ATOM 4302 C CA . ILE B 1 249 ? 33.034 8.322 -30.039 1.00 27.58 246 ILE B CA 1
ATOM 4303 C C . ILE B 1 249 ? 32.893 8.177 -31.555 1.00 31.75 246 ILE B C 1
ATOM 4304 O O . ILE B 1 249 ? 31.819 7.855 -32.069 1.00 33.18 246 ILE B O 1
ATOM 4309 N N . VAL B 1 250 ? 33.989 8.426 -32.280 1.00 32.04 247 VAL B N 1
ATOM 4310 C CA . VAL B 1 250 ? 34.042 8.264 -33.728 1.00 30.86 247 VAL B CA 1
ATOM 4311 C C . VAL B 1 250 ? 35.023 7.149 -34.056 1.00 32.98 247 VAL B C 1
ATOM 4312 O O . VAL B 1 250 ? 36.163 7.161 -33.574 1.00 32.31 247 VAL B O 1
ATOM 4316 N N . GLU B 1 251 ? 34.612 6.214 -34.909 1.00 32.79 248 GLU B N 1
ATOM 4317 C CA . GLU B 1 251 ? 35.559 5.301 -35.542 1.00 33.70 248 GLU B CA 1
ATOM 4318 C C . GLU B 1 251 ? 35.726 5.701 -37.005 1.00 36.52 248 GLU B C 1
ATOM 4319 O O . GLU B 1 251 ? 34.733 5.881 -37.717 1.00 38.09 248 GLU B O 1
ATOM 4325 N N . LEU B 1 252 ? 36.975 5.853 -37.445 1.00 34.86 249 LEU B N 1
ATOM 4326 C CA . LEU B 1 252 ? 37.292 6.243 -38.817 1.00 38.12 249 LEU B CA 1
ATOM 4327 C C . LEU B 1 252 ? 38.142 5.145 -39.435 1.00 41.15 249 LEU B C 1
ATOM 4328 O O . LEU B 1 252 ? 39.229 4.844 -38.929 1.00 41.70 249 LEU B O 1
ATOM 4333 N N . SER B 1 253 ? 37.646 4.541 -40.514 1.00 39.08 250 SER B N 1
ATOM 4334 C CA . SER B 1 253 ? 38.355 3.487 -41.234 1.00 38.99 250 SER B CA 1
ATOM 4335 C C . SER B 1 253 ? 38.625 3.961 -42.658 1.00 41.36 250 SER B C 1
ATOM 4336 O O . SER B 1 253 ? 37.683 4.198 -43.421 1.00 41.26 250 SER B O 1
ATOM 4339 N N . VAL B 1 254 ? 39.903 4.097 -43.018 1.00 43.60 251 VAL B N 1
ATOM 4340 C CA . VAL B 1 254 ? 40.292 4.676 -44.301 1.00 44.64 251 VAL B CA 1
ATOM 4341 C C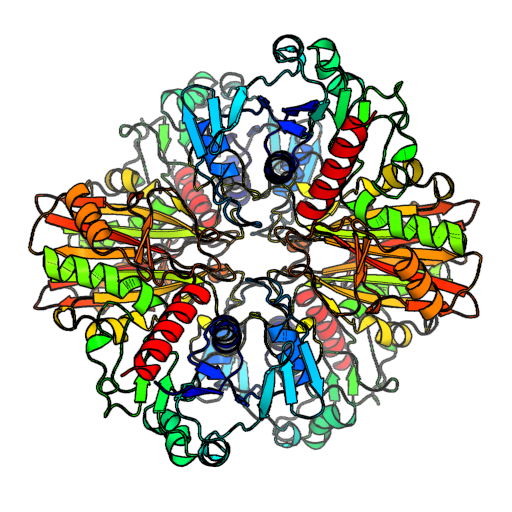 . VAL B 1 254 ? 41.445 3.899 -44.910 1.00 48.19 251 VAL B C 1
ATOM 4342 O O . VAL B 1 254 ? 42.254 3.291 -44.204 1.00 49.66 251 VAL B O 1
ATOM 4346 N N . VAL B 1 255 ? 41.513 3.938 -46.239 1.00 49.62 252 VAL B N 1
ATOM 4347 C CA . VAL B 1 255 ? 42.695 3.565 -47.008 1.00 49.36 252 VAL B CA 1
ATOM 4348 C C . VAL B 1 255 ? 43.563 4.805 -47.190 1.00 51.45 252 VAL B C 1
ATOM 4349 O O . VAL B 1 255 ? 43.051 5.892 -47.492 1.00 50.49 252 VAL B O 1
ATOM 4353 N N . LEU B 1 256 ? 44.880 4.645 -47.007 1.00 53.86 253 LEU B N 1
ATOM 4354 C CA . LEU B 1 256 ? 45.855 5.723 -47.119 1.00 53.32 253 LEU B CA 1
ATOM 4355 C C . LEU B 1 256 ? 46.829 5.463 -48.264 1.00 56.44 253 LEU B C 1
ATOM 4356 O O . LEU B 1 256 ? 47.089 4.311 -48.628 1.00 57.43 253 LEU B O 1
ATOM 4361 N N . GLU B 1 257 ? 47.387 6.547 -48.819 1.00 58.14 254 GLU B N 1
ATOM 4362 C CA . GLU B 1 257 ? 48.368 6.406 -49.894 1.00 61.35 254 GLU B CA 1
ATOM 4363 C C . GLU B 1 257 ? 49.693 5.888 -49.355 1.00 62.42 254 GLU B C 1
ATOM 4364 O O . GLU B 1 257 ? 50.184 4.843 -49.789 1.00 63.95 254 GLU B O 1
ATOM 4370 N N . LYS B 1 258 ? 50.287 6.602 -48.402 1.00 61.79 255 LYS B N 1
ATOM 4371 C CA . LYS B 1 258 ? 51.447 6.077 -47.701 1.00 62.57 255 LYS B CA 1
ATOM 4372 C C . LYS B 1 258 ? 51.017 4.919 -46.794 1.00 60.50 255 LYS B C 1
ATOM 4373 O O . LYS B 1 258 ? 49.829 4.683 -46.566 1.00 60.82 255 LYS B O 1
ATOM 4379 N N . SER B 1 259 ? 51.998 4.182 -46.274 1.00 61.44 256 SER B N 1
ATOM 4380 C CA . SER B 1 259 ? 51.747 3.014 -45.432 1.00 59.93 256 SER B CA 1
ATOM 4381 C C . SER B 1 259 ? 52.483 3.168 -44.108 1.00 59.42 256 SER B C 1
ATOM 4382 O O . SER B 1 259 ? 53.433 2.428 -43.828 1.00 62.00 256 SER B O 1
ATOM 4385 N N . PRO B 1 260 ? 52.063 4.108 -43.264 1.00 57.51 257 PRO B N 1
ATOM 4386 C CA . PRO B 1 260 ? 52.736 4.288 -41.977 1.00 57.15 257 PRO B CA 1
ATOM 4387 C C . PRO B 1 260 ? 52.432 3.140 -41.022 1.00 56.80 257 PRO B C 1
ATOM 4388 O O . PRO B 1 260 ? 51.449 2.410 -41.169 1.00 55.89 257 PRO B O 1
ATOM 4392 N N . SER B 1 261 ? 53.295 2.994 -40.021 1.00 56.20 258 SER B N 1
ATOM 4393 C CA . SER B 1 261 ? 53.004 2.089 -38.927 1.00 54.74 258 SER B CA 1
ATOM 4394 C C . SER B 1 261 ? 51.950 2.698 -37.992 1.00 54.50 258 SER B C 1
ATOM 4395 O O . SER B 1 261 ? 51.620 3.887 -38.066 1.00 51.23 258 SER B O 1
ATOM 4398 N N . VAL B 1 262 ? 51.440 1.856 -37.089 1.00 50.64 259 VAL B N 1
ATOM 4399 C CA . VAL B 1 262 ? 50.552 2.328 -36.028 1.00 51.32 259 VAL B CA 1
ATOM 4400 C C . VAL B 1 262 ? 51.237 3.405 -35.201 1.00 52.44 259 VAL B C 1
ATOM 4401 O O . VAL B 1 262 ? 50.620 4.419 -34.834 1.00 52.04 259 VAL B O 1
ATOM 4405 N N . GLU B 1 263 ? 52.521 3.201 -34.889 1.00 50.46 260 GLU B N 1
ATOM 4406 C CA . GLU B 1 263 ? 53.257 4.166 -34.080 1.00 52.96 260 GLU B CA 1
ATOM 4407 C C . GLU B 1 263 ? 53.370 5.502 -34.793 1.00 51.77 260 GLU B C 1
ATOM 4408 O O . GLU B 1 263 ? 53.245 6.565 -34.169 1.00 51.16 260 GLU B O 1
ATOM 4414 N N . GLN B 1 264 ? 53.626 5.464 -36.102 1.00 53.49 261 GLN B N 1
ATOM 4415 C CA . GLN B 1 264 ? 53.748 6.694 -36.878 1.00 53.96 261 GLN B CA 1
ATOM 4416 C C . GLN B 1 264 ? 52.403 7.387 -37.039 1.00 51.63 261 GLN B C 1
ATOM 4417 O O . GLN B 1 264 ? 52.346 8.619 -37.095 1.00 54.96 261 GLN B O 1
ATOM 4423 N N . VAL B 1 265 ? 51.308 6.627 -37.108 1.00 49.74 262 VAL B N 1
ATOM 4424 C CA . VAL B 1 265 ? 49.998 7.261 -37.117 1.00 47.57 262 VAL B CA 1
ATOM 4425 C C . VAL B 1 265 ? 49.752 7.965 -35.790 1.00 50.35 262 VAL B C 1
ATOM 4426 O O . VAL B 1 265 ? 49.387 9.147 -35.759 1.00 46.81 262 VAL B O 1
ATOM 4430 N N . ASN B 1 266 ? 49.971 7.255 -34.674 1.00 48.58 263 ASN B N 1
ATOM 4431 C CA . ASN B 1 266 ? 49.776 7.860 -33.358 1.00 46.61 263 ASN B CA 1
ATOM 4432 C C . ASN B 1 266 ? 50.685 9.073 -33.153 1.00 50.53 263 ASN B C 1
ATOM 4433 O O . ASN B 1 266 ? 50.251 10.092 -32.598 1.00 50.10 263 ASN B O 1
ATOM 4438 N N . GLN B 1 267 ? 51.946 8.991 -33.602 1.00 51.25 264 GLN B N 1
ATOM 4439 C CA . GLN B 1 267 ? 52.855 10.122 -33.432 1.00 52.64 264 GLN B CA 1
ATOM 4440 C C . GLN B 1 267 ? 52.378 11.338 -34.215 1.00 51.76 264 GLN B C 1
ATOM 4441 O O . GLN B 1 267 ? 52.473 12.472 -33.733 1.00 51.84 264 GLN B O 1
ATOM 4447 N N . ALA B 1 268 ? 51.863 11.122 -35.425 1.00 50.81 265 ALA B N 1
ATOM 4448 C CA . ALA B 1 268 ? 51.311 12.231 -36.195 1.00 52.39 265 ALA B CA 1
ATOM 4449 C C . ALA B 1 268 ? 50.122 12.866 -35.474 1.00 49.35 265 ALA B C 1
ATOM 4450 O O . ALA B 1 268 ? 49.976 14.094 -35.463 1.00 53.36 265 ALA B O 1
ATOM 4452 N N . MET B 1 269 ? 49.267 12.054 -34.850 1.00 46.52 266 MET B N 1
ATOM 4453 C CA . MET B 1 269 ? 48.184 12.624 -34.047 1.00 47.29 266 MET B CA 1
ATOM 4454 C C . MET B 1 269 ? 48.741 13.426 -32.878 1.00 45.86 266 MET B C 1
ATOM 4455 O O . MET B 1 269 ? 48.301 14.548 -32.617 1.00 46.15 266 MET B O 1
ATOM 4460 N N . LYS B 1 270 ? 49.723 12.869 -32.169 1.00 49.48 267 LYS B N 1
ATOM 4461 C CA . LYS B 1 270 ? 50.255 13.546 -30.992 1.00 49.02 267 LYS B CA 1
ATOM 4462 C C . LYS B 1 270 ? 50.913 14.872 -31.368 1.00 52.88 267 LYS B C 1
ATOM 4463 O O . LYS B 1 270 ? 50.808 15.858 -30.624 1.00 53.08 267 LYS B O 1
ATOM 4469 N N . ARG B 1 271 ? 51.579 14.925 -32.527 1.00 48.50 268 ARG B N 1
ATOM 4470 C CA . ARG B 1 271 ? 52.204 16.180 -32.945 1.00 50.71 268 ARG B CA 1
ATOM 4471 C C . ARG B 1 271 ? 51.177 17.289 -33.122 1.00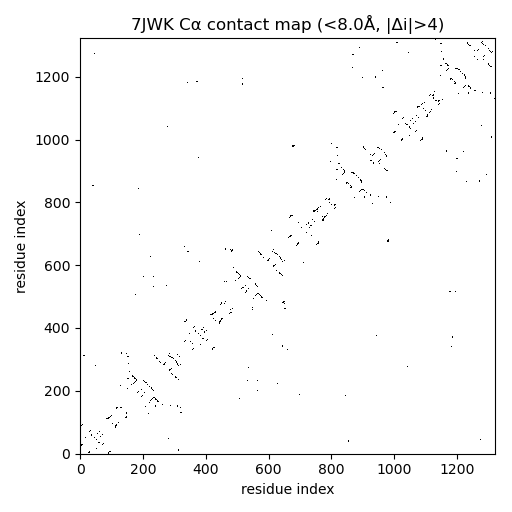 53.78 268 ARG B C 1
ATOM 4472 O O . ARG B 1 271 ? 51.497 18.469 -32.934 1.00 53.72 268 ARG B O 1
ATOM 4480 N N . PHE B 1 272 ? 49.938 16.939 -33.451 1.00 47.01 269 PHE B N 1
ATOM 4481 C CA . PHE B 1 272 ? 48.913 17.927 -33.740 1.00 46.00 269 PHE B CA 1
ATOM 4482 C C . PHE B 1 272 ? 48.111 18.317 -32.505 1.00 48.10 269 PHE B C 1
ATOM 4483 O O . PHE B 1 272 ? 47.110 19.030 -32.628 1.00 48.46 269 PHE B O 1
ATOM 4491 N N . ALA B 1 273 ? 48.533 17.880 -31.319 1.00 47.81 270 ALA B N 1
ATOM 4492 C CA . ALA B 1 273 ? 47.771 18.135 -30.105 1.00 45.10 270 ALA B CA 1
ATOM 4493 C C . ALA B 1 273 ? 47.745 19.622 -29.782 1.00 43.91 270 ALA B C 1
ATOM 4494 O O . ALA B 1 273 ? 48.683 20.362 -30.071 1.00 47.77 270 ALA B O 1
ATOM 4496 N N . SER B 1 274 ? 46.660 20.051 -29.162 1.00 43.48 271 SER B N 1
ATOM 4497 C CA . SER B 1 274 ? 46.444 21.448 -28.807 1.00 42.53 271 SER B CA 1
ATOM 4498 C C . SER B 1 274 ? 45.289 21.491 -27.808 1.00 42.08 271 SER B C 1
ATOM 4499 O O . SER B 1 274 ? 44.763 20.448 -27.392 1.00 43.46 271 SER B O 1
ATOM 4502 N N . ALA B 1 275 ? 44.869 22.705 -27.445 1.00 40.66 272 ALA B N 1
ATOM 4503 C CA . ALA B 1 275 ? 43.703 22.864 -26.577 1.00 41.13 272 ALA B CA 1
ATOM 4504 C C . ALA B 1 275 ? 42.425 22.329 -27.221 1.00 38.34 272 ALA B C 1
ATOM 4505 O O . ALA B 1 275 ? 41.429 22.138 -26.520 1.00 41.75 272 ALA B O 1
ATOM 4507 N N . SER B 1 276 ? 42.427 22.097 -28.534 1.00 41.79 273 SER B N 1
ATOM 4508 C CA . SER B 1 276 ? 41.294 21.512 -29.242 1.00 40.45 273 SER B CA 1
ATOM 4509 C C . SER B 1 276 ? 41.406 20.013 -29.432 1.00 38.13 273 SER B C 1
ATOM 4510 O O . SER B 1 276 ? 40.404 19.372 -29.775 1.00 39.60 273 SER B O 1
ATOM 4513 N N . PHE B 1 277 ? 42.600 19.450 -29.282 1.00 39.34 274 PHE B N 1
ATOM 4514 C CA . PHE B 1 277 ? 42.857 18.078 -29.701 1.00 37.07 274 PHE B CA 1
ATOM 4515 C C . PHE B 1 277 ? 43.763 17.434 -28.660 1.00 39.20 274 PHE B C 1
ATOM 4516 O O . PHE B 1 277 ? 44.952 17.768 -28.576 1.00 41.54 274 PHE B O 1
ATOM 4524 N N . LYS B 1 278 ? 43.195 16.509 -27.888 1.00 39.11 275 LYS B N 1
ATOM 4525 C CA . LYS B 1 278 ? 43.870 15.820 -26.793 1.00 39.94 275 LYS B CA 1
ATOM 4526 C C . LYS B 1 278 ? 44.488 14.514 -27.288 1.00 38.40 275 LYS B C 1
ATOM 4527 O O . LYS B 1 278 ? 43.830 13.757 -28.009 1.00 38.44 275 LYS B O 1
ATOM 4533 N N . TYR B 1 279 ? 45.744 14.239 -26.902 1.00 40.14 276 TYR B N 1
ATOM 4534 C CA . TYR B 1 279 ? 46.355 12.927 -27.144 1.00 39.56 276 TYR B CA 1
ATOM 4535 C C . TYR B 1 279 ? 46.198 12.060 -25.891 1.00 42.85 276 TYR B C 1
ATOM 4536 O O . TYR B 1 279 ? 46.831 12.318 -24.863 1.00 43.19 276 TYR B O 1
ATOM 4545 N N . CYS B 1 280 ? 45.361 11.032 -25.974 1.00 40.13 277 CYS B N 1
ATOM 4546 C CA . CYS B 1 280 ? 45.065 10.188 -24.825 1.00 40.18 277 CYS B CA 1
ATOM 4547 C C . CYS B 1 280 ? 45.745 8.832 -24.957 1.00 40.22 277 CYS B C 1
ATOM 4548 O O . CYS B 1 280 ? 45.799 8.255 -26.047 1.00 39.00 277 CYS B O 1
ATOM 4551 N N . GLU B 1 281 ? 46.295 8.341 -23.841 1.00 41.20 278 GLU B N 1
ATOM 4552 C CA . GLU B 1 281 ? 46.990 7.054 -23.800 1.00 39.41 278 GLU B CA 1
ATOM 4553 C C . GLU B 1 281 ? 46.381 6.090 -22.785 1.00 41.64 278 GLU B C 1
ATOM 4554 O O . GLU B 1 281 ? 46.955 5.020 -22.546 1.00 40.71 278 GLU B O 1
ATOM 4560 N N . ASP B 1 282 ? 45.275 6.448 -22.154 1.00 38.69 279 ASP B N 1
ATOM 4561 C CA . ASP B 1 282 ? 44.673 5.597 -21.140 1.00 39.53 279 ASP B CA 1
ATOM 4562 C C . ASP B 1 282 ? 43.438 4.897 -21.689 1.00 38.66 279 ASP B C 1
ATOM 4563 O O . ASP B 1 282 ? 42.837 5.352 -22.671 1.00 36.49 279 ASP B O 1
ATOM 4568 N N . PRO B 1 283 ? 43.053 3.766 -21.098 1.00 35.49 280 PRO B N 1
ATOM 4569 C CA . PRO B 1 283 ? 41.875 3.006 -21.599 1.00 35.41 280 PRO B CA 1
ATOM 4570 C C . PRO B 1 283 ? 40.574 3.534 -20.999 1.00 36.65 280 PRO B C 1
ATOM 4571 O O . PRO B 1 283 ? 40.019 2.992 -20.036 1.00 36.66 280 PRO B O 1
ATOM 4575 N N . ILE B 1 284 ? 40.079 4.636 -21.574 1.00 31.62 281 ILE B N 1
ATOM 4576 C CA . ILE B 1 284 ? 38.945 5.370 -21.013 1.00 30.19 281 ILE B CA 1
ATOM 4577 C C . ILE B 1 284 ? 37.633 4.880 -21.625 1.00 34.72 281 ILE B C 1
ATOM 4578 O O . ILE B 1 284 ? 37.634 4.054 -22.548 1.00 32.99 281 ILE B O 1
ATOM 4583 N N . VAL B 1 285 ? 36.505 5.375 -21.092 1.00 29.68 282 VAL B N 1
ATOM 4584 C CA . VAL B 1 285 ? 35.170 5.150 -21.620 1.00 28.68 282 VAL B CA 1
ATOM 4585 C C . VAL B 1 285 ? 34.469 6.506 -21.691 1.00 29.79 282 VAL B C 1
ATOM 4586 O O . VAL B 1 285 ? 35.016 7.517 -21.260 1.00 30.41 282 VAL B O 1
ATOM 4590 N N . SER B 1 286 ? 33.242 6.525 -22.226 1.00 27.90 283 SER B N 1
ATOM 4591 C CA . SER B 1 286 ? 32.634 7.805 -22.588 1.00 27.48 283 SER B CA 1
ATOM 4592 C C . SER B 1 286 ? 32.459 8.753 -21.389 1.00 29.47 283 SER B C 1
ATOM 4593 O O . SER B 1 286 ? 32.568 9.975 -21.565 1.00 28.20 283 SER B O 1
ATOM 4596 N N . SER B 1 287 ? 32.178 8.242 -20.177 1.00 26.72 284 SER B N 1
ATOM 4597 C CA A SER B 1 287 ? 31.984 9.156 -19.046 0.57 29.96 284 SER B CA 1
ATOM 4598 C CA B SER B 1 287 ? 31.993 9.131 -19.022 0.43 29.03 284 SER B CA 1
ATOM 4599 C C . SER B 1 287 ? 33.241 9.945 -18.698 1.00 28.93 284 SER B C 1
ATOM 4600 O O . SER B 1 287 ? 33.132 11.013 -18.095 1.00 32.74 284 SER B O 1
ATOM 4605 N N . ASP B 1 288 ? 34.422 9.462 -19.068 1.00 28.09 285 ASP B N 1
ATOM 4606 C CA . ASP B 1 288 ? 35.651 10.187 -18.778 1.00 32.48 285 ASP B CA 1
ATOM 4607 C C . ASP B 1 288 ? 35.842 11.418 -19.657 1.00 31.80 285 ASP B C 1
ATOM 4608 O O . ASP B 1 288 ? 36.787 12.164 -19.421 1.00 32.53 285 ASP B O 1
ATOM 4613 N N . VAL B 1 289 ? 35.008 11.635 -20.675 1.00 30.08 286 VAL B N 1
ATOM 4614 C CA . VAL B 1 289 ? 35.107 12.856 -21.462 1.00 30.14 286 VAL B CA 1
ATOM 4615 C C . VAL B 1 289 ? 33.958 13.813 -21.206 1.00 29.42 286 VAL B C 1
ATOM 4616 O O . VAL B 1 289 ? 33.905 14.874 -21.843 1.00 30.46 286 VAL B O 1
ATOM 4620 N N . VAL B 1 290 ? 33.052 13.496 -20.273 1.00 28.80 287 VAL B N 1
ATOM 4621 C CA . VAL B 1 290 ? 31.975 14.422 -19.946 1.00 31.19 287 VAL B CA 1
ATOM 4622 C C . VAL B 1 290 ? 32.586 15.723 -19.450 1.00 31.07 287 VAL B C 1
ATOM 4623 O O . VAL B 1 290 ? 33.486 15.702 -18.613 1.00 34.45 287 VAL B O 1
ATOM 4627 N N . SER B 1 291 ? 32.123 16.859 -19.993 1.00 31.50 288 SER B N 1
ATOM 4628 C CA . SER B 1 291 ? 32.533 18.227 -19.648 1.00 31.33 288 SER B CA 1
ATOM 4629 C C . SER B 1 291 ? 33.928 18.587 -20.149 1.00 31.84 288 SER B C 1
ATOM 4630 O O . SER B 1 291 ? 34.473 19.624 -19.746 1.00 36.80 288 SER B O 1
ATOM 4633 N N . SER B 1 292 ? 34.514 17.786 -21.031 1.00 31.94 289 SER B N 1
ATOM 4634 C CA . SER B 1 292 ? 35.839 18.096 -21.567 1.00 33.97 289 SER B CA 1
ATOM 4635 C C . SER B 1 292 ? 35.829 19.379 -22.395 1.00 35.35 289 SER B C 1
ATOM 4636 O O . SER B 1 292 ? 34.884 19.654 -23.138 1.00 35.24 289 SER B O 1
ATOM 4639 N N . GLU B 1 293 ? 36.903 20.156 -22.286 1.00 36.39 290 GLU B N 1
ATOM 4640 C CA . GLU B 1 293 ? 37.088 21.350 -23.107 1.00 40.19 290 GLU B CA 1
ATOM 4641 C C . GLU B 1 293 ? 37.815 21.066 -24.416 1.00 39.35 290 GLU B C 1
ATOM 4642 O O . GLU B 1 293 ? 38.020 21.995 -25.208 1.00 38.67 290 GLU B O 1
ATOM 4648 N N . TYR B 1 294 ? 38.219 19.819 -24.651 1.00 36.19 291 TYR B N 1
ATOM 4649 C CA . TYR B 1 294 ? 38.863 19.452 -25.905 1.00 35.35 291 TYR B CA 1
ATOM 4650 C C . TYR B 1 294 ? 37.804 19.168 -26.954 1.00 35.80 291 TYR B C 1
ATOM 4651 O O . TYR B 1 294 ? 36.802 18.515 -26.662 1.00 35.19 291 TYR B O 1
ATOM 4660 N N . GLY B 1 295 ? 38.021 19.667 -28.172 1.00 34.80 292 GLY B N 1
ATOM 4661 C CA . GLY B 1 295 ? 37.099 19.370 -29.261 1.00 34.60 292 GLY B CA 1
ATOM 4662 C C . GLY B 1 295 ? 37.112 17.909 -29.673 1.00 37.54 292 GLY B C 1
ATOM 4663 O O . GLY B 1 295 ? 36.099 17.379 -30.158 1.00 36.77 292 GLY B O 1
ATOM 4664 N N . SER B 1 296 ? 38.229 17.228 -29.437 1.00 35.89 293 SER B N 1
ATOM 4665 C CA . SER B 1 296 ? 38.429 15.868 -29.900 1.00 34.77 293 SER B CA 1
ATOM 4666 C C . SER B 1 296 ? 39.493 15.239 -29.011 1.00 35.95 293 SER B C 1
ATOM 4667 O O . SER B 1 296 ? 40.469 15.908 -28.649 1.00 36.66 293 SER B O 1
ATOM 4670 N N . ILE B 1 297 ? 39.305 13.962 -28.669 1.00 34.20 294 ILE B N 1
ATOM 4671 C CA . ILE B 1 297 ? 40.167 13.238 -27.728 1.00 31.64 294 ILE B CA 1
ATOM 4672 C C . ILE B 1 297 ? 40.595 11.940 -28.406 1.00 32.23 294 ILE B C 1
ATOM 4673 O O . ILE B 1 297 ? 39.833 10.966 -28.452 1.00 32.21 294 ILE B O 1
ATOM 4678 N N . PHE B 1 298 ? 41.817 11.922 -28.930 1.00 36.22 295 PHE B N 1
ATOM 4679 C CA . PHE B 1 298 ? 42.311 10.803 -29.714 1.00 35.21 295 PHE B CA 1
ATOM 4680 C C . PHE B 1 298 ? 42.668 9.630 -28.795 1.00 37.53 295 PHE B C 1
ATOM 4681 O O . PHE B 1 298 ? 43.405 9.794 -27.819 1.00 37.67 295 PHE B O 1
ATOM 4689 N N . ASP B 1 299 ? 42.119 8.449 -29.096 1.00 37.04 296 ASP B N 1
ATOM 4690 C CA . ASP B 1 299 ? 42.319 7.242 -28.288 1.00 34.78 296 ASP B CA 1
ATOM 4691 C C . ASP B 1 299 ? 43.458 6.441 -28.924 1.00 39.70 296 ASP B C 1
ATOM 4692 O O . ASP B 1 299 ? 43.228 5.553 -29.749 1.00 40.12 296 ASP B O 1
ATOM 4697 N N . SER B 1 300 ? 44.699 6.737 -28.512 1.00 36.43 297 SER B N 1
ATOM 4698 C CA . SER B 1 300 ? 45.851 6.146 -29.183 1.00 39.21 297 SER B CA 1
ATOM 4699 C C . SER B 1 300 ? 45.908 4.636 -29.003 1.00 38.38 297 SER B C 1
ATOM 4700 O O . SER B 1 300 ? 46.478 3.939 -29.848 1.00 39.52 297 SER B O 1
ATOM 4703 N N . LYS B 1 301 ? 45.325 4.109 -27.923 1.00 40.64 298 LYS B N 1
ATOM 4704 C CA . LYS B 1 301 ? 45.401 2.669 -27.682 1.00 41.44 298 LYS B CA 1
ATOM 4705 C C . LYS B 1 301 ? 44.583 1.857 -28.679 1.00 37.69 298 LYS B C 1
ATOM 4706 O O . LYS B 1 301 ? 44.860 0.670 -28.867 1.00 40.14 298 LYS B O 1
ATOM 4712 N N . LEU B 1 302 ? 43.594 2.453 -29.322 1.00 36.91 299 LEU B N 1
ATOM 4713 C CA . LEU B 1 302 ? 42.733 1.691 -30.220 1.00 38.12 299 LEU B CA 1
ATOM 4714 C C . LEU B 1 302 ? 43.226 1.658 -31.670 1.00 39.45 299 LEU B C 1
ATOM 4715 O O . LEU B 1 302 ? 42.718 0.843 -32.455 1.00 38.03 299 LEU B O 1
ATOM 4720 N N . THR B 1 303 ? 44.169 2.526 -32.048 1.00 36.33 300 THR B N 1
ATOM 4721 C CA . THR B 1 303 ? 44.649 2.571 -33.430 1.00 37.63 300 THR B CA 1
ATOM 4722 C C . THR B 1 303 ? 45.134 1.191 -33.856 1.00 42.77 300 THR B C 1
ATOM 4723 O O . THR B 1 303 ? 45.930 0.558 -33.152 1.00 42.87 300 THR B O 1
ATOM 4727 N N . ASN B 1 304 ? 44.645 0.716 -35.003 1.00 40.51 301 ASN B N 1
ATOM 4728 C CA . ASN B 1 304 ? 45.109 -0.561 -35.534 1.00 47.40 301 ASN B CA 1
ATOM 4729 C C . ASN B 1 304 ? 44.961 -0.558 -37.050 1.00 46.21 301 ASN B C 1
ATOM 4730 O O . ASN B 1 304 ? 44.311 0.316 -37.627 1.00 45.16 301 ASN B O 1
ATOM 4735 N N . ILE B 1 305 ? 45.571 -1.558 -37.695 1.00 48.80 302 ILE B N 1
ATOM 4736 C CA . ILE B 1 305 ? 45.569 -1.696 -39.150 1.00 48.92 302 ILE B CA 1
ATOM 4737 C C . ILE B 1 305 ? 45.069 -3.088 -39.519 1.00 47.56 302 ILE B C 1
ATOM 4738 O O . ILE B 1 305 ? 45.574 -4.090 -39.004 1.00 49.70 302 ILE B O 1
ATOM 4743 N N . VAL B 1 306 ? 44.097 -3.152 -40.422 1.00 46.85 303 VAL B N 1
ATOM 4744 C CA . VAL B 1 306 ? 43.661 -4.417 -41.003 1.00 46.96 303 VAL B CA 1
ATOM 4745 C C . VAL B 1 306 ? 44.523 -4.667 -42.235 1.00 50.01 303 VAL B C 1
ATOM 4746 O O . VAL B 1 306 ? 44.424 -3.936 -43.225 1.00 49.38 303 VAL B O 1
ATOM 4750 N N . GLU B 1 307 ? 45.389 -5.680 -42.168 1.00 51.21 304 GLU B N 1
ATOM 4751 C CA . GLU B 1 307 ? 46.343 -5.990 -43.229 1.00 51.05 304 GLU B CA 1
ATOM 4752 C C . GLU B 1 307 ? 45.956 -7.313 -43.869 1.00 51.94 304 GLU B C 1
ATOM 4753 O O . GLU B 1 307 ? 45.957 -8.350 -43.199 1.00 51.61 304 GLU B O 1
ATOM 4759 N N . VAL B 1 308 ? 45.626 -7.273 -45.157 1.00 53.21 305 VAL B N 1
ATOM 4760 C CA . VAL B 1 308 ? 45.210 -8.451 -45.911 1.00 54.32 305 VAL B CA 1
ATOM 4761 C C . VAL B 1 308 ? 45.998 -8.464 -47.217 1.00 58.86 305 VAL B C 1
ATOM 4762 O O . VAL B 1 308 ? 45.713 -7.672 -48.126 1.00 57.99 305 VAL B O 1
ATOM 4766 N N . ASP B 1 309 ? 46.986 -9.359 -47.307 1.00 59.41 306 ASP B N 1
ATOM 4767 C CA . ASP B 1 309 ? 47.802 -9.539 -48.506 1.00 62.61 306 ASP B CA 1
ATOM 4768 C C . ASP B 1 309 ? 48.293 -8.201 -49.069 1.00 63.54 306 ASP B C 1
ATOM 4769 O O . ASP B 1 309 ? 48.186 -7.915 -50.268 1.00 65.26 306 ASP B O 1
ATOM 4774 N N . GLY B 1 310 ? 48.830 -7.362 -48.185 1.00 62.50 307 GLY B N 1
ATOM 4775 C CA . GLY B 1 310 ? 49.348 -6.077 -48.597 1.00 63.36 307 GLY B CA 1
ATOM 4776 C C . GLY B 1 310 ? 48.338 -4.944 -48.646 1.00 61.38 307 GLY B C 1
ATOM 4777 O O . GLY B 1 310 ? 48.746 -3.784 -48.749 1.00 61.73 307 GLY B O 1
ATOM 4778 N N . MET B 1 311 ? 47.038 -5.233 -48.594 1.00 61.84 308 MET B N 1
ATOM 4779 C CA . MET B 1 311 ? 46.035 -4.182 -48.461 1.00 59.57 308 MET B CA 1
ATOM 4780 C C . MET B 1 311 ? 45.919 -3.769 -47.003 1.00 57.65 308 MET B C 1
ATOM 4781 O O . MET B 1 311 ? 45.892 -4.616 -46.105 1.00 55.24 308 MET B O 1
ATOM 4786 N N . LYS B 1 312 ? 45.839 -2.464 -46.769 1.00 54.40 309 LYS B N 1
ATOM 4787 C CA . LYS B 1 312 ? 45.803 -1.913 -45.423 1.00 54.85 309 LYS B CA 1
ATOM 4788 C C . LYS B 1 312 ? 44.554 -1.069 -45.228 1.00 53.57 309 LYS B C 1
ATOM 4789 O O . LYS B 1 312 ? 44.223 -0.237 -46.080 1.00 54.13 309 LYS B O 1
ATOM 4795 N N . LEU B 1 313 ? 43.863 -1.290 -44.111 1.00 48.60 310 LEU B N 1
ATOM 4796 C CA . LEU B 1 313 ? 42.759 -0.439 -43.677 1.00 49.55 310 LEU B CA 1
ATOM 4797 C C . LEU B 1 313 ? 43.117 0.129 -42.310 1.00 45.74 310 LEU B C 1
ATOM 4798 O O . LEU B 1 313 ? 43.290 -0.629 -41.347 1.00 47.14 310 LEU B O 1
ATOM 4803 N N . TYR B 1 314 ? 43.260 1.451 -42.240 1.00 43.60 311 TYR B N 1
ATOM 4804 C CA . TYR B 1 314 ? 43.656 2.144 -41.020 1.00 43.13 311 TYR B CA 1
ATOM 4805 C C . TYR B 1 314 ? 42.417 2.515 -40.227 1.00 44.98 311 TYR B C 1
ATOM 4806 O O . TYR B 1 314 ? 41.468 3.083 -40.780 1.00 44.57 311 TYR B O 1
ATOM 4815 N N . LYS B 1 315 ? 42.423 2.184 -38.937 1.00 42.63 312 LYS B N 1
ATOM 4816 C CA . LYS B 1 315 ? 41.314 2.481 -38.047 1.00 39.21 312 LYS B CA 1
ATOM 4817 C C . LYS B 1 315 ? 41.801 3.312 -36.867 1.00 42.13 312 LYS B C 1
ATOM 4818 O O . LYS B 1 315 ? 42.726 2.906 -36.149 1.00 42.07 312 LYS B O 1
ATOM 4824 N N . VAL B 1 316 ? 41.170 4.473 -36.673 1.00 39.41 313 VAL B N 1
ATOM 4825 C CA . VAL B 1 316 ? 41.514 5.415 -35.620 1.00 39.31 313 VAL B CA 1
ATOM 4826 C C . VAL B 1 316 ? 40.228 5.886 -34.947 1.00 36.76 313 VAL B C 1
ATOM 4827 O O . VAL B 1 316 ? 39.144 5.868 -35.535 1.00 37.01 313 VAL B O 1
ATOM 4831 N N . TYR B 1 317 ? 40.367 6.321 -33.699 1.00 36.97 314 TYR B N 1
ATOM 4832 C CA . TYR B 1 317 ? 39.231 6.561 -32.816 1.00 33.61 314 TYR B CA 1
ATOM 4833 C C . TYR B 1 317 ? 39.448 7.832 -32.022 1.00 35.45 314 TYR B C 1
ATOM 4834 O O . TYR B 1 317 ? 40.552 8.073 -31.523 1.00 34.73 314 TYR B O 1
ATOM 4843 N N . ALA B 1 318 ? 38.376 8.615 -31.866 1.00 35.99 315 ALA B N 1
ATOM 4844 C CA . ALA B 1 318 ? 38.419 9.812 -31.045 1.00 36.16 315 ALA B CA 1
ATOM 4845 C C . ALA B 1 318 ? 37.094 9.998 -30.313 1.00 33.10 315 ALA B C 1
ATOM 4846 O O . ALA B 1 318 ? 36.017 9.787 -30.886 1.00 30.69 315 ALA B O 1
ATOM 4848 N N . TRP B 1 319 ? 37.193 10.394 -29.046 1.00 30.62 316 TRP B N 1
ATOM 4849 C CA . TRP B 1 319 ? 36.047 10.701 -28.196 1.00 32.90 316 TRP B CA 1
ATOM 4850 C C . TRP B 1 319 ? 35.719 12.187 -28.240 1.00 32.34 316 TRP B C 1
ATOM 4851 O O . TRP B 1 319 ? 36.565 13.029 -28.560 1.00 31.72 316 TRP B O 1
ATOM 4862 N N . TYR B 1 320 ? 34.488 12.507 -27.853 1.00 30.01 317 TYR B N 1
ATOM 4863 C CA . TYR B 1 320 ? 34.101 13.895 -27.662 1.00 31.90 317 TYR B CA 1
ATOM 4864 C C . TYR B 1 320 ? 32.865 13.956 -26.780 1.00 30.65 317 TYR B C 1
ATOM 4865 O O . TYR B 1 320 ? 32.010 13.062 -26.809 1.00 29.82 317 TYR B O 1
ATOM 4874 N N . ASP B 1 321 ? 32.794 14.994 -25.964 1.00 31.17 318 ASP B N 1
ATOM 4875 C CA . ASP B 1 321 ? 31.531 15.282 -25.294 1.00 32.47 318 ASP B CA 1
ATOM 4876 C C . ASP B 1 321 ? 30.754 16.106 -26.309 1.00 30.74 318 ASP B C 1
ATOM 4877 O O . ASP B 1 321 ? 31.046 17.285 -26.513 1.00 29.90 318 ASP B O 1
ATOM 4882 N N . ASN B 1 322 ? 29.788 15.475 -26.979 1.00 29.54 319 ASN B N 1
ATOM 4883 C CA . ASN B 1 322 ? 29.074 16.182 -28.034 1.00 31.54 319 ASN B CA 1
ATOM 4884 C C . ASN B 1 322 ? 28.509 17.516 -27.546 1.00 31.12 319 ASN B C 1
ATOM 4885 O O . ASN B 1 322 ? 28.291 18.419 -28.363 1.00 31.23 319 ASN B O 1
ATOM 4890 N N . GLU B 1 323 ? 28.313 17.684 -26.235 1.00 27.19 320 GLU B N 1
ATOM 4891 C CA . GLU B 1 323 ? 27.979 19.010 -25.708 1.00 29.48 320 GLU B CA 1
ATOM 4892 C C . GLU B 1 323 ? 29.230 19.838 -25.413 1.00 30.93 320 GLU B C 1
ATOM 4893 O O . GLU B 1 323 ? 29.535 20.756 -26.169 1.00 33.06 320 GLU B O 1
ATOM 4899 N N . SER B 1 324 ? 29.982 19.522 -24.345 1.00 28.18 321 SER B N 1
ATOM 4900 C CA . SER B 1 324 ? 31.056 20.427 -23.906 1.00 31.64 321 SER B CA 1
ATOM 4901 C C . SER B 1 324 ? 32.173 20.557 -24.933 1.00 31.73 321 SER B C 1
ATOM 4902 O O . SER B 1 324 ? 32.761 21.638 -25.074 1.00 36.75 321 SER B O 1
ATOM 4905 N N . SER B 1 325 ? 32.524 19.465 -25.627 1.00 29.74 322 SER B N 1
ATOM 4906 C CA . SER B 1 325 ? 33.593 19.573 -26.622 1.00 30.20 322 SER B CA 1
ATOM 4907 C C . SER B 1 325 ? 33.218 20.569 -27.710 1.00 32.96 322 SER B C 1
ATOM 4908 O O . SER B 1 325 ? 34.013 21.441 -28.075 1.00 33.59 322 SER B O 1
ATOM 4911 N N . TYR B 1 326 ? 32.008 20.434 -28.258 1.00 31.64 323 TYR B N 1
ATOM 4912 C CA . TYR B 1 326 ? 31.557 21.353 -29.289 1.00 32.86 323 TYR B CA 1
ATOM 4913 C C . TYR B 1 326 ? 31.433 22.769 -28.743 1.00 33.86 323 TYR B C 1
ATOM 4914 O O . TYR B 1 326 ? 31.872 23.734 -29.388 1.00 35.61 323 TYR B O 1
ATOM 4923 N N . VAL B 1 327 ? 30.860 22.902 -27.541 1.00 33.28 324 VAL B N 1
ATOM 4924 C CA . VAL B 1 327 ? 30.679 24.207 -26.898 1.00 35.11 324 VAL B CA 1
ATOM 4925 C C . VAL B 1 327 ? 31.999 24.963 -26.815 1.00 33.85 324 VAL B C 1
ATOM 4926 O O . VAL B 1 327 ? 32.081 26.144 -27.160 1.00 34.08 324 VAL B O 1
ATOM 4930 N N . HIS B 1 328 ? 33.052 24.296 -26.345 1.00 33.80 325 HIS B N 1
ATOM 4931 C CA . HIS B 1 328 ? 34.323 25.000 -26.189 1.00 40.00 325 HIS B CA 1
ATOM 4932 C C . HIS B 1 328 ? 34.976 25.305 -27.535 1.00 38.08 325 HIS B C 1
ATOM 4933 O O . HIS B 1 328 ? 35.595 26.362 -27.681 1.00 38.84 325 HIS B O 1
ATOM 4940 N N . GLN B 1 329 ? 34.784 24.442 -28.538 1.00 35.11 326 GLN B N 1
ATOM 4941 C CA . GLN B 1 329 ? 35.183 24.787 -29.902 1.00 36.99 326 GLN B CA 1
ATOM 4942 C C . GLN B 1 329 ? 34.438 26.019 -30.400 1.00 38.79 326 GLN B C 1
ATOM 4943 O O . GLN B 1 329 ? 35.033 26.904 -31.017 1.00 39.47 326 GLN B O 1
ATOM 4949 N N . LEU B 1 330 ? 33.135 26.098 -30.132 1.00 41.50 327 LEU B N 1
ATOM 4950 C CA . LEU B 1 330 ? 32.364 27.243 -30.597 1.00 42.21 327 LEU B CA 1
ATOM 4951 C C . LEU B 1 330 ? 32.817 28.522 -29.907 1.00 40.47 327 LEU B C 1
ATOM 4952 O O . LEU B 1 330 ? 32.932 29.572 -30.549 1.00 42.49 327 LEU B O 1
ATOM 4957 N N . VAL B 1 331 ? 33.076 28.454 -28.600 1.00 40.67 328 VAL B N 1
ATOM 4958 C CA . VAL B 1 331 ? 33.574 29.630 -27.889 1.00 41.97 328 VAL B CA 1
ATOM 4959 C C . VAL B 1 331 ? 34.937 30.073 -28.434 1.00 40.52 328 VAL B C 1
ATOM 4960 O O . VAL B 1 331 ? 35.223 31.277 -28.491 1.00 42.38 328 VAL B O 1
ATOM 4964 N N . ARG B 1 332 ? 35.784 29.130 -28.881 1.00 38.62 329 ARG B N 1
ATOM 4965 C CA . ARG B 1 332 ? 37.060 29.549 -29.465 1.00 42.91 329 ARG B CA 1
ATOM 4966 C C . ARG B 1 332 ? 36.846 30.288 -30.783 1.00 43.56 329 ARG B C 1
ATOM 4967 O O . ARG B 1 332 ? 37.573 31.237 -31.086 1.00 44.26 329 ARG B O 1
ATOM 4975 N N . VAL B 1 333 ? 35.843 29.882 -31.565 1.00 43.76 330 VAL B N 1
ATOM 4976 C CA . VAL B 1 333 ? 35.499 30.630 -32.770 1.00 44.70 330 VAL B CA 1
ATOM 4977 C C . VAL B 1 333 ? 35.053 32.035 -32.404 1.00 45.78 330 VAL B C 1
ATOM 4978 O O . VAL B 1 333 ? 35.437 33.014 -33.053 1.00 47.86 330 VAL B O 1
ATOM 4982 N N . VAL B 1 334 ? 34.248 32.152 -31.346 1.00 41.60 331 VAL B N 1
ATOM 4983 C CA . VAL B 1 334 ? 33.718 33.446 -30.925 1.00 42.77 331 VAL B CA 1
ATOM 4984 C C . VAL B 1 334 ? 34.839 34.371 -30.476 1.00 46.87 331 VAL B C 1
ATOM 4985 O O . VAL B 1 334 ? 34.874 35.554 -30.847 1.00 50.50 331 VAL B O 1
ATOM 4989 N N . SER B 1 335 ? 35.776 33.858 -29.670 1.00 47.30 332 SER B N 1
ATOM 4990 C CA . SER B 1 335 ? 36.919 34.681 -29.271 1.00 47.27 332 SER B CA 1
ATOM 4991 C C . SER B 1 335 ? 37.718 35.132 -30.480 1.00 47.16 332 SER B C 1
ATOM 4992 O O . SER B 1 335 ? 38.161 36.286 -30.543 1.00 51.96 332 SER B O 1
ATOM 4995 N N . TYR B 1 336 ? 37.917 34.237 -31.453 1.00 46.98 333 TYR B N 1
ATOM 4996 C CA . TYR B 1 336 ? 38.657 34.622 -32.656 1.00 51.50 333 TYR B CA 1
ATOM 4997 C C . TYR B 1 336 ? 37.911 35.713 -33.421 1.00 53.22 333 TYR B C 1
ATOM 4998 O O . TYR B 1 336 ? 38.515 36.694 -33.869 1.00 53.49 333 TYR B O 1
ATOM 5007 N N . CYS B 1 337 ? 36.587 35.585 -33.542 1.00 50.24 334 CYS B N 1
ATOM 5008 C CA . CYS B 1 337 ? 35.815 36.616 -34.233 1.00 58.01 334 CYS B CA 1
ATOM 5009 C C . CYS B 1 337 ? 35.885 37.961 -33.519 1.00 56.41 334 CYS B C 1
ATOM 5010 O O . CYS B 1 337 ? 35.741 39.007 -34.159 1.00 62.59 334 CYS B O 1
ATOM 5013 N N . ALA B 1 338 ? 36.103 37.957 -32.200 1.00 56.58 335 ALA B N 1
ATOM 5014 C CA . ALA B 1 338 ? 36.240 39.199 -31.443 1.00 55.12 335 ALA B CA 1
ATOM 5015 C C . ALA B 1 338 ? 37.502 39.972 -31.806 1.00 62.47 335 ALA B C 1
ATOM 5016 O O . ALA B 1 338 ? 37.562 41.181 -31.556 1.00 66.46 335 ALA B O 1
ATOM 5018 N N . LYS B 1 339 ? 38.504 39.309 -32.393 1.00 61.16 336 LYS B N 1
ATOM 5019 C CA . LYS B 1 339 ? 39.734 39.981 -32.801 1.00 62.39 336 LYS B CA 1
ATOM 5020 C C . LYS B 1 339 ? 39.621 40.611 -34.184 1.00 67.87 336 LYS B C 1
ATOM 5021 O O . LYS B 1 339 ? 40.363 41.551 -34.500 1.00 68.60 336 LYS B O 1
ATOM 5027 N N . LEU B 1 340 ? 38.727 40.108 -35.026 1.00 72.93 337 LEU B N 1
ATOM 5028 C CA . LEU B 1 340 ? 38.706 40.534 -36.414 1.00 74.90 337 LEU B CA 1
ATOM 5029 C C . LEU B 1 340 ? 37.521 41.465 -36.693 1.00 80.62 337 LEU B C 1
ATOM 5030 O O . LEU B 1 340 ? 37.677 42.554 -37.227 1.00 75.91 337 LEU B O 1
ATOM 5036 N N . HIS C 1 8 ? 47.870 17.541 17.258 1.00 118.33 5 HIS C N 1
ATOM 5037 C CA . HIS C 1 8 ? 47.806 16.085 17.354 1.00 119.85 5 HIS C CA 1
ATOM 5038 C C . HIS C 1 8 ? 48.638 15.414 16.258 1.00 119.10 5 HIS C C 1
ATOM 5039 O O . HIS C 1 8 ? 49.098 16.074 15.324 1.00 119.41 5 HIS C O 1
ATOM 5041 N N . ARG C 1 9 ? 48.827 14.101 16.383 1.00 111.42 6 ARG C N 1
ATOM 5042 C CA . ARG C 1 9 ? 49.670 13.363 15.458 1.00 100.79 6 ARG C CA 1
ATOM 5043 C C . ARG C 1 9 ? 48.981 13.213 14.102 1.00 99.31 6 ARG C C 1
ATOM 5044 O O . ARG C 1 9 ? 47.789 13.490 13.940 1.00 101.27 6 ARG C O 1
ATOM 5046 N N . THR C 1 10 ? 49.763 12.782 13.112 1.00 95.38 7 THR C N 1
ATOM 5047 C CA . THR C 1 10 ? 49.229 12.371 11.817 1.00 90.74 7 THR C CA 1
ATOM 5048 C C . THR C 1 10 ? 48.781 10.921 11.921 1.00 86.00 7 THR C C 1
ATOM 5049 O O . THR C 1 10 ? 49.612 10.016 12.021 1.00 88.55 7 THR C O 1
ATOM 5053 N N . ILE C 1 11 ? 47.474 10.696 11.894 1.00 83.33 8 ILE C N 1
ATOM 5054 C CA . ILE C 1 11 ? 46.924 9.357 12.081 1.00 83.34 8 ILE C CA 1
ATOM 5055 C C . ILE C 1 11 ? 46.974 8.598 10.762 1.00 76.34 8 ILE C C 1
ATOM 5056 O O . ILE C 1 11 ? 46.649 9.139 9.696 1.00 74.30 8 ILE C O 1
ATOM 5061 N N . LYS C 1 12 ? 47.408 7.341 10.832 1.00 72.30 9 LYS C N 1
ATOM 5062 C CA . LYS C 1 12 ? 47.684 6.527 9.657 1.00 69.37 9 LYS C CA 1
ATOM 5063 C C . LYS C 1 12 ? 46.490 5.625 9.373 1.00 69.49 9 LYS C C 1
ATOM 5064 O O . LYS C 1 12 ? 46.088 4.831 10.232 1.00 69.19 9 LYS C O 1
ATOM 5066 N N . VAL C 1 13 ? 45.948 5.734 8.163 1.00 60.11 10 VAL C N 1
ATOM 5067 C CA . VAL C 1 13 ? 44.726 5.049 7.776 1.00 62.35 10 VAL C CA 1
ATOM 5068 C C . VAL C 1 13 ? 45.061 3.940 6.787 1.00 61.97 10 VAL C C 1
ATOM 5069 O O . VAL C 1 13 ? 45.932 4.101 5.925 1.00 62.71 10 VAL C O 1
ATOM 5073 N N . ALA C 1 14 ? 44.374 2.808 6.921 1.00 59.29 11 ALA C N 1
ATOM 5074 C CA . ALA C 1 14 ? 44.321 1.788 5.883 1.00 55.64 11 ALA C CA 1
ATOM 5075 C C . ALA C 1 14 ? 42.873 1.593 5.466 1.00 55.06 11 ALA C C 1
ATOM 5076 O O . ALA C 1 14 ? 41.968 1.619 6.304 1.00 55.19 11 ALA C O 1
ATOM 5078 N N . ILE C 1 15 ? 42.657 1.404 4.168 1.00 51.76 12 ILE C N 1
ATOM 5079 C CA . ILE C 1 15 ? 41.332 1.199 3.611 1.00 46.73 12 ILE C CA 1
ATOM 5080 C C . ILE C 1 15 ? 41.256 -0.240 3.126 1.00 50.08 12 ILE C C 1
ATOM 5081 O O . ILE C 1 15 ? 42.016 -0.641 2.234 1.00 47.50 12 ILE C O 1
ATOM 5086 N N . ASN C 1 16 ? 40.352 -1.022 3.721 1.00 43.33 13 ASN C N 1
ATOM 5087 C CA . ASN C 1 16 ? 40.131 -2.402 3.329 1.00 45.52 13 ASN C CA 1
ATOM 5088 C C . ASN C 1 16 ? 38.902 -2.430 2.428 1.00 44.99 13 ASN C C 1
ATOM 5089 O O . ASN C 1 16 ? 37.779 -2.187 2.888 1.00 45.44 13 ASN C O 1
ATOM 5094 N N . GLY C 1 17 ? 39.109 -2.753 1.157 1.00 44.50 14 GLY C N 1
ATOM 5095 C CA . GLY C 1 17 ? 38.024 -2.725 0.189 1.00 41.59 14 GLY C CA 1
ATOM 5096 C C . GLY C 1 17 ? 38.076 -1.420 -0.572 1.00 40.31 14 GLY C C 1
ATOM 5097 O O . GLY C 1 17 ? 37.552 -0.400 -0.117 1.00 39.45 14 GLY C O 1
ATOM 5098 N N . PHE C 1 18 ? 38.733 -1.437 -1.719 1.00 37.95 15 PHE C N 1
ATOM 5099 C CA . PHE C 1 18 ? 38.991 -0.225 -2.491 1.00 37.92 15 PHE C CA 1
ATOM 5100 C C . PHE C 1 18 ? 37.948 -0.083 -3.595 1.00 37.12 15 PHE C C 1
ATOM 5101 O O . PHE C 1 18 ? 38.266 -0.037 -4.780 1.00 37.27 15 PHE C O 1
ATOM 5109 N N . GLY C 1 19 ? 36.689 -0.049 -3.174 1.00 37.77 16 GLY C N 1
ATOM 5110 C CA . GLY C 1 19 ? 35.528 -0.021 -4.040 1.00 34.52 16 GLY C CA 1
ATOM 5111 C C . GLY C 1 19 ? 34.973 1.377 -4.169 1.00 34.62 16 GLY C C 1
ATOM 5112 O O . GLY C 1 19 ? 35.692 2.369 -4.018 1.00 32.56 16 GLY C O 1
ATOM 5113 N N . ARG C 1 20 ? 33.672 1.463 -4.436 1.00 33.82 17 ARG C N 1
ATOM 5114 C CA . ARG C 1 20 ? 33.050 2.773 -4.612 1.00 34.47 17 ARG C CA 1
ATOM 5115 C C . ARG C 1 20 ? 33.302 3.663 -3.399 1.00 34.86 17 ARG C C 1
ATOM 5116 O O . ARG C 1 20 ? 33.789 4.790 -3.535 1.00 34.78 17 ARG C O 1
ATOM 5124 N N . ILE C 1 21 ? 33.006 3.165 -2.198 1.00 34.51 18 ILE C N 1
ATOM 5125 C CA . ILE C 1 21 ? 33.201 3.984 -1.005 1.00 34.37 18 ILE C CA 1
ATOM 5126 C C . ILE C 1 21 ? 34.688 4.150 -0.699 1.00 37.42 18 ILE C C 1
ATOM 5127 O O . ILE C 1 21 ? 35.153 5.256 -0.407 1.00 38.17 18 ILE C O 1
ATOM 5132 N N . GLY C 1 22 ? 35.456 3.058 -0.756 1.00 38.40 19 GLY C N 1
ATOM 5133 C CA . GLY C 1 22 ? 36.866 3.143 -0.389 1.00 38.87 19 GLY C CA 1
ATOM 5134 C C . GLY C 1 22 ? 37.649 4.129 -1.243 1.00 38.37 19 GLY C C 1
ATOM 5135 O O . GLY C 1 22 ? 38.366 4.986 -0.721 1.00 42.28 19 GLY C O 1
ATOM 5136 N N . ARG C 1 23 ? 37.509 4.027 -2.568 1.00 36.58 20 ARG C N 1
ATOM 5137 C CA . ARG C 1 23 ? 38.215 4.932 -3.477 1.00 40.28 20 ARG C CA 1
ATOM 5138 C C . ARG C 1 23 ? 37.805 6.379 -3.252 1.00 36.58 20 ARG C C 1
ATOM 5139 O O . ARG C 1 23 ? 38.649 7.279 -3.277 1.00 41.19 20 ARG C O 1
ATOM 5147 N N . LEU C 1 24 ? 36.506 6.625 -3.067 1.00 35.47 21 LEU C N 1
ATOM 5148 C CA . LEU C 1 24 ? 36.034 7.981 -2.802 1.00 37.60 21 LEU C CA 1
ATOM 5149 C C . LEU C 1 24 ? 36.493 8.473 -1.432 1.00 40.63 21 LEU C C 1
ATOM 5150 O O . LEU C 1 24 ? 36.820 9.657 -1.276 1.00 42.50 21 LEU C O 1
ATOM 5155 N N . VAL C 1 25 ? 36.537 7.593 -0.425 1.00 40.30 22 VAL C N 1
ATOM 5156 C CA . VAL C 1 25 ? 37.174 7.995 0.832 1.00 42.52 22 VAL C CA 1
ATOM 5157 C C . VAL C 1 25 ? 38.637 8.348 0.591 1.00 42.58 22 VAL C C 1
ATOM 5158 O O . VAL C 1 25 ? 39.152 9.328 1.138 1.00 45.02 22 VAL C O 1
ATOM 5162 N N . PHE C 1 26 ? 39.327 7.557 -0.238 1.00 40.59 23 PHE C N 1
ATOM 5163 C CA . PHE C 1 26 ? 40.735 7.829 -0.512 1.00 45.17 23 PHE C CA 1
ATOM 5164 C C . PHE C 1 26 ? 40.912 9.187 -1.189 1.00 46.17 23 PHE C C 1
ATOM 5165 O O . PHE C 1 26 ? 41.824 9.949 -0.842 1.00 48.58 23 PHE C O 1
ATOM 5173 N N . ARG C 1 27 ? 40.055 9.511 -2.161 1.00 45.33 24 ARG C N 1
ATOM 5174 C CA . ARG C 1 27 ? 40.156 10.817 -2.811 1.00 46.71 24 ARG C CA 1
ATOM 5175 C C . ARG C 1 27 ? 39.959 11.940 -1.809 1.00 43.97 24 ARG C C 1
ATOM 5176 O O . ARG C 1 27 ? 40.720 12.913 -1.791 1.00 49.13 24 ARG C O 1
ATOM 5184 N N . SER C 1 28 ? 38.931 11.827 -0.969 1.00 45.02 25 SER C N 1
ATOM 5185 C CA . SER C 1 28 ? 38.632 12.905 -0.036 1.00 48.26 25 SER C CA 1
ATOM 5186 C C . SER C 1 28 ? 39.738 13.082 0.997 1.00 51.79 25 SER C C 1
ATOM 5187 O O . SER C 1 28 ? 39.968 14.201 1.470 1.00 55.76 25 SER C O 1
ATOM 5190 N N . LEU C 1 29 ? 40.444 12.003 1.339 1.00 52.34 26 LEU C N 1
ATOM 5191 C CA . LEU C 1 29 ? 41.473 12.069 2.364 1.00 54.70 26 LEU C CA 1
ATOM 5192 C C . LEU C 1 29 ? 42.784 12.663 1.856 1.00 58.28 26 LEU C C 1
ATOM 5193 O O . LEU C 1 29 ? 43.583 13.136 2.672 1.00 58.95 26 LEU C O 1
ATOM 5198 N N . LEU C 1 30 ? 43.015 12.683 0.537 1.00 54.13 27 LEU C N 1
ATOM 5199 C CA . LEU C 1 30 ? 44.209 13.343 0.006 1.00 57.82 27 LEU C CA 1
ATOM 5200 C C . LEU C 1 30 ? 44.291 14.803 0.433 1.00 60.76 27 LEU C C 1
ATOM 5201 O O . LEU C 1 30 ? 45.390 15.358 0.551 1.00 66.64 27 LEU C O 1
ATOM 5206 N N . SER C 1 31 ? 43.146 15.447 0.636 1.00 62.89 28 SER C N 1
ATOM 5207 C CA . SER C 1 31 ? 43.079 16.859 0.979 1.00 66.91 28 SER C CA 1
ATOM 5208 C C . SER C 1 31 ? 42.923 17.085 2.479 1.00 70.26 28 SER C C 1
ATOM 5209 O O . SER C 1 31 ? 42.441 18.143 2.893 1.00 74.17 28 SER C O 1
ATOM 5212 N N . LYS C 1 32 ? 43.309 16.110 3.297 1.00 68.89 29 LYS C N 1
ATOM 5213 C CA . LYS C 1 32 ? 43.347 16.254 4.746 1.00 70.74 29 LYS C CA 1
ATOM 5214 C C . LYS C 1 32 ? 44.764 15.954 5.209 1.00 75.38 29 LYS C C 1
ATOM 5215 O O . LYS C 1 32 ? 45.261 14.844 4.997 1.00 75.05 29 LYS C O 1
ATOM 5221 N N . ALA C 1 33 ? 45.410 16.942 5.839 1.00 78.90 30 ALA C N 1
ATOM 5222 C CA . ALA C 1 33 ? 46.778 16.762 6.319 1.00 79.81 30 ALA C CA 1
ATOM 5223 C C . ALA C 1 33 ? 46.846 16.060 7.668 1.00 81.28 30 ALA C C 1
ATOM 5224 O O . ALA C 1 33 ? 47.923 15.586 8.049 1.00 83.23 30 ALA C O 1
ATOM 5226 N N . ASN C 1 34 ? 45.737 15.983 8.403 1.00 81.06 31 ASN C N 1
ATOM 5227 C CA . ASN C 1 34 ? 45.747 15.282 9.682 1.00 85.41 31 ASN C CA 1
ATOM 5228 C C . ASN C 1 34 ? 45.707 13.768 9.520 1.00 82.68 31 ASN C C 1
ATOM 5229 O O . ASN C 1 34 ? 45.751 13.050 10.523 1.00 81.41 31 ASN C O 1
ATOM 5231 N N . VAL C 1 35 ? 45.631 13.271 8.291 1.00 81.40 32 VAL C N 1
ATOM 5232 C CA . VAL C 1 35 ? 45.338 11.867 8.024 1.00 76.01 32 VAL C CA 1
ATOM 5233 C C . VAL C 1 35 ? 46.067 11.461 6.754 1.00 72.43 32 VAL C C 1
ATOM 5234 O O . VAL C 1 35 ? 45.934 12.124 5.721 1.00 75.40 32 VAL C O 1
ATOM 5238 N N . GLU C 1 36 ? 46.827 10.367 6.817 1.00 69.69 33 GLU C N 1
ATOM 5239 C CA . GLU C 1 36 ? 47.510 9.826 5.643 1.00 68.45 33 GLU C CA 1
ATOM 5240 C C . GLU C 1 36 ? 47.120 8.364 5.451 1.00 63.82 33 GLU C C 1
ATOM 5241 O O . GLU C 1 36 ? 47.271 7.547 6.367 1.00 66.07 33 GLU C O 1
ATOM 5243 N N . VAL C 1 37 ? 46.627 8.034 4.264 1.00 60.37 34 VAL C N 1
ATOM 5244 C CA . VAL C 1 37 ? 46.368 6.644 3.905 1.00 58.65 34 VAL C CA 1
ATOM 5245 C C . VAL C 1 37 ? 47.700 6.015 3.515 1.00 61.77 34 VAL C C 1
ATOM 5246 O O . VAL C 1 37 ? 48.298 6.391 2.503 1.00 64.25 34 VAL C O 1
ATOM 5250 N N . VAL C 1 38 ? 48.170 5.049 4.307 1.00 61.79 35 VAL C N 1
ATOM 5251 C CA . VAL C 1 38 ? 49.427 4.374 3.987 1.00 59.39 35 VAL C CA 1
ATOM 5252 C C . VAL C 1 38 ? 49.225 3.019 3.314 1.00 59.81 35 VAL C C 1
ATOM 5253 O O . VAL C 1 38 ? 50.189 2.472 2.756 1.00 59.62 35 VAL C O 1
ATOM 5257 N N . ALA C 1 39 ? 48.011 2.474 3.312 1.00 60.67 36 ALA C N 1
ATOM 5258 C CA . ALA C 1 39 ? 47.819 1.169 2.696 1.00 58.34 36 ALA C CA 1
ATOM 5259 C C . ALA C 1 39 ? 46.366 0.970 2.289 1.00 54.44 36 ALA C C 1
ATOM 5260 O O . ALA C 1 39 ? 45.444 1.509 2.908 1.00 53.99 36 ALA C O 1
ATOM 5262 N N . ILE C 1 40 ? 46.180 0.175 1.236 1.00 54.36 37 ILE C N 1
ATOM 5263 C CA . ILE C 1 40 ? 44.863 -0.210 0.749 1.00 50.23 37 ILE C CA 1
ATOM 5264 C C . ILE C 1 40 ? 44.897 -1.700 0.434 1.00 54.89 37 ILE C C 1
ATOM 5265 O O . ILE C 1 40 ? 45.954 -2.281 0.168 1.00 52.88 37 ILE C O 1
ATOM 5270 N N . ASN C 1 41 ? 43.724 -2.332 0.482 1.00 49.32 38 ASN C N 1
ATOM 5271 C CA . ASN C 1 41 ? 43.655 -3.768 0.257 1.00 51.27 38 ASN C CA 1
ATOM 5272 C C . ASN C 1 41 ? 42.442 -4.077 -0.606 1.00 51.02 38 ASN C C 1
ATOM 5273 O O . ASN C 1 41 ? 41.378 -3.461 -0.452 1.00 47.71 38 ASN C O 1
ATOM 5278 N N . ASP C 1 42 ? 42.617 -5.000 -1.544 1.00 52.23 39 ASP C N 1
ATOM 5279 C CA . ASP C 1 42 ? 41.491 -5.442 -2.369 1.00 50.12 39 ASP C CA 1
ATOM 5280 C C . ASP C 1 42 ? 41.849 -6.811 -2.941 1.00 51.29 39 ASP C C 1
ATOM 5281 O O . ASP C 1 42 ? 42.685 -7.526 -2.376 1.00 52.34 39 ASP C O 1
ATOM 5286 N N . LEU C 1 43 ? 41.241 -7.167 -4.065 1.00 48.35 40 LEU C N 1
ATOM 5287 C CA . LEU C 1 43 ? 41.326 -8.523 -4.594 1.00 52.47 40 LEU C CA 1
ATOM 5288 C C . LEU C 1 43 ? 41.881 -8.547 -6.011 1.00 53.56 40 LEU C C 1
ATOM 5289 O O . LEU C 1 43 ? 41.575 -9.457 -6.782 1.00 56.22 40 LEU C O 1
ATOM 5294 N N . THR C 1 44 ? 42.698 -7.565 -6.373 1.00 52.14 41 THR C N 1
ATOM 5295 C CA . THR C 1 44 ? 43.093 -7.398 -7.764 1.00 54.77 41 THR C CA 1
ATOM 5296 C C . THR C 1 44 ? 44.448 -6.698 -7.808 1.00 53.94 41 THR C C 1
ATOM 5297 O O . THR C 1 44 ? 44.975 -6.250 -6.784 1.00 53.05 41 THR C O 1
ATOM 5301 N N . GLN C 1 45 ? 45.016 -6.614 -9.008 1.00 54.47 42 GLN C N 1
ATOM 5302 C CA . GLN C 1 45 ? 46.363 -6.094 -9.162 1.00 53.42 42 GLN C CA 1
ATOM 5303 C C . GLN C 1 45 ? 46.406 -4.595 -8.847 1.00 51.21 42 GLN C C 1
ATOM 5304 O O . GLN C 1 45 ? 45.384 -3.912 -8.877 1.00 47.11 42 GLN C O 1
ATOM 5310 N N . PRO C 1 46 ? 47.587 -4.064 -8.514 1.00 52.37 43 PRO C N 1
ATOM 5311 C CA . PRO C 1 46 ? 47.676 -2.616 -8.244 1.00 51.17 43 PRO C CA 1
ATOM 5312 C C . PRO C 1 46 ? 47.305 -1.747 -9.437 1.00 48.57 43 PRO C C 1
ATOM 5313 O O . PRO C 1 46 ? 46.720 -0.667 -9.256 1.00 49.52 43 PRO C O 1
ATOM 5317 N N . GLU C 1 47 ? 47.640 -2.178 -10.654 1.00 47.35 44 GLU C N 1
ATOM 5318 C CA . GLU C 1 47 ? 47.358 -1.359 -11.830 1.00 49.40 44 GLU C CA 1
ATOM 5319 C C . GLU C 1 47 ? 45.860 -1.156 -12.003 1.00 45.59 44 GLU C C 1
ATOM 5320 O O . GLU C 1 47 ? 45.416 -0.071 -12.395 1.00 46.20 44 GLU C O 1
ATOM 5326 N N . VAL C 1 48 ? 45.065 -2.182 -11.687 1.00 44.96 45 VAL C N 1
ATOM 5327 C CA . VAL C 1 48 ? 43.614 -2.070 -11.803 1.00 46.35 45 VAL C CA 1
ATOM 5328 C C . VAL C 1 48 ? 43.083 -1.033 -10.818 1.00 42.83 45 VAL C C 1
ATOM 5329 O O . VAL C 1 48 ? 42.341 -0.125 -11.200 1.00 38.18 45 VAL C O 1
ATOM 5333 N N . LEU C 1 49 ? 43.488 -1.132 -9.543 1.00 43.09 46 LEU C N 1
ATOM 5334 C CA . LEU C 1 49 ? 43.040 -0.173 -8.529 1.00 38.89 46 LEU C CA 1
ATOM 5335 C C . LEU C 1 49 ? 43.466 1.249 -8.870 1.00 40.25 46 LEU C C 1
ATOM 5336 O O . LEU C 1 49 ? 42.734 2.205 -8.590 1.00 39.60 46 LEU C O 1
ATOM 5341 N N . ALA C 1 50 ? 44.676 1.414 -9.408 1.00 40.16 47 ALA C N 1
ATOM 5342 C CA . ALA C 1 50 ? 45.137 2.743 -9.794 1.00 40.92 47 ALA C CA 1
ATOM 5343 C C . ALA C 1 50 ? 44.253 3.326 -10.887 1.00 43.70 47 ALA C C 1
ATOM 5344 O O . ALA C 1 50 ? 43.849 4.491 -10.809 1.00 40.53 47 ALA C O 1
ATOM 5346 N N . HIS C 1 51 ? 43.917 2.512 -11.898 1.00 41.85 48 HIS C N 1
ATOM 5347 C CA . HIS C 1 51 ? 43.067 2.983 -12.981 1.00 37.49 48 HIS C CA 1
ATOM 5348 C C . HIS C 1 51 ? 41.688 3.372 -12.462 1.00 40.18 48 HIS C C 1
ATOM 5349 O O . HIS C 1 51 ? 41.136 4.404 -12.858 1.00 38.70 48 HIS C O 1
ATOM 5356 N N . LEU C 1 52 ? 41.130 2.566 -11.548 1.00 38.55 49 LEU C N 1
ATOM 5357 C CA . LEU C 1 52 ? 39.814 2.856 -10.994 1.00 34.02 49 LEU C CA 1
ATOM 5358 C C . LEU C 1 52 ? 39.828 4.098 -10.105 1.00 36.12 49 LEU C C 1
ATOM 5359 O O . LEU C 1 52 ? 38.816 4.812 -10.011 1.00 36.18 49 LEU C O 1
ATOM 5364 N N . LEU C 1 53 ? 40.946 4.357 -9.427 1.00 35.98 50 LEU C N 1
ATOM 5365 C CA . LEU C 1 53 ? 41.071 5.586 -8.657 1.00 36.27 50 LEU C CA 1
ATOM 5366 C C . LEU C 1 53 ? 41.074 6.805 -9.576 1.00 38.53 50 LEU C C 1
ATOM 5367 O O . LEU C 1 53 ? 40.476 7.840 -9.255 1.00 37.57 50 LEU C O 1
ATOM 5372 N N . LYS C 1 54 ? 41.755 6.703 -10.717 1.00 36.04 51 LYS C N 1
ATOM 5373 C CA . LYS C 1 54 ? 41.921 7.863 -11.586 1.00 37.26 51 LYS C CA 1
ATOM 5374 C C . LYS C 1 54 ? 40.609 8.253 -12.268 1.00 36.27 51 LYS C C 1
ATOM 5375 O O . LYS C 1 54 ? 40.267 9.438 -12.319 1.00 35.92 51 LYS C O 1
ATOM 5381 N N . TYR C 1 55 ? 39.873 7.278 -12.815 1.00 31.68 52 TYR C N 1
ATOM 5382 C CA . TYR C 1 55 ? 38.700 7.534 -13.648 1.00 34.44 52 TYR C CA 1
ATOM 5383 C C . TYR C 1 55 ? 37.473 7.001 -12.931 1.00 32.40 52 TYR C C 1
ATOM 5384 O O . TYR C 1 55 ? 37.404 5.811 -12.621 1.00 33.12 52 TYR C O 1
ATOM 5393 N N . ASP C 1 56 ? 36.510 7.878 -12.669 1.00 32.43 53 ASP C N 1
ATOM 5394 C CA . ASP C 1 56 ? 35.328 7.533 -11.890 1.00 32.52 53 ASP C CA 1
ATOM 5395 C C . ASP C 1 56 ? 34.106 7.937 -12.703 1.00 31.19 53 ASP C C 1
ATOM 5396 O O . ASP C 1 56 ? 33.950 9.118 -13.026 1.00 30.36 53 ASP C O 1
ATOM 5401 N N . SER C 1 57 ? 33.253 6.963 -13.039 1.00 27.68 54 SER C N 1
ATOM 5402 C CA . SER C 1 57 ? 32.156 7.237 -13.968 1.00 29.81 54 SER C CA 1
ATOM 5403 C C . SER C 1 57 ? 31.282 8.374 -13.477 1.00 28.40 54 SER C C 1
ATOM 5404 O O . SER C 1 57 ? 30.905 9.251 -14.258 1.00 32.88 54 SER C O 1
ATOM 5407 N N . ALA C 1 58 ? 30.995 8.413 -12.183 1.00 30.47 55 ALA C N 1
ATOM 5408 C CA . ALA C 1 58 ? 30.096 9.415 -11.646 1.00 30.28 55 ALA C CA 1
ATOM 5409 C C . ALA C 1 58 ? 30.788 10.703 -11.218 1.00 34.31 55 ALA C C 1
ATOM 5410 O O . ALA C 1 58 ? 30.188 11.779 -11.305 1.00 34.76 55 ALA C O 1
ATOM 5412 N N . HIS C 1 59 ? 32.002 10.629 -10.695 1.00 32.96 56 HIS C N 1
ATOM 5413 C CA . HIS C 1 59 ? 32.577 11.768 -9.994 1.00 34.73 56 HIS C CA 1
ATOM 5414 C C . HIS C 1 59 ? 33.768 12.368 -10.728 1.00 35.02 56 HIS C C 1
ATOM 5415 O O . HIS C 1 59 ? 34.406 13.270 -10.197 1.00 37.48 56 HIS C O 1
ATOM 5422 N N . GLY C 1 60 ? 34.088 11.883 -11.921 1.00 32.96 57 GLY C N 1
ATOM 5423 C CA . GLY C 1 60 ? 35.079 12.553 -12.732 1.00 34.87 57 GLY C CA 1
ATOM 5424 C C . GLY C 1 60 ? 36.489 12.101 -12.439 1.00 36.61 57 GLY C C 1
ATOM 5425 O O . GLY C 1 60 ? 36.764 11.254 -11.582 1.00 37.31 57 GLY C O 1
ATOM 5426 N N . GLU C 1 61 ? 37.410 12.699 -13.176 1.00 35.43 58 GLU C N 1
ATOM 5427 C CA . GLU C 1 61 ? 38.796 12.275 -13.142 1.00 39.39 58 GLU C CA 1
ATOM 5428 C C . GLU C 1 61 ? 39.522 12.853 -11.930 1.00 41.33 58 GLU C C 1
ATOM 5429 O O . GLU C 1 61 ? 39.363 14.027 -11.603 1.00 39.15 58 GLU C O 1
ATOM 5435 N N . LEU C 1 62 ? 40.348 12.033 -11.283 1.00 40.64 59 LEU C N 1
ATOM 5436 C CA . LEU C 1 62 ? 41.305 12.543 -10.300 1.00 47.20 59 LEU C CA 1
ATOM 5437 C C . LEU C 1 62 ? 42.500 13.143 -11.042 1.00 49.29 59 LEU C C 1
ATOM 5438 O O . LEU C 1 62 ? 43.302 12.417 -11.635 1.00 48.56 59 LEU C O 1
ATOM 5443 N N . LYS C 1 63 ? 42.619 14.472 -11.018 1.00 56.71 60 LYS C N 1
ATOM 5444 C CA . LYS C 1 63 ? 43.637 15.178 -11.796 1.00 57.64 60 LYS C CA 1
ATOM 5445 C C . LYS C 1 63 ? 44.946 15.228 -11.008 1.00 60.21 60 LYS C C 1
ATOM 5446 O O . LYS C 1 63 ? 45.401 16.268 -10.533 1.00 67.04 60 LYS C O 1
ATOM 5452 N N . ARG C 1 64 ? 45.562 14.058 -10.886 1.00 57.60 61 ARG C N 1
ATOM 5453 C CA . ARG C 1 64 ? 46.843 13.913 -10.221 1.00 61.63 61 ARG C CA 1
ATOM 5454 C C . ARG C 1 64 ? 47.660 12.869 -10.962 1.00 61.17 61 ARG C C 1
ATOM 5455 O O . ARG C 1 64 ? 47.117 12.019 -11.674 1.00 59.61 61 ARG C O 1
ATOM 5463 N N . LYS C 1 65 ? 48.980 12.947 -10.790 1.00 59.85 62 LYS C N 1
ATOM 5464 C CA . LYS C 1 65 ? 49.870 11.950 -11.370 1.00 61.41 62 LYS C CA 1
ATOM 5465 C C . LYS C 1 65 ? 49.757 10.656 -10.569 1.00 62.04 62 LYS C C 1
ATOM 5466 O O . LYS C 1 65 ? 50.052 10.632 -9.371 1.00 64.49 62 LYS C O 1
ATOM 5468 N N . ILE C 1 66 ? 49.311 9.586 -11.222 1.00 59.35 63 ILE C N 1
ATOM 5469 C CA . ILE C 1 66 ? 49.052 8.309 -10.570 1.00 59.84 63 ILE C CA 1
ATOM 5470 C C . ILE C 1 66 ? 49.854 7.243 -11.309 1.00 61.96 63 ILE C C 1
ATOM 5471 O O . ILE C 1 66 ? 49.539 6.910 -12.458 1.00 65.35 63 ILE C O 1
ATOM 5476 N N . THR C 1 67 ? 50.888 6.708 -10.658 1.00 64.02 64 THR C N 1
ATOM 5477 C CA . THR C 1 67 ? 51.724 5.649 -11.224 1.00 66.66 64 THR C CA 1
ATOM 5478 C C . THR C 1 67 ? 51.792 4.469 -10.265 1.00 66.44 64 THR C C 1
ATOM 5479 O O . THR C 1 67 ? 51.461 4.580 -9.080 1.00 68.40 64 THR C O 1
ATOM 5483 N N . VAL C 1 68 ? 52.264 3.332 -10.781 1.00 67.34 65 VAL C N 1
ATOM 5484 C CA . VAL C 1 68 ? 52.411 2.113 -9.987 1.00 67.56 65 VAL C CA 1
ATOM 5485 C C . VAL C 1 68 ? 53.772 1.494 -10.261 1.00 67.61 65 VAL C C 1
ATOM 5486 O O . VAL C 1 68 ? 54.122 1.247 -11.420 1.00 69.83 65 VAL C O 1
ATOM 5490 N N . LYS C 1 69 ? 54.527 1.228 -9.195 1.00 63.13 66 LYS C N 1
ATOM 5491 C CA . LYS C 1 69 ? 55.754 0.442 -9.260 1.00 67.89 66 LYS C CA 1
ATOM 5492 C C . LYS C 1 69 ? 55.662 -0.660 -8.213 1.00 67.16 66 LYS C C 1
ATOM 5493 O O . LYS C 1 69 ? 55.562 -0.375 -7.014 1.00 65.41 66 LYS C O 1
ATOM 5495 N N . GLN C 1 70 ? 55.666 -1.911 -8.668 1.00 63.50 67 GLN C N 1
ATOM 5496 C CA . GLN C 1 70 ? 55.582 -3.090 -7.793 1.00 67.41 67 GLN C CA 1
ATOM 5497 C C . GLN C 1 70 ? 54.255 -2.990 -7.042 1.00 68.06 67 GLN C C 1
ATOM 5498 O O . GLN C 1 70 ? 53.206 -2.833 -7.689 1.00 61.03 67 GLN C O 1
ATOM 5500 N N . ASN C 1 71 ? 54.241 -3.075 -5.711 1.00 67.31 68 ASN C N 1
ATOM 5501 C CA . ASN C 1 71 ? 53.013 -2.936 -4.939 1.00 66.19 68 ASN C CA 1
ATOM 5502 C C . ASN C 1 71 ? 52.852 -1.539 -4.349 1.00 63.28 68 ASN C C 1
ATOM 5503 O O . ASN C 1 71 ? 52.142 -1.372 -3.350 1.00 61.08 68 ASN C O 1
ATOM 5508 N N . ILE C 1 72 ? 53.493 -0.537 -4.943 1.00 64.35 69 ILE C N 1
ATOM 5509 C CA . ILE C 1 72 ? 53.474 0.826 -4.427 1.00 64.37 69 ILE C CA 1
ATOM 5510 C C . ILE C 1 72 ? 52.688 1.696 -5.398 1.00 65.73 69 ILE C C 1
ATOM 5511 O O . ILE C 1 72 ? 53.069 1.849 -6.566 1.00 64.76 69 ILE C O 1
ATOM 5516 N N . LEU C 1 73 ? 51.594 2.265 -4.904 1.00 64.52 70 LEU C N 1
ATOM 5517 C CA . LEU C 1 73 ? 50.782 3.224 -5.637 1.00 64.01 70 LEU C CA 1
ATOM 5518 C C . LEU C 1 73 ? 51.247 4.630 -5.280 1.00 64.99 70 LEU C C 1
ATOM 5519 O O . LEU C 1 73 ? 51.313 4.980 -4.097 1.00 63.15 70 LEU C O 1
ATOM 5524 N N . GLN C 1 74 ? 51.586 5.426 -6.294 1.00 66.78 71 GLN C N 1
ATOM 5525 C CA . GLN C 1 74 ? 52.164 6.750 -6.081 1.00 68.98 71 GLN C CA 1
ATOM 5526 C C . GLN C 1 74 ? 51.239 7.829 -6.633 1.00 65.85 71 GLN C C 1
ATOM 5527 O O . GLN C 1 74 ? 50.881 7.800 -7.815 1.00 63.62 71 GLN C O 1
ATOM 5533 N N . ILE C 1 75 ? 50.881 8.786 -5.778 1.00 67.54 72 ILE C N 1
ATOM 5534 C CA . ILE C 1 75 ? 49.943 9.866 -6.090 1.00 66.69 72 ILE C CA 1
ATOM 5535 C C . ILE C 1 75 ? 50.690 11.180 -5.899 1.00 71.76 72 ILE C C 1
ATOM 5536 O O . ILE C 1 75 ? 50.928 11.596 -4.756 1.00 72.35 72 ILE C O 1
ATOM 5541 N N . ASP C 1 76 ? 51.015 11.858 -7.009 1.00 69.59 73 ASP C N 1
ATOM 5542 C CA . ASP C 1 76 ? 52.019 12.919 -7.017 1.00 74.94 73 ASP C CA 1
ATOM 5543 C C . ASP C 1 76 ? 53.224 12.443 -6.215 1.00 75.73 73 ASP C C 1
ATOM 5544 O O . ASP C 1 76 ? 54.005 11.624 -6.709 1.00 78.42 73 ASP C O 1
ATOM 5549 N N . ARG C 1 77 ? 53.363 12.894 -4.968 1.00 81.52 74 ARG C N 1
ATOM 5550 C CA . ARG C 1 77 ? 54.454 12.393 -4.133 1.00 83.81 74 ARG C CA 1
ATOM 5551 C C . ARG C 1 77 ? 53.955 11.686 -2.873 1.00 82.26 74 ARG C C 1
ATOM 5552 O O . ARG C 1 77 ? 54.473 11.930 -1.781 1.00 85.17 74 ARG C O 1
ATOM 5560 N N . LYS C 1 78 ? 52.958 10.812 -3.008 1.00 78.33 75 LYS C N 1
ATOM 5561 C CA . LYS C 1 78 ? 52.419 10.032 -1.898 1.00 72.80 75 LYS C CA 1
ATOM 5562 C C . LYS C 1 78 ? 52.533 8.556 -2.256 1.00 70.43 75 LYS C C 1
ATOM 5563 O O . LYS C 1 78 ? 52.017 8.130 -3.294 1.00 72.38 75 LYS C O 1
ATOM 5565 N N . LYS C 1 79 ? 53.207 7.782 -1.407 1.00 69.77 76 LYS C N 1
ATOM 5566 C CA . LYS C 1 79 ? 53.375 6.348 -1.624 1.00 67.36 76 LYS C CA 1
ATOM 5567 C C . LYS C 1 79 ? 52.384 5.577 -0.758 1.00 65.64 76 LYS C C 1
ATOM 5568 O O . LYS C 1 79 ? 52.259 5.845 0.442 1.00 71.56 76 LYS C O 1
ATOM 5570 N N . VAL C 1 80 ? 51.693 4.616 -1.367 1.00 60.05 77 VAL C N 1
ATOM 5571 C CA . VAL C 1 80 ? 50.656 3.831 -0.711 1.00 61.04 77 VAL C CA 1
ATOM 5572 C C . VAL C 1 80 ? 50.944 2.357 -0.970 1.00 62.42 77 VAL C C 1
ATOM 5573 O O . VAL C 1 80 ? 51.053 1.936 -2.128 1.00 64.76 77 VAL C O 1
ATOM 5577 N N . TYR C 1 81 ? 51.076 1.574 0.097 1.00 60.77 78 TYR C N 1
ATOM 5578 C CA . TYR C 1 81 ? 51.235 0.134 -0.060 1.00 60.31 78 TYR C CA 1
ATOM 5579 C C . TYR C 1 81 ? 49.914 -0.482 -0.511 1.00 61.06 78 TYR C C 1
ATOM 5580 O O . TYR C 1 81 ? 48.850 -0.128 0.004 1.00 61.28 78 TYR C O 1
ATOM 5589 N N . VAL C 1 82 ? 49.971 -1.384 -1.490 1.00 56.78 79 VAL C N 1
ATOM 5590 C CA . VAL C 1 82 ? 48.777 -2.034 -2.022 1.00 58.32 79 VAL C CA 1
ATOM 5591 C C . VAL C 1 82 ? 48.876 -3.524 -1.750 1.00 58.72 79 VAL C C 1
ATOM 5592 O O . VAL C 1 82 ? 49.816 -4.183 -2.213 1.00 58.35 79 VAL C O 1
ATOM 5596 N N . PHE C 1 83 ? 47.896 -4.057 -1.028 1.00 57.30 80 PHE C N 1
ATOM 5597 C CA . PHE C 1 83 ? 47.846 -5.461 -0.654 1.00 55.59 80 PHE C CA 1
ATOM 5598 C C . PHE C 1 83 ? 46.653 -6.140 -1.320 1.00 56.58 80 PHE C C 1
ATOM 5599 O O . PHE C 1 83 ? 45.788 -5.489 -1.920 1.00 58.20 80 PHE C O 1
ATOM 5607 N N . SER C 1 84 ? 46.613 -7.471 -1.199 1.00 57.85 81 SER C N 1
ATOM 5608 C CA . SER C 1 84 ? 45.612 -8.313 -1.851 1.00 58.82 81 SER C CA 1
ATOM 5609 C C . SER C 1 84 ? 45.391 -9.577 -1.012 1.00 58.78 81 SER C C 1
ATOM 5610 O O . SER C 1 84 ? 45.711 -10.702 -1.397 1.00 61.08 81 SER C O 1
ATOM 5613 N N . GLU C 1 85 ? 44.809 -9.391 0.169 1.00 59.95 82 GLU C N 1
ATOM 5614 C CA . GLU C 1 85 ? 44.563 -10.474 1.114 1.00 60.38 82 GLU C CA 1
ATOM 5615 C C . GLU C 1 85 ? 43.059 -10.613 1.322 1.00 60.12 82 GLU C C 1
ATOM 5616 O O . GLU C 1 85 ? 42.413 -9.695 1.842 1.00 61.49 82 GLU C O 1
ATOM 5622 N N . LYS C 1 86 ? 42.499 -11.755 0.910 1.00 62.71 83 LYS C N 1
ATOM 5623 C CA . LYS C 1 86 ? 41.074 -12.002 1.132 1.00 59.74 83 LYS C CA 1
ATOM 5624 C C . LYS C 1 86 ? 40.743 -11.988 2.619 1.00 56.93 83 LYS C C 1
ATOM 5625 O O . LYS C 1 86 ? 39.692 -11.477 3.025 1.00 55.39 83 LYS C O 1
ATOM 5627 N N . ASP C 1 87 ? 41.636 -12.539 3.447 1.00 60.12 84 ASP C N 1
ATOM 5628 C CA . ASP C 1 87 ? 41.412 -12.659 4.879 1.00 61.71 84 ASP C CA 1
ATOM 5629 C C . ASP C 1 87 ? 42.167 -11.550 5.594 1.00 65.40 84 ASP C C 1
ATOM 5630 O O . ASP C 1 87 ? 43.409 -11.551 5.581 1.00 65.86 84 ASP C O 1
ATOM 5635 N N . PRO C 1 88 ? 41.475 -10.605 6.242 1.00 63.44 85 PRO C N 1
ATOM 5636 C CA . PRO C 1 88 ? 42.169 -9.439 6.810 1.00 66.05 85 PRO C CA 1
ATOM 5637 C C . PRO C 1 88 ? 43.022 -9.736 8.032 1.00 66.11 85 PRO C C 1
ATOM 5638 O O . PRO C 1 88 ? 43.846 -8.890 8.396 1.00 67.35 85 PRO C O 1
ATOM 5642 N N . GLN C 1 89 ? 42.878 -10.887 8.686 1.00 67.58 86 GLN C N 1
ATOM 5643 C CA . GLN C 1 89 ? 43.827 -11.143 9.759 1.00 70.21 86 GLN C CA 1
ATOM 5644 C C . GLN C 1 89 ? 45.238 -11.384 9.229 1.00 71.79 86 GLN C C 1
ATOM 5645 O O . GLN C 1 89 ? 46.179 -11.434 10.027 1.00 72.96 86 GLN C O 1
ATOM 5651 N N . ASN C 1 90 ? 45.408 -11.508 7.912 1.00 71.25 87 ASN C N 1
ATOM 5652 C CA . ASN C 1 90 ? 46.720 -11.681 7.301 1.00 75.03 87 ASN C CA 1
ATOM 5653 C C . ASN C 1 90 ? 47.365 -10.365 6.882 1.00 73.71 87 ASN C C 1
ATOM 5654 O O . ASN C 1 90 ? 48.466 -10.384 6.320 1.00 76.42 87 ASN C O 1
ATOM 5659 N N . LEU C 1 91 ? 46.712 -9.228 7.139 1.00 70.75 88 LEU C N 1
ATOM 5660 C CA . LEU C 1 91 ? 47.200 -7.912 6.740 1.00 69.41 88 LEU C CA 1
ATOM 5661 C C . LEU C 1 91 ? 48.165 -7.361 7.789 1.00 72.99 88 LEU C C 1
ATOM 5662 O O . LEU C 1 91 ? 47.933 -7.521 8.993 1.00 71.53 88 LEU C O 1
ATOM 5667 N N . PRO C 1 92 ? 49.257 -6.729 7.340 1.00 72.75 89 PRO C N 1
ATOM 5668 C CA . PRO C 1 92 ? 50.334 -6.301 8.253 1.00 72.80 89 PRO C CA 1
ATOM 5669 C C . PRO C 1 92 ? 50.052 -4.943 8.898 1.00 75.98 89 PRO C C 1
ATOM 5670 O O . PRO C 1 92 ? 50.806 -3.972 8.731 1.00 77.13 89 PRO C O 1
ATOM 5674 N N . TRP C 1 93 ? 48.959 -4.873 9.664 1.00 74.86 90 TRP C N 1
ATOM 5675 C CA . TRP C 1 93 ? 48.564 -3.600 10.259 1.00 76.24 90 TRP C CA 1
ATOM 5676 C C . TRP C 1 93 ? 49.451 -3.221 11.437 1.00 78.32 90 TRP C C 1
ATOM 5677 O O . TRP C 1 93 ? 49.712 -2.032 11.651 1.00 78.15 90 TRP C O 1
ATOM 5688 N N . ASP C 1 94 ? 49.909 -4.201 12.214 1.00 77.76 91 ASP C N 1
ATOM 5689 C CA . ASP C 1 94 ? 50.845 -3.902 13.292 1.00 86.20 91 ASP C CA 1
ATOM 5690 C C . ASP C 1 94 ? 52.121 -3.272 12.745 1.00 85.94 91 ASP C C 1
ATOM 5691 O O . ASP C 1 94 ? 52.610 -2.264 13.270 1.00 86.64 91 ASP C O 1
ATOM 5696 N N . GLU C 1 95 ? 52.656 -3.847 11.667 1.00 85.99 92 GLU C N 1
ATOM 5697 C CA . GLU C 1 95 ? 53.930 -3.398 11.115 1.00 86.29 92 GLU C CA 1
ATOM 5698 C C . GLU C 1 95 ? 53.843 -1.964 10.593 1.00 86.20 92 GLU C C 1
ATOM 5699 O O . GLU C 1 95 ? 54.718 -1.136 10.875 1.00 85.16 92 GLU C O 1
ATOM 5705 N N . HIS C 1 96 ? 52.787 -1.646 9.840 1.00 82.97 93 HIS C N 1
ATOM 5706 C CA . HIS C 1 96 ? 52.592 -0.308 9.290 1.00 78.90 93 HIS C CA 1
ATOM 5707 C C . HIS C 1 96 ? 51.939 0.666 10.273 1.00 79.39 93 HIS C C 1
ATOM 5708 O O . HIS C 1 96 ? 51.490 1.730 9.835 1.00 79.51 93 HIS C O 1
ATOM 5715 N N . ASP C 1 97 ? 51.879 0.324 11.561 1.00 81.67 94 ASP C N 1
ATOM 5716 C CA . ASP C 1 97 ? 51.362 1.178 12.641 1.00 78.78 94 ASP C CA 1
ATOM 5717 C C . ASP C 1 97 ? 50.049 1.865 12.252 1.00 77.45 94 ASP C C 1
ATOM 5718 O O . ASP C 1 97 ? 49.909 3.089 12.305 1.00 75.79 94 ASP C O 1
ATOM 5720 N N . ILE C 1 98 ? 49.074 1.041 11.870 1.00 72.72 95 ILE C N 1
ATOM 5721 C CA . ILE C 1 98 ? 47.772 1.528 11.425 1.00 71.12 95 ILE C CA 1
ATOM 5722 C C . ILE C 1 98 ? 46.948 1.980 12.625 1.00 69.60 95 ILE C C 1
ATOM 5723 O O . ILE C 1 98 ? 46.615 1.174 13.498 1.00 69.82 95 ILE C O 1
ATOM 5728 N N . ASP C 1 99 ? 46.578 3.264 12.647 1.00 68.22 96 ASP C N 1
ATOM 5729 C CA . ASP C 1 99 ? 45.681 3.772 13.684 1.00 68.25 96 ASP C CA 1
ATOM 5730 C C . ASP C 1 99 ? 44.215 3.455 13.379 1.00 70.89 96 ASP C C 1
ATOM 5731 O O . ASP C 1 99 ? 43.474 3.017 14.267 1.00 70.62 96 ASP C O 1
ATOM 5736 N N . VAL C 1 100 ? 43.776 3.663 12.137 1.00 63.38 97 VAL C N 1
ATOM 5737 C CA . VAL C 1 100 ? 42.379 3.491 11.764 1.00 63.92 97 VAL C CA 1
ATOM 5738 C C . VAL C 1 100 ? 42.311 2.662 10.496 1.00 63.33 97 VAL C C 1
ATOM 5739 O O . VAL C 1 100 ? 42.995 2.967 9.512 1.00 64.10 97 VAL C O 1
ATOM 5743 N N . VAL C 1 101 ? 41.493 1.612 10.524 1.00 61.09 98 VAL C N 1
ATOM 5744 C CA . VAL C 1 101 ? 41.130 0.859 9.333 1.00 52.27 98 VAL C CA 1
ATOM 5745 C C . VAL C 1 101 ? 39.712 1.245 8.951 1.00 56.60 98 VAL C C 1
ATOM 5746 O O . VAL C 1 101 ? 38.797 1.204 9.785 1.00 56.70 98 VAL C O 1
ATOM 5750 N N . ILE C 1 102 ? 39.540 1.658 7.702 1.00 51.91 99 ILE C N 1
ATOM 5751 C CA . ILE C 1 102 ? 38.230 1.894 7.127 1.00 47.77 99 ILE C CA 1
ATOM 5752 C C . ILE C 1 102 ? 37.800 0.589 6.468 1.00 49.56 99 ILE C C 1
ATOM 5753 O O . ILE C 1 102 ? 38.380 0.168 5.464 1.00 48.87 99 ILE C O 1
ATOM 5758 N N . GLU C 1 103 ? 36.820 -0.080 7.072 1.00 46.32 100 GLU C N 1
ATOM 5759 C CA . GLU C 1 103 ? 36.361 -1.384 6.609 1.00 47.35 100 GLU C CA 1
ATOM 5760 C C . GLU C 1 103 ? 35.227 -1.147 5.624 1.00 46.02 100 GLU C C 1
ATOM 5761 O O . GLU C 1 103 ? 34.082 -0.910 6.017 1.00 48.25 100 GLU C O 1
ATOM 5767 N N . SER C 1 104 ? 35.547 -1.186 4.333 1.00 44.34 101 SER C N 1
ATOM 5768 C CA . SER C 1 104 ? 34.587 -0.850 3.288 1.00 43.08 101 SER C CA 1
ATOM 5769 C C . SER C 1 104 ? 34.513 -1.946 2.232 1.00 41.20 101 SER C C 1
ATOM 5770 O O . SER C 1 104 ? 34.309 -1.668 1.048 1.00 41.88 101 SER C O 1
ATOM 5773 N N . THR C 1 105 ? 34.673 -3.207 2.645 1.00 40.27 102 THR C N 1
ATOM 5774 C CA . THR C 1 105 ? 34.471 -4.324 1.726 1.00 42.59 102 THR C CA 1
ATOM 5775 C C . THR C 1 105 ? 33.022 -4.768 1.645 1.00 42.81 102 THR C C 1
ATOM 5776 O O . THR C 1 105 ? 32.660 -5.463 0.695 1.00 41.17 102 THR C O 1
ATOM 5780 N N . GLY C 1 106 ? 32.197 -4.411 2.629 1.00 43.69 103 GLY C N 1
ATOM 5781 C CA . GLY C 1 106 ? 30.904 -5.043 2.780 1.00 43.48 103 GLY C CA 1
ATOM 5782 C C . GLY C 1 106 ? 30.932 -6.457 3.325 1.00 47.18 103 GLY C C 1
ATOM 5783 O O . GLY C 1 106 ? 29.862 -7.051 3.504 1.00 45.52 103 GLY C O 1
ATOM 5784 N N . ARG C 1 107 ? 32.106 -7.019 3.614 1.00 43.61 104 ARG C N 1
ATOM 5785 C CA . ARG C 1 107 ? 32.204 -8.415 4.004 1.00 48.19 104 ARG C CA 1
ATOM 5786 C C . ARG C 1 107 ? 32.559 -8.619 5.469 1.00 49.00 104 ARG C C 1
ATOM 5787 O O . ARG C 1 107 ? 32.677 -9.762 5.904 1.00 48.50 104 ARG C O 1
ATOM 5795 N N . PHE C 1 108 ? 32.733 -7.556 6.243 1.00 49.57 105 PHE C N 1
ATOM 5796 C CA . PHE C 1 108 ? 33.192 -7.677 7.628 1.00 51.51 105 PHE C CA 1
ATOM 5797 C C . PHE C 1 108 ? 32.469 -6.651 8.499 1.00 54.05 105 PHE C C 1
ATOM 5798 O O . PHE C 1 108 ? 33.075 -5.882 9.244 1.00 56.09 105 PHE C O 1
ATOM 5806 N N . VAL C 1 109 ? 31.137 -6.625 8.395 1.00 53.74 106 VAL C N 1
ATOM 5807 C CA . VAL C 1 109 ? 30.343 -5.685 9.175 1.00 55.34 106 VAL C CA 1
ATOM 5808 C C . VAL C 1 109 ? 29.942 -6.261 10.523 1.00 56.10 106 VAL C C 1
ATOM 5809 O O . VAL C 1 109 ? 29.303 -5.562 11.319 1.00 55.08 106 VAL C O 1
ATOM 5813 N N . SER C 1 110 ? 30.299 -7.509 10.810 1.00 57.15 107 SER C N 1
ATOM 5814 C CA . SER C 1 110 ? 30.057 -8.057 12.133 1.00 61.30 107 SER C CA 1
ATOM 5815 C C . SER C 1 110 ? 31.183 -7.638 13.071 1.00 61.64 107 SER C C 1
ATOM 5816 O O . SER C 1 110 ? 32.277 -7.271 12.635 1.00 62.47 107 SER C O 1
ATOM 5819 N N . GLU C 1 111 ? 30.903 -7.680 14.376 1.00 61.84 108 GLU C N 1
ATOM 5820 C CA . GLU C 1 111 ? 31.939 -7.344 15.349 1.00 65.27 108 GLU C CA 1
ATOM 5821 C C . GLU C 1 111 ? 33.147 -8.263 15.193 1.00 66.17 108 GLU C C 1
ATOM 5822 O O . GLU C 1 111 ? 34.293 -7.799 15.157 1.00 65.88 108 GLU C O 1
ATOM 5828 N N . GLU C 1 112 ? 32.907 -9.575 15.074 1.00 64.07 109 GLU C N 1
ATOM 5829 C CA . GLU C 1 112 ? 34.007 -10.523 14.910 1.00 65.01 109 GLU C CA 1
ATOM 5830 C C . GLU C 1 112 ? 34.789 -10.258 13.625 1.00 65.04 109 GLU C C 1
ATOM 5831 O O . GLU C 1 112 ? 36.022 -10.185 13.642 1.00 65.75 109 GLU C O 1
ATOM 5837 N N . GLY C 1 113 ? 34.088 -10.116 12.498 1.00 60.21 110 GLY C N 1
ATOM 5838 C CA . GLY C 1 113 ? 34.781 -9.854 11.244 1.00 61.83 110 GLY C CA 1
ATOM 5839 C C . GLY C 1 113 ? 35.612 -8.584 11.288 1.00 61.61 110 GLY C C 1
ATOM 5840 O O . GLY C 1 113 ? 36.777 -8.572 10.883 1.00 59.84 110 GLY C O 1
ATOM 5841 N N . ALA C 1 114 ? 35.026 -7.495 11.791 1.00 58.52 111 ALA C N 1
ATOM 5842 C CA . ALA C 1 114 ? 35.761 -6.241 11.863 1.00 62.12 111 ALA C CA 1
ATOM 5843 C C . ALA C 1 114 ? 36.912 -6.306 12.856 1.00 63.43 111 ALA C C 1
ATOM 5844 O O . ALA C 1 114 ? 37.843 -5.503 12.750 1.00 64.85 111 ALA C O 1
ATOM 5846 N N . SER C 1 115 ? 36.880 -7.262 13.798 1.00 63.34 112 SER C N 1
ATOM 5847 C CA . SER C 1 115 ? 37.964 -7.443 14.758 1.00 70.28 112 SER C CA 1
ATOM 5848 C C . SER C 1 115 ? 39.184 -8.124 14.156 1.00 68.03 112 SER C C 1
ATOM 5849 O O . SER C 1 115 ? 40.270 -8.036 14.739 1.00 68.06 112 SER C O 1
ATOM 5852 N N . LEU C 1 116 ? 39.025 -8.813 13.022 1.00 66.00 113 LEU C N 1
ATOM 5853 C CA . LEU C 1 116 ? 40.177 -9.378 12.329 1.00 67.68 113 LEU C CA 1
ATOM 5854 C C . LEU C 1 116 ? 41.231 -8.313 12.066 1.00 67.93 113 LEU C C 1
ATOM 5855 O O . LEU C 1 116 ? 42.432 -8.614 12.049 1.00 65.92 113 LEU C O 1
ATOM 5860 N N . HIS C 1 117 ? 40.797 -7.058 11.884 1.00 63.94 114 HIS C N 1
ATOM 5861 C CA . HIS C 1 117 ? 41.735 -5.950 11.736 1.00 63.69 114 HIS C CA 1
ATOM 5862 C C . HIS C 1 117 ? 42.459 -5.650 13.041 1.00 68.92 114 HIS C C 1
ATOM 5863 O O . HIS C 1 117 ? 43.642 -5.290 13.027 1.00 70.67 114 HIS C O 1
ATOM 5870 N N . LEU C 1 118 ? 41.770 -5.778 14.180 1.00 69.72 115 LEU C N 1
ATOM 5871 C CA . LEU C 1 118 ? 42.438 -5.569 15.464 1.00 71.05 115 LEU C CA 1
ATOM 5872 C C . LEU C 1 118 ? 43.517 -6.617 15.684 1.00 72.44 115 LEU C C 1
ATOM 5873 O O . LEU C 1 118 ? 44.662 -6.285 16.011 1.00 75.10 115 LEU C O 1
ATOM 5878 N N . LYS C 1 119 ? 43.167 -7.893 15.497 1.00 72.59 116 LYS C N 1
ATOM 5879 C CA . LYS C 1 119 ? 44.143 -8.973 15.605 1.00 75.56 116 LYS C CA 1
ATOM 5880 C C . LYS C 1 119 ? 45.296 -8.805 14.629 1.00 75.38 116 LYS C C 1
ATOM 5881 O O . LYS C 1 119 ? 46.378 -9.350 14.862 1.00 78.46 116 LYS C O 1
ATOM 5887 N N . ALA C 1 120 ? 45.090 -8.066 13.544 1.00 73.95 117 ALA C N 1
ATOM 5888 C CA . ALA C 1 120 ? 46.169 -7.805 12.607 1.00 74.91 117 ALA C CA 1
ATOM 5889 C C . ALA C 1 120 ? 47.111 -6.710 13.089 1.00 74.91 117 ALA C C 1
ATOM 5890 O O . ALA C 1 120 ? 48.226 -6.600 12.568 1.00 76.81 117 ALA C O 1
ATOM 5892 N N . GLY C 1 121 ? 46.693 -5.905 14.062 1.00 74.31 118 GLY C N 1
ATOM 5893 C CA . GLY C 1 121 ? 47.507 -4.822 14.589 1.00 76.29 118 GLY C CA 1
ATOM 5894 C C . GLY C 1 121 ? 46.888 -3.439 14.476 1.00 77.35 118 GLY C C 1
ATOM 5895 O O . GLY C 1 121 ? 47.428 -2.487 15.064 1.00 80.24 118 GLY C O 1
ATOM 5896 N N . ALA C 1 122 ? 45.786 -3.271 13.756 1.00 70.22 119 ALA C N 1
ATOM 5897 C CA . ALA C 1 122 ? 45.154 -1.962 13.670 1.00 75.28 119 ALA C CA 1
ATOM 5898 C C . ALA C 1 122 ? 44.559 -1.571 15.016 1.00 75.10 119 ALA C C 1
ATOM 5899 O O . ALA C 1 122 ? 43.977 -2.400 15.721 1.00 75.25 119 ALA C O 1
ATOM 5901 N N . LYS C 1 123 ? 44.696 -0.288 15.363 1.00 73.28 120 LYS C N 1
ATOM 5902 C CA . LYS C 1 123 ? 44.234 0.203 16.659 1.00 73.05 120 LYS C CA 1
ATOM 5903 C C . LYS C 1 123 ? 42.724 0.427 16.691 1.00 74.88 120 LYS C C 1
ATOM 5904 O O . LYS C 1 123 ? 42.109 0.280 17.755 1.00 71.26 120 LYS C O 1
ATOM 5910 N N . ARG C 1 124 ? 42.109 0.776 15.558 1.00 66.30 121 ARG C N 1
ATOM 5911 C CA . ARG C 1 124 ? 40.686 1.084 15.526 1.00 63.80 121 ARG C CA 1
ATOM 5912 C C . ARG C 1 124 ? 40.134 0.790 14.133 1.00 65.31 121 ARG C C 1
ATOM 5913 O O . ARG C 1 124 ? 40.840 0.921 13.129 1.00 62.70 121 ARG C O 1
ATOM 5921 N N . VAL C 1 125 ? 38.867 0.378 14.082 1.00 60.87 122 VAL C N 1
ATOM 5922 C CA . VAL C 1 125 ? 38.186 0.063 12.833 1.00 57.13 122 VAL C CA 1
ATOM 5923 C C . VAL C 1 125 ? 36.938 0.928 12.728 1.00 57.21 122 VAL C C 1
ATOM 5924 O O . VAL C 1 125 ? 36.181 1.065 13.696 1.00 56.98 122 VAL C O 1
ATOM 5928 N N . ILE C 1 126 ? 36.727 1.519 11.556 1.00 53.79 123 ILE C N 1
ATOM 5929 C CA . ILE C 1 126 ? 35.471 2.183 11.236 1.00 50.35 123 ILE C CA 1
ATOM 5930 C C . ILE C 1 126 ? 34.809 1.390 10.118 1.00 50.09 123 ILE C C 1
ATOM 5931 O O . ILE C 1 126 ? 35.382 1.245 9.029 1.00 47.60 123 ILE C O 1
ATOM 5936 N N . ILE C 1 127 ? 33.624 0.846 10.396 1.00 51.42 124 ILE C N 1
ATOM 5937 C CA . ILE C 1 127 ? 32.858 0.128 9.379 1.00 48.18 124 ILE C CA 1
ATOM 5938 C C . ILE C 1 127 ? 32.057 1.129 8.565 1.00 47.91 124 ILE C C 1
ATOM 5939 O O . ILE C 1 127 ? 31.380 1.999 9.129 1.00 48.21 124 ILE C O 1
ATOM 5944 N N . SER C 1 128 ? 32.115 0.999 7.236 1.00 47.16 125 SER C N 1
ATOM 5945 C CA . SER C 1 128 ? 31.384 1.878 6.321 1.00 43.85 125 SER C CA 1
ATOM 5946 C C . SER C 1 128 ? 29.970 1.364 6.047 1.00 46.60 125 SER C C 1
ATOM 5947 O O . SER C 1 128 ? 29.471 1.432 4.916 1.00 42.50 125 SER C O 1
ATOM 5950 N N . ALA C 1 129 ? 29.297 0.881 7.082 1.00 42.00 126 ALA C N 1
ATOM 5951 C CA . ALA C 1 129 ? 27.987 0.254 6.979 1.00 44.10 126 ALA C CA 1
ATOM 5952 C C . ALA C 1 129 ? 27.456 0.048 8.393 1.00 46.71 126 ALA C C 1
ATOM 5953 O O . ALA C 1 129 ? 28.225 0.114 9.354 1.00 42.04 126 ALA C O 1
ATOM 5955 N N . PRO C 1 130 ? 26.155 -0.186 8.553 1.00 46.95 127 PRO C N 1
ATOM 5956 C CA . PRO C 1 130 ? 25.663 -0.591 9.877 1.00 48.99 127 PRO C CA 1
ATOM 5957 C C . PRO C 1 130 ? 26.308 -1.902 10.290 1.00 50.36 127 PRO C C 1
ATOM 5958 O O . PRO C 1 130 ? 26.519 -2.795 9.466 1.00 51.42 127 PRO C O 1
ATOM 5962 N N . ALA C 1 131 ? 26.658 -1.997 11.569 1.00 50.84 128 ALA C N 1
ATOM 5963 C CA . ALA C 1 131 ? 27.202 -3.243 12.079 1.00 54.30 128 ALA C CA 1
ATOM 5964 C C . ALA C 1 131 ? 26.090 -4.278 12.224 1.00 60.05 128 ALA C C 1
ATOM 5965 O O . ALA C 1 131 ? 24.899 -3.948 12.281 1.00 57.11 128 ALA C O 1
ATOM 5967 N N . LYS C 1 132 ? 26.494 -5.548 12.263 1.00 61.78 129 LYS C N 1
ATOM 5968 C CA . LYS C 1 132 ? 25.539 -6.623 12.508 1.00 62.21 129 LYS C CA 1
ATOM 5969 C C . LYS C 1 132 ? 24.922 -6.482 13.897 1.00 66.55 129 LYS C C 1
ATOM 5970 O O . LYS C 1 132 ? 23.697 -6.517 14.053 1.00 68.24 129 LYS C O 1
ATOM 5976 N N . GLU C 1 133 ? 25.757 -6.281 14.912 1.00 64.62 130 GLU C N 1
ATOM 5977 C CA . GLU C 1 133 ? 25.283 -6.231 16.289 1.00 69.96 130 GLU C CA 1
ATOM 5978 C C . GLU C 1 133 ? 24.789 -4.836 16.646 1.00 70.97 130 GLU C C 1
ATOM 5979 O O . GLU C 1 133 ? 25.392 -3.831 16.263 1.00 71.86 130 GLU C O 1
ATOM 5985 N N . LYS C 1 134 ? 23.693 -4.779 17.405 1.00 72.59 131 LYS C N 1
ATOM 5986 C CA . LYS C 1 134 ? 23.190 -3.500 17.897 1.00 71.13 131 LYS C CA 1
ATOM 5987 C C . LYS C 1 134 ? 24.072 -2.901 18.993 1.00 72.32 131 LYS C C 1
ATOM 5988 O O . LYS C 1 134 ? 23.800 -1.779 19.431 1.00 73.72 131 LYS C O 1
ATOM 5990 N N . THR C 1 135 ? 25.125 -3.598 19.429 1.00 70.09 132 THR C N 1
ATOM 5991 C CA . THR C 1 135 ? 26.010 -3.097 20.472 1.00 68.96 132 THR C CA 1
ATOM 5992 C C . THR C 1 135 ? 27.177 -2.266 19.949 1.00 66.33 132 THR C C 1
ATOM 5993 O O . THR C 1 135 ? 27.895 -1.671 20.757 1.00 66.74 132 THR C O 1
ATOM 5997 N N . ILE C 1 136 ? 27.416 -2.231 18.642 1.00 65.98 133 ILE C N 1
ATOM 5998 C CA . ILE C 1 136 ? 28.523 -1.443 18.112 1.00 63.25 133 ILE C CA 1
ATOM 5999 C C . ILE C 1 136 ? 28.114 0.025 18.079 1.00 64.26 133 ILE C C 1
ATOM 6000 O O . ILE C 1 136 ? 27.011 0.368 17.632 1.00 60.91 133 ILE C O 1
ATOM 6005 N N . ARG C 1 137 ? 28.992 0.896 18.575 1.00 62.61 134 ARG C N 1
ATOM 6006 C CA . ARG C 1 137 ? 28.738 2.329 18.504 1.00 59.90 134 ARG C CA 1
ATOM 6007 C C . ARG C 1 137 ? 28.515 2.743 17.055 1.00 57.24 134 ARG C C 1
ATOM 6008 O O . ARG C 1 137 ? 29.340 2.461 16.184 1.00 54.70 134 ARG C O 1
ATOM 6016 N N . THR C 1 138 ? 27.381 3.394 16.800 1.00 56.25 135 THR C N 1
ATOM 6017 C CA . THR C 1 138 ? 26.944 3.763 15.463 1.00 53.98 135 THR C CA 1
ATOM 6018 C C . THR C 1 138 ? 26.628 5.252 15.449 1.00 57.89 135 THR C C 1
ATOM 6019 O O . THR C 1 138 ? 25.850 5.731 16.283 1.00 57.09 135 THR C O 1
ATOM 6023 N N . VAL C 1 139 ? 27.252 5.995 14.531 1.00 52.95 136 VAL C N 1
ATOM 6024 C CA . VAL C 1 139 ? 27.188 7.450 14.569 1.00 57.10 136 VAL C CA 1
ATOM 6025 C C . VAL C 1 139 ? 26.885 8.005 13.184 1.00 53.56 136 VAL C C 1
ATOM 6026 O O . VAL C 1 139 ? 27.372 7.496 12.167 1.00 50.32 136 VAL C O 1
ATOM 6030 N N . VAL C 1 140 ? 26.035 9.030 13.159 1.00 54.34 137 VAL C N 1
ATOM 6031 C CA . VAL C 1 140 ? 25.878 9.945 12.035 1.00 54.71 137 VAL C CA 1
ATOM 6032 C C . VAL C 1 140 ? 26.546 11.245 12.460 1.00 53.96 137 VAL C C 1
ATOM 6033 O O . VAL C 1 140 ? 26.144 11.846 13.461 1.00 55.85 137 VAL C O 1
ATOM 6037 N N . TYR C 1 141 ? 27.576 11.665 11.726 1.00 54.96 138 TYR C N 1
ATOM 6038 C CA . TYR C 1 141 ? 28.311 12.858 12.124 1.00 54.51 138 TYR C CA 1
ATOM 6039 C C . TYR C 1 141 ? 27.386 14.072 12.161 1.00 56.25 138 TYR C C 1
ATOM 6040 O O . TYR C 1 141 ? 26.557 14.273 11.264 1.00 52.15 138 TYR C O 1
ATOM 6049 N N . ASN C 1 142 ? 27.538 14.871 13.224 1.00 57.62 139 ASN C N 1
ATOM 6050 C CA . ASN C 1 142 ? 26.744 16.050 13.561 1.00 55.23 139 ASN C CA 1
ATOM 6051 C C . ASN C 1 142 ? 25.324 15.719 13.990 1.00 58.62 139 ASN C C 1
ATOM 6052 O O . ASN C 1 142 ? 24.468 16.616 14.026 1.00 57.14 139 ASN C O 1
ATOM 6057 N N . VAL C 1 143 ? 25.042 14.456 14.315 1.00 56.82 140 VAL C N 1
ATOM 6058 C CA . VAL C 1 143 ? 23.823 14.076 15.016 1.00 55.88 140 VAL C CA 1
ATOM 6059 C C . VAL C 1 143 ? 24.140 13.437 16.362 1.00 59.01 140 VAL C C 1
ATOM 6060 O O . VAL C 1 143 ? 23.589 13.830 17.392 1.00 59.07 140 VAL C O 1
ATOM 6064 N N . ASN C 1 144 ? 25.068 12.467 16.378 1.00 59.50 141 ASN C N 1
ATOM 6065 C CA . ASN C 1 144 ? 25.445 11.860 17.651 1.00 60.68 141 ASN C CA 1
ATOM 6066 C C . ASN C 1 144 ? 26.911 11.435 17.723 1.00 60.80 141 ASN C C 1
ATOM 6067 O O . ASN C 1 144 ? 27.239 10.563 18.535 1.00 63.79 141 ASN C O 1
ATOM 6072 N N . HIS C 1 145 ? 27.803 12.011 16.914 1.00 59.00 142 HIS C N 1
ATOM 6073 C CA . HIS C 1 145 ? 29.182 11.534 16.912 1.00 61.84 142 HIS C CA 1
ATOM 6074 C C . HIS C 1 145 ? 29.930 11.900 18.184 1.00 63.67 142 HIS C C 1
ATOM 6075 O O . HIS C 1 145 ? 30.941 11.261 18.493 1.00 66.40 142 HIS C O 1
ATOM 6082 N N . LYS C 1 146 ? 29.469 12.911 18.927 1.00 64.42 143 LYS C N 1
ATOM 6083 C CA . LYS C 1 146 ? 30.078 13.210 20.223 1.00 67.83 143 LYS C CA 1
ATOM 6084 C C . LYS C 1 146 ? 29.993 12.027 21.178 1.00 71.19 143 LYS C C 1
ATOM 6085 O O . LYS C 1 146 ? 30.764 11.968 22.143 1.00 71.52 143 LYS C O 1
ATOM 6087 N N . THR C 1 147 ? 29.080 11.079 20.927 1.00 66.82 144 THR C N 1
ATOM 6088 C CA . THR C 1 147 ? 28.976 9.886 21.756 1.00 68.21 144 THR C CA 1
ATOM 6089 C C . THR C 1 147 ? 30.147 8.938 21.566 1.00 72.17 144 THR C C 1
ATOM 6090 O O . THR C 1 147 ? 30.220 7.933 22.278 1.00 73.53 144 THR C O 1
ATOM 6094 N N . ILE C 1 148 ? 31.039 9.202 20.610 1.00 72.53 145 ILE C N 1
ATOM 6095 C CA . ILE C 1 148 ? 32.193 8.333 20.436 1.00 72.72 145 ILE C CA 1
ATOM 6096 C C . ILE C 1 148 ? 33.067 8.428 21.671 1.00 73.13 145 ILE C C 1
ATOM 6097 O O . ILE C 1 148 ? 33.395 9.527 22.138 1.00 76.53 145 ILE C O 1
ATOM 6102 N N . SER C 1 149 ? 33.431 7.275 22.217 1.00 74.21 146 SER C N 1
ATOM 6103 C CA . SER C 1 149 ? 34.381 7.182 23.313 1.00 79.12 146 SER C CA 1
ATOM 6104 C C . SER C 1 149 ? 35.752 6.767 22.790 1.00 81.49 146 SER C C 1
ATOM 6105 O O . SER C 1 149 ? 35.862 5.968 21.859 1.00 78.50 146 SER C O 1
ATOM 6108 N N . SER C 1 150 ? 36.806 7.305 23.414 1.00 85.15 147 SER C N 1
ATOM 6109 C CA . SER C 1 150 ? 38.160 6.923 23.024 1.00 83.89 147 SER C CA 1
ATOM 6110 C C . SER C 1 150 ? 38.455 5.451 23.312 1.00 86.38 147 SER C C 1
ATOM 6111 O O . SER C 1 150 ? 39.410 4.902 22.747 1.00 87.54 147 SER C O 1
ATOM 6114 N N . ASP C 1 151 ? 37.661 4.798 24.168 1.00 85.31 148 ASP C N 1
ATOM 6115 C CA . ASP C 1 151 ? 37.745 3.354 24.363 1.00 80.78 148 ASP C CA 1
ATOM 6116 C C . ASP C 1 151 ? 37.037 2.558 23.267 1.00 83.25 148 ASP C C 1
ATOM 6117 O O . ASP C 1 151 ? 37.041 1.324 23.319 1.00 83.80 148 ASP C O 1
ATOM 6122 N N . ASP C 1 152 ? 36.423 3.214 22.283 1.00 80.09 149 ASP C N 1
ATOM 6123 C CA . ASP C 1 152 ? 35.706 2.505 21.225 1.00 76.34 149 ASP C CA 1
ATOM 6124 C C . ASP C 1 152 ? 36.705 1.944 20.217 1.00 75.82 149 ASP C C 1
ATOM 6125 O O . ASP C 1 152 ? 37.358 2.702 19.491 1.00 77.52 149 ASP C O 1
ATOM 6130 N N . LYS C 1 153 ? 36.815 0.617 20.164 1.00 70.92 150 LYS C N 1
ATOM 6131 C CA . LYS C 1 153 ? 37.685 -0.045 19.201 1.00 70.17 150 LYS C CA 1
ATOM 6132 C C . LYS C 1 153 ? 37.022 -0.235 17.839 1.00 68.04 150 LYS C C 1
ATOM 6133 O O . LYS C 1 153 ? 37.699 -0.145 16.806 1.00 66.58 150 LYS C O 1
ATOM 6135 N N . ILE C 1 154 ? 35.714 -0.478 17.812 1.00 63.69 151 ILE C N 1
ATOM 6136 C CA . ILE C 1 154 ? 34.957 -0.642 16.579 1.00 62.03 151 ILE C CA 1
ATOM 6137 C C . ILE C 1 154 ? 33.845 0.394 16.559 1.00 61.84 151 ILE C C 1
ATOM 6138 O O . ILE C 1 154 ? 33.088 0.519 17.529 1.00 65.68 151 ILE C O 1
ATOM 6143 N N . ILE C 1 155 ? 33.751 1.131 15.458 1.00 60.23 152 ILE C N 1
ATOM 6144 C CA . ILE C 1 155 ? 32.753 2.174 15.264 1.00 56.97 152 ILE C CA 1
ATOM 6145 C C . ILE C 1 155 ? 32.076 1.947 13.918 1.00 56.13 152 ILE C C 1
ATOM 6146 O O . ILE C 1 155 ? 32.735 1.613 12.927 1.00 56.29 152 ILE C O 1
ATOM 6151 N N . SER C 1 156 ? 30.759 2.109 13.884 1.00 55.02 153 SER C N 1
ATOM 6152 C CA . SER C 1 156 ? 30.006 2.087 12.642 1.00 51.43 153 SER C CA 1
ATOM 6153 C C . SER C 1 156 ? 29.597 3.502 12.275 1.00 50.11 153 SER C C 1
ATOM 6154 O O . SER C 1 156 ? 29.125 4.258 13.129 1.00 48.64 153 SER C O 1
ATOM 6157 N N . ALA C 1 157 ? 29.764 3.847 10.999 1.00 46.37 154 ALA C N 1
ATOM 6158 C CA . ALA C 1 157 ? 29.279 5.106 10.459 1.00 47.22 154 ALA C CA 1
ATOM 6159 C C . ALA C 1 157 ? 27.859 5.003 9.900 1.00 47.03 154 ALA C C 1
ATOM 6160 O O . ALA C 1 157 ? 27.461 5.872 9.124 1.00 47.47 154 ALA C O 1
ATOM 6162 N N . ALA C 1 158 ? 27.101 3.973 10.289 1.00 45.45 155 ALA C N 1
ATOM 6163 C CA . ALA C 1 158 ? 25.769 3.687 9.760 1.00 43.60 155 ALA C CA 1
ATOM 6164 C C . ALA C 1 158 ? 25.787 3.586 8.243 1.00 46.50 155 ALA C C 1
ATOM 6165 O O . ALA C 1 158 ? 26.809 3.259 7.641 1.00 46.37 155 ALA C O 1
ATOM 6167 N N . SER C 1 159 ? 24.640 3.842 7.617 1.00 44.68 156 SER C N 1
ATOM 6168 C CA . SER C 1 159 ? 24.467 3.659 6.181 1.00 42.99 156 SER C CA 1
ATOM 6169 C C . SER C 1 159 ? 24.213 5.006 5.510 1.00 43.93 156 SER C C 1
ATOM 6170 O O . SER C 1 159 ? 23.960 6.021 6.172 1.00 42.83 156 SER C O 1
ATOM 6173 N N . CYS C 1 160 ? 24.277 5.017 4.173 1.00 39.40 157 CYS C N 1
ATOM 6174 C CA . CYS C 1 160 ? 24.016 6.262 3.462 1.00 42.09 157 CYS C CA 1
ATOM 6175 C C . CYS C 1 160 ? 22.631 6.802 3.799 1.00 44.70 157 CYS C C 1
ATOM 6176 O O . CYS C 1 160 ? 22.482 7.998 4.076 1.00 42.18 157 CYS C O 1
ATOM 6179 N N . THR C 1 161 ? 21.611 5.930 3.815 1.00 38.54 158 THR C N 1
ATOM 6180 C CA . THR C 1 161 ? 20.257 6.393 4.101 1.00 40.58 158 THR C CA 1
ATOM 6181 C C . THR C 1 161 ? 20.138 6.881 5.541 1.00 43.37 158 THR C C 1
ATOM 6182 O O . THR C 1 161 ? 19.427 7.854 5.810 1.00 43.36 158 THR C O 1
ATOM 6186 N N . THR C 1 162 ? 20.839 6.230 6.476 1.00 41.26 159 THR C N 1
ATOM 6187 C CA . THR C 1 162 ? 20.803 6.676 7.867 1.00 43.76 159 THR C CA 1
ATOM 6188 C C . THR C 1 162 ? 21.374 8.078 8.011 1.00 44.12 159 THR C C 1
ATOM 6189 O O . THR C 1 162 ? 20.846 8.897 8.777 1.00 44.74 159 THR C O 1
ATOM 6193 N N . ASN C 1 163 ? 22.458 8.371 7.290 1.00 44.56 160 ASN C N 1
ATOM 6194 C CA . ASN C 1 163 ? 23.043 9.706 7.365 1.00 47.65 160 ASN C CA 1
ATOM 6195 C C . ASN C 1 163 ? 22.123 10.751 6.749 1.00 46.26 160 ASN C C 1
ATOM 6196 O O . ASN C 1 163 ? 22.098 11.899 7.204 1.00 47.62 160 ASN C O 1
ATOM 6201 N N . CYS C 1 164 ? 21.353 10.373 5.731 1.00 44.18 161 CYS C N 1
ATOM 6202 C CA . CYS C 1 164 ? 20.355 11.290 5.199 1.00 44.59 161 CYS C CA 1
ATOM 6203 C C . CYS C 1 164 ? 19.219 11.493 6.193 1.00 46.13 161 CYS C C 1
ATOM 6204 O O . CYS C 1 164 ? 18.825 12.628 6.477 1.00 42.89 161 CYS C O 1
ATOM 6207 N N . LEU C 1 165 ? 18.704 10.398 6.759 1.00 44.67 162 LEU C N 1
ATOM 6208 C CA . LEU C 1 165 ? 17.479 10.472 7.542 1.00 44.96 162 LEU C CA 1
ATOM 6209 C C . LEU C 1 165 ? 17.716 11.034 8.943 1.00 49.97 162 LEU C C 1
ATOM 6210 O O . LEU C 1 165 ? 16.859 11.752 9.469 1.00 51.50 162 LEU C O 1
ATOM 6215 N N . ALA C 1 166 ? 18.853 10.716 9.571 1.00 46.23 163 ALA C N 1
ATOM 6216 C CA . ALA C 1 166 ? 19.054 11.063 10.979 1.00 48.76 163 ALA C CA 1
ATOM 6217 C C . ALA C 1 166 ? 18.839 12.541 11.293 1.00 51.94 163 ALA C C 1
ATOM 6218 O O . ALA C 1 166 ? 18.146 12.834 12.281 1.00 54.72 163 ALA C O 1
ATOM 6220 N N . PRO C 1 167 ? 19.375 13.510 10.529 1.00 48.43 164 PRO C N 1
ATOM 6221 C CA . PRO C 1 167 ? 19.149 14.917 10.909 1.00 50.78 164 PRO C CA 1
ATOM 6222 C C . PRO C 1 167 ? 17.681 15.312 10.897 1.00 52.03 164 PRO C C 1
ATOM 6223 O O . PRO C 1 167 ? 17.250 16.071 11.772 1.00 52.88 164 PRO C O 1
ATOM 6227 N N . LEU C 1 168 ? 16.900 14.815 9.934 1.00 49.08 165 LEU C N 1
ATOM 6228 C CA . LEU C 1 168 ? 15.462 15.087 9.919 1.00 52.14 165 LEU C CA 1
ATOM 6229 C C . LEU C 1 168 ? 14.791 14.571 11.188 1.00 56.67 165 LEU C C 1
ATOM 6230 O O . LEU C 1 168 ? 14.059 15.307 11.867 1.00 54.48 165 LEU C O 1
ATOM 6235 N N . VAL C 1 169 ? 15.032 13.294 11.509 1.00 51.12 166 VAL C N 1
ATOM 6236 C CA . VAL C 1 169 ? 14.447 12.659 12.682 1.00 52.95 166 VAL C CA 1
ATOM 6237 C C . VAL C 1 169 ? 14.900 13.365 13.953 1.00 56.47 166 VAL C C 1
ATOM 6238 O O . VAL C 1 169 ? 14.093 13.642 14.849 1.00 55.43 166 VAL C O 1
ATOM 6242 N N . HIS C 1 170 ? 16.195 13.678 14.044 1.00 56.23 167 HIS C N 1
ATOM 6243 C CA . HIS C 1 170 ? 16.704 14.405 15.199 1.00 56.79 167 HIS C CA 1
ATOM 6244 C C . HIS C 1 170 ? 15.985 15.741 15.371 1.00 61.92 167 HIS C C 1
ATOM 6245 O O . HIS C 1 170 ? 15.648 16.131 16.499 1.00 58.75 167 HIS C O 1
ATOM 6252 N N . VAL C 1 171 ? 15.710 16.447 14.265 1.00 56.00 168 VAL C N 1
ATOM 6253 C CA . VAL C 1 171 ? 15.069 17.754 14.395 1.00 59.95 168 VAL C CA 1
ATOM 6254 C C . VAL C 1 171 ? 13.602 17.608 14.779 1.00 59.23 168 VAL C C 1
ATOM 6255 O O . VAL C 1 171 ? 13.107 18.323 15.658 1.00 60.48 168 VAL C O 1
ATOM 6259 N N . LEU C 1 172 ? 12.879 16.693 14.125 1.00 59.31 169 LEU C N 1
ATOM 6260 C CA . LEU C 1 172 ? 11.469 16.499 14.456 1.00 60.59 169 LEU C CA 1
ATOM 6261 C C . LEU C 1 172 ? 11.296 16.071 15.910 1.00 63.31 169 LEU C C 1
ATOM 6262 O O . LEU C 1 172 ? 10.381 16.541 16.600 1.00 63.26 169 LEU C O 1
ATOM 6267 N N . GLU C 1 173 ? 12.188 15.211 16.406 1.00 61.32 170 GLU C N 1
ATOM 6268 C CA . GLU C 1 173 ? 12.047 14.711 17.771 1.00 63.64 170 GLU C CA 1
ATOM 6269 C C . GLU C 1 173 ? 12.298 15.806 18.810 1.00 65.33 170 GLU C C 1
ATOM 6270 O O . GLU C 1 173 ? 11.527 15.945 19.766 1.00 68.18 170 GLU C O 1
ATOM 6276 N N . LYS C 1 174 ? 13.350 16.614 18.624 1.00 64.99 171 LYS C N 1
ATOM 6277 C CA . LYS C 1 174 ? 13.723 17.613 19.627 1.00 68.05 171 LYS C CA 1
ATOM 6278 C C . LYS C 1 174 ? 12.767 18.798 19.642 1.00 69.76 171 LYS C C 1
ATOM 6279 O O . LYS C 1 174 ? 12.600 19.443 20.684 1.00 73.04 171 LYS C O 1
ATOM 6285 N N . ASN C 1 175 ? 12.149 19.115 18.508 1.00 67.79 172 ASN C N 1
ATOM 6286 C CA . ASN C 1 175 ? 11.232 20.244 18.424 1.00 69.37 172 ASN C CA 1
ATOM 6287 C C . ASN C 1 175 ? 9.772 19.843 18.609 1.00 70.46 172 ASN C C 1
ATOM 6288 O O . ASN C 1 175 ? 9.014 20.588 19.232 1.00 73.35 172 ASN C O 1
ATOM 6293 N N . PHE C 1 176 ? 9.340 18.685 18.095 1.00 68.45 173 PHE C N 1
ATOM 6294 C CA . PHE C 1 176 ? 7.919 18.367 18.093 1.00 69.37 173 PHE C CA 1
ATOM 6295 C C . PHE C 1 176 ? 7.562 17.001 18.652 1.00 69.69 173 PHE C C 1
ATOM 6296 O O . PHE C 1 176 ? 6.378 16.772 18.937 1.00 71.30 173 PHE C O 1
ATOM 6304 N N . GLY C 1 177 ? 8.529 16.103 18.831 1.00 68.43 174 GLY C N 1
ATOM 6305 C CA . GLY C 1 177 ? 8.251 14.760 19.306 1.00 68.66 174 GLY C CA 1
ATOM 6306 C C . GLY C 1 177 ? 7.564 13.889 18.271 1.00 66.23 174 GLY C C 1
ATOM 6307 O O . GLY C 1 177 ? 6.445 14.180 17.848 1.00 69.64 174 GLY C O 1
ATOM 6308 N N . ILE C 1 178 ? 8.207 12.829 17.857 1.00 63.94 175 ILE C N 1
ATOM 6309 C CA . ILE C 1 178 ? 7.602 11.874 16.940 1.00 62.25 175 ILE C CA 1
ATOM 6310 C C . ILE C 1 178 ? 6.817 10.855 17.746 1.00 64.29 175 ILE C C 1
ATOM 6311 O O . ILE C 1 178 ? 7.266 10.406 18.802 1.00 65.41 175 ILE C O 1
ATOM 6316 N N . VAL C 1 179 ? 5.639 10.492 17.255 1.00 65.16 176 VAL C N 1
ATOM 6317 C CA . VAL C 1 179 ? 4.874 9.386 17.811 1.00 65.08 176 VAL C CA 1
ATOM 6318 C C . VAL C 1 179 ? 5.139 8.101 17.040 1.00 62.48 176 VAL C C 1
ATOM 6319 O O . VAL C 1 179 ? 5.558 7.098 17.616 1.00 63.72 176 VAL C O 1
ATOM 6323 N N . TYR C 1 180 ? 4.935 8.117 15.727 1.00 60.03 177 TYR C N 1
ATOM 6324 C CA . TYR C 1 180 ? 5.297 6.971 14.902 1.00 59.41 177 TYR C CA 1
ATOM 6325 C C . TYR C 1 180 ? 5.255 7.419 13.450 1.00 59.51 177 TYR C C 1
ATOM 6326 O O . TYR C 1 180 ? 4.811 8.530 13.138 1.00 58.72 177 TYR C O 1
ATOM 6335 N N . GLY C 1 181 ? 5.748 6.561 12.565 1.00 55.26 178 GLY C N 1
ATOM 6336 C CA . GLY C 1 181 ? 5.755 6.924 11.165 1.00 53.55 178 GLY C CA 1
ATOM 6337 C C . GLY C 1 181 ? 6.514 5.926 10.316 1.00 54.79 178 GLY C C 1
ATOM 6338 O O . GLY C 1 181 ? 6.881 4.838 10.771 1.00 52.89 178 GLY C O 1
ATOM 6339 N N . THR C 1 182 ? 6.735 6.330 9.063 1.00 47.48 179 THR C N 1
ATOM 6340 C CA . THR C 1 182 ? 7.322 5.476 8.048 1.00 47.84 179 THR C CA 1
ATOM 6341 C C . THR C 1 182 ? 8.280 6.296 7.199 1.00 49.42 179 THR C C 1
ATOM 6342 O O . THR C 1 182 ? 8.106 7.508 7.040 1.00 48.59 179 THR C O 1
ATOM 6346 N N . MET C 1 183 ? 9.304 5.635 6.660 1.00 49.29 180 MET C N 1
ATOM 6347 C CA . MET C 1 183 ? 10.148 6.273 5.662 1.00 48.32 180 MET C CA 1
ATOM 6348 C C . MET C 1 183 ? 10.312 5.349 4.473 1.00 46.43 180 MET C C 1
ATOM 6349 O O . MET C 1 183 ? 10.172 4.127 4.578 1.00 44.83 180 MET C O 1
ATOM 6354 N N . LEU C 1 184 ? 10.585 5.964 3.330 1.00 44.26 181 LEU C N 1
ATOM 6355 C CA . LEU C 1 184 ? 10.841 5.244 2.105 1.00 41.92 181 LEU C CA 1
ATOM 6356 C C . LEU C 1 184 ? 11.966 5.967 1.394 1.00 42.71 181 LEU C C 1
ATOM 6357 O O . LEU C 1 184 ? 11.919 7.192 1.248 1.00 41.33 181 LEU C O 1
ATOM 6362 N N . THR C 1 185 ? 12.987 5.231 0.985 1.00 37.96 182 THR C N 1
ATOM 6363 C CA . THR C 1 185 ? 14.050 5.816 0.188 1.00 38.68 182 THR C CA 1
ATOM 6364 C C . THR C 1 185 ? 13.953 5.284 -1.232 1.00 37.59 182 THR C C 1
ATOM 6365 O O . THR C 1 185 ? 13.759 4.084 -1.447 1.00 36.32 182 THR C O 1
ATOM 6369 N N . VAL C 1 186 ? 14.049 6.196 -2.190 1.00 31.16 183 VAL C N 1
ATOM 6370 C CA . VAL C 1 186 ? 14.182 5.873 -3.596 1.00 31.23 183 VAL C CA 1
ATOM 6371 C C . VAL C 1 186 ? 15.646 6.105 -3.941 1.00 36.16 183 VAL C C 1
ATOM 6372 O O . VAL C 1 186 ? 16.145 7.232 -3.851 1.00 31.49 183 VAL C O 1
ATOM 6376 N N . HIS C 1 187 ? 16.338 5.033 -4.316 1.00 34.01 184 HIS C N 1
ATOM 6377 C CA . HIS C 1 187 ? 17.757 4.885 -4.041 1.00 33.51 184 HIS C CA 1
ATOM 6378 C C . HIS C 1 187 ? 18.463 4.416 -5.309 1.00 32.88 184 HIS C C 1
ATOM 6379 O O . HIS C 1 187 ? 17.997 3.482 -5.976 1.00 31.48 184 HIS C O 1
ATOM 6386 N N . ALA C 1 188 ? 19.579 5.060 -5.638 1.00 26.56 185 ALA C N 1
ATOM 6387 C CA . ALA C 1 188 ? 20.397 4.630 -6.769 1.00 27.98 185 ALA C CA 1
ATOM 6388 C C . ALA C 1 188 ? 20.837 3.179 -6.597 1.00 28.78 185 ALA C C 1
ATOM 6389 O O . ALA C 1 188 ? 20.890 2.654 -5.486 1.00 27.99 185 ALA C O 1
ATOM 6391 N N . TYR C 1 189 ? 21.151 2.519 -7.717 1.00 28.64 186 TYR C N 1
ATOM 6392 C CA . TYR C 1 189 ? 21.608 1.140 -7.612 1.00 28.28 186 TYR C CA 1
ATOM 6393 C C . TYR C 1 189 ? 23.056 1.098 -7.137 1.00 29.47 186 TYR C C 1
ATOM 6394 O O . TYR C 1 189 ? 23.829 2.045 -7.326 1.00 28.52 186 TYR C O 1
ATOM 6403 N N . THR C 1 190 ? 23.405 -0.002 -6.478 1.00 29.31 187 THR C N 1
ATOM 6404 C CA . THR C 1 190 ? 24.733 -0.186 -5.917 1.00 31.95 187 THR C CA 1
ATOM 6405 C C . THR C 1 190 ? 25.311 -1.499 -6.410 1.00 32.53 187 THR C C 1
ATOM 6406 O O . THR C 1 190 ? 24.624 -2.322 -7.028 1.00 30.61 187 THR C O 1
ATOM 6410 N N . ALA C 1 191 ? 26.593 -1.698 -6.097 1.00 32.16 188 ALA C N 1
ATOM 6411 C CA . ALA C 1 191 ? 27.291 -2.900 -6.545 1.00 34.62 188 ALA C CA 1
ATOM 6412 C C . ALA C 1 191 ? 26.739 -4.177 -5.924 1.00 35.95 188 ALA C C 1
ATOM 6413 O O . ALA C 1 191 ? 27.099 -5.265 -6.386 1.00 34.74 188 ALA C O 1
ATOM 6415 N N . ASP C 1 192 ? 25.897 -4.086 -4.890 1.00 35.27 189 ASP C N 1
ATOM 6416 C CA . ASP C 1 192 ? 25.254 -5.295 -4.379 1.00 36.22 189 ASP C CA 1
ATOM 6417 C C . ASP C 1 192 ? 24.148 -5.792 -5.307 1.00 36.05 189 ASP C C 1
ATOM 6418 O O . ASP C 1 192 ? 23.642 -6.899 -5.102 1.00 37.71 189 ASP C O 1
ATOM 6423 N N . GLN C 1 193 ? 23.753 -5.010 -6.313 1.00 29.10 190 GLN C N 1
ATOM 6424 C CA . GLN C 1 193 ? 22.733 -5.465 -7.244 1.00 30.12 190 GLN C CA 1
ATOM 6425 C C . GLN C 1 193 ? 23.395 -6.107 -8.456 1.00 31.12 190 GLN C C 1
ATOM 6426 O O . GLN C 1 193 ? 24.618 -6.255 -8.522 1.00 33.85 190 GLN C O 1
ATOM 6432 N N . ARG C 1 194 ? 22.591 -6.490 -9.432 1.00 30.89 191 ARG C N 1
ATOM 6433 C CA . ARG C 1 194 ? 23.070 -7.240 -10.584 1.00 30.37 191 ARG C CA 1
ATOM 6434 C C . ARG C 1 194 ? 22.842 -6.456 -11.862 1.00 29.60 191 ARG C C 1
ATOM 6435 O O . ARG C 1 194 ? 21.791 -5.819 -12.038 1.00 28.91 191 ARG C O 1
ATOM 6443 N N . LEU C 1 195 ? 23.823 -6.518 -12.767 1.00 28.49 192 LEU C N 1
ATOM 6444 C CA . LEU C 1 195 ? 23.658 -5.854 -14.057 1.00 25.13 192 LEU C CA 1
ATOM 6445 C C . LEU C 1 195 ? 22.664 -6.609 -14.940 1.00 26.33 192 LEU C C 1
ATOM 6446 O O . LEU C 1 195 ? 21.786 -6.008 -15.572 1.00 26.27 192 LEU C O 1
ATOM 6451 N N . GLN C 1 196 ? 22.785 -7.921 -14.992 1.00 27.57 193 GLN C N 1
ATOM 6452 C CA . GLN C 1 196 ? 21.851 -8.796 -15.683 1.00 27.99 193 GLN C CA 1
ATOM 6453 C C . GLN C 1 196 ? 21.283 -9.740 -14.636 1.00 28.09 193 GLN C C 1
ATOM 6454 O O . GLN C 1 196 ? 21.990 -10.081 -13.678 1.00 30.42 193 GLN C O 1
ATOM 6460 N N . ASP C 1 197 ? 20.019 -10.161 -14.800 1.00 28.44 194 ASP C N 1
ATOM 6461 C CA . ASP C 1 197 ? 19.415 -11.107 -13.852 1.00 29.02 194 ASP C CA 1
ATOM 6462 C C . ASP C 1 197 ? 20.413 -12.226 -13.525 1.00 29.27 194 ASP C C 1
ATOM 6463 O O . ASP C 1 197 ? 20.943 -12.874 -14.428 1.00 26.83 194 ASP C O 1
ATOM 6468 N N . ALA C 1 198 ? 20.679 -12.442 -12.238 1.00 29.04 195 ALA C N 1
ATOM 6469 C CA . ALA C 1 198 ? 21.725 -13.372 -11.814 1.00 31.90 195 ALA C CA 1
ATOM 6470 C C . ALA C 1 198 ? 21.494 -13.722 -10.346 1.00 33.23 195 ALA C C 1
ATOM 6471 O O . ALA C 1 198 ? 20.864 -12.950 -9.617 1.00 32.73 195 ALA C O 1
ATOM 6473 N N . PRO C 1 199 ? 22.020 -14.856 -9.880 1.00 35.04 196 PRO C N 1
ATOM 6474 C CA . PRO C 1 199 ? 21.748 -15.296 -8.501 1.00 35.45 196 PRO C CA 1
ATOM 6475 C C . PRO C 1 199 ? 22.070 -14.239 -7.453 1.00 35.45 196 PRO C C 1
ATOM 6476 O O . PRO C 1 199 ? 23.080 -13.538 -7.522 1.00 33.73 196 PRO C O 1
ATOM 6480 N N . HIS C 1 200 ? 21.182 -14.137 -6.470 1.00 35.74 197 HIS C N 1
ATOM 6481 C CA . HIS C 1 200 ? 21.320 -13.265 -5.314 1.00 32.91 197 HIS C CA 1
ATOM 6482 C C . HIS C 1 200 ? 20.332 -13.820 -4.308 1.00 38.24 197 HIS C C 1
ATOM 6483 O O . HIS C 1 200 ? 19.256 -14.270 -4.707 1.00 39.48 197 HIS C O 1
ATOM 6490 N N . ASN C 1 201 ? 20.695 -13.842 -3.023 1.00 38.73 198 ASN C N 1
ATOM 6491 C CA . ASN C 1 201 ? 19.740 -14.387 -2.057 1.00 40.91 198 ASN C CA 1
ATOM 6492 C C . ASN C 1 201 ? 18.538 -13.465 -1.870 1.00 42.47 198 ASN C C 1
ATOM 6493 O O . ASN C 1 201 ? 17.445 -13.946 -1.545 1.00 46.13 198 ASN C O 1
ATOM 6498 N N . ASP C 1 202 ? 18.707 -12.157 -2.077 1.00 38.23 199 ASP C N 1
ATOM 6499 C CA . ASP C 1 202 ? 17.572 -11.243 -2.213 1.00 36.89 199 ASP C CA 1
ATOM 6500 C C . ASP C 1 202 ? 17.115 -11.359 -3.660 1.00 37.89 199 ASP C C 1
ATOM 6501 O O . ASP C 1 202 ? 17.763 -10.841 -4.581 1.00 36.99 199 ASP C O 1
ATOM 6506 N N . LEU C 1 203 ? 16.004 -12.064 -3.865 1.00 34.96 200 LEU C N 1
ATOM 6507 C CA . LEU C 1 203 ? 15.517 -12.360 -5.213 1.00 34.40 200 LEU C CA 1
ATOM 6508 C C . LEU C 1 203 ? 15.070 -11.126 -5.981 1.00 34.23 200 LEU C C 1
ATOM 6509 O O . LEU C 1 203 ? 14.794 -11.235 -7.182 1.00 32.79 200 LEU C O 1
ATOM 6514 N N . ARG C 1 204 ? 14.980 -9.956 -5.342 1.00 35.42 201 ARG C N 1
ATOM 6515 C CA . ARG C 1 204 ? 14.714 -8.757 -6.138 1.00 34.27 201 ARG C CA 1
ATOM 6516 C C . ARG C 1 204 ? 16.001 -8.015 -6.479 1.00 30.96 201 ARG C C 1
ATOM 6517 O O . ARG C 1 204 ? 16.139 -7.498 -7.595 1.00 30.89 201 ARG C O 1
ATOM 6525 N N . ARG C 1 205 ? 16.959 -7.958 -5.550 1.00 30.75 202 ARG C N 1
ATOM 6526 C CA . ARG C 1 205 ? 18.292 -7.470 -5.898 1.00 31.08 202 ARG C CA 1
ATOM 6527 C C . ARG C 1 205 ? 18.965 -8.338 -6.970 1.00 31.37 202 ARG C C 1
ATOM 6528 O O . ARG C 1 205 ? 19.919 -7.884 -7.605 1.00 32.96 202 ARG C O 1
ATOM 6536 N N . ALA C 1 206 ? 18.489 -9.571 -7.182 1.00 28.83 203 ALA C N 1
ATOM 6537 C CA . ALA C 1 206 ? 18.955 -10.396 -8.290 1.00 29.36 203 ALA C CA 1
ATOM 6538 C C . ALA C 1 206 ? 18.657 -9.787 -9.661 1.00 30.48 203 ALA C C 1
ATOM 6539 O O . ALA C 1 206 ? 19.252 -10.224 -10.642 1.00 29.81 203 ALA C O 1
ATOM 6541 N N . ARG C 1 207 ? 17.736 -8.828 -9.762 1.00 29.86 204 ARG C N 1
ATOM 6542 C CA . ARG C 1 207 ? 17.183 -8.458 -11.063 1.00 30.79 204 ARG C CA 1
ATOM 6543 C C . ARG C 1 207 ? 17.936 -7.275 -11.684 1.00 31.08 204 ARG C C 1
ATOM 6544 O O . ARG C 1 207 ? 18.468 -6.412 -10.981 1.00 31.83 204 ARG C O 1
ATOM 6552 N N . ALA C 1 208 ? 18.008 -7.268 -13.016 1.00 29.23 205 ALA C N 1
ATOM 6553 C CA . ALA C 1 208 ? 18.778 -6.268 -13.767 1.00 29.91 205 ALA C CA 1
ATOM 6554 C C . ALA C 1 208 ? 18.550 -4.852 -13.230 1.00 28.75 205 ALA C C 1
ATOM 6555 O O . ALA C 1 208 ? 17.461 -4.297 -13.397 1.00 26.90 205 ALA C O 1
ATOM 6557 N N . ALA C 1 209 ? 19.573 -4.257 -12.606 1.00 25.05 206 ALA C N 1
ATOM 6558 C CA . ALA C 1 209 ? 19.358 -3.066 -11.780 1.00 29.55 206 ALA C CA 1
ATOM 6559 C C . ALA C 1 209 ? 19.034 -1.814 -12.597 1.00 28.12 206 ALA C C 1
ATOM 6560 O O . ALA C 1 209 ? 18.336 -0.927 -12.105 1.00 27.51 206 ALA C O 1
ATOM 6562 N N . ALA C 1 210 ? 19.519 -1.712 -13.829 1.00 26.77 207 ALA C N 1
ATOM 6563 C CA . ALA C 1 210 ? 19.385 -0.470 -14.573 1.00 26.54 207 ALA C CA 1
ATOM 6564 C C . ALA C 1 210 ? 18.097 -0.404 -15.380 1.00 29.31 207 ALA C C 1
ATOM 6565 O O . ALA C 1 210 ? 17.935 0.520 -16.187 1.00 29.07 207 ALA C O 1
ATOM 6567 N N . VAL C 1 211 ? 17.197 -1.380 -15.222 1.00 26.25 208 VAL C N 1
ATOM 6568 C CA . VAL C 1 211 ? 15.911 -1.348 -15.915 1.00 28.43 208 VAL C CA 1
ATOM 6569 C C . VAL C 1 211 ? 14.782 -1.704 -14.960 1.00 28.80 208 VAL C C 1
ATOM 6570 O O . VAL C 1 211 ? 13.656 -1.977 -15.393 1.00 33.75 208 VAL C O 1
ATOM 6574 N N . ASN C 1 212 ? 15.052 -1.738 -13.661 1.00 25.80 209 ASN C N 1
ATOM 6575 C CA . ASN C 1 212 ? 14.011 -2.159 -12.734 1.00 29.53 209 ASN C CA 1
ATOM 6576 C C . ASN C 1 212 ? 13.891 -1.208 -11.560 1.00 29.82 209 ASN C C 1
ATOM 6577 O O . ASN C 1 212 ? 14.883 -0.665 -11.062 1.00 28.30 209 ASN C O 1
ATOM 6582 N N . ILE C 1 213 ? 12.657 -1.068 -11.102 1.00 30.00 210 ILE C N 1
ATOM 6583 C CA . ILE C 1 213 ? 12.365 -0.613 -9.751 1.00 29.31 210 ILE C CA 1
ATOM 6584 C C . ILE C 1 213 ? 12.421 -1.839 -8.839 1.00 32.56 210 ILE C C 1
ATOM 6585 O O . ILE C 1 213 ? 11.671 -2.800 -9.038 1.00 30.15 210 ILE C O 1
ATOM 6590 N N . VAL C 1 214 ? 13.296 -1.809 -7.835 1.00 32.98 211 VAL C N 1
ATOM 6591 C CA . VAL C 1 214 ? 13.615 -3.010 -7.055 1.00 29.49 211 VAL C CA 1
ATOM 6592 C C . VAL C 1 214 ? 13.315 -2.795 -5.573 1.00 34.17 211 VAL C C 1
ATOM 6593 O O . VAL C 1 214 ? 14.076 -2.092 -4.889 1.00 34.23 211 VAL C O 1
ATOM 6597 N N . PRO C 1 215 ? 12.231 -3.360 -5.032 1.00 34.33 212 PRO C N 1
ATOM 6598 C CA . PRO C 1 215 ? 11.958 -3.197 -3.596 1.00 33.66 212 PRO C CA 1
ATOM 6599 C C . PRO C 1 215 ? 12.935 -4.024 -2.774 1.00 37.45 212 PRO C C 1
ATOM 6600 O O . PRO C 1 215 ? 13.181 -5.193 -3.080 1.00 35.79 212 PRO C O 1
ATOM 6604 N N . THR C 1 216 ? 13.483 -3.426 -1.714 1.00 35.75 213 THR C N 1
ATOM 6605 C CA . THR C 1 216 ? 14.445 -4.151 -0.890 1.00 40.19 213 THR C CA 1
ATOM 6606 C C . THR C 1 216 ? 14.592 -3.442 0.456 1.00 40.12 213 THR C C 1
ATOM 6607 O O . THR C 1 216 ? 13.868 -2.493 0.770 1.00 39.00 213 THR C O 1
ATOM 6611 N N . THR C 1 217 ? 15.522 -3.935 1.268 1.00 43.50 214 THR C N 1
ATOM 6612 C CA . THR C 1 217 ? 15.720 -3.388 2.602 1.00 44.57 214 THR C CA 1
ATOM 6613 C C . THR C 1 217 ? 16.549 -2.106 2.568 1.00 46.41 214 THR C C 1
ATOM 6614 O O . THR C 1 217 ? 17.254 -1.798 1.590 1.00 45.73 214 THR C O 1
ATOM 6618 N N . THR C 1 218 ? 16.467 -1.363 3.673 1.00 45.29 215 THR C N 1
ATOM 6619 C CA . THR C 1 218 ? 17.328 -0.219 3.937 1.00 43.09 215 THR C CA 1
ATOM 6620 C C . THR C 1 218 ? 17.938 -0.379 5.321 1.00 52.66 215 THR C C 1
ATOM 6621 O O . THR C 1 218 ? 17.245 -0.774 6.270 1.00 49.44 215 THR C O 1
ATOM 6625 N N . GLY C 1 219 ? 19.244 -0.090 5.421 1.00 51.57 216 GLY C N 1
ATOM 6626 C CA . GLY C 1 219 ? 19.937 -0.144 6.699 1.00 50.35 216 GLY C CA 1
ATOM 6627 C C . GLY C 1 219 ? 19.489 0.927 7.675 1.00 53.39 216 GLY C C 1
ATOM 6628 O O . GLY C 1 219 ? 19.749 0.806 8.877 1.00 54.22 216 GLY C O 1
ATOM 6629 N N . ALA C 1 220 ? 18.816 1.969 7.174 1.00 53.05 217 ALA C N 1
ATOM 6630 C CA . ALA C 1 220 ? 18.255 3.023 8.007 1.00 54.22 217 ALA C CA 1
ATOM 6631 C C . ALA C 1 220 ? 17.193 2.507 8.966 1.00 57.21 217 ALA C C 1
ATOM 6632 O O . ALA C 1 220 ? 16.956 3.139 9.996 1.00 59.33 217 ALA C O 1
ATOM 6634 N N . ALA C 1 221 ? 16.538 1.388 8.646 1.00 59.55 218 ALA C N 1
ATOM 6635 C CA . ALA C 1 221 ? 15.528 0.849 9.551 1.00 64.60 218 ALA C CA 1
ATOM 6636 C C . ALA C 1 221 ? 16.159 0.357 10.851 1.00 67.95 218 ALA C C 1
ATOM 6637 O O . ALA C 1 221 ? 15.603 0.562 11.943 1.00 67.44 218 ALA C O 1
ATOM 6639 N N . LYS C 1 222 ? 17.321 -0.295 10.749 1.00 63.74 219 LYS C N 1
ATOM 6640 C CA . LYS C 1 222 ? 18.013 -0.838 11.911 1.00 65.93 219 LYS C CA 1
ATOM 6641 C C . LYS C 1 222 ? 18.910 0.192 12.598 1.00 63.70 219 LYS C C 1
ATOM 6642 O O . LYS C 1 222 ? 19.078 0.133 13.821 1.00 61.96 219 LYS C O 1
ATOM 6644 N N . ALA C 1 223 ? 19.468 1.152 11.844 1.00 60.26 220 ALA C N 1
ATOM 6645 C CA . ALA C 1 223 ? 20.444 2.086 12.398 1.00 62.29 220 ALA C CA 1
ATOM 6646 C C . ALA C 1 223 ? 19.825 3.349 12.989 1.00 61.89 220 ALA C C 1
ATOM 6647 O O . ALA C 1 223 ? 20.445 3.962 13.864 1.00 59.76 220 ALA C O 1
ATOM 6649 N N . ILE C 1 224 ? 18.625 3.750 12.544 1.00 64.93 221 ILE C N 1
ATOM 6650 C CA . ILE C 1 224 ? 18.051 5.020 12.993 1.00 63.80 221 ILE C CA 1
ATOM 6651 C C . ILE C 1 224 ? 17.868 5.028 14.506 1.00 61.38 221 ILE C C 1
ATOM 6652 O O . ILE C 1 224 ? 18.074 6.055 15.161 1.00 57.98 221 ILE C O 1
ATOM 6657 N N . GLY C 1 225 ? 17.490 3.891 15.090 1.00 62.98 222 GLY C N 1
ATOM 6658 C CA . GLY C 1 225 ? 17.249 3.875 16.524 1.00 61.10 222 GLY C CA 1
ATOM 6659 C C . GLY C 1 225 ? 18.513 4.039 17.341 1.00 61.61 222 GLY C C 1
ATOM 6660 O O . GLY C 1 225 ? 18.473 4.566 18.457 1.00 62.59 222 GLY C O 1
ATOM 6661 N N . LEU C 1 226 ? 19.650 3.598 16.800 1.00 64.61 223 LEU C N 1
ATOM 6662 C CA . LEU C 1 226 ? 20.936 3.751 17.471 1.00 61.83 223 LEU C CA 1
ATOM 6663 C C . LEU C 1 226 ? 21.495 5.161 17.354 1.00 62.03 223 LEU C C 1
ATOM 6664 O O . LEU C 1 226 ? 22.350 5.536 18.161 1.00 58.70 223 LEU C O 1
ATOM 6669 N N . VAL C 1 227 ? 21.050 5.940 16.368 1.00 57.54 224 VAL C N 1
ATOM 6670 C CA . VAL C 1 227 ? 21.586 7.276 16.167 1.00 56.50 224 VAL C CA 1
ATOM 6671 C C . VAL C 1 227 ? 20.727 8.331 16.859 1.00 56.72 224 VAL C C 1
ATOM 6672 O O . VAL C 1 227 ? 21.250 9.270 17.458 1.00 58.25 224 VAL C O 1
ATOM 6676 N N . VAL C 1 228 ? 19.407 8.189 16.810 1.00 56.88 225 VAL C N 1
ATOM 6677 C CA . VAL C 1 228 ? 18.516 9.082 17.545 1.00 61.24 225 VAL C CA 1
ATOM 6678 C C . VAL C 1 228 ? 17.759 8.217 18.543 1.00 65.59 225 VAL C C 1
ATOM 6679 O O . VAL C 1 228 ? 16.684 7.692 18.219 1.00 64.27 225 VAL C O 1
ATOM 6683 N N . PRO C 1 229 ? 18.291 8.031 19.751 1.00 62.49 226 PRO C N 1
ATOM 6684 C CA . PRO C 1 229 ? 17.725 7.010 20.653 1.00 67.59 226 PRO C CA 1
ATOM 6685 C C . PRO C 1 229 ? 16.236 7.165 20.899 1.00 65.56 226 PRO C C 1
ATOM 6686 O O . PRO C 1 229 ? 15.491 6.189 20.772 1.00 64.00 226 PRO C O 1
ATOM 6690 N N . GLU C 1 230 ? 15.770 8.373 21.198 1.00 64.56 227 GLU C N 1
ATOM 6691 C CA . GLU C 1 230 ? 14.367 8.532 21.565 1.00 67.17 227 GLU C CA 1
ATOM 6692 C C . GLU C 1 230 ? 13.404 8.328 20.392 1.00 67.49 227 GLU C C 1
ATOM 6693 O O . GLU C 1 230 ? 12.189 8.396 20.601 1.00 66.76 227 GLU C O 1
ATOM 6699 N N . ALA C 1 231 ? 13.894 8.068 19.183 1.00 63.46 228 ALA C N 1
ATOM 6700 C CA . ALA C 1 231 ? 13.052 7.642 18.075 1.00 62.76 228 ALA C CA 1
ATOM 6701 C C . ALA C 1 231 ? 13.079 6.130 17.866 1.00 63.64 228 ALA C C 1
ATOM 6702 O O . ALA C 1 231 ? 12.416 5.629 16.950 1.00 55.28 228 ALA C O 1
ATOM 6704 N N . ASN C 1 232 ? 13.824 5.396 18.693 1.00 61.51 229 ASN C N 1
ATOM 6705 C CA . ASN C 1 232 ? 13.921 3.949 18.553 1.00 60.19 229 ASN C CA 1
ATOM 6706 C C . ASN C 1 232 ? 12.548 3.286 18.598 1.00 61.52 229 ASN C C 1
ATOM 6707 O O . ASN C 1 232 ? 11.763 3.513 19.524 1.00 60.87 229 ASN C O 1
ATOM 6712 N N . GLY C 1 233 ? 12.274 2.441 17.604 1.00 58.96 230 GLY C N 1
ATOM 6713 C CA . GLY C 1 233 ? 11.032 1.700 17.534 1.00 59.26 230 GLY C CA 1
ATOM 6714 C C . GLY C 1 233 ? 9.867 2.437 16.900 1.00 60.81 230 GLY C C 1
ATOM 6715 O O . GLY C 1 233 ? 8.800 1.840 16.730 1.00 56.54 230 GLY C O 1
ATOM 6716 N N . LYS C 1 234 ? 10.028 3.712 16.544 1.00 57.64 231 LYS C N 1
ATOM 6717 C CA . LYS C 1 234 ? 8.906 4.506 16.062 1.00 55.54 231 LYS C CA 1
ATOM 6718 C C . LYS C 1 234 ? 8.715 4.431 14.557 1.00 57.66 231 LYS C C 1
ATOM 6719 O O . LYS C 1 234 ? 7.611 4.714 14.075 1.00 59.81 231 LYS C O 1
ATOM 6725 N N . LEU C 1 235 ? 9.750 4.061 13.810 1.00 50.39 232 LEU C N 1
ATOM 6726 C CA . LEU C 1 235 ? 9.720 4.105 12.357 1.00 54.56 232 LEU C CA 1
ATOM 6727 C C . LEU C 1 235 ? 10.108 2.748 11.797 1.00 53.95 232 LEU C C 1
ATOM 6728 O O . LEU C 1 235 ? 10.786 1.952 12.448 1.00 57.13 232 LEU C O 1
ATOM 6733 N N . ASN C 1 236 ? 9.667 2.498 10.572 1.00 51.96 233 ASN C N 1
ATOM 6734 C CA . ASN C 1 236 ? 10.178 1.400 9.776 1.00 50.70 233 ASN C CA 1
ATOM 6735 C C . ASN C 1 236 ? 10.072 1.829 8.328 1.00 49.79 233 ASN C C 1
ATOM 6736 O O . ASN C 1 236 ? 9.404 2.808 8.004 1.00 48.49 233 ASN C O 1
ATOM 6741 N N . GLY C 1 237 ? 10.729 1.091 7.447 1.00 49.56 234 GLY C N 1
ATOM 6742 C CA . GLY C 1 237 ? 10.637 1.473 6.055 1.00 48.47 234 GLY C CA 1
ATOM 6743 C C . GLY C 1 237 ? 11.498 0.601 5.187 1.00 46.25 234 GLY C C 1
ATOM 6744 O O . GLY C 1 237 ? 12.175 -0.316 5.659 1.00 49.97 234 GLY C O 1
ATOM 6745 N N . MET C 1 238 ? 11.460 0.899 3.894 1.00 44.01 235 MET C N 1
ATOM 6746 C CA . MET C 1 238 ? 12.197 0.102 2.936 1.00 44.43 235 MET C CA 1
ATOM 6747 C C . MET C 1 238 ? 12.729 1.007 1.838 1.00 43.22 235 MET C C 1
ATOM 6748 O O . MET C 1 238 ? 12.559 2.236 1.861 1.00 40.26 235 MET C O 1
ATOM 6753 N N . SER C 1 239 ? 13.380 0.373 0.870 1.00 41.37 236 SER C N 1
ATOM 6754 C CA . SER C 1 239 ? 14.064 1.049 -0.215 1.00 37.79 236 SER C CA 1
ATOM 6755 C C . SER C 1 239 ? 13.496 0.587 -1.551 1.00 38.18 236 SER C C 1
ATOM 6756 O O . SER C 1 239 ? 13.139 -0.580 -1.719 1.00 36.00 236 SER C O 1
ATOM 6759 N N . LEU C 1 240 ? 13.421 1.511 -2.501 1.00 36.92 237 LEU C N 1
ATOM 6760 C CA . LEU C 1 240 ? 13.132 1.193 -3.888 1.00 32.89 237 LEU C CA 1
ATOM 6761 C C . LEU C 1 240 ? 14.365 1.595 -4.694 1.00 38.59 237 LEU C C 1
ATOM 6762 O O . LEU C 1 240 ? 14.651 2.790 -4.852 1.00 34.00 237 LEU C O 1
ATOM 6767 N N . ARG C 1 241 ? 15.125 0.595 -5.145 1.00 34.35 238 ARG C N 1
ATOM 6768 C CA . ARG C 1 241 ? 16.305 0.832 -5.955 1.00 31.61 238 ARG C CA 1
ATOM 6769 C C . ARG C 1 241 ? 15.835 1.097 -7.375 1.00 32.96 238 ARG C C 1
ATOM 6770 O O . ARG C 1 241 ? 14.936 0.405 -7.869 1.00 32.17 238 ARG C O 1
ATOM 6778 N N . VAL C 1 242 ? 16.385 2.133 -8.003 1.00 29.96 239 VAL C N 1
ATOM 6779 C CA . VAL C 1 242 ? 15.925 2.571 -9.323 1.00 28.80 239 VAL C CA 1
ATOM 6780 C C . VAL C 1 242 ? 17.139 2.902 -10.183 1.00 26.73 239 VAL C C 1
ATOM 6781 O O . VAL C 1 242 ? 18.249 3.062 -9.669 1.00 29.02 239 VAL C O 1
ATOM 6785 N N . PRO C 1 243 ? 16.959 2.984 -11.521 1.00 29.04 240 PRO C N 1
ATOM 6786 C CA . PRO C 1 243 ? 18.127 3.165 -12.435 1.00 28.82 240 PRO C CA 1
ATOM 6787 C C . PRO C 1 243 ? 18.718 4.571 -12.487 1.00 29.32 240 PRO C C 1
ATOM 6788 O O . PRO C 1 243 ? 18.630 5.279 -13.486 1.00 29.18 240 PRO C O 1
ATOM 6792 N N . VAL C 1 244 ? 19.374 5.006 -11.407 1.00 28.55 241 VAL C N 1
ATOM 6793 C CA . VAL C 1 244 ? 20.329 6.110 -11.513 1.00 27.39 241 VAL C CA 1
ATOM 6794 C C . VAL C 1 244 ? 21.643 5.626 -10.926 1.00 31.02 241 VAL C C 1
ATOM 6795 O O . VAL C 1 244 ? 21.669 4.783 -10.021 1.00 24.88 241 VAL C O 1
ATOM 6799 N N . LEU C 1 245 ? 22.739 6.179 -11.457 1.00 27.12 242 LEU C N 1
ATOM 6800 C CA . LEU C 1 245 ? 24.074 5.723 -11.092 1.00 27.85 242 LEU C CA 1
ATOM 6801 C C . LEU C 1 245 ? 24.397 6.058 -9.640 1.00 29.72 242 LEU C C 1
ATOM 6802 O O . LEU C 1 245 ? 25.000 5.243 -8.929 1.00 27.35 242 LEU C O 1
ATOM 6807 N N . THR C 1 246 ? 24.044 7.262 -9.193 1.00 24.86 243 THR C N 1
ATOM 6808 C CA . THR C 1 246 ? 24.199 7.628 -7.790 1.00 28.53 243 THR C CA 1
ATOM 6809 C C . THR C 1 246 ? 23.261 8.796 -7.520 1.00 26.58 243 THR C C 1
ATOM 6810 O O . THR C 1 246 ? 22.894 9.525 -8.436 1.00 28.02 243 THR C O 1
ATOM 6814 N N . GLY C 1 247 ? 22.824 8.935 -6.269 1.00 29.65 244 GLY C N 1
ATOM 6815 C CA . GLY C 1 247 ? 21.833 9.947 -5.937 1.00 29.42 244 GLY C CA 1
ATOM 6816 C C . GLY C 1 247 ? 20.524 9.324 -5.474 1.00 33.15 244 GLY C C 1
ATOM 6817 O O . GLY C 1 247 ? 20.001 8.438 -6.161 1.00 30.53 244 GLY C O 1
ATOM 6818 N N . SER C 1 248 ? 19.997 9.773 -4.322 1.00 31.72 245 SER C N 1
ATOM 6819 C CA . SER C 1 248 ? 18.837 9.159 -3.676 1.00 34.52 245 SER C CA 1
ATOM 6820 C C . SER C 1 248 ? 18.032 10.209 -2.899 1.00 35.53 245 SER C C 1
ATOM 6821 O O . SER C 1 248 ? 18.499 11.322 -2.647 1.00 33.16 245 SER C O 1
ATOM 6824 N N . ILE C 1 249 ? 16.818 9.830 -2.496 1.00 35.34 246 ILE C N 1
ATOM 6825 C CA . ILE C 1 249 ? 15.920 10.712 -1.756 1.00 36.71 246 ILE C CA 1
ATOM 6826 C C . ILE C 1 249 ? 15.150 9.883 -0.736 1.00 39.35 246 ILE C C 1
ATOM 6827 O O . ILE C 1 249 ? 14.816 8.722 -0.990 1.00 39.53 246 ILE C O 1
ATOM 6832 N N . VAL C 1 250 ? 14.897 10.473 0.436 1.00 35.61 247 VAL C N 1
ATOM 6833 C CA A VAL C 1 250 ? 14.082 9.846 1.469 0.34 37.59 247 VAL C CA 1
ATOM 6834 C CA B VAL C 1 250 ? 14.101 9.866 1.499 0.66 37.32 247 VAL C CA 1
ATOM 6835 C C . VAL C 1 250 ? 12.814 10.666 1.664 1.00 40.22 247 VAL C C 1
ATOM 6836 O O . VAL C 1 250 ? 12.840 11.904 1.649 1.00 39.60 247 VAL C O 1
ATOM 6843 N N . GLU C 1 251 ? 11.694 9.968 1.803 1.00 39.87 248 GLU C N 1
ATOM 6844 C CA . GLU C 1 251 ? 10.435 10.560 2.230 1.00 43.20 248 GLU C CA 1
ATOM 6845 C C . GLU C 1 251 ? 10.169 10.039 3.632 1.00 44.92 248 GLU C C 1
ATOM 6846 O O . GLU C 1 251 ? 10.167 8.824 3.848 1.00 47.03 248 GLU C O 1
ATOM 6852 N N . LEU C 1 252 ? 9.966 10.948 4.578 1.00 42.55 249 LEU C N 1
ATOM 6853 C CA . LEU C 1 252 ? 9.660 10.606 5.958 1.00 45.34 249 LEU C CA 1
ATOM 6854 C C . LEU C 1 252 ? 8.266 11.123 6.290 1.00 51.52 249 LEU C C 1
ATOM 6855 O O . LEU C 1 252 ? 8.015 12.335 6.209 1.00 49.52 249 LEU C O 1
ATOM 6860 N N . SER C 1 253 ? 7.363 10.207 6.648 1.00 45.24 250 SER C N 1
ATOM 6861 C CA . SER C 1 253 ? 5.990 10.543 7.014 1.00 51.95 250 SER C CA 1
ATOM 6862 C C . SER C 1 253 ? 5.781 10.168 8.472 1.00 53.61 250 SER C C 1
ATOM 6863 O O . SER C 1 253 ? 5.873 8.987 8.821 1.00 53.47 250 SER C O 1
ATOM 6866 N N . VAL C 1 254 ? 5.489 11.157 9.322 1.00 52.26 251 VAL C N 1
ATOM 6867 C CA . VAL C 1 254 ? 5.414 10.916 10.759 1.00 53.96 251 VAL C CA 1
ATOM 6868 C C . VAL C 1 254 ? 4.225 11.634 11.372 1.00 59.23 251 VAL C C 1
ATOM 6869 O O . VAL C 1 254 ? 3.784 12.684 10.892 1.00 59.54 251 VAL C O 1
ATOM 6873 N N . VAL C 1 255 ? 3.725 11.055 12.458 1.00 59.76 252 VAL C N 1
ATOM 6874 C CA . VAL C 1 255 ? 2.801 11.723 13.366 1.00 59.73 252 VAL C CA 1
ATOM 6875 C C . VAL C 1 255 ? 3.623 12.386 14.465 1.00 61.29 252 VAL C C 1
ATOM 6876 O O . VAL C 1 255 ? 4.548 11.776 15.015 1.00 60.91 252 VAL C O 1
ATOM 6880 N N . LEU C 1 256 ? 3.316 13.646 14.762 1.00 63.14 253 LEU C N 1
ATOM 6881 C CA . LEU C 1 256 ? 4.064 14.423 15.737 1.00 64.83 253 LEU C CA 1
ATOM 6882 C C . LEU C 1 256 ? 3.192 14.722 16.953 1.00 68.71 253 LEU C C 1
ATOM 6883 O O . LEU C 1 256 ? 1.964 14.753 16.860 1.00 70.12 253 LEU C O 1
ATOM 6888 N N . GLU C 1 257 ? 3.840 14.926 18.103 1.00 70.63 254 GLU C N 1
ATOM 6889 C CA . GLU C 1 257 ? 3.101 15.271 19.317 1.00 74.60 254 GLU C CA 1
ATOM 6890 C C . GLU C 1 257 ? 2.568 16.692 19.229 1.00 76.31 254 GLU C C 1
ATOM 6891 O O . GLU C 1 257 ? 1.391 16.945 19.496 1.00 78.73 254 GLU C O 1
ATOM 6897 N N . LYS C 1 258 ? 3.419 17.624 18.817 1.00 75.82 255 LYS C N 1
ATOM 6898 C CA . LYS C 1 258 ? 3.012 18.995 18.571 1.00 76.46 255 LYS C CA 1
ATOM 6899 C C . LYS C 1 258 ? 2.369 19.119 17.190 1.00 74.31 255 LYS C C 1
ATOM 6900 O O . LYS C 1 258 ? 2.244 18.145 16.434 1.00 71.85 255 LYS C O 1
ATOM 6906 N N . SER C 1 259 ? 1.946 20.340 16.863 1.00 75.45 256 SER C N 1
ATOM 6907 C CA . SER C 1 259 ? 1.279 20.643 15.598 1.00 73.99 256 SER C CA 1
ATOM 6908 C C . SER C 1 259 ? 1.879 21.896 14.962 1.00 73.26 256 SER C C 1
ATOM 6909 O O . SER C 1 259 ? 1.199 22.916 14.806 1.00 75.10 256 SER C O 1
ATOM 6912 N N . PRO C 1 260 ? 3.146 21.849 14.560 1.00 70.71 257 PRO C N 1
ATOM 6913 C CA . PRO C 1 260 ? 3.740 23.011 13.889 1.00 69.99 257 PRO C CA 1
ATOM 6914 C C . PRO C 1 260 ? 3.170 23.193 12.492 1.00 68.19 257 PRO C C 1
ATOM 6915 O O . PRO C 1 260 ? 2.640 22.266 11.878 1.00 66.62 257 PRO C O 1
ATOM 6919 N N . SER C 1 261 ? 3.285 24.413 11.988 1.00 68.62 258 SER C N 1
ATOM 6920 C CA . SER C 1 261 ? 2.945 24.651 10.597 1.00 66.81 258 SER C CA 1
ATOM 6921 C C . SER C 1 261 ? 4.076 24.163 9.693 1.00 63.16 258 SER C C 1
ATOM 6922 O O . SER C 1 261 ? 5.177 23.834 10.143 1.00 62.23 258 SER C O 1
ATOM 6925 N N . VAL C 1 262 ? 3.792 24.109 8.394 1.00 62.37 259 VAL C N 1
ATOM 6926 C CA . VAL C 1 262 ? 4.847 23.819 7.422 1.00 59.67 259 VAL C CA 1
ATOM 6927 C C . VAL C 1 262 ? 6.035 24.753 7.640 1.00 60.53 259 VAL C C 1
ATOM 6928 O O . VAL C 1 262 ? 7.180 24.309 7.789 1.00 59.48 259 VAL C O 1
ATOM 6932 N N . GLU C 1 263 ? 5.768 26.062 7.711 1.00 60.33 260 GLU C N 1
ATOM 6933 C CA . GLU C 1 263 ? 6.841 27.045 7.854 1.00 63.75 260 GLU C CA 1
ATOM 6934 C C . GLU C 1 263 ? 7.635 26.830 9.136 1.00 61.96 260 GLU C C 1
ATOM 6935 O O . GLU C 1 263 ? 8.858 27.009 9.149 1.00 62.90 260 GLU C O 1
ATOM 6941 N N . GLN C 1 264 ? 6.960 26.456 10.228 1.00 63.86 261 GLN C N 1
ATOM 6942 C CA . GLN C 1 264 ? 7.671 26.170 11.469 1.00 65.02 261 GLN C CA 1
ATOM 6943 C C . GLN C 1 264 ? 8.534 24.914 11.347 1.00 62.32 261 GLN C C 1
ATOM 6944 O O . GLN C 1 264 ? 9.630 24.849 11.916 1.00 62.34 261 GLN C O 1
ATOM 6950 N N . VAL C 1 265 ? 8.073 23.910 10.604 1.00 60.12 262 VAL C N 1
ATOM 6951 C CA . VAL C 1 265 ? 8.903 22.725 10.395 1.00 61.36 262 VAL C CA 1
ATOM 6952 C C . VAL C 1 265 ? 10.150 23.081 9.596 1.00 58.79 262 VAL C C 1
ATOM 6953 O O . VAL C 1 265 ? 11.268 22.670 9.936 1.00 56.59 262 VAL C O 1
ATOM 6957 N N . ASN C 1 266 ? 9.978 23.851 8.519 1.00 58.17 263 ASN C N 1
ATOM 6958 C CA . ASN C 1 266 ? 11.125 24.188 7.681 1.00 58.25 263 ASN C CA 1
ATOM 6959 C C . ASN C 1 266 ? 12.143 25.008 8.451 1.00 59.34 263 ASN C C 1
ATOM 6960 O O . ASN C 1 266 ? 13.352 24.787 8.320 1.00 57.39 263 ASN C O 1
ATOM 6965 N N . GLN C 1 267 ? 11.678 25.945 9.279 1.00 58.69 264 GLN C N 1
ATOM 6966 C CA . GLN C 1 267 ? 12.618 26.789 10.007 1.00 62.26 264 GLN C CA 1
ATOM 6967 C C . GLN C 1 267 ? 13.434 25.975 10.998 1.00 62.53 264 GLN C C 1
ATOM 6968 O O . GLN C 1 267 ? 14.648 26.180 11.119 1.00 62.83 264 GLN C O 1
ATOM 6974 N N . ALA C 1 268 ? 12.790 25.042 11.709 1.00 59.91 265 ALA C N 1
ATOM 6975 C CA . ALA C 1 268 ? 13.535 24.146 12.587 1.00 60.02 265 ALA C CA 1
ATOM 6976 C C . ALA C 1 268 ? 14.584 23.357 11.799 1.00 58.82 265 ALA C C 1
ATOM 6977 O O . ALA C 1 268 ? 15.703 23.139 12.278 1.00 57.15 265 ALA C O 1
ATOM 6979 N N . MET C 1 269 ? 14.251 22.942 10.580 1.00 54.42 266 MET C N 1
ATOM 6980 C CA . MET C 1 269 ? 15.255 22.293 9.742 1.00 57.44 266 MET C CA 1
ATOM 6981 C C . MET C 1 269 ? 16.403 23.247 9.418 1.00 55.66 266 MET C C 1
ATOM 6982 O O . MET C 1 269 ? 17.576 22.887 9.554 1.00 53.21 266 MET C O 1
ATOM 6987 N N . LYS C 1 270 ? 16.082 24.483 9.018 1.00 55.95 267 LYS C N 1
ATOM 6988 C CA . LYS C 1 270 ? 17.114 25.446 8.619 1.00 57.25 267 LYS C CA 1
ATOM 6989 C C . LYS C 1 270 ? 18.023 25.851 9.782 1.00 57.29 267 LYS C C 1
ATOM 6990 O O . LYS C 1 270 ? 19.204 26.144 9.568 1.00 60.82 267 LYS C O 1
ATOM 6996 N N . ARG C 1 271 ? 17.504 25.882 11.010 1.00 57.55 268 ARG C N 1
ATOM 6997 C CA . ARG C 1 271 ? 18.349 26.222 12.153 1.00 59.95 268 ARG C CA 1
ATOM 6998 C C . ARG C 1 271 ? 19.391 25.147 12.463 1.00 58.94 268 ARG C C 1
ATOM 6999 O O . ARG C 1 271 ? 20.398 25.451 13.107 1.00 62.29 268 ARG C O 1
ATOM 7007 N N . PHE C 1 272 ? 19.185 23.912 12.016 1.00 56.57 269 PHE C N 1
ATOM 7008 C CA . PHE C 1 272 ? 20.117 22.817 12.255 1.00 57.34 269 PHE C CA 1
ATOM 7009 C C . PHE C 1 272 ? 21.067 22.597 11.076 1.00 57.26 269 PHE C C 1
ATOM 7010 O O . PHE C 1 272 ? 21.752 21.574 11.021 1.00 58.01 269 PHE C O 1
ATOM 7018 N N . ALA C 1 273 ? 21.123 23.536 10.132 1.00 56.77 270 ALA C N 1
ATOM 7019 C CA . ALA C 1 273 ? 22.038 23.409 9.009 1.00 57.00 270 ALA C CA 1
ATOM 7020 C C . ALA C 1 273 ? 23.483 23.361 9.495 1.00 58.41 270 ALA C C 1
ATOM 7021 O O . ALA C 1 273 ? 23.843 23.962 10.510 1.00 59.86 270 ALA C O 1
ATOM 7023 N N . SER C 1 274 ? 24.315 22.640 8.754 1.00 55.26 271 SER C N 1
ATOM 7024 C CA . SER C 1 274 ? 25.741 22.565 9.047 1.00 56.14 271 SER C CA 1
ATOM 7025 C C . SER C 1 274 ? 26.451 22.105 7.778 1.00 55.00 271 SER C C 1
ATOM 7026 O O . SER C 1 274 ? 25.863 22.098 6.692 1.00 53.52 271 SER C O 1
ATOM 7029 N N . ALA C 1 275 ? 27.722 21.719 7.916 1.00 56.20 272 ALA C N 1
ATOM 7030 C CA . ALA C 1 275 ? 28.454 21.084 6.824 1.00 52.64 272 ALA C CA 1
ATOM 7031 C C . ALA C 1 275 ? 27.888 19.710 6.485 1.00 51.39 272 ALA C C 1
ATOM 7032 O O . ALA C 1 275 ? 28.166 19.179 5.405 1.00 53.43 272 ALA C O 1
ATOM 7034 N N . SER C 1 276 ? 27.085 19.132 7.372 1.00 50.41 273 SER C N 1
ATOM 7035 C CA . SER C 1 276 ? 26.468 17.842 7.128 1.00 48.11 273 SER C CA 1
ATOM 7036 C C . SER C 1 276 ? 25.047 17.948 6.620 1.00 48.66 273 SER C C 1
ATOM 7037 O O . SER C 1 276 ? 24.511 16.953 6.116 1.00 48.38 273 SER C O 1
ATOM 7040 N N . PHE C 1 277 ? 24.417 19.109 6.758 1.00 49.28 274 PHE C N 1
ATOM 7041 C CA . PHE C 1 277 ? 22.972 19.221 6.585 1.00 49.88 274 PHE C CA 1
ATOM 7042 C C . PHE C 1 277 ? 22.672 20.516 5.850 1.00 51.95 274 PHE C C 1
ATOM 7043 O O . PHE C 1 277 ? 22.771 21.603 6.426 1.00 49.69 274 PHE C O 1
ATOM 7051 N N . LYS C 1 278 ? 22.293 20.394 4.589 1.00 50.09 275 LYS C N 1
ATOM 7052 C CA . LYS C 1 278 ? 22.059 21.534 3.723 1.00 48.24 275 LYS C CA 1
ATOM 7053 C C . LYS C 1 278 ? 20.564 21.821 3.694 1.00 48.37 275 LYS C C 1
ATOM 7054 O O . LYS C 1 278 ? 19.748 20.896 3.566 1.00 49.82 275 LYS C O 1
ATOM 7060 N N . TYR C 1 279 ? 20.211 23.087 3.855 1.00 45.15 276 TYR C N 1
ATOM 7061 C CA . TYR C 1 279 ? 18.840 23.560 3.681 1.00 48.21 276 TYR C CA 1
ATOM 7062 C C . TYR C 1 279 ? 18.685 24.055 2.244 1.00 50.54 276 TYR C C 1
ATOM 7063 O O . TYR C 1 279 ? 19.283 25.063 1.866 1.00 47.02 276 TYR C O 1
ATOM 7072 N N . CYS C 1 280 ? 17.906 23.338 1.439 1.00 45.71 277 CYS C N 1
ATOM 7073 C CA . CYS C 1 280 ? 17.721 23.690 0.041 1.00 43.95 277 CYS C CA 1
ATOM 7074 C C . CYS C 1 280 ? 16.365 24.360 -0.145 1.00 48.62 277 CYS C C 1
ATOM 7075 O O . CYS C 1 280 ? 15.405 24.062 0.569 1.00 48.46 277 CYS C O 1
ATOM 7078 N N . GLU C 1 281 ? 16.304 25.294 -1.094 1.00 46.04 278 GLU C N 1
ATOM 7079 C CA . GLU C 1 281 ? 15.076 26.015 -1.400 1.00 47.94 278 GLU C CA 1
ATOM 7080 C C . GLU C 1 281 ? 14.718 25.940 -2.879 1.00 46.86 278 GLU C C 1
ATOM 7081 O O . GLU C 1 281 ? 13.702 26.514 -3.288 1.00 47.37 278 GLU C O 1
ATOM 7087 N N . ASP C 1 282 ? 15.478 25.250 -3.658 1.00 45.29 279 ASP C N 1
ATOM 7088 C CA . ASP C 1 282 ? 15.262 25.212 -5.093 1.00 43.78 279 ASP C CA 1
ATOM 7089 C C . ASP C 1 282 ? 14.639 23.884 -5.521 1.00 40.68 279 ASP C C 1
ATOM 7090 O O . ASP C 1 282 ? 14.824 22.859 -4.864 1.00 39.00 279 ASP C O 1
ATOM 7095 N N . PRO C 1 283 ? 13.871 23.873 -6.601 1.00 39.84 280 PRO C N 1
ATOM 7096 C CA . PRO C 1 283 ? 13.237 22.611 -7.049 1.00 35.22 280 PRO C CA 1
ATOM 7097 C C . PRO C 1 283 ? 14.211 21.726 -7.825 1.00 37.06 280 PRO C C 1
ATOM 7098 O O . PRO C 1 283 ? 14.215 21.657 -9.046 1.00 37.05 280 PRO C O 1
ATOM 7102 N N . ILE C 1 284 ? 15.062 21.015 -7.079 1.00 35.56 281 ILE C N 1
ATOM 7103 C CA . ILE C 1 284 ? 16.137 20.199 -7.634 1.00 35.96 281 ILE C CA 1
ATOM 7104 C C . ILE C 1 284 ? 15.700 18.762 -7.900 1.00 37.52 281 ILE C C 1
ATOM 7105 O O . ILE C 1 284 ? 14.612 18.336 -7.489 1.00 35.55 281 ILE C O 1
ATOM 7110 N N . VAL C 1 285 ? 16.573 17.998 -8.568 1.00 35.57 282 VAL C N 1
ATOM 7111 C CA . VAL C 1 285 ? 16.388 16.573 -8.822 1.00 33.29 282 VAL C CA 1
ATOM 7112 C C . VAL C 1 285 ? 17.692 15.871 -8.445 1.00 32.74 282 VAL C C 1
ATOM 7113 O O . VAL C 1 285 ? 18.658 16.524 -8.043 1.00 31.62 282 VAL C O 1
ATOM 7117 N N . SER C 1 286 ? 17.728 14.538 -8.588 1.00 27.60 283 SER C N 1
ATOM 7118 C CA . SER C 1 286 ? 18.825 13.786 -7.975 1.00 31.28 283 SER C CA 1
ATOM 7119 C C . SER C 1 286 ? 20.189 14.167 -8.548 1.00 32.23 283 SER C C 1
ATOM 7120 O O . SER C 1 286 ? 21.176 14.214 -7.802 1.00 32.21 283 SER C O 1
ATOM 7123 N N . SER C 1 287 ? 20.288 14.441 -9.863 1.00 30.29 284 SER C N 1
ATOM 7124 C CA A SER C 1 287 ? 21.605 14.748 -10.423 0.68 31.44 284 SER C CA 1
ATOM 7125 C CA B SER C 1 287 ? 21.603 14.748 -10.421 0.32 30.20 284 SER C CA 1
ATOM 7126 C C . SER C 1 287 ? 22.221 15.973 -9.768 1.00 32.58 284 SER C C 1
ATOM 7127 O O . SER C 1 287 ? 23.446 16.117 -9.773 1.00 30.95 284 SER C O 1
ATOM 7132 N N . ASP C 1 288 ? 21.398 16.850 -9.192 1.00 33.94 285 ASP C N 1
ATOM 7133 C CA . ASP C 1 288 ? 21.910 18.064 -8.583 1.00 33.07 285 ASP C CA 1
ATOM 7134 C C . ASP C 1 288 ? 22.648 17.797 -7.286 1.00 33.90 285 ASP C C 1
ATOM 7135 O O . ASP C 1 288 ? 23.325 18.703 -6.806 1.00 36.39 285 ASP C O 1
ATOM 7140 N N . VAL C 1 289 ? 22.557 16.590 -6.713 1.00 33.82 286 VAL C N 1
ATOM 7141 C CA . VAL C 1 289 ? 23.310 16.282 -5.495 1.00 36.39 286 VAL C CA 1
ATOM 7142 C C . VAL C 1 289 ? 24.499 15.362 -5.754 1.00 34.68 286 VAL C C 1
ATOM 7143 O O . VAL C 1 289 ? 25.237 15.046 -4.810 1.00 33.32 286 VAL C O 1
ATOM 7147 N N . VAL C 1 290 ? 24.733 14.946 -7.002 1.00 33.87 287 VAL C N 1
ATOM 7148 C CA . VAL C 1 290 ? 25.906 14.115 -7.279 1.00 34.83 287 VAL C CA 1
ATOM 7149 C C . VAL C 1 290 ? 27.168 14.857 -6.854 1.00 34.51 287 VAL C C 1
ATOM 7150 O O . VAL C 1 290 ? 27.393 16.005 -7.248 1.00 35.58 287 VAL C O 1
ATOM 7154 N N . SER C 1 291 ? 27.974 14.209 -6.011 1.00 32.51 288 SER C N 1
ATOM 7155 C CA . SER C 1 291 ? 29.278 14.644 -5.483 1.00 33.85 288 SER C CA 1
ATOM 7156 C C . SER C 1 291 ? 29.152 15.625 -4.328 1.00 34.82 288 SER C C 1
ATOM 7157 O O . SER C 1 291 ? 30.177 16.182 -3.871 1.00 34.09 288 SER C O 1
ATOM 7160 N N . SER C 1 292 ? 27.942 15.829 -3.812 1.00 37.51 289 SER C N 1
ATOM 7161 C CA . SER C 1 292 ? 27.735 16.708 -2.667 1.00 39.81 289 SER C CA 1
ATOM 7162 C C . SER C 1 292 ? 28.555 16.249 -1.469 1.00 41.81 289 SER C C 1
ATOM 7163 O O . SER C 1 292 ? 28.691 15.050 -1.210 1.00 39.19 289 SER C O 1
ATOM 7166 N N . GLU C 1 293 ? 29.086 17.214 -0.718 1.00 42.17 290 GLU C N 1
ATOM 7167 C CA . GLU C 1 293 ? 29.755 16.910 0.542 1.00 42.57 290 GLU C CA 1
ATOM 7168 C C . GLU C 1 293 ? 28.818 16.974 1.744 1.00 42.96 290 GLU C C 1
ATOM 7169 O O . GLU C 1 293 ? 29.245 16.676 2.864 1.00 42.47 290 GLU C O 1
ATOM 7175 N N . TYR C 1 294 ? 27.565 17.357 1.549 1.00 42.48 291 TYR C N 1
ATOM 7176 C CA . TYR C 1 294 ? 26.604 17.345 2.643 1.00 45.21 291 TYR C CA 1
ATOM 7177 C C . TYR C 1 294 ? 26.087 15.932 2.854 1.00 44.61 291 TYR C C 1
ATOM 7178 O O . TYR C 1 294 ? 25.786 15.230 1.890 1.00 40.03 291 TYR C O 1
ATOM 7187 N N . GLY C 1 295 ? 25.980 15.519 4.119 1.00 43.76 292 GLY C N 1
ATOM 7188 C CA . GLY C 1 295 ? 25.392 14.223 4.415 1.00 39.18 292 GLY C CA 1
ATOM 7189 C C . GLY C 1 295 ? 23.922 14.146 4.065 1.00 41.22 292 GLY C C 1
ATOM 7190 O O . GLY C 1 295 ? 23.404 13.063 3.770 1.00 41.32 292 GLY C O 1
ATOM 7191 N N . SER C 1 296 ? 23.241 15.291 4.051 1.00 45.90 293 SER C N 1
ATOM 7192 C CA . SER C 1 296 ? 21.802 15.349 3.854 1.00 44.83 293 SER C CA 1
ATOM 7193 C C . SER C 1 296 ? 21.419 16.711 3.280 1.00 42.25 293 SER C C 1
ATOM 7194 O O . SER C 1 296 ? 21.931 17.736 3.726 1.00 44.78 293 SER C O 1
ATOM 7197 N N . ILE C 1 297 ? 20.544 16.721 2.279 1.00 45.16 294 ILE C N 1
ATOM 7198 C CA . ILE C 1 297 ? 20.109 17.957 1.622 1.00 42.76 294 ILE C CA 1
ATOM 7199 C C . ILE C 1 297 ? 18.595 18.030 1.789 1.00 43.09 294 ILE C C 1
ATOM 7200 O O . ILE C 1 297 ? 17.856 17.319 1.095 1.00 42.79 294 ILE C O 1
ATOM 7205 N N . PHE C 1 298 ? 18.136 18.893 2.695 1.00 39.15 295 PHE C N 1
ATOM 7206 C CA . PHE C 1 298 ? 16.715 19.032 2.999 1.00 43.11 295 PHE C CA 1
ATOM 7207 C C . PHE C 1 298 ? 16.011 19.794 1.882 1.00 43.94 295 PHE C C 1
ATOM 7208 O O . PHE C 1 298 ? 16.475 20.856 1.452 1.00 40.32 295 PHE C O 1
ATOM 7216 N N . ASP C 1 299 ? 14.887 19.247 1.410 1.00 42.85 296 ASP C N 1
ATOM 7217 C CA . ASP C 1 299 ? 14.146 19.818 0.282 1.00 43.88 296 ASP C CA 1
ATOM 7218 C C . ASP C 1 299 ? 12.915 20.548 0.832 1.00 46.27 296 ASP C C 1
ATOM 7219 O O . ASP C 1 299 ? 11.801 20.022 0.868 1.00 43.62 296 ASP C O 1
ATOM 7224 N N . SER C 1 300 ? 13.128 21.799 1.249 1.00 43.00 297 SER C N 1
ATOM 7225 C CA . SER C 1 300 ? 12.100 22.514 1.994 1.00 47.45 297 SER C CA 1
ATOM 7226 C C . SER C 1 300 ? 10.838 22.765 1.177 1.00 48.75 297 SER C C 1
ATOM 7227 O O . SER C 1 300 ? 9.763 22.947 1.766 1.00 50.01 297 SER C O 1
ATOM 7230 N N . LYS C 1 301 ? 10.939 22.777 -0.156 1.00 44.31 298 LYS C N 1
ATOM 7231 C CA . LYS C 1 301 ? 9.758 22.993 -0.983 1.00 47.42 298 LYS C CA 1
ATOM 7232 C C . LYS C 1 301 ? 8.784 21.821 -0.944 1.00 45.59 298 LYS C C 1
ATOM 7233 O O . LYS C 1 301 ? 7.609 22.006 -1.263 1.00 44.71 298 LYS C O 1
ATOM 7239 N N . LEU C 1 302 ? 9.238 20.624 -0.588 1.00 43.05 299 LEU C N 1
ATOM 7240 C CA . LEU C 1 302 ? 8.360 19.466 -0.599 1.00 43.47 299 LEU C CA 1
ATOM 7241 C C . LEU C 1 302 ? 7.617 19.265 0.721 1.00 45.61 299 LEU C C 1
ATOM 7242 O O . LEU C 1 302 ? 6.674 18.469 0.760 1.00 46.16 299 LEU C O 1
ATOM 7247 N N . THR C 1 303 ? 8.007 19.959 1.790 1.00 46.56 300 THR C N 1
ATOM 7248 C CA . THR C 1 303 ? 7.351 19.788 3.087 1.00 47.90 300 THR C CA 1
ATOM 7249 C C . THR C 1 303 ? 5.845 20.009 2.976 1.00 50.21 300 THR C C 1
ATOM 7250 O O . THR C 1 303 ? 5.396 21.020 2.433 1.00 51.12 300 THR C O 1
ATOM 7254 N N . ASN C 1 304 ? 5.055 19.067 3.490 1.00 49.28 301 ASN C N 1
ATOM 7255 C CA . ASN C 1 304 ? 3.612 19.261 3.455 1.00 51.63 301 ASN C CA 1
ATOM 7256 C C . ASN C 1 304 ? 2.965 18.433 4.555 1.00 55.48 301 ASN C C 1
ATOM 7257 O O . ASN C 1 304 ? 3.562 17.490 5.080 1.00 49.55 301 ASN C O 1
ATOM 7262 N N . ILE C 1 305 ? 1.735 18.823 4.909 1.00 56.99 302 ILE C N 1
ATOM 7263 C CA . ILE C 1 305 ? 0.962 18.205 5.983 1.00 55.08 302 ILE C CA 1
ATOM 7264 C C . ILE C 1 305 ? -0.325 17.638 5.396 1.00 58.22 302 ILE C C 1
ATOM 7265 O O . ILE C 1 305 ? -1.077 18.359 4.729 1.00 59.55 302 ILE C O 1
ATOM 7270 N N . VAL C 1 306 ? -0.588 16.362 5.659 1.00 55.05 303 VAL C N 1
ATOM 7271 C CA . VAL C 1 306 ? -1.881 15.748 5.362 1.00 56.17 303 VAL C CA 1
ATOM 7272 C C . VAL C 1 306 ? -2.802 16.006 6.558 1.00 60.93 303 VAL C C 1
ATOM 7273 O O . VAL C 1 306 ? -2.541 15.512 7.660 1.00 61.72 303 VAL C O 1
ATOM 7277 N N . GLU C 1 307 ? -3.880 16.776 6.350 1.00 63.55 304 GLU C N 1
ATOM 7278 C CA . GLU C 1 307 ? -4.812 17.157 7.420 1.00 65.46 304 GLU C CA 1
ATOM 7279 C C . GLU C 1 307 ? -6.189 16.551 7.177 1.00 67.14 304 GLU C C 1
ATOM 7280 O O . GLU C 1 307 ? -6.848 16.876 6.184 1.00 67.25 304 GLU C O 1
ATOM 7286 N N . VAL C 1 308 ? -6.633 15.702 8.103 1.00 68.69 305 VAL C N 1
ATOM 7287 C CA . VAL C 1 308 ? -7.913 15.015 7.991 1.00 70.51 305 VAL C CA 1
ATOM 7288 C C . VAL C 1 308 ? -8.595 15.048 9.355 1.00 78.63 305 VAL C C 1
ATOM 7289 O O . VAL C 1 308 ? -8.243 14.278 10.256 1.00 74.43 305 VAL C O 1
ATOM 7293 N N . ASP C 1 309 ? -9.553 15.958 9.524 1.00 81.22 306 ASP C N 1
ATOM 7294 C CA . ASP C 1 309 ? -10.356 16.047 10.744 1.00 85.11 306 ASP C CA 1
ATOM 7295 C C . ASP C 1 309 ? -9.482 16.197 11.993 1.00 85.56 306 ASP C C 1
ATOM 7296 O O . ASP C 1 309 ? -9.646 15.486 12.989 1.00 87.14 306 ASP C O 1
ATOM 7301 N N . GLY C 1 310 ? -8.545 17.146 11.938 1.00 80.32 307 GLY C N 1
ATOM 7302 C CA . GLY C 1 310 ? -7.671 17.416 13.061 1.00 80.87 307 GLY C CA 1
ATOM 7303 C C . GLY C 1 310 ? -6.483 16.490 13.188 1.00 81.14 307 GLY C C 1
ATOM 7304 O O . GLY C 1 310 ? -5.584 16.767 13.994 1.00 83.15 307 GLY C O 1
ATOM 7305 N N . MET C 1 311 ? -6.441 15.404 12.427 1.00 75.45 308 MET C N 1
ATOM 7306 C CA . MET C 1 311 ? -5.295 14.513 12.420 1.00 72.55 308 MET C CA 1
ATOM 7307 C C . MET C 1 311 ? -4.287 15.001 11.389 1.00 72.47 308 MET C C 1
ATOM 7308 O O . MET C 1 311 ? -4.653 15.356 10.264 1.00 68.22 308 MET C O 1
ATOM 7313 N N . LYS C 1 312 ? -3.019 15.032 11.785 1.00 67.78 309 LYS C N 1
ATOM 7314 C CA . LYS C 1 312 ? -1.962 15.563 10.945 1.00 68.77 309 LYS C CA 1
ATOM 7315 C C . LYS C 1 312 ? -0.889 14.506 10.719 1.00 65.31 309 LYS C C 1
ATOM 7316 O O . LYS C 1 312 ? -0.477 13.807 11.652 1.00 62.52 309 LYS C O 1
ATOM 7322 N N . LEU C 1 313 ? -0.457 14.393 9.467 1.00 59.14 310 LEU C N 1
ATOM 7323 C CA . LEU C 1 313 ? 0.691 13.583 9.081 1.00 59.43 310 LEU C CA 1
ATOM 7324 C C . LEU C 1 313 ? 1.696 14.495 8.391 1.00 56.60 310 LEU C C 1
ATOM 7325 O O . LEU C 1 313 ? 1.375 15.115 7.373 1.00 56.73 310 LEU C O 1
ATOM 7330 N N . TYR C 1 314 ? 2.899 14.585 8.946 1.00 56.91 311 TYR C N 1
ATOM 7331 C CA . TYR C 1 314 ? 3.924 15.477 8.424 1.00 53.28 311 TYR C CA 1
ATOM 7332 C C . TYR C 1 314 ? 4.824 14.710 7.464 1.00 55.31 311 TYR C C 1
ATOM 7333 O O . TYR C 1 314 ? 5.268 13.604 7.776 1.00 57.46 311 TYR C O 1
ATOM 7342 N N . LYS C 1 315 ? 5.100 15.296 6.302 1.00 51.94 312 LYS C N 1
ATOM 7343 C CA . LYS C 1 315 ? 5.944 14.648 5.304 1.00 51.56 312 LYS C CA 1
ATOM 7344 C C . LYS C 1 315 ? 7.098 15.572 4.957 1.00 49.77 312 LYS C C 1
ATOM 7345 O O . LYS C 1 315 ? 6.876 16.698 4.496 1.00 49.32 312 LYS C O 1
ATOM 7351 N N . VAL C 1 316 ? 8.323 15.097 5.200 1.00 48.52 313 VAL C N 1
ATOM 7352 C CA . VAL C 1 316 ? 9.550 15.811 4.885 1.00 43.90 313 VAL C CA 1
ATOM 7353 C C . VAL C 1 316 ? 10.404 14.956 3.954 1.00 46.69 313 VAL C C 1
ATOM 7354 O O . VAL C 1 316 ? 10.250 13.734 3.862 1.00 45.95 313 VAL C O 1
ATOM 7358 N N . TYR C 1 317 ? 11.322 15.625 3.255 1.00 43.55 314 TYR C N 1
ATOM 7359 C CA . TYR C 1 317 ? 12.091 15.022 2.178 1.00 42.72 314 TYR C CA 1
ATOM 7360 C C . TYR C 1 317 ? 13.533 15.510 2.232 1.00 43.67 314 TYR C C 1
ATOM 7361 O O . TYR C 1 317 ? 13.784 16.705 2.400 1.00 43.26 314 TYR C O 1
ATOM 7370 N N . ALA C 1 318 ? 14.482 14.592 2.088 1.00 41.29 315 ALA C N 1
ATOM 7371 C CA . ALA C 1 318 ? 15.884 14.975 1.992 1.00 41.61 315 ALA C CA 1
ATOM 7372 C C . ALA C 1 318 ? 16.563 14.125 0.933 1.00 39.40 315 ALA C C 1
ATOM 7373 O O . ALA C 1 318 ? 16.241 12.945 0.768 1.00 38.93 315 ALA C O 1
ATOM 7375 N N . TRP C 1 319 ? 17.488 14.745 0.207 1.00 39.32 316 TRP C N 1
ATOM 7376 C CA . TRP C 1 319 ? 18.300 14.117 -0.825 1.00 36.85 316 TRP C CA 1
ATOM 7377 C C . TRP C 1 319 ? 19.649 13.703 -0.257 1.00 37.96 316 TRP C C 1
ATOM 7378 O O . TRP C 1 319 ? 20.100 14.209 0.775 1.00 37.11 316 TRP C O 1
ATOM 7389 N N . TYR C 1 320 ? 20.324 12.811 -0.982 1.00 36.72 317 TYR C N 1
ATOM 7390 C CA . TYR C 1 320 ? 21.703 12.492 -0.648 1.00 34.38 317 TYR C CA 1
ATOM 7391 C C . TYR C 1 320 ? 22.356 11.797 -1.829 1.00 34.79 317 TYR C C 1
ATOM 7392 O O . TYR C 1 320 ? 21.706 11.060 -2.583 1.00 34.34 317 TYR C O 1
ATOM 7401 N N . ASP C 1 321 ? 23.647 12.055 -1.997 1.00 30.77 318 ASP C N 1
ATOM 7402 C CA . ASP C 1 321 ? 24.454 11.231 -2.890 1.00 34.15 318 ASP C CA 1
ATOM 7403 C C . ASP C 1 321 ? 24.915 10.061 -2.043 1.00 34.47 318 ASP C C 1
ATOM 7404 O O . ASP C 1 321 ? 25.840 10.196 -1.237 1.00 35.69 318 ASP C O 1
ATOM 7409 N N . ASN C 1 322 ? 24.257 8.910 -2.215 1.00 31.20 319 ASN C N 1
ATOM 7410 C CA . ASN C 1 322 ? 24.550 7.758 -1.368 1.00 34.65 319 ASN C CA 1
ATOM 7411 C C . ASN C 1 322 ? 26.034 7.420 -1.363 1.00 33.44 319 ASN C C 1
ATOM 7412 O O . ASN C 1 322 ? 26.527 6.832 -0.393 1.00 35.07 319 ASN C O 1
ATOM 7417 N N . GLU C 1 323 ? 26.767 7.784 -2.422 1.00 29.80 320 GLU C N 1
ATOM 7418 C CA . GLU C 1 323 ? 28.229 7.672 -2.377 1.00 29.90 320 GLU C CA 1
ATOM 7419 C C . GLU C 1 323 ? 28.839 8.879 -1.664 1.00 33.47 320 GLU C C 1
ATOM 7420 O O . GLU C 1 323 ? 29.286 8.772 -0.519 1.00 35.74 320 GLU C O 1
ATOM 7426 N N . SER C 1 324 ? 28.827 10.050 -2.312 1.00 35.04 321 SER C N 1
ATOM 7427 C CA . SER C 1 324 ? 29.628 11.183 -1.845 1.00 34.92 321 SER C CA 1
ATOM 7428 C C . SER C 1 324 ? 29.156 11.722 -0.500 1.00 38.06 321 SER C C 1
ATOM 7429 O O . SER C 1 324 ? 29.980 12.120 0.332 1.00 40.29 321 SER C O 1
ATOM 7432 N N . SER C 1 325 ? 27.843 11.821 -0.299 1.00 34.98 322 SER C N 1
ATOM 7433 C CA . SER C 1 325 ? 27.336 12.321 0.976 1.00 37.67 322 SER C CA 1
ATOM 7434 C C . SER C 1 325 ? 27.820 11.456 2.132 1.00 41.65 322 SER C C 1
ATOM 7435 O O . SER C 1 325 ? 28.307 11.966 3.147 1.00 40.41 322 SER C O 1
ATOM 7438 N N . TYR C 1 326 ? 27.697 10.135 1.985 1.00 42.43 323 TYR C N 1
ATOM 7439 C CA . TYR C 1 326 ? 28.185 9.214 3.006 1.00 40.72 323 TYR C CA 1
ATOM 7440 C C . TYR C 1 326 ? 29.698 9.298 3.159 1.00 39.93 323 TYR C C 1
ATOM 7441 O O . TYR C 1 326 ? 30.208 9.301 4.285 1.00 37.57 323 TYR C O 1
ATOM 7450 N N . VAL C 1 327 ? 30.429 9.338 2.037 1.00 39.82 324 VAL C N 1
ATOM 7451 C CA . VAL C 1 327 ? 31.890 9.395 2.081 1.00 39.01 324 VAL C CA 1
ATOM 7452 C C . VAL C 1 327 ? 32.356 10.578 2.918 1.00 41.81 324 VAL C C 1
ATOM 7453 O O . VAL C 1 327 ? 33.255 10.449 3.761 1.00 43.34 324 VAL C O 1
ATOM 7457 N N . HIS C 1 328 ? 31.748 11.745 2.721 1.00 40.74 325 HIS C N 1
ATOM 7458 C CA . HIS C 1 328 ? 32.230 12.920 3.441 1.00 45.88 325 HIS C CA 1
ATOM 7459 C C . HIS C 1 328 ? 31.820 12.893 4.909 1.00 45.25 325 HIS C C 1
ATOM 7460 O O . HIS C 1 328 ? 32.523 13.455 5.749 1.00 45.84 325 HIS C O 1
ATOM 7467 N N . GLN C 1 329 ? 30.705 12.230 5.227 1.00 46.05 326 GLN C N 1
ATOM 7468 C CA . GLN C 1 329 ? 30.329 11.989 6.616 1.00 44.27 326 GLN C CA 1
ATOM 7469 C C . GLN C 1 329 ? 31.333 11.076 7.305 1.00 47.71 326 GLN C C 1
ATOM 7470 O O . GLN C 1 329 ? 31.802 11.375 8.414 1.00 48.92 326 GLN C O 1
ATOM 7476 N N . LEU C 1 330 ? 31.660 9.947 6.661 1.00 43.95 327 LEU C N 1
ATOM 7477 C CA . LEU C 1 330 ? 32.686 9.045 7.167 1.00 44.34 327 LEU C CA 1
ATOM 7478 C C . LEU C 1 330 ? 34.004 9.775 7.398 1.00 46.57 327 LEU C C 1
ATOM 7479 O O . LEU C 1 330 ? 34.634 9.609 8.443 1.00 50.74 327 LEU C O 1
ATOM 7484 N N . VAL C 1 331 ? 34.440 10.588 6.431 1.00 47.81 328 VAL C N 1
ATOM 7485 C CA . VAL C 1 331 ? 35.700 11.315 6.588 1.00 49.01 328 VAL C CA 1
ATOM 7486 C C . VAL C 1 331 ? 35.644 12.251 7.792 1.00 52.66 328 VAL C C 1
ATOM 7487 O O . VAL C 1 331 ? 36.640 12.420 8.506 1.00 53.85 328 VAL C O 1
ATOM 7491 N N . ARG C 1 332 ? 34.485 12.864 8.055 1.00 49.57 329 ARG C N 1
ATOM 7492 C CA . ARG C 1 332 ? 34.383 13.706 9.245 1.00 54.85 329 ARG C CA 1
ATOM 7493 C C . ARG C 1 332 ? 34.499 12.883 10.520 1.00 57.53 329 ARG C C 1
ATOM 7494 O O . ARG C 1 332 ? 34.995 13.381 11.537 1.00 59.66 329 ARG C O 1
ATOM 7502 N N . VAL C 1 333 ? 34.048 11.630 10.486 1.00 54.56 330 VAL C N 1
ATOM 7503 C CA . VAL C 1 333 ? 34.219 10.761 11.639 1.00 59.73 330 VAL C CA 1
ATOM 7504 C C . VAL C 1 333 ? 35.692 10.423 11.834 1.00 63.32 330 VAL C C 1
ATOM 7505 O O . VAL C 1 333 ? 36.192 10.400 12.966 1.00 63.06 330 VAL C O 1
ATOM 7509 N N . VAL C 1 334 ? 36.414 10.177 10.737 1.00 58.61 331 VAL C N 1
ATOM 7510 C CA . VAL C 1 334 ? 37.847 9.911 10.842 1.00 63.72 331 VAL C CA 1
ATOM 7511 C C . VAL C 1 334 ? 38.587 11.132 11.383 1.00 65.99 331 VAL C C 1
ATOM 7512 O O . VAL C 1 334 ? 39.513 11.003 12.195 1.00 70.11 331 VAL C O 1
ATOM 7516 N N . SER C 1 335 ? 38.195 12.336 10.942 1.00 62.22 332 SER C N 1
ATOM 7517 C CA . SER C 1 335 ? 38.825 13.560 11.448 1.00 68.09 332 SER C CA 1
ATOM 7518 C C . SER C 1 335 ? 38.538 13.779 12.926 1.00 68.96 332 SER C C 1
ATOM 7519 O O . SER C 1 335 ? 39.337 14.419 13.620 1.00 77.94 332 SER C O 1
ATOM 7522 N N . TYR C 1 336 ? 37.400 13.287 13.417 1.00 67.84 333 TYR C N 1
ATOM 7523 C CA . TYR C 1 336 ? 37.075 13.395 14.835 1.00 70.51 333 TYR C CA 1
ATOM 7524 C C . TYR C 1 336 ? 37.846 12.376 15.661 1.00 77.43 333 TYR C C 1
ATOM 7525 O O . TYR C 1 336 ? 38.171 12.647 16.821 1.00 83.11 333 TYR C O 1
ATOM 7534 N N . CYS C 1 337 ? 38.152 11.208 15.082 1.00 77.06 334 CYS C N 1
ATOM 7535 C CA . CYS C 1 337 ? 39.000 10.235 15.768 1.00 83.36 334 CYS C CA 1
ATOM 7536 C C . CYS C 1 337 ? 40.456 10.679 15.791 1.00 88.90 334 CYS C C 1
ATOM 7537 O O . CYS C 1 337 ? 41.200 10.317 16.711 1.00 91.78 334 CYS C O 1
ATOM 7540 N N . ALA C 1 338 ? 40.873 11.453 14.786 1.00 88.66 335 ALA C N 1
ATOM 7541 C CA . ALA C 1 338 ? 42.221 12.012 14.759 1.00 90.46 335 ALA C CA 1
ATOM 7542 C C . ALA C 1 338 ? 42.505 12.832 16.010 1.00 96.49 335 ALA C C 1
ATOM 7543 O O . ALA C 1 338 ? 43.536 12.653 16.669 1.00 101.96 335 ALA C O 1
ATOM 7545 N N . LYS C 1 339 ? 41.600 13.751 16.346 1.00 97.42 336 LYS C N 1
ATOM 7546 C CA . LYS C 1 339 ? 41.809 14.621 17.497 1.00 102.40 336 LYS C CA 1
ATOM 7547 C C . LYS C 1 339 ? 41.484 13.899 18.804 1.00 107.50 336 LYS C C 1
ATOM 7548 O O . LYS C 1 339 ? 42.330 13.802 19.699 1.00 106.03 336 LYS C O 1
ATOM 7550 N N . LEU C 1 340 ? 40.263 13.376 18.921 1.00 114.13 337 LEU C N 1
ATOM 7551 C CA . LEU C 1 340 ? 39.802 12.734 20.156 1.00 114.28 337 LEU C CA 1
ATOM 7552 C C . LEU C 1 340 ? 40.563 11.446 20.470 1.00 116.21 337 LEU C C 1
ATOM 7553 O O . LEU C 1 340 ? 40.803 11.130 21.637 1.00 118.31 337 LEU C O 1
ATOM 7556 N N . THR D 1 10 ? -22.231 -3.560 -32.556 1.00 99.21 7 THR D N 1
ATOM 7557 C CA . THR D 1 10 ? -20.899 -3.175 -33.012 1.00 101.85 7 THR D CA 1
ATOM 7558 C C . THR D 1 10 ? -20.755 -1.657 -32.933 1.00 101.55 7 THR D C 1
ATOM 7559 O O . THR D 1 10 ? -21.225 -0.931 -33.812 1.00 98.70 7 THR D O 1
ATOM 7561 N N . ILE D 1 11 ? -20.101 -1.187 -31.872 1.00 97.09 8 ILE D N 1
ATOM 7562 C CA . ILE D 1 11 ? -20.043 0.234 -31.545 1.00 95.87 8 ILE D CA 1
ATOM 7563 C C . ILE D 1 11 ? -18.829 0.873 -32.211 1.00 92.74 8 ILE D C 1
ATOM 7564 O O . ILE D 1 11 ? -17.738 0.287 -32.261 1.00 87.19 8 ILE D O 1
ATOM 7569 N N . LYS D 1 12 ? -19.031 2.087 -32.726 1.00 90.96 9 LYS D N 1
ATOM 7570 C CA . LYS D 1 12 ? -18.024 2.818 -33.482 1.00 84.97 9 LYS D CA 1
ATOM 7571 C C . LYS D 1 12 ? -17.243 3.743 -32.555 1.00 86.51 9 LYS D C 1
ATOM 7572 O O . LYS D 1 12 ? -17.835 4.559 -31.838 1.00 85.48 9 LYS D O 1
ATOM 7574 N N . VAL D 1 13 ? -15.915 3.620 -32.580 1.00 83.33 10 VAL D N 1
ATOM 7575 C CA . VAL D 1 13 ? -15.026 4.358 -31.690 1.00 81.95 10 VAL D CA 1
ATOM 7576 C C . VAL D 1 13 ? -14.050 5.185 -32.520 1.00 78.20 10 VAL D C 1
ATOM 7577 O O . VAL D 1 13 ? -13.578 4.737 -33.572 1.00 75.86 10 VAL D O 1
ATOM 7581 N N . ALA D 1 14 ? -13.764 6.402 -32.050 1.00 74.08 11 ALA D N 1
ATOM 7582 C CA . ALA D 1 14 ? -12.689 7.230 -32.578 1.00 74.30 11 ALA D CA 1
ATOM 7583 C C . ALA D 1 14 ? -11.657 7.511 -31.487 1.00 71.03 11 ALA D C 1
ATOM 7584 O O . ALA D 1 14 ? -11.993 7.619 -30.304 1.00 71.99 11 ALA D O 1
ATOM 7586 N N . ILE D 1 15 ? -10.394 7.636 -31.893 1.00 65.13 12 ILE D N 1
ATOM 7587 C CA . ILE D 1 15 ? -9.277 7.842 -30.973 1.00 66.82 12 ILE D CA 1
ATOM 7588 C C . ILE D 1 15 ? -8.613 9.175 -31.311 1.00 63.69 12 ILE D C 1
ATOM 7589 O O . ILE D 1 15 ? -8.042 9.332 -32.396 1.00 65.74 12 ILE D O 1
ATOM 7594 N N . ASN D 1 16 ? -8.685 10.135 -30.387 1.00 62.66 13 ASN D N 1
ATOM 7595 C CA . ASN D 1 16 ? -8.093 11.459 -30.566 1.00 64.16 13 ASN D CA 1
ATOM 7596 C C . ASN D 1 16 ? -6.791 11.512 -29.773 1.00 63.16 13 ASN D C 1
ATOM 7597 O O . ASN D 1 16 ? -6.807 11.519 -28.537 1.00 62.88 13 ASN D O 1
ATOM 7602 N N . GLY D 1 17 ? -5.664 11.556 -30.479 1.00 63.03 14 GLY D N 1
ATOM 7603 C CA . GLY D 1 17 ? -4.380 11.474 -29.813 1.00 58.35 14 GLY D CA 1
ATOM 7604 C C . GLY D 1 17 ? -3.816 10.068 -29.858 1.00 59.04 14 GLY D C 1
ATOM 7605 O O . GLY D 1 17 ? -3.985 9.277 -28.922 1.00 55.86 14 GLY D O 1
ATOM 7606 N N . PHE D 1 18 ? -3.137 9.757 -30.957 1.00 57.51 15 PHE D N 1
ATOM 7607 C CA . PHE D 1 18 ? -2.605 8.429 -31.236 1.00 54.21 15 PHE D CA 1
ATOM 7608 C C . PHE D 1 18 ? -1.234 8.246 -30.580 1.00 54.17 15 PHE D C 1
ATOM 7609 O O . PHE D 1 18 ? -0.262 7.872 -31.233 1.00 52.15 15 PHE D O 1
ATOM 7617 N N . GLY D 1 19 ? -1.154 8.539 -29.279 1.00 50.70 16 GLY D N 1
ATOM 7618 C CA . GLY D 1 19 ? 0.095 8.512 -28.528 1.00 48.98 16 GLY D CA 1
ATOM 7619 C C . GLY D 1 19 ? 0.363 7.170 -27.876 1.00 49.13 16 GLY D C 1
ATOM 7620 O O . GLY D 1 19 ? -0.121 6.128 -28.329 1.00 49.06 16 GLY D O 1
ATOM 7621 N N . ARG D 1 20 ? 1.149 7.184 -26.795 1.00 45.18 17 ARG D N 1
ATOM 7622 C CA . ARG D 1 20 ? 1.389 5.935 -26.083 1.00 46.19 17 ARG D CA 1
ATOM 7623 C C . ARG D 1 20 ? 0.063 5.298 -25.710 1.00 48.47 17 ARG D C 1
ATOM 7624 O O . ARG D 1 20 ? -0.187 4.129 -26.020 1.00 50.63 17 ARG D O 1
ATOM 7632 N N . ILE D 1 21 ? -0.828 6.078 -25.099 1.00 47.48 18 ILE D N 1
ATOM 7633 C CA . ILE D 1 21 ? -2.106 5.528 -24.660 1.00 49.69 18 ILE D CA 1
ATOM 7634 C C . ILE D 1 21 ? -3.006 5.231 -25.856 1.00 53.22 18 ILE D C 1
ATOM 7635 O O . ILE D 1 21 ? -3.611 4.155 -25.944 1.00 53.80 18 ILE D O 1
ATOM 7640 N N . GLY D 1 22 ? -3.101 6.173 -26.802 1.00 52.75 19 GLY D N 1
ATOM 7641 C CA . GLY D 1 22 ? -4.015 5.993 -27.925 1.00 53.49 19 GLY D CA 1
ATOM 7642 C C . GLY D 1 22 ? -3.688 4.782 -28.785 1.00 54.42 19 GLY D C 1
ATOM 7643 O O . GLY D 1 22 ? -4.592 4.064 -29.231 1.00 52.70 19 GLY D O 1
ATOM 7644 N N . ARG D 1 23 ? -2.394 4.532 -29.022 1.00 51.03 20 ARG D N 1
ATOM 7645 C CA . ARG D 1 23 ? -1.991 3.377 -29.826 1.00 49.27 20 ARG D CA 1
ATOM 7646 C C . ARG D 1 23 ? -2.214 2.071 -29.080 1.00 50.86 20 ARG D C 1
ATOM 7647 O O . ARG D 1 23 ? -2.625 1.072 -29.678 1.00 54.64 20 ARG D O 1
ATOM 7655 N N . LEU D 1 24 ? -1.928 2.042 -27.780 1.00 48.98 21 LEU D N 1
ATOM 7656 C CA . LEU D 1 24 ? -2.136 0.808 -27.037 1.00 51.71 21 LEU D CA 1
ATOM 7657 C C . LEU D 1 24 ? -3.620 0.495 -26.907 1.00 53.21 21 LEU D C 1
ATOM 7658 O O . LEU D 1 24 ? -4.021 -0.673 -26.977 1.00 52.60 21 LEU D O 1
ATOM 7663 N N . VAL D 1 25 ? -4.450 1.525 -26.722 1.00 53.40 22 VAL D N 1
ATOM 7664 C CA . VAL D 1 25 ? -5.897 1.318 -26.745 1.00 53.54 22 VAL D CA 1
ATOM 7665 C C . VAL D 1 25 ? -6.320 0.739 -28.086 1.00 56.78 22 VAL D C 1
ATOM 7666 O O . VAL D 1 25 ? -7.097 -0.221 -28.146 1.00 57.94 22 VAL D O 1
ATOM 7670 N N . PHE D 1 26 ? -5.777 1.280 -29.183 1.00 56.86 23 PHE D N 1
ATOM 7671 C CA . PHE D 1 26 ? -6.070 0.729 -30.504 1.00 56.72 23 PHE D CA 1
ATOM 7672 C C . PHE D 1 26 ? -5.697 -0.751 -30.591 1.00 58.36 23 PHE D C 1
ATOM 7673 O O . PHE D 1 26 ? -6.465 -1.559 -31.130 1.00 56.07 23 PHE D O 1
ATOM 7681 N N . ARG D 1 27 ? -4.517 -1.125 -30.072 1.00 55.73 24 ARG D N 1
ATOM 7682 C CA . ARG D 1 27 ? -4.072 -2.516 -30.142 1.00 54.38 24 ARG D CA 1
ATOM 7683 C C . ARG D 1 27 ? -4.989 -3.440 -29.361 1.00 57.59 24 ARG D C 1
ATOM 7684 O O . ARG D 1 27 ? -5.318 -4.535 -29.826 1.00 60.25 24 ARG D O 1
ATOM 7692 N N . SER D 1 28 ? -5.372 -3.042 -28.150 1.00 57.51 25 SER D N 1
ATOM 7693 C CA . SER D 1 28 ? -6.278 -3.878 -27.372 1.00 60.38 25 SER D CA 1
ATOM 7694 C C . SER D 1 28 ? -7.654 -3.986 -28.037 1.00 64.98 25 SER D C 1
ATOM 7695 O O . SER D 1 28 ? -8.287 -5.051 -27.996 1.00 64.94 25 SER D O 1
ATOM 7698 N N . LEU D 1 29 ? -8.130 -2.909 -28.675 1.00 64.81 26 LEU D N 1
ATOM 7699 C CA . LEU D 1 29 ? -9.469 -2.954 -29.259 1.00 65.26 26 LEU D CA 1
ATOM 7700 C C . LEU D 1 29 ? -9.550 -3.891 -30.456 1.00 69.37 26 LEU D C 1
ATOM 7701 O O . LEU D 1 29 ? -10.644 -4.353 -30.783 1.00 71.16 26 LEU D O 1
ATOM 7706 N N . LEU D 1 30 ? -8.415 -4.215 -31.089 1.00 70.15 27 LEU D N 1
ATOM 7707 C CA . LEU D 1 30 ? -8.428 -5.157 -32.205 1.00 70.66 27 LEU D CA 1
ATOM 7708 C C . LEU D 1 30 ? -8.981 -6.517 -31.796 1.00 73.76 27 LEU D C 1
ATOM 7709 O O . LEU D 1 30 ? -9.617 -7.201 -32.608 1.00 73.11 27 LEU D O 1
ATOM 7714 N N . SER D 1 31 ? -8.761 -6.923 -30.549 1.00 73.22 28 SER D N 1
ATOM 7715 C CA . SER D 1 31 ? -9.284 -8.191 -30.061 1.00 75.93 28 SER D CA 1
ATOM 7716 C C . SER D 1 31 ? -10.678 -8.073 -29.459 1.00 79.19 28 SER D C 1
ATOM 7717 O O . SER D 1 31 ? -11.275 -9.100 -29.124 1.00 81.18 28 SER D O 1
ATOM 7720 N N . LYS D 1 32 ? -11.203 -6.858 -29.298 1.00 78.90 29 LYS D N 1
ATOM 7721 C CA . LYS D 1 32 ? -12.525 -6.648 -28.716 1.00 82.48 29 LYS D CA 1
ATOM 7722 C C . LYS D 1 32 ? -13.559 -6.681 -29.837 1.00 86.11 29 LYS D C 1
ATOM 7723 O O . LYS D 1 32 ? -13.677 -5.727 -30.614 1.00 86.71 29 LYS D O 1
ATOM 7725 N N . ALA D 1 33 ? -14.312 -7.783 -29.915 1.00 92.19 30 ALA D N 1
ATOM 7726 C CA . ALA D 1 33 ? -15.221 -7.999 -31.034 1.00 89.89 30 ALA D CA 1
ATOM 7727 C C . ALA D 1 33 ? -16.443 -7.091 -30.990 1.00 97.40 30 ALA D C 1
ATOM 7728 O O . ALA D 1 33 ? -17.046 -6.835 -32.039 1.00 95.17 30 ALA D O 1
ATOM 7730 N N . ASN D 1 34 ? -16.830 -6.602 -29.808 1.00 96.65 31 ASN D N 1
ATOM 7731 C CA . ASN D 1 34 ? -17.974 -5.705 -29.726 1.00 96.97 31 ASN D CA 1
ATOM 7732 C C . ASN D 1 34 ? -17.661 -4.305 -30.240 1.00 98.18 31 ASN D C 1
ATOM 7733 O O . ASN D 1 34 ? -18.598 -3.526 -30.444 1.00 98.28 31 ASN D O 1
ATOM 7735 N N . VAL D 1 35 ? -16.386 -3.977 -30.470 1.00 96.92 32 VAL D N 1
ATOM 7736 C CA . VAL D 1 35 ? -15.940 -2.614 -30.743 1.00 94.76 32 VAL D CA 1
ATOM 7737 C C . VAL D 1 35 ? -15.119 -2.582 -32.027 1.00 91.81 32 VAL D C 1
ATOM 7738 O O . VAL D 1 35 ? -14.252 -3.437 -32.239 1.00 93.98 32 VAL D O 1
ATOM 7742 N N . GLU D 1 36 ? -15.362 -1.567 -32.860 1.00 87.56 33 GLU D N 1
ATOM 7743 C CA . GLU D 1 36 ? -14.586 -1.333 -34.076 1.00 84.84 33 GLU D CA 1
ATOM 7744 C C . GLU D 1 36 ? -14.149 0.130 -34.128 1.00 82.11 33 GLU D C 1
ATOM 7745 O O . GLU D 1 36 ? -14.993 1.030 -34.211 1.00 82.64 33 GLU D O 1
ATOM 7747 N N . VAL D 1 37 ? -12.840 0.367 -34.091 1.00 78.22 34 VAL D N 1
ATOM 7748 C CA . VAL D 1 37 ? -12.299 1.719 -34.220 1.00 75.05 34 VAL D CA 1
ATOM 7749 C C . VAL D 1 37 ? -12.379 2.125 -35.686 1.00 78.22 34 VAL D C 1
ATOM 7750 O O . VAL D 1 37 ? -11.808 1.460 -36.555 1.00 77.05 34 VAL D O 1
ATOM 7754 N N . VAL D 1 38 ? -13.096 3.212 -35.969 1.00 77.27 35 VAL D N 1
ATOM 7755 C CA . VAL D 1 38 ? -13.276 3.630 -37.355 1.00 79.04 35 VAL D CA 1
ATOM 7756 C C . VAL D 1 38 ? -12.401 4.819 -37.749 1.00 78.21 35 VAL D C 1
ATOM 7757 O O . VAL D 1 38 ? -12.229 5.062 -38.953 1.00 82.17 35 VAL D O 1
ATOM 7761 N N . ALA D 1 39 ? -11.832 5.549 -36.787 1.00 75.92 36 ALA D N 1
ATOM 7762 C CA . ALA D 1 39 ? -11.038 6.724 -37.132 1.00 73.81 36 ALA D CA 1
ATOM 7763 C C . ALA D 1 39 ? -10.089 7.079 -35.994 1.00 75.29 36 ALA D C 1
ATOM 7764 O O . ALA D 1 39 ? -10.381 6.829 -34.822 1.00 72.93 36 ALA D O 1
ATOM 7766 N N . ILE D 1 40 ? -8.945 7.673 -36.360 1.00 72.53 37 ILE D N 1
ATOM 7767 C CA . ILE D 1 40 ? -7.961 8.176 -35.407 1.00 72.71 37 ILE D CA 1
ATOM 7768 C C . ILE D 1 40 ? -7.534 9.582 -35.827 1.00 70.97 37 ILE D C 1
ATOM 7769 O O . ILE D 1 40 ? -7.754 10.010 -36.963 1.00 68.93 37 ILE D O 1
ATOM 7774 N N . ASN D 1 41 ? -6.903 10.298 -34.890 1.00 67.42 38 ASN D N 1
ATOM 7775 C CA . ASN D 1 41 ? -6.515 11.689 -35.107 1.00 70.99 38 ASN D CA 1
ATOM 7776 C C . ASN D 1 41 ? -5.193 11.987 -34.412 1.00 72.63 38 ASN D C 1
ATOM 7777 O O . ASN D 1 41 ? -4.988 11.603 -33.254 1.00 67.49 38 ASN D O 1
ATOM 7782 N N . ASP D 1 42 ? -4.306 12.686 -35.114 1.00 71.90 39 ASP D N 1
ATOM 7783 C CA . ASP D 1 42 ? -3.064 13.126 -34.495 1.00 67.03 39 ASP D CA 1
ATOM 7784 C C . ASP D 1 42 ? -2.522 14.320 -35.281 1.00 72.30 39 ASP D C 1
ATOM 7785 O O . ASP D 1 42 ? -3.273 15.002 -35.989 1.00 73.01 39 ASP D O 1
ATOM 7790 N N . LEU D 1 43 ? -1.222 14.579 -35.141 1.00 68.31 40 LEU D N 1
ATOM 7791 C CA . LEU D 1 43 ? -0.576 15.775 -35.671 1.00 70.44 40 LEU D CA 1
ATOM 7792 C C . LEU D 1 43 ? 0.587 15.417 -36.588 1.00 71.17 40 LEU D C 1
ATOM 7793 O O . LEU D 1 43 ? 1.611 16.107 -36.616 1.00 72.80 40 LEU D O 1
ATOM 7798 N N . THR D 1 44 ? 0.447 14.334 -37.353 1.00 68.47 41 THR D N 1
ATOM 7799 C CA . THR D 1 44 ? 1.511 13.879 -38.238 1.00 68.56 41 THR D CA 1
ATOM 7800 C C . THR D 1 44 ? 0.884 13.139 -39.417 1.00 67.50 41 THR D C 1
ATOM 7801 O O . THR D 1 44 ? -0.334 12.960 -39.486 1.00 68.62 41 THR D O 1
ATOM 7805 N N . GLN D 1 45 ? 1.729 12.715 -40.355 1.00 68.78 42 GLN D N 1
ATOM 7806 C CA . GLN D 1 45 ? 1.251 11.969 -41.509 1.00 66.59 42 GLN D CA 1
ATOM 7807 C C . GLN D 1 45 ? 0.777 10.578 -41.088 1.00 64.92 42 GLN D C 1
ATOM 7808 O O . GLN D 1 45 ? 1.245 10.027 -40.083 1.00 62.70 42 GLN D O 1
ATOM 7814 N N . PRO D 1 46 ? -0.162 9.992 -41.839 1.00 66.06 43 PRO D N 1
ATOM 7815 C CA . PRO D 1 46 ? -0.615 8.629 -41.507 1.00 65.28 43 PRO D CA 1
ATOM 7816 C C . PRO D 1 46 ? 0.510 7.613 -41.476 1.00 64.56 43 PRO D C 1
ATOM 7817 O O . PRO D 1 46 ? 0.505 6.717 -40.622 1.00 59.93 43 PRO D O 1
ATOM 7821 N N . GLU D 1 47 ? 1.479 7.730 -42.392 1.00 64.80 44 GLU D N 1
ATOM 7822 C CA . GLU D 1 47 ? 2.559 6.752 -42.461 1.00 60.11 44 GLU D CA 1
ATOM 7823 C C . GLU D 1 47 ? 3.362 6.729 -41.168 1.00 58.61 44 GLU D C 1
ATOM 7824 O O . GLU D 1 47 ? 3.834 5.665 -40.749 1.00 55.40 44 GLU D O 1
ATOM 7830 N N . VAL D 1 48 ? 3.498 7.884 -40.508 1.00 59.22 45 VAL D N 1
ATOM 7831 C CA . VAL D 1 48 ? 4.188 7.945 -39.222 1.00 54.17 45 VAL D CA 1
ATOM 7832 C C . VAL D 1 48 ? 3.368 7.261 -38.130 1.00 55.01 45 VAL D C 1
ATOM 7833 O O . VAL D 1 48 ? 3.913 6.529 -37.290 1.00 52.17 45 VAL D O 1
ATOM 7837 N N . LEU D 1 49 ? 2.049 7.491 -38.116 1.00 53.52 46 LEU D N 1
ATOM 7838 C CA . LEU D 1 49 ? 1.186 6.805 -37.156 1.00 52.39 46 LEU D CA 1
ATOM 7839 C C . LEU D 1 49 ? 1.174 5.292 -37.372 1.00 53.24 46 LEU D C 1
ATOM 7840 O O . LEU D 1 49 ? 1.086 4.533 -36.399 1.00 53.12 46 LEU D O 1
ATOM 7845 N N . ALA D 1 50 ? 1.256 4.837 -38.627 1.00 51.81 47 ALA D N 1
ATOM 7846 C CA . ALA D 1 50 ? 1.281 3.402 -38.895 1.00 51.52 47 ALA D CA 1
ATOM 7847 C C . ALA D 1 50 ? 2.556 2.762 -38.368 1.00 53.18 47 ALA D C 1
ATOM 7848 O O . ALA D 1 50 ? 2.521 1.658 -37.809 1.00 51.61 47 ALA D O 1
ATOM 7850 N N . HIS D 1 51 ? 3.694 3.435 -38.544 1.00 49.34 48 HIS D N 1
ATOM 7851 C CA . HIS D 1 51 ? 4.958 2.858 -38.113 1.00 50.73 48 HIS D CA 1
ATOM 7852 C C . HIS D 1 51 ? 5.013 2.740 -36.596 1.00 47.67 48 HIS D C 1
ATOM 7853 O O . HIS D 1 51 ? 5.385 1.690 -36.057 1.00 44.03 48 HIS D O 1
ATOM 7860 N N . LEU D 1 52 ? 4.641 3.814 -35.896 1.00 46.73 49 LEU D N 1
ATOM 7861 C CA . LEU D 1 52 ? 4.600 3.789 -34.439 1.00 43.49 49 LEU D CA 1
ATOM 7862 C C . LEU D 1 52 ? 3.610 2.757 -33.925 1.00 47.68 49 LEU D C 1
ATOM 7863 O O . LEU D 1 52 ? 3.799 2.210 -32.834 1.00 43.67 49 LEU D O 1
ATOM 7868 N N . LEU D 1 53 ? 2.527 2.502 -34.674 1.00 48.93 50 LEU D N 1
ATOM 7869 C CA . LEU D 1 53 ? 1.589 1.463 -34.262 1.00 48.38 50 LEU D CA 1
ATOM 7870 C C . LEU D 1 53 ? 2.222 0.081 -34.372 1.00 48.76 50 LEU D C 1
ATOM 7871 O O . LEU D 1 53 ? 1.983 -0.788 -33.522 1.00 47.73 50 LEU D O 1
ATOM 7876 N N . LYS D 1 54 ? 3.027 -0.142 -35.415 1.00 47.05 51 LYS D N 1
ATOM 7877 C CA . LYS D 1 54 ? 3.580 -1.470 -35.653 1.00 45.80 51 LYS D CA 1
ATOM 7878 C C . LYS D 1 54 ? 4.708 -1.795 -34.687 1.00 46.72 51 LYS D C 1
ATOM 7879 O O . LYS D 1 54 ? 4.810 -2.930 -34.211 1.00 48.47 51 LYS D O 1
ATOM 7885 N N . TYR D 1 55 ? 5.549 -0.815 -34.367 1.00 45.85 52 TYR D N 1
ATOM 7886 C CA . TYR D 1 55 ? 6.745 -1.035 -33.567 1.00 44.68 52 TYR D CA 1
ATOM 7887 C C . TYR D 1 55 ? 6.643 -0.248 -32.269 1.00 43.92 52 TYR D C 1
ATOM 7888 O O . TYR D 1 55 ? 6.492 0.980 -32.285 1.00 41.46 52 TYR D O 1
ATOM 7897 N N . ASP D 1 56 ? 6.741 -0.955 -31.149 1.00 41.08 53 ASP D N 1
ATOM 7898 C CA . ASP D 1 56 ? 6.554 -0.365 -29.833 1.00 39.15 53 ASP D CA 1
ATOM 7899 C C . ASP D 1 56 ? 7.731 -0.752 -28.947 1.00 41.32 53 ASP D C 1
ATOM 7900 O O . ASP D 1 56 ? 7.938 -1.941 -28.688 1.00 37.83 53 ASP D O 1
ATOM 7905 N N . SER D 1 57 ? 8.475 0.252 -28.461 1.00 35.30 54 SER D N 1
ATOM 7906 C CA . SER D 1 57 ? 9.700 -0.032 -27.713 1.00 37.66 54 SER D CA 1
ATOM 7907 C C . SER D 1 57 ? 9.442 -0.917 -26.493 1.00 37.09 54 SER D C 1
ATOM 7908 O O . SER D 1 57 ? 10.180 -1.874 -26.263 1.00 39.25 54 SER D O 1
ATOM 7911 N N . ALA D 1 58 ? 8.381 -0.643 -25.724 1.00 39.21 55 ALA D N 1
ATOM 7912 C CA . ALA D 1 58 ? 8.120 -1.396 -24.502 1.00 39.48 55 ALA D CA 1
ATOM 7913 C C . ALA D 1 58 ? 7.288 -2.654 -24.710 1.00 41.18 55 ALA D C 1
ATOM 7914 O O . ALA D 1 58 ? 7.420 -3.603 -23.930 1.00 39.79 55 ALA D O 1
ATOM 7916 N N . HIS D 1 59 ? 6.403 -2.694 -25.706 1.00 41.51 56 HIS D N 1
ATOM 7917 C CA . HIS D 1 59 ? 5.418 -3.766 -25.766 1.00 40.28 56 HIS D CA 1
ATOM 7918 C C . HIS D 1 59 ? 5.520 -4.632 -27.017 1.00 39.95 56 HIS D C 1
ATOM 7919 O O . HIS D 1 59 ? 4.630 -5.451 -27.251 1.00 44.51 56 HIS D O 1
ATOM 7926 N N . GLY D 1 60 ? 6.556 -4.478 -27.826 1.00 38.74 57 GLY D N 1
ATOM 7927 C CA . GLY D 1 60 ? 6.777 -5.399 -28.924 1.00 41.51 57 GLY D CA 1
ATOM 7928 C C . GLY D 1 60 ? 6.009 -5.048 -30.186 1.00 44.42 57 GLY D C 1
ATOM 7929 O O . GLY D 1 60 ? 5.219 -4.101 -30.248 1.00 40.88 57 GLY D O 1
ATOM 7930 N N . GLU D 1 61 ? 6.261 -5.857 -31.213 1.00 43.94 58 GLU D N 1
ATOM 7931 C CA . GLU D 1 61 ? 5.745 -5.611 -32.552 1.00 49.83 58 GLU D CA 1
ATOM 7932 C C . GLU D 1 61 ? 4.304 -6.096 -32.673 1.00 50.25 58 GLU D C 1
ATOM 7933 O O . GLU D 1 61 ? 3.977 -7.206 -32.245 1.00 52.14 58 GLU D O 1
ATOM 7939 N N . LEU D 1 62 ? 3.443 -5.272 -33.263 1.00 51.08 59 LEU D N 1
ATOM 7940 C CA . LEU D 1 62 ? 2.119 -5.742 -33.661 1.00 53.46 59 LEU D CA 1
ATOM 7941 C C . LEU D 1 62 ? 2.289 -6.568 -34.935 1.00 56.76 59 LEU D C 1
ATOM 7942 O O . LEU D 1 62 ? 2.686 -6.040 -35.980 1.00 57.85 59 LEU D O 1
ATOM 7947 N N . LYS D 1 63 ? 2.031 -7.872 -34.841 1.00 59.14 60 LYS D N 1
ATOM 7948 C CA . LYS D 1 63 ? 2.358 -8.801 -35.926 1.00 62.08 60 LYS D CA 1
ATOM 7949 C C . LYS D 1 63 ? 1.144 -8.992 -36.837 1.00 62.57 60 LYS D C 1
ATOM 7950 O O . LYS D 1 63 ? 0.538 -10.059 -36.928 1.00 62.62 60 LYS D O 1
ATOM 7956 N N . ARG D 1 64 ? 0.799 -7.903 -37.521 1.00 63.83 61 ARG D N 1
ATOM 7957 C CA . ARG D 1 64 ? -0.257 -7.896 -38.519 1.00 66.34 61 ARG D CA 1
ATOM 7958 C C . ARG D 1 64 ? 0.201 -7.074 -39.716 1.00 68.06 61 ARG D C 1
ATOM 7959 O O . ARG D 1 64 ? 1.180 -6.328 -39.642 1.00 69.21 61 ARG D O 1
ATOM 7967 N N . LYS D 1 65 ? -0.516 -7.223 -40.826 1.00 70.39 62 LYS D N 1
ATOM 7968 C CA . LYS D 1 65 ? -0.193 -6.499 -42.048 1.00 70.25 62 LYS D CA 1
ATOM 7969 C C . LYS D 1 65 ? -0.754 -5.085 -41.951 1.00 71.77 62 LYS D C 1
ATOM 7970 O O . LYS D 1 65 ? -1.974 -4.897 -41.851 1.00 74.67 62 LYS D O 1
ATOM 7972 N N . ILE D 1 66 ? 0.135 -4.098 -41.994 1.00 68.27 63 ILE D N 1
ATOM 7973 C CA . ILE D 1 66 ? -0.195 -2.707 -41.706 1.00 71.10 63 ILE D CA 1
ATOM 7974 C C . ILE D 1 66 ? 0.231 -1.864 -42.898 1.00 71.86 63 ILE D C 1
ATOM 7975 O O . ILE D 1 66 ? 1.428 -1.760 -43.195 1.00 74.56 63 ILE D O 1
ATOM 7980 N N . THR D 1 67 ? -0.745 -1.255 -43.569 1.00 68.88 64 THR D N 1
ATOM 7981 C CA . THR D 1 67 ? -0.487 -0.435 -44.744 1.00 72.04 64 THR D CA 1
ATOM 7982 C C . THR D 1 67 ? -1.283 0.864 -44.654 1.00 74.23 64 THR D C 1
ATOM 7983 O O . THR D 1 67 ? -2.306 0.952 -43.966 1.00 71.32 64 THR D O 1
ATOM 7987 N N . VAL D 1 68 ? -0.812 1.875 -45.378 1.00 72.69 65 VAL D N 1
ATOM 7988 C CA . VAL D 1 68 ? -1.495 3.158 -45.470 1.00 73.04 65 VAL D CA 1
ATOM 7989 C C . VAL D 1 68 ? -1.834 3.425 -46.929 1.00 79.13 65 VAL D C 1
ATOM 7990 O O . VAL D 1 68 ? -0.957 3.365 -47.800 1.00 79.54 65 VAL D O 1
ATOM 7994 N N . LYS D 1 69 ? -3.105 3.710 -47.191 1.00 80.65 66 LYS D N 1
ATOM 7995 C CA . LYS D 1 69 ? -3.581 4.099 -48.513 1.00 80.96 66 LYS D CA 1
ATOM 7996 C C . LYS D 1 69 ? -4.196 5.485 -48.375 1.00 83.79 66 LYS D C 1
ATOM 7997 O O . LYS D 1 69 ? -5.261 5.634 -47.767 1.00 87.33 66 LYS D O 1
ATOM 7999 N N . GLN D 1 70 ? -3.519 6.494 -48.928 1.00 87.39 67 GLN D N 1
ATOM 8000 C CA . GLN D 1 70 ? -3.915 7.889 -48.760 1.00 88.91 67 GLN D CA 1
ATOM 8001 C C . GLN D 1 70 ? -4.093 8.196 -47.275 1.00 87.19 67 GLN D C 1
ATOM 8002 O O . GLN D 1 70 ? -3.116 8.230 -46.524 1.00 81.08 67 GLN D O 1
ATOM 8004 N N . ASN D 1 71 ? -5.337 8.404 -46.839 1.00 89.72 68 ASN D N 1
ATOM 8005 C CA . ASN D 1 71 ? -5.635 8.591 -45.424 1.00 88.48 68 ASN D CA 1
ATOM 8006 C C . ASN D 1 71 ? -6.307 7.365 -44.811 1.00 87.33 68 ASN D C 1
ATOM 8007 O O . ASN D 1 71 ? -6.911 7.467 -43.738 1.00 86.18 68 ASN D O 1
ATOM 8012 N N . ILE D 1 72 ? -6.221 6.210 -45.476 1.00 83.86 69 ILE D N 1
ATOM 8013 C CA . ILE D 1 72 ? -6.780 4.963 -44.970 1.00 78.75 69 ILE D CA 1
ATOM 8014 C C . ILE D 1 72 ? -5.655 4.137 -44.369 1.00 82.19 69 ILE D C 1
ATOM 8015 O O . ILE D 1 72 ? -4.642 3.872 -45.031 1.00 82.70 69 ILE D O 1
ATOM 8017 N N . LEU D 1 73 ? -5.823 3.744 -43.111 1.00 76.66 70 LEU D N 1
ATOM 8018 C CA . LEU D 1 73 ? -4.939 2.794 -42.450 1.00 75.62 70 LEU D CA 1
ATOM 8019 C C . LEU D 1 73 ? -5.625 1.434 -42.426 1.00 76.06 70 LEU D C 1
ATOM 8020 O O . LEU D 1 73 ? -6.794 1.333 -42.036 1.00 78.25 70 LEU D O 1
ATOM 8025 N N . GLN D 1 74 ? -4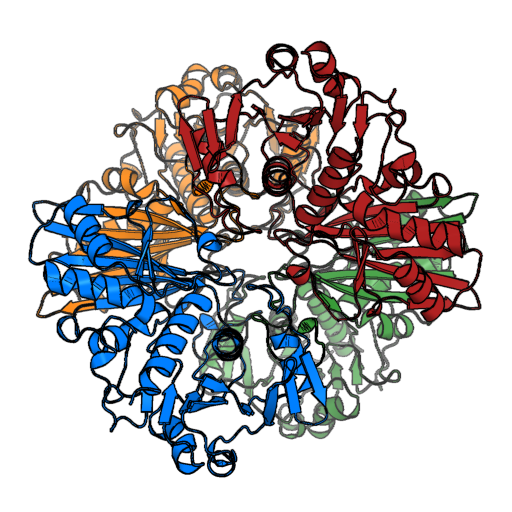.905 0.398 -42.845 1.00 73.66 71 GLN D N 1
ATOM 8026 C CA . GLN D 1 74 ? -5.459 -0.943 -42.991 1.00 72.90 71 GLN D CA 1
ATOM 8027 C C . GLN D 1 74 ? -4.700 -1.905 -42.088 1.00 73.64 71 GLN D C 1
ATOM 8028 O O . GLN D 1 74 ? -3.477 -2.029 -42.202 1.00 73.28 71 GLN D O 1
ATOM 8034 N N . ILE D 1 75 ? -5.424 -2.584 -41.200 1.00 76.21 72 ILE D N 1
ATOM 8035 C CA . ILE D 1 75 ? -4.850 -3.559 -40.270 1.00 77.40 72 ILE D CA 1
ATOM 8036 C C . ILE D 1 75 ? -5.500 -4.900 -40.558 1.00 76.80 72 ILE D C 1
ATOM 8037 O O . ILE D 1 75 ? -6.658 -5.120 -40.179 1.00 79.65 72 ILE D O 1
ATOM 8042 N N . ASP D 1 76 ? -4.749 -5.810 -41.181 1.00 76.69 73 ASP D N 1
ATOM 8043 C CA . ASP D 1 76 ? -5.325 -7.027 -41.743 1.00 78.61 73 ASP D CA 1
ATOM 8044 C C . ASP D 1 76 ? -6.576 -6.659 -42.534 1.00 78.51 73 ASP D C 1
ATOM 8045 O O . ASP D 1 76 ? -6.472 -5.988 -43.564 1.00 79.20 73 ASP D O 1
ATOM 8050 N N . ARG D 1 77 ? -7.761 -7.049 -42.055 1.00 79.64 74 ARG D N 1
ATOM 8051 C CA . ARG D 1 77 ? -9.007 -6.773 -42.765 1.00 82.32 74 ARG D CA 1
ATOM 8052 C C . ARG D 1 77 ? -9.729 -5.524 -42.262 1.00 84.69 74 ARG D C 1
ATOM 8053 O O . ARG D 1 77 ? -10.781 -5.174 -42.807 1.00 83.39 74 ARG D O 1
ATOM 8055 N N . LYS D 1 78 ? -9.198 -4.850 -41.242 1.00 84.02 75 LYS D N 1
ATOM 8056 C CA . LYS D 1 78 ? -9.824 -3.653 -40.688 1.00 83.38 75 LYS D CA 1
ATOM 8057 C C . LYS D 1 78 ? -9.359 -2.416 -41.453 1.00 82.69 75 LYS D C 1
ATOM 8058 O O . LYS D 1 78 ? -8.163 -2.260 -41.725 1.00 82.42 75 LYS D O 1
ATOM 8060 N N . LYS D 1 79 ? -10.303 -1.546 -41.801 1.00 79.99 76 LYS D N 1
ATOM 8061 C CA . LYS D 1 79 ? -10.010 -0.276 -42.452 1.00 79.40 76 LYS D CA 1
ATOM 8062 C C . LYS D 1 79 ? -10.290 0.868 -41.480 1.00 81.56 76 LYS D C 1
ATOM 8063 O O . LYS D 1 79 ? -11.267 0.819 -40.727 1.00 86.94 76 LYS D O 1
ATOM 8065 N N . VAL D 1 80 ? -9.432 1.894 -41.489 1.00 77.59 77 VAL D N 1
ATOM 8066 C CA . VAL D 1 80 ? -9.461 2.964 -40.487 1.00 74.50 77 VAL D CA 1
ATOM 8067 C C . VAL D 1 80 ? -9.128 4.299 -41.147 1.00 77.97 77 VAL D C 1
ATOM 8068 O O . VAL D 1 80 ? -8.092 4.430 -41.806 1.00 77.92 77 VAL D O 1
ATOM 8072 N N . TYR D 1 81 ? -9.988 5.295 -40.940 1.00 74.59 78 TYR D N 1
ATOM 8073 C CA . TYR D 1 81 ? -9.747 6.640 -41.450 1.00 79.41 78 TYR D CA 1
ATOM 8074 C C . TYR D 1 81 ? -8.770 7.383 -40.544 1.00 77.46 78 TYR D C 1
ATOM 8075 O O . TYR D 1 81 ? -8.832 7.265 -39.318 1.00 78.27 78 TYR D O 1
ATOM 8084 N N . VAL D 1 82 ? -7.867 8.156 -41.147 1.00 75.25 79 VAL D N 1
ATOM 8085 C CA . VAL D 1 82 ? -6.871 8.921 -40.405 1.00 77.55 79 VAL D CA 1
ATOM 8086 C C . VAL D 1 82 ? -7.052 10.402 -40.705 1.00 76.76 79 VAL D C 1
ATOM 8087 O O . VAL D 1 82 ? -7.168 10.795 -41.870 1.00 82.56 79 VAL D O 1
ATOM 8091 N N . PHE D 1 83 ? -7.045 11.223 -39.658 1.00 78.04 80 PHE D N 1
ATOM 8092 C CA . PHE D 1 83 ? -7.215 12.664 -39.784 1.00 77.99 80 PHE D CA 1
ATOM 8093 C C . PHE D 1 83 ? -6.075 13.395 -39.081 1.00 80.75 80 PHE D C 1
ATOM 8094 O O . PHE D 1 83 ? -5.312 12.815 -38.302 1.00 72.32 80 PHE D O 1
ATOM 8102 N N . SER D 1 84 ? -5.965 14.705 -39.374 1.00 83.74 81 SER D N 1
ATOM 8103 C CA . SER D 1 84 ? -4.945 15.564 -38.781 1.00 84.68 81 SER D CA 1
ATOM 8104 C C . SER D 1 84 ? -5.563 16.935 -38.483 1.00 91.07 81 SER D C 1
ATOM 8105 O O . SER D 1 84 ? -5.276 17.941 -39.129 1.00 93.15 81 SER D O 1
ATOM 8108 N N . GLU D 1 85 ? -6.429 16.975 -37.474 1.00 93.16 82 GLU D N 1
ATOM 8109 C CA . GLU D 1 85 ? -7.094 18.200 -37.043 1.00 93.55 82 GLU D CA 1
ATOM 8110 C C . GLU D 1 85 ? -6.613 18.547 -35.641 1.00 92.72 82 GLU D C 1
ATOM 8111 O O . GLU D 1 85 ? -6.912 17.827 -34.681 1.00 89.37 82 GLU D O 1
ATOM 8117 N N . LYS D 1 86 ? -5.858 19.646 -35.528 1.00 92.37 83 LYS D N 1
ATOM 8118 C CA . LYS D 1 86 ? -5.454 20.138 -34.215 1.00 85.09 83 LYS D CA 1
ATOM 8119 C C . LYS D 1 86 ? -6.663 20.550 -33.386 1.00 89.12 83 LYS D C 1
ATOM 8120 O O . LYS D 1 86 ? -6.659 20.387 -32.158 1.00 76.90 83 LYS D O 1
ATOM 8122 N N . ASP D 1 87 ? -7.707 21.081 -34.039 1.00 86.83 84 ASP D N 1
ATOM 8123 C CA . ASP D 1 87 ? -8.935 21.458 -33.360 1.00 87.05 84 ASP D CA 1
ATOM 8124 C C . ASP D 1 87 ? -9.968 20.357 -33.543 1.00 90.64 84 ASP D C 1
ATOM 8125 O O . ASP D 1 87 ? -10.385 20.098 -34.685 1.00 93.37 84 ASP D O 1
ATOM 8130 N N . PRO D 1 88 ? -10.407 19.691 -32.469 1.00 89.55 85 PRO D N 1
ATOM 8131 C CA . PRO D 1 88 ? -11.394 18.606 -32.623 1.00 90.13 85 PRO D CA 1
ATOM 8132 C C . PRO D 1 88 ? -12.742 19.059 -33.166 1.00 90.39 85 PRO D C 1
ATOM 8133 O O . PRO D 1 88 ? -13.517 18.208 -33.618 1.00 92.84 85 PRO D O 1
ATOM 8137 N N . GLN D 1 89 ? -13.053 20.358 -33.123 1.00 91.01 86 GLN D N 1
ATOM 8138 C CA . GLN D 1 89 ? -14.296 20.857 -33.714 1.00 95.15 86 GLN D CA 1
ATOM 8139 C C . GLN D 1 89 ? -14.432 20.442 -35.171 1.00 95.73 86 GLN D C 1
ATOM 8140 O O . GLN D 1 89 ? -15.540 20.175 -35.652 1.00 96.36 86 GLN D O 1
ATOM 8146 N N . ASN D 1 90 ? -13.315 20.400 -35.890 1.00 96.00 87 ASN D N 1
ATOM 8147 C CA . ASN D 1 90 ? -13.306 20.191 -37.330 1.00 99.45 87 ASN D CA 1
ATOM 8148 C C . ASN D 1 90 ? -13.280 18.714 -37.719 1.00 99.26 87 ASN D C 1
ATOM 8149 O O . ASN D 1 90 ? -13.146 18.404 -38.909 1.00 102.54 87 ASN D O 1
ATOM 8154 N N . LEU D 1 91 ? -13.424 17.785 -36.735 1.00 95.94 88 LEU D N 1
ATOM 8155 C CA . LEU D 1 91 ? -13.374 16.344 -36.988 1.00 94.26 88 LEU D CA 1
ATOM 8156 C C . LEU D 1 91 ? -14.756 15.827 -37.377 1.00 94.59 88 LEU D C 1
ATOM 8157 O O . LEU D 1 91 ? -15.740 16.128 -36.687 1.00 92.04 88 LEU D O 1
ATOM 8162 N N . PRO D 1 92 ? -14.863 15.038 -38.465 1.00 96.71 89 PRO D N 1
ATOM 8163 C CA . PRO D 1 92 ? -16.171 14.672 -39.044 1.00 93.44 89 PRO D CA 1
ATOM 8164 C C . PRO D 1 92 ? -16.821 13.495 -38.325 1.00 96.41 89 PRO D C 1
ATOM 8165 O O . PRO D 1 92 ? -17.062 12.432 -38.903 1.00 97.36 89 PRO D O 1
ATOM 8169 N N . TRP D 1 93 ? -17.124 13.688 -37.042 1.00 96.96 90 TRP D N 1
ATOM 8170 C CA . TRP D 1 93 ? -17.618 12.578 -36.236 1.00 96.31 90 TRP D CA 1
ATOM 8171 C C . TRP D 1 93 ? -19.066 12.232 -36.579 1.00 100.43 90 TRP D C 1
ATOM 8172 O O . TRP D 1 93 ? -19.435 11.052 -36.612 1.00 100.38 90 TRP D O 1
ATOM 8183 N N . ASP D 1 94 ? -19.909 13.233 -36.840 1.00 101.52 91 ASP D N 1
ATOM 8184 C CA . ASP D 1 94 ? -21.275 12.915 -37.242 1.00 105.08 91 ASP D CA 1
ATOM 8185 C C . ASP D 1 94 ? -21.292 12.186 -38.582 1.00 105.01 91 ASP D C 1
ATOM 8186 O O . ASP D 1 94 ? -22.103 11.275 -38.790 1.00 106.40 91 ASP D O 1
ATOM 8191 N N . GLU D 1 95 ? -20.383 12.553 -39.494 1.00 104.22 92 GLU D N 1
ATOM 8192 C CA . GLU D 1 95 ? -20.349 11.911 -40.805 1.00 106.39 92 GLU D CA 1
ATOM 8193 C C . GLU D 1 95 ? -19.962 10.440 -40.701 1.00 104.64 92 GLU D C 1
ATOM 8194 O O . GLU D 1 95 ? -20.423 9.619 -41.503 1.00 105.17 92 GLU D O 1
ATOM 8196 N N . HIS D 1 96 ? -19.130 10.087 -39.722 1.00 102.62 93 HIS D N 1
ATOM 8197 C CA . HIS D 1 96 ? -18.693 8.712 -39.518 1.00 102.70 93 HIS D CA 1
ATOM 8198 C C . HIS D 1 96 ? -19.459 8.008 -38.404 1.00 102.57 93 HIS D C 1
ATOM 8199 O O . HIS D 1 96 ? -19.115 6.872 -38.061 1.00 101.04 93 HIS D O 1
ATOM 8206 N N . ASP D 1 97 ? -20.474 8.661 -37.829 1.00 101.97 94 ASP D N 1
ATOM 8207 C CA . ASP D 1 97 ? -21.387 8.045 -36.862 1.00 100.53 94 ASP D CA 1
ATOM 8208 C C . ASP D 1 97 ? -20.627 7.462 -35.665 1.00 100.40 94 ASP D C 1
ATOM 8209 O O . ASP D 1 97 ? -20.754 6.283 -35.324 1.00 99.60 94 ASP D O 1
ATOM 8214 N N . ILE D 1 98 ? -19.835 8.324 -35.026 1.00 99.38 95 ILE D N 1
ATOM 8215 C CA . ILE D 1 98 ? -19.003 7.923 -33.895 1.00 92.89 95 ILE D CA 1
ATOM 8216 C C . ILE D 1 98 ? -19.859 7.824 -32.639 1.00 91.82 95 ILE D C 1
ATOM 8217 O O . ILE D 1 98 ? -20.585 8.762 -32.287 1.00 95.55 95 ILE D O 1
ATOM 8222 N N . ASP D 1 99 ? -19.755 6.692 -31.945 1.00 92.16 96 ASP D N 1
ATOM 8223 C CA . ASP D 1 99 ? -20.431 6.492 -30.669 1.00 91.52 96 ASP D CA 1
ATOM 8224 C C . ASP D 1 99 ? -19.588 6.946 -29.481 1.00 89.24 96 ASP D C 1
ATOM 8225 O O . ASP D 1 99 ? -20.124 7.548 -28.544 1.00 89.85 96 ASP D O 1
ATOM 8230 N N . VAL D 1 100 ? -18.280 6.674 -29.489 1.00 84.50 97 VAL D N 1
ATOM 8231 C CA . VAL D 1 100 ? -17.403 7.035 -28.379 1.00 81.55 97 VAL D CA 1
ATOM 8232 C C . VAL D 1 100 ? -16.094 7.591 -28.924 1.00 80.20 97 VAL D C 1
ATOM 8233 O O . VAL D 1 100 ? -15.446 6.960 -29.766 1.00 78.83 97 VAL D O 1
ATOM 8237 N N . VAL D 1 101 ? -15.691 8.760 -28.429 1.00 77.68 98 VAL D N 1
ATOM 8238 C CA . VAL D 1 101 ? -14.346 9.284 -28.648 1.00 76.49 98 VAL D CA 1
ATOM 8239 C C . VAL D 1 101 ? -13.510 9.003 -27.406 1.00 74.29 98 VAL D C 1
ATOM 8240 O O . VAL D 1 101 ? -13.925 9.318 -26.282 1.00 76.68 98 VAL D O 1
ATOM 8244 N N . ILE D 1 102 ? -12.338 8.410 -27.599 1.00 70.52 99 ILE D N 1
ATOM 8245 C CA . ILE D 1 102 ? -11.351 8.295 -26.533 1.00 68.32 99 ILE D CA 1
ATOM 8246 C C . ILE D 1 102 ? -10.421 9.497 -26.650 1.00 65.86 99 ILE D C 1
ATOM 8247 O O . ILE D 1 102 ? -9.677 9.628 -27.624 1.00 67.17 99 ILE D O 1
ATOM 8252 N N . GLU D 1 103 ? -10.486 10.391 -25.665 1.00 67.88 100 GLU D N 1
ATOM 8253 C CA . GLU D 1 103 ? -9.703 11.628 -25.638 1.00 63.64 100 GLU D CA 1
ATOM 8254 C C . GLU D 1 103 ? -8.373 11.328 -24.963 1.00 63.31 100 GLU D C 1
ATOM 8255 O O . GLU D 1 103 ? -8.254 11.372 -23.740 1.00 63.61 100 GLU D O 1
ATOM 8261 N N . SER D 1 104 ? -7.351 11.026 -25.763 1.00 61.05 101 SER D N 1
ATOM 8262 C CA . SER D 1 104 ? -6.041 10.673 -25.227 1.00 64.41 101 SER D CA 1
ATOM 8263 C C . SER D 1 104 ? -4.937 11.600 -25.736 1.00 61.18 101 SER D C 1
ATOM 8264 O O . SER D 1 104 ? -3.795 11.177 -25.894 1.00 61.36 101 SER D O 1
ATOM 8267 N N . THR D 1 105 ? -5.256 12.869 -25.988 1.00 62.23 102 THR D N 1
ATOM 8268 C CA . THR D 1 105 ? -4.219 13.809 -26.402 1.00 62.67 102 THR D CA 1
ATOM 8269 C C . THR D 1 105 ? -3.458 14.385 -25.215 1.00 60.42 102 THR D C 1
ATOM 8270 O O . THR D 1 105 ? -2.318 14.830 -25.376 1.00 56.36 102 THR D O 1
ATOM 8274 N N . GLY D 1 106 ? -4.077 14.417 -24.035 1.00 57.61 103 GLY D N 1
ATOM 8275 C CA . GLY D 1 106 ? -3.567 15.185 -22.920 1.00 60.68 103 GLY D CA 1
ATOM 8276 C C . GLY D 1 106 ? -3.873 16.670 -22.959 1.00 66.01 103 GLY D C 1
ATOM 8277 O O . GLY D 1 106 ? -3.536 17.377 -22.001 1.00 67.03 103 GLY D O 1
ATOM 8278 N N . ARG D 1 107 ? -4.513 17.168 -24.020 1.00 67.89 104 ARG D N 1
ATOM 8279 C CA . ARG D 1 107 ? -4.741 18.598 -24.190 1.00 67.83 104 ARG D CA 1
ATOM 8280 C C . ARG D 1 107 ? -6.210 19.007 -24.116 1.00 72.88 104 ARG D C 1
ATOM 8281 O O . ARG D 1 107 ? -6.509 20.194 -24.287 1.00 67.57 104 ARG D O 1
ATOM 8283 N N . PHE D 1 108 ? -7.133 18.074 -23.858 1.00 70.94 105 PHE D N 1
ATOM 8284 C CA . PHE D 1 108 ? -8.556 18.400 -23.741 1.00 75.22 105 PHE D CA 1
ATOM 8285 C C . PHE D 1 108 ? -9.184 17.616 -22.586 1.00 76.60 105 PHE D C 1
ATOM 8286 O O . PHE D 1 108 ? -10.141 16.863 -22.745 1.00 75.22 105 PHE D O 1
ATOM 8294 N N . VAL D 1 109 ? -8.643 17.809 -21.381 1.00 75.83 106 VAL D N 1
ATOM 8295 C CA . VAL D 1 109 ? -9.107 17.086 -20.207 1.00 74.71 106 VAL D CA 1
ATOM 8296 C C . VAL D 1 109 ? -10.125 17.869 -19.404 1.00 79.94 106 VAL D C 1
ATOM 8297 O O . VAL D 1 109 ? -10.675 17.329 -18.435 1.00 80.10 106 VAL D O 1
ATOM 8301 N N . SER D 1 110 ? -10.391 19.125 -19.762 1.00 82.44 107 SER D N 1
ATOM 8302 C CA . SER D 1 110 ? -11.454 19.891 -19.128 1.00 83.95 107 SER D CA 1
ATOM 8303 C C . SER D 1 110 ? -12.790 19.617 -19.817 1.00 84.41 107 SER D C 1
ATOM 8304 O O . SER D 1 110 ? -12.851 19.047 -20.909 1.00 82.78 107 SER D O 1
ATOM 8307 N N . GLU D 1 111 ? -13.875 20.031 -19.153 1.00 86.28 108 GLU D N 1
ATOM 8308 C CA . GLU D 1 111 ? -15.214 19.759 -19.672 1.00 86.06 108 GLU D CA 1
ATOM 8309 C C . GLU D 1 111 ? -15.429 20.448 -21.012 1.00 89.38 108 GLU D C 1
ATOM 8310 O O . GLU D 1 111 ? -15.877 19.820 -21.979 1.00 88.06 108 GLU D O 1
ATOM 8312 N N . GLU D 1 112 ? -15.103 21.745 -21.089 1.00 88.97 109 GLU D N 1
ATOM 8313 C CA . GLU D 1 112 ? -15.228 22.481 -22.344 1.00 88.82 109 GLU D CA 1
ATOM 8314 C C . GLU D 1 112 ? -14.419 21.818 -23.453 1.00 87.85 109 GLU D C 1
ATOM 8315 O O . GLU D 1 112 ? -14.929 21.589 -24.556 1.00 91.06 109 GLU D O 1
ATOM 8317 N N . GLY D 1 113 ? -13.161 21.489 -23.173 1.00 88.92 110 GLY D N 1
ATOM 8318 C CA . GLY D 1 113 ? -12.292 20.860 -24.151 1.00 86.23 110 GLY D CA 1
ATOM 8319 C C . GLY D 1 113 ? -12.837 19.559 -24.706 1.00 86.53 110 GLY D C 1
ATOM 8320 O O . GLY D 1 113 ? -12.993 19.418 -25.925 1.00 86.12 110 GLY D O 1
ATOM 8321 N N . ALA D 1 114 ? -13.133 18.603 -23.817 1.00 87.10 111 ALA D N 1
ATOM 8322 C CA . ALA D 1 114 ? -13.686 17.324 -24.255 1.00 86.48 111 ALA D CA 1
ATOM 8323 C C . ALA D 1 114 ? -15.025 17.498 -24.962 1.00 84.73 111 ALA D C 1
ATOM 8324 O O . ALA D 1 114 ? -15.328 16.759 -25.905 1.00 83.12 111 ALA D O 1
ATOM 8326 N N . SER D 1 115 ? -15.830 18.474 -24.540 1.00 84.52 112 SER D N 1
ATOM 8327 C CA . SER D 1 115 ? -17.140 18.665 -25.152 1.00 87.54 112 SER D CA 1
ATOM 8328 C C . SER D 1 115 ? -17.062 19.112 -26.604 1.00 90.28 112 SER D C 1
ATOM 8329 O O . SER D 1 115 ? -18.107 19.178 -27.263 1.00 90.52 112 SER D O 1
ATOM 8332 N N . LEU D 1 116 ? -15.868 19.434 -27.116 1.00 89.53 113 LEU D N 1
ATOM 8333 C CA . LEU D 1 116 ? -15.763 19.797 -28.525 1.00 89.11 113 LEU D CA 1
ATOM 8334 C C . LEU D 1 116 ? -16.099 18.616 -29.423 1.00 89.42 113 LEU D C 1
ATOM 8335 O O . LEU D 1 116 ? -16.629 18.806 -30.524 1.00 89.35 113 LEU D O 1
ATOM 8340 N N . HIS D 1 117 ? -15.803 17.392 -28.966 1.00 84.85 114 HIS D N 1
ATOM 8341 C CA . HIS D 1 117 ? -16.160 16.200 -29.730 1.00 86.19 114 HIS D CA 1
ATOM 8342 C C . HIS D 1 117 ? -17.672 16.045 -29.837 1.00 91.14 114 HIS D C 1
ATOM 8343 O O . HIS D 1 117 ? -18.187 15.584 -30.862 1.00 92.46 114 HIS D O 1
ATOM 8350 N N . LEU D 1 118 ? -18.400 16.412 -28.780 1.00 90.33 115 LEU D N 1
ATOM 8351 C CA . LEU D 1 118 ? -19.856 16.322 -28.820 1.00 95.46 115 LEU D CA 1
ATOM 8352 C C . LEU D 1 118 ? -20.422 17.206 -29.923 1.00 95.83 115 LEU D C 1
ATOM 8353 O O . LEU D 1 118 ? -21.210 16.746 -30.758 1.00 99.20 115 LEU D O 1
ATOM 8358 N N . LYS D 1 119 ? -20.005 18.474 -29.964 1.00 96.42 116 LYS D N 1
ATOM 8359 C CA . LYS D 1 119 ? -20.481 19.375 -31.007 1.00 100.23 116 LYS D CA 1
ATOM 8360 C C . LYS D 1 119 ? -19.987 18.971 -32.392 1.00 99.96 116 LYS D C 1
ATOM 8361 O O . LYS D 1 119 ? -20.623 19.328 -33.388 1.00 103.36 116 LYS D O 1
ATOM 8363 N N . ALA D 1 120 ? -18.880 18.229 -32.479 1.00 99.86 117 ALA D N 1
ATOM 8364 C CA . ALA D 1 120 ? -18.377 17.765 -33.769 1.00 100.34 117 ALA D CA 1
ATOM 8365 C C . ALA D 1 120 ? -19.182 16.599 -34.340 1.00 100.24 117 ALA D C 1
ATOM 8366 O O . ALA D 1 120 ? -19.043 16.296 -35.531 1.00 97.57 117 ALA D O 1
ATOM 8368 N N . GLY D 1 121 ? -20.005 15.935 -33.527 1.00 110.48 118 GLY D N 1
ATOM 8369 C CA . GLY D 1 121 ? -20.862 14.877 -34.031 1.00 113.14 118 GLY D CA 1
ATOM 8370 C C . GLY D 1 121 ? -20.885 13.581 -33.243 1.00 110.89 118 GLY D C 1
ATOM 8371 O O . GLY D 1 121 ? -21.774 12.751 -33.460 1.00 113.50 118 GLY D O 1
ATOM 8372 N N . ALA D 1 122 ? -19.923 13.382 -32.337 1.00 106.26 119 ALA D N 1
ATOM 8373 C CA . ALA D 1 122 ? -19.821 12.149 -31.566 1.00 103.89 119 ALA D CA 1
ATOM 8374 C C . ALA D 1 122 ? -20.680 12.217 -30.309 1.00 104.78 119 ALA D C 1
ATOM 8375 O O . ALA D 1 122 ? -20.895 13.289 -29.738 1.00 105.41 119 ALA D O 1
ATOM 8377 N N . LYS D 1 123 ? -21.132 11.044 -29.856 1.00 104.78 120 LYS D N 1
ATOM 8378 C CA . LYS D 1 123 ? -22.172 10.952 -28.835 1.00 106.58 120 LYS D CA 1
ATOM 8379 C C . LYS D 1 123 ? -21.643 10.873 -27.408 1.00 102.95 120 LYS D C 1
ATOM 8380 O O . LYS D 1 123 ? -22.349 11.277 -26.477 1.00 104.23 120 LYS D O 1
ATOM 8386 N N . ARG D 1 124 ? -20.436 10.355 -27.201 1.00 98.66 121 ARG D N 1
ATOM 8387 C CA . ARG D 1 124 ? -19.918 10.181 -25.851 1.00 95.38 121 ARG D CA 1
ATOM 8388 C C . ARG D 1 124 ? -18.402 10.277 -25.880 1.00 91.05 121 ARG D C 1
ATOM 8389 O O . ARG D 1 124 ? -17.764 9.804 -26.824 1.00 90.06 121 ARG D O 1
ATOM 8397 N N . VAL D 1 125 ? -17.834 10.890 -24.842 1.00 91.74 122 VAL D N 1
ATOM 8398 C CA . VAL D 1 125 ? -16.396 11.097 -24.723 1.00 84.68 122 VAL D CA 1
ATOM 8399 C C . VAL D 1 125 ? -15.906 10.420 -23.452 1.00 81.74 122 VAL D C 1
ATOM 8400 O O . VAL D 1 125 ? -16.529 10.555 -22.391 1.00 82.47 122 VAL D O 1
ATOM 8404 N N . ILE D 1 126 ? -14.793 9.695 -23.567 1.00 78.58 123 ILE D N 1
ATOM 8405 C CA . ILE D 1 126 ? -14.068 9.131 -22.434 1.00 75.48 123 ILE D CA 1
ATOM 8406 C C . ILE D 1 126 ? -12.669 9.735 -22.432 1.00 73.12 123 ILE D C 1
ATOM 8407 O O . ILE D 1 126 ? -11.896 9.521 -23.374 1.00 71.22 123 ILE D O 1
ATOM 8412 N N . ILE D 1 127 ? -12.343 10.482 -21.384 1.00 73.15 124 ILE D N 1
ATOM 8413 C CA . ILE D 1 127 ? -11.041 11.128 -21.271 1.00 69.69 124 ILE D CA 1
ATOM 8414 C C . ILE D 1 127 ? -10.081 10.174 -20.572 1.00 68.05 124 ILE D C 1
ATOM 8415 O O . ILE D 1 127 ? -10.393 9.644 -19.498 1.00 68.49 124 ILE D O 1
ATOM 8420 N N . SER D 1 128 ? -8.906 9.961 -21.178 1.00 63.80 125 SER D N 1
ATOM 8421 C CA . SER D 1 128 ? -7.886 9.064 -20.630 1.00 60.84 125 SER D CA 1
ATOM 8422 C C . SER D 1 128 ? -6.999 9.743 -19.592 1.00 60.85 125 SER D C 1
ATOM 8423 O O . SER D 1 128 ? -5.792 9.494 -19.541 1.00 59.35 125 SER D O 1
ATOM 8426 N N . ALA D 1 129 ? -7.583 10.587 -18.751 1.00 60.12 126 ALA D N 1
ATOM 8427 C CA . ALA D 1 129 ? -6.875 11.295 -17.696 1.00 62.49 126 ALA D CA 1
ATOM 8428 C C . ALA D 1 129 ? -7.914 11.854 -16.742 1.00 63.97 126 ALA D C 1
ATOM 8429 O O . ALA D 1 129 ? -9.097 11.926 -17.095 1.00 62.62 126 ALA D O 1
ATOM 8431 N N . PRO D 1 130 ? -7.523 12.226 -15.521 1.00 65.57 127 PRO D N 1
ATOM 8432 C CA . PRO D 1 130 ? -8.475 12.918 -14.648 1.00 60.52 127 PRO D CA 1
ATOM 8433 C C . PRO D 1 130 ? -8.978 14.172 -15.344 1.00 71.46 127 PRO D C 1
ATOM 8434 O O . PRO D 1 130 ? -8.234 14.836 -16.071 1.00 72.33 127 PRO D O 1
ATOM 8438 N N . ALA D 1 131 ? -10.258 14.473 -15.156 1.00 68.20 128 ALA D N 1
ATOM 8439 C CA . ALA D 1 131 ? -10.804 15.695 -15.719 1.00 76.15 128 ALA D CA 1
ATOM 8440 C C . ALA D 1 131 ? -10.389 16.886 -14.869 1.00 80.40 128 ALA D C 1
ATOM 8441 O O . ALA D 1 131 ? -10.081 16.751 -13.681 1.00 79.16 128 ALA D O 1
ATOM 8443 N N . LYS D 1 132 ? -10.367 18.064 -15.498 1.00 80.67 129 LYS D N 1
ATOM 8444 C CA . LYS D 1 132 ? -10.117 19.290 -14.750 1.00 84.55 129 LYS D CA 1
ATOM 8445 C C . LYS D 1 132 ? -11.205 19.513 -13.705 1.00 91.19 129 LYS D C 1
ATOM 8446 O O . LYS D 1 132 ? -10.913 19.800 -12.537 1.00 95.27 129 LYS D O 1
ATOM 8448 N N . GLU D 1 133 ? -12.467 19.363 -14.103 1.00 89.19 130 GLU D N 1
ATOM 8449 C CA . GLU D 1 133 ? -13.591 19.561 -13.202 1.00 91.66 130 GLU D CA 1
ATOM 8450 C C . GLU D 1 133 ? -13.818 18.328 -12.338 1.00 90.77 130 GLU D C 1
ATOM 8451 O O . GLU D 1 133 ? -13.530 17.197 -12.742 1.00 92.95 130 GLU D O 1
ATOM 8457 N N . LYS D 1 134 ? -14.347 18.556 -11.137 1.00 92.37 131 LYS D N 1
ATOM 8458 C CA . LYS D 1 134 ? -14.710 17.469 -10.241 1.00 91.17 131 LYS D CA 1
ATOM 8459 C C . LYS D 1 134 ? -16.120 16.950 -10.488 1.00 93.43 131 LYS D C 1
ATOM 8460 O O . LYS D 1 134 ? -16.477 15.892 -9.952 1.00 90.58 131 LYS D O 1
ATOM 8462 N N . THR D 1 135 ? -16.918 17.665 -11.290 1.00 94.47 132 THR D N 1
ATOM 8463 C CA . THR D 1 135 ? -18.285 17.282 -11.628 1.00 91.47 132 THR D CA 1
ATOM 8464 C C . THR D 1 135 ? -18.362 16.239 -12.735 1.00 89.07 132 THR D C 1
ATOM 8465 O O . THR D 1 135 ? -19.467 15.822 -13.093 1.00 89.87 132 THR D O 1
ATOM 8469 N N . ILE D 1 136 ? -17.244 15.826 -13.297 1.00 90.91 133 ILE D N 1
ATOM 8470 C CA . ILE D 1 136 ? -17.245 14.834 -14.362 1.00 87.42 133 ILE D CA 1
ATOM 8471 C C . ILE D 1 136 ? -17.266 13.446 -13.740 1.00 85.44 133 ILE D C 1
ATOM 8472 O O . ILE D 1 136 ? -16.627 13.200 -12.708 1.00 84.48 133 ILE D O 1
ATOM 8477 N N . ARG D 1 137 ? -18.028 12.538 -14.353 1.00 82.98 134 ARG D N 1
ATOM 8478 C CA . ARG D 1 137 ? -18.033 11.142 -13.937 1.00 82.59 134 ARG D CA 1
ATOM 8479 C C . ARG D 1 137 ? -16.639 10.538 -14.107 1.00 78.77 134 ARG D C 1
ATOM 8480 O O . ARG D 1 137 ? -16.136 10.424 -15.231 1.00 77.41 134 ARG D O 1
ATOM 8488 N N . THR D 1 138 ? -16.004 10.169 -12.995 1.00 74.91 135 THR D N 1
ATOM 8489 C CA . THR D 1 138 ? -14.692 9.532 -12.988 1.00 72.93 135 THR D CA 1
ATOM 8490 C C . THR D 1 138 ? -14.832 8.101 -12.486 1.00 71.36 135 THR D C 1
ATOM 8491 O O . THR D 1 138 ? -15.410 7.873 -11.419 1.00 74.71 135 THR D O 1
ATOM 8495 N N . VAL D 1 139 ? -14.311 7.140 -13.250 1.00 69.82 136 VAL D N 1
ATOM 8496 C CA . VAL D 1 139 ? -14.499 5.725 -12.947 1.00 69.75 136 VAL D CA 1
ATOM 8497 C C . VAL D 1 139 ? -13.184 4.971 -13.069 1.00 71.78 136 VAL D C 1
ATOM 8498 O O . VAL D 1 139 ? -12.371 5.234 -13.966 1.00 68.01 136 VAL D O 1
ATOM 8502 N N . VAL D 1 140 ? -12.983 4.037 -12.149 1.00 66.16 137 VAL D N 1
ATOM 8503 C CA . VAL D 1 140 ? -12.008 2.971 -12.285 1.00 67.05 137 VAL D CA 1
ATOM 8504 C C . VAL D 1 140 ? -12.805 1.694 -12.497 1.00 66.71 137 VAL D C 1
ATOM 8505 O O . VAL D 1 140 ? -13.686 1.368 -11.689 1.00 67.03 137 VAL D O 1
ATOM 8509 N N . TYR D 1 141 ? -12.520 0.984 -13.586 1.00 65.31 138 TYR D N 1
ATOM 8510 C CA . TYR D 1 141 ? -13.279 -0.225 -13.870 1.00 68.20 138 TYR D CA 1
ATOM 8511 C C . TYR D 1 141 ? -13.053 -1.269 -12.781 1.00 66.82 138 TYR D C 1
ATOM 8512 O O . TYR D 1 141 ? -11.922 -1.511 -12.344 1.00 65.33 138 TYR D O 1
ATOM 8521 N N . ASN D 1 142 ? -14.156 -1.876 -12.354 1.00 68.40 139 ASN D N 1
ATOM 8522 C CA . ASN D 1 142 ? -14.256 -2.849 -11.268 1.00 70.22 139 ASN D CA 1
ATOM 8523 C C . ASN D 1 142 ? -14.060 -2.232 -9.882 1.00 70.03 139 ASN D C 1
ATOM 8524 O O . ASN D 1 142 ? -13.774 -2.947 -8.916 1.00 67.37 139 ASN D O 1
ATOM 8529 N N . VAL D 1 143 ? -14.260 -0.921 -9.751 1.00 71.38 140 VAL D N 1
ATOM 8530 C CA . VAL D 1 143 ? -14.366 -0.266 -8.448 1.00 69.28 140 VAL D CA 1
ATOM 8531 C C . VAL D 1 143 ? -15.675 0.521 -8.401 1.00 70.89 140 VAL D C 1
ATOM 8532 O O . VAL D 1 143 ? -16.476 0.367 -7.469 1.00 72.63 140 VAL D O 1
ATOM 8536 N N . ASN D 1 144 ? -15.909 1.363 -9.423 1.00 71.53 141 ASN D N 1
ATOM 8537 C CA . ASN D 1 144 ? -17.116 2.183 -9.444 1.00 74.36 141 ASN D CA 1
ATOM 8538 C C . ASN D 1 144 ? -17.673 2.393 -10.848 1.00 76.02 141 ASN D C 1
ATOM 8539 O O . ASN D 1 144 ? -18.405 3.368 -11.059 1.00 81.33 141 ASN D O 1
ATOM 8544 N N . HIS D 1 145 ? -17.385 1.506 -11.804 1.00 75.53 142 HIS D N 1
ATOM 8545 C CA . HIS D 1 145 ? -17.842 1.733 -13.173 1.00 79.70 142 HIS D CA 1
ATOM 8546 C C . HIS D 1 145 ? -19.361 1.631 -13.325 1.00 82.36 142 HIS D C 1
ATOM 8547 O O . HIS D 1 145 ? -19.907 2.153 -14.304 1.00 82.99 142 HIS D O 1
ATOM 8554 N N . LYS D 1 146 ? -20.057 0.981 -12.391 1.00 82.43 143 LYS D N 1
ATOM 8555 C CA . LYS D 1 146 ? -21.505 0.864 -12.522 1.00 87.64 143 LYS D CA 1
ATOM 8556 C C . LYS D 1 146 ? -22.226 2.168 -12.194 1.00 88.28 143 LYS D C 1
ATOM 8557 O O . LYS D 1 146 ? -23.398 2.314 -12.550 1.00 91.76 143 LYS D O 1
ATOM 8563 N N . THR D 1 147 ? -21.548 3.124 -11.549 1.00 86.75 144 THR D N 1
ATOM 8564 C CA . THR D 1 147 ? -22.087 4.471 -11.363 1.00 87.95 144 THR D CA 1
ATOM 8565 C C . THR D 1 147 ? -22.172 5.256 -12.665 1.00 89.89 144 THR D C 1
ATOM 8566 O O . THR D 1 147 ? -22.654 6.395 -12.643 1.00 90.66 144 THR D O 1
ATOM 8570 N N . ILE D 1 148 ? -21.691 4.703 -13.780 1.00 88.03 145 ILE D N 1
ATOM 8571 C CA . ILE D 1 148 ? -21.905 5.333 -15.076 1.00 89.53 145 ILE D CA 1
ATOM 8572 C C . ILE D 1 148 ? -23.400 5.316 -15.377 1.00 97.67 145 ILE D C 1
ATOM 8573 O O . ILE D 1 148 ? -24.041 4.256 -15.381 1.00 95.63 145 ILE D O 1
ATOM 8575 N N . SER D 1 149 ? -23.968 6.494 -15.592 1.00 96.25 146 SER D N 1
ATOM 8576 C CA . SER D 1 149 ? -25.332 6.617 -16.076 1.00 102.58 146 SER D 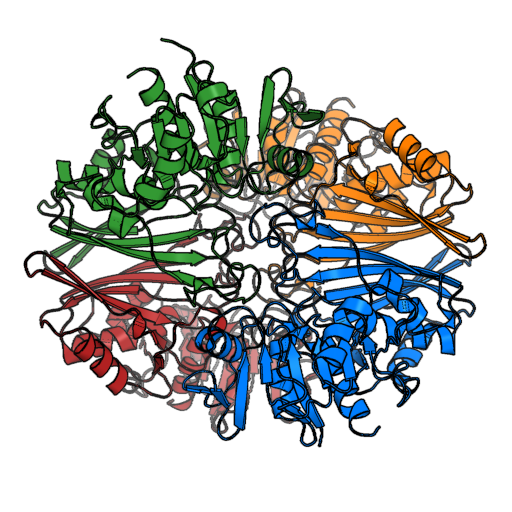CA 1
ATOM 8577 C C . SER D 1 149 ? -25.301 6.880 -17.573 1.00 105.53 146 SER D C 1
ATOM 8578 O O . SER D 1 149 ? -24.401 7.560 -18.076 1.00 99.89 146 SER D O 1
ATOM 8581 N N . SER D 1 150 ? -26.288 6.333 -18.286 1.00 105.48 147 SER D N 1
ATOM 8582 C CA . SER D 1 150 ? -26.365 6.545 -19.726 1.00 107.14 147 SER D CA 1
ATOM 8583 C C . SER D 1 150 ? -26.529 8.015 -20.090 1.00 108.68 147 SER D C 1
ATOM 8584 O O . SER D 1 150 ? -26.357 8.367 -21.262 1.00 109.48 147 SER D O 1
ATOM 8587 N N . ASP D 1 151 ? -26.843 8.877 -19.117 1.00 109.20 148 ASP D N 1
ATOM 8588 C CA . ASP D 1 151 ? -26.886 10.315 -19.355 1.00 110.37 148 ASP D CA 1
ATOM 8589 C C . ASP D 1 151 ? -25.492 10.930 -19.428 1.00 108.83 148 ASP D C 1
ATOM 8590 O O . ASP D 1 151 ? -25.311 11.961 -20.086 1.00 106.97 148 ASP D O 1
ATOM 8592 N N . ASP D 1 152 ? -24.502 10.319 -18.773 1.00 106.44 149 ASP D N 1
ATOM 8593 C CA . ASP D 1 152 ? -23.141 10.849 -18.776 1.00 108.06 149 ASP D CA 1
ATOM 8594 C C . ASP D 1 152 ? -22.567 10.910 -20.188 1.00 103.42 149 ASP D C 1
ATOM 8595 O O . ASP D 1 152 ? -22.257 9.874 -20.786 1.00 102.57 149 ASP D O 1
ATOM 8600 N N . LYS D 1 153 ? -22.427 12.122 -20.726 1.00 101.66 150 LYS D N 1
ATOM 8601 C CA . LYS D 1 153 ? -21.800 12.316 -22.026 1.00 100.49 150 LYS D CA 1
ATOM 8602 C C . LYS D 1 153 ? -20.281 12.403 -21.935 1.00 99.26 150 LYS D C 1
ATOM 8603 O O . LYS D 1 153 ? -19.586 11.973 -22.864 1.00 96.82 150 LYS D O 1
ATOM 8605 N N . ILE D 1 154 ? -19.751 12.934 -20.836 1.00 96.66 151 ILE D N 1
ATOM 8606 C CA . ILE D 1 154 ? -18.315 12.992 -20.590 1.00 92.41 151 ILE D CA 1
ATOM 8607 C C . ILE D 1 154 ? -17.992 12.066 -19.428 1.00 88.58 151 ILE D C 1
ATOM 8608 O O . ILE D 1 154 ? -18.653 12.116 -18.383 1.00 91.06 151 ILE D O 1
ATOM 8613 N N . ILE D 1 155 ? -16.979 11.223 -19.615 1.00 85.53 152 ILE D N 1
ATOM 8614 C CA . ILE D 1 155 ? -16.542 10.258 -18.613 1.00 79.32 152 ILE D CA 1
ATOM 8615 C C . ILE D 1 155 ? -15.024 10.306 -18.539 1.00 79.84 152 ILE D C 1
ATOM 8616 O O . ILE D 1 155 ? -14.348 10.288 -19.572 1.00 77.09 152 ILE D O 1
ATOM 8621 N N . SER D 1 156 ? -14.488 10.371 -17.324 1.00 76.33 153 SER D N 1
ATOM 8622 C CA . SER D 1 156 ? -13.054 10.281 -17.100 1.00 69.90 153 SER D CA 1
ATOM 8623 C C . SER D 1 156 ? -12.711 8.892 -16.581 1.00 70.58 153 SER D C 1
ATOM 8624 O O . SER D 1 156 ? -13.322 8.416 -15.622 1.00 70.99 153 SER D O 1
ATOM 8627 N N . ALA D 1 157 ? -11.734 8.246 -17.214 1.00 68.39 154 ALA D N 1
ATOM 8628 C CA . ALA D 1 157 ? -11.229 6.964 -16.753 1.00 64.38 154 ALA D CA 1
ATOM 8629 C C . ALA D 1 157 ? -10.124 7.120 -15.713 1.00 62.06 154 ALA D C 1
ATOM 8630 O O . ALA D 1 157 ? -9.407 6.152 -15.437 1.00 59.87 154 ALA D O 1
ATOM 8632 N N . ALA D 1 158 ? -9.986 8.322 -15.136 1.00 63.42 155 ALA D N 1
ATOM 8633 C CA . ALA D 1 158 ? -9.004 8.659 -14.109 1.00 63.06 155 ALA D CA 1
ATOM 8634 C C . ALA D 1 158 ? -7.589 8.547 -14.665 1.00 57.99 155 ALA D C 1
ATOM 8635 O O . ALA D 1 158 ? -7.389 8.679 -15.876 1.00 61.90 155 ALA D O 1
ATOM 8637 N N . SER D 1 159 ? -6.600 8.323 -13.806 1.00 58.45 156 SER D N 1
ATOM 8638 C CA . SER D 1 159 ? -5.203 8.246 -14.230 1.00 55.49 156 SER D CA 1
ATOM 8639 C C . SER D 1 159 ? -4.675 6.838 -14.003 1.00 55.25 156 SER D C 1
ATOM 8640 O O . SER D 1 159 ? -5.327 6.014 -13.364 1.00 57.56 156 SER D O 1
ATOM 8643 N N . CYS D 1 160 ? -3.468 6.569 -14.531 1.00 55.71 157 CYS D N 1
ATOM 8644 C CA . CYS D 1 160 ? -2.857 5.258 -14.325 1.00 54.85 157 CYS D CA 1
ATOM 8645 C C . CYS D 1 160 ? -2.698 4.957 -12.837 1.00 53.75 157 CYS D C 1
ATOM 8646 O O . CYS D 1 160 ? -3.054 3.867 -12.374 1.00 53.25 157 CYS D O 1
ATOM 8649 N N . THR D 1 161 ? -2.184 5.921 -12.070 1.00 55.02 158 THR D N 1
ATOM 8650 C CA . THR D 1 161 ? -2.014 5.713 -10.635 1.00 54.55 158 THR D CA 1
ATOM 8651 C C . THR D 1 161 ? -3.360 5.531 -9.939 1.00 53.70 158 THR D C 1
ATOM 8652 O O . THR D 1 161 ? -3.487 4.710 -9.023 1.00 50.76 158 THR D O 1
ATOM 8656 N N . THR D 1 162 ? -4.378 6.284 -10.360 1.00 54.14 159 THR D N 1
ATOM 8657 C CA . THR D 1 162 ? -5.699 6.108 -9.765 1.00 56.30 159 THR D CA 1
ATOM 8658 C C . THR D 1 162 ? -6.217 4.695 -9.998 1.00 55.56 159 THR D C 1
ATOM 8659 O O . THR D 1 162 ? -6.765 4.069 -9.083 1.00 53.82 159 THR D O 1
ATOM 8663 N N . ASN D 1 163 ? -6.032 4.163 -11.209 1.00 52.60 160 ASN D N 1
ATOM 8664 C CA . ASN D 1 163 ? -6.494 2.802 -11.472 1.00 53.28 160 ASN D CA 1
ATOM 8665 C C . ASN D 1 163 ? -5.722 1.774 -10.650 1.00 54.75 160 ASN D C 1
ATOM 8666 O O . ASN D 1 163 ? -6.278 0.731 -10.282 1.00 53.15 160 ASN D O 1
ATOM 8671 N N . CYS D 1 164 ? -4.457 2.054 -10.335 1.00 52.68 161 CYS D N 1
ATOM 8672 C CA . CYS D 1 164 ? -3.709 1.145 -9.475 1.00 51.23 161 CYS D CA 1
ATOM 8673 C C . CYS D 1 164 ? -4.124 1.284 -8.021 1.00 54.61 161 CYS D C 1
ATOM 8674 O O . CYS D 1 164 ? -4.207 0.285 -7.302 1.00 55.15 161 CYS D O 1
ATOM 8677 N N . LEU D 1 165 ? -4.373 2.514 -7.570 1.00 55.51 162 LEU D N 1
ATOM 8678 C CA . LEU D 1 165 ? -4.588 2.751 -6.149 1.00 57.23 162 LEU D CA 1
ATOM 8679 C C . LEU D 1 165 ? -6.023 2.454 -5.719 1.00 56.78 162 LEU D C 1
ATOM 8680 O O . LEU D 1 165 ? -6.241 2.057 -4.570 1.00 57.26 162 LEU D O 1
ATOM 8685 N N . ALA D 1 166 ? -6.993 2.602 -6.631 1.00 57.26 163 ALA D N 1
ATOM 8686 C CA . ALA D 1 166 ? -8.408 2.520 -6.265 1.00 60.34 163 ALA D CA 1
ATOM 8687 C C . ALA D 1 166 ? -8.812 1.180 -5.659 1.00 60.86 163 ALA D C 1
ATOM 8688 O O . ALA D 1 166 ? -9.488 1.187 -4.615 1.00 59.05 163 ALA D O 1
ATOM 8690 N N . PRO D 1 167 ? -8.480 0.016 -6.241 1.00 58.75 164 PRO D N 1
ATOM 8691 C CA . PRO D 1 167 ? -8.891 -1.235 -5.578 1.00 59.42 164 PRO D CA 1
ATOM 8692 C C . PRO D 1 167 ? -8.358 -1.326 -4.162 1.00 60.00 164 PRO D C 1
ATOM 8693 O O . PRO D 1 167 ? -9.099 -1.703 -3.250 1.00 59.19 164 PRO D O 1
ATOM 8697 N N . LEU D 1 168 ? -7.099 -0.941 -3.949 1.00 57.10 165 LEU D N 1
ATOM 8698 C CA . LEU D 1 168 ? -6.530 -0.960 -2.605 1.00 57.54 165 LEU D CA 1
ATOM 8699 C C . LEU D 1 168 ? -7.375 -0.130 -1.642 1.00 58.34 165 LEU D C 1
ATOM 8700 O O . LEU D 1 168 ? -7.724 -0.586 -0.547 1.00 58.90 165 LEU D O 1
ATOM 8705 N N . VAL D 1 169 ? -7.717 1.095 -2.035 1.00 57.96 166 VAL D N 1
ATOM 8706 C CA . VAL D 1 169 ? -8.457 1.964 -1.130 1.00 60.84 166 VAL D CA 1
ATOM 8707 C C . VAL D 1 169 ? -9.865 1.425 -0.916 1.00 62.44 166 VAL D C 1
ATOM 8708 O O . VAL D 1 169 ? -10.375 1.395 0.212 1.00 62.38 166 VAL D O 1
ATOM 8712 N N . HIS D 1 170 ? -10.500 0.964 -1.994 1.00 61.64 167 HIS D N 1
ATOM 8713 C CA . HIS D 1 170 ? -11.821 0.358 -1.892 1.00 64.06 167 HIS D CA 1
ATOM 8714 C C . HIS D 1 170 ? -11.821 -0.806 -0.911 1.00 64.58 167 HIS D C 1
ATOM 8715 O O . HIS D 1 170 ? -12.708 -0.913 -0.059 1.00 66.55 167 HIS D O 1
ATOM 8722 N N . VAL D 1 171 ? -10.837 -1.698 -1.019 1.00 62.97 168 VAL D N 1
ATOM 8723 C CA . VAL D 1 171 ? -10.816 -2.866 -0.141 1.00 66.17 168 VAL D CA 1
ATOM 8724 C C . VAL D 1 171 ? -10.596 -2.454 1.307 1.00 63.92 168 VAL D C 1
ATOM 8725 O O . VAL D 1 171 ? -11.270 -2.954 2.213 1.00 65.69 168 VAL D O 1
ATOM 8729 N N . LEU D 1 172 ? -9.657 -1.543 1.556 1.00 62.35 169 LEU D N 1
ATOM 8730 C CA . LEU D 1 172 ? -9.419 -1.127 2.933 1.00 62.79 169 LEU D CA 1
ATOM 8731 C C . LEU D 1 172 ? -10.618 -0.370 3.499 1.00 67.95 169 LEU D C 1
ATOM 8732 O O . LEU D 1 172 ? -10.960 -0.539 4.674 1.00 67.27 169 LEU D O 1
ATOM 8737 N N . GLU D 1 173 ? -11.268 0.467 2.683 1.00 65.33 170 GLU D N 1
ATOM 8738 C CA . GLU D 1 173 ? -12.425 1.216 3.166 1.00 67.54 170 GLU D CA 1
ATOM 8739 C C . GLU D 1 173 ? -13.573 0.281 3.527 1.00 69.88 170 GLU D C 1
ATOM 8740 O O . GLU D 1 173 ? -14.145 0.380 4.619 1.00 71.60 170 GLU D O 1
ATOM 8746 N N . LYS D 1 174 ? -13.927 -0.630 2.615 1.00 70.09 171 LYS D N 1
ATOM 8747 C CA . LYS D 1 174 ? -15.075 -1.503 2.842 1.00 72.52 171 LYS D CA 1
ATOM 8748 C C . LYS D 1 174 ? -14.829 -2.452 4.010 1.00 72.94 171 LYS D C 1
ATOM 8749 O O . LYS D 1 174 ? -15.710 -2.645 4.852 1.00 75.19 171 LYS D O 1
ATOM 8751 N N . ASN D 1 175 ? -13.630 -3.034 4.097 1.00 70.96 172 ASN D N 1
ATOM 8752 C CA . ASN D 1 175 ? -13.348 -4.041 5.114 1.00 71.47 172 ASN D CA 1
ATOM 8753 C C . ASN D 1 175 ? -12.929 -3.461 6.458 1.00 71.61 172 ASN D C 1
ATOM 8754 O O . ASN D 1 175 ? -13.211 -4.075 7.494 1.00 73.14 172 ASN D O 1
ATOM 8759 N N . PHE D 1 176 ? -12.253 -2.314 6.486 1.00 70.19 173 PHE D N 1
ATOM 8760 C CA . PHE D 1 176 ? -11.638 -1.857 7.730 1.00 70.22 173 PHE D CA 1
ATOM 8761 C C . PHE D 1 176 ? -11.794 -0.375 8.018 1.00 70.57 173 PHE D C 1
ATOM 8762 O O . PHE D 1 176 ? -11.534 0.029 9.158 1.00 71.40 173 PHE D O 1
ATOM 8770 N N . GLY D 1 177 ? -12.166 0.457 7.041 1.00 70.77 174 GLY D N 1
ATOM 8771 C CA . GLY D 1 177 ? -12.238 1.891 7.245 1.00 70.79 174 GLY D CA 1
ATOM 8772 C C . GLY D 1 177 ? -10.889 2.596 7.287 1.00 69.32 174 GLY D C 1
ATOM 8773 O O . GLY D 1 177 ? -10.053 2.319 8.157 1.00 67.66 174 GLY D O 1
ATOM 8774 N N . ILE D 1 178 ? -10.670 3.517 6.347 1.00 67.73 175 ILE D N 1
ATOM 8775 C CA . ILE D 1 178 ? -9.504 4.389 6.360 1.00 65.82 175 ILE D CA 1
ATOM 8776 C C . ILE D 1 178 ? -9.804 5.602 7.226 1.00 66.67 175 ILE D C 1
ATOM 8777 O O . ILE D 1 178 ? -10.904 6.163 7.163 1.00 68.42 175 ILE D O 1
ATOM 8782 N N . VAL D 1 179 ? -8.818 6.032 8.013 1.00 65.49 176 VAL D N 1
ATOM 8783 C CA . VAL D 1 179 ? -8.915 7.298 8.732 1.00 66.04 176 VAL D CA 1
ATOM 8784 C C . VAL D 1 179 ? -8.188 8.379 7.938 1.00 64.59 176 VAL D C 1
ATOM 8785 O O . VAL D 1 179 ? -8.816 9.326 7.452 1.00 65.44 176 VAL D O 1
ATOM 8789 N N . TYR D 1 180 ? -6.867 8.238 7.781 1.00 63.41 177 TYR D N 1
ATOM 8790 C CA . TYR D 1 180 ? -6.065 9.163 6.987 1.00 60.93 177 TYR D CA 1
ATOM 8791 C C . TYR D 1 180 ? -4.793 8.455 6.522 1.00 61.90 177 TYR D C 1
ATOM 8792 O O . TYR D 1 180 ? -4.333 7.496 7.155 1.00 60.85 177 TYR D O 1
ATOM 8801 N N . GLY D 1 181 ? -4.228 8.931 5.415 1.00 57.38 178 GLY D N 1
ATOM 8802 C CA . GLY D 1 181 ? -3.099 8.209 4.860 1.00 55.38 178 GLY D CA 1
ATOM 8803 C C . GLY D 1 181 ? -2.324 9.007 3.833 1.00 55.26 178 GLY D C 1
ATOM 8804 O O . GLY D 1 181 ? -2.693 10.123 3.454 1.00 54.31 178 GLY D O 1
ATOM 8805 N N . THR D 1 182 ? -1.229 8.396 3.387 1.00 51.98 179 THR D N 1
ATOM 8806 C CA . THR D 1 182 ? -0.350 8.960 2.377 1.00 52.25 179 THR D CA 1
ATOM 8807 C C . THR D 1 182 ? -0.069 7.885 1.335 1.00 56.68 179 THR D C 1
ATOM 8808 O O . THR D 1 182 ? -0.034 6.690 1.651 1.00 53.95 179 THR D O 1
ATOM 8812 N N . MET D 1 183 ? 0.097 8.310 0.084 1.00 51.29 180 MET D N 1
ATOM 8813 C CA . MET D 1 183 ? 0.512 7.413 -0.977 1.00 48.31 180 MET D CA 1
ATOM 8814 C C . MET D 1 183 ? 1.672 8.040 -1.724 1.00 48.76 180 MET D C 1
ATOM 8815 O O . MET D 1 183 ? 1.760 9.263 -1.860 1.00 50.46 180 MET D O 1
ATOM 8820 N N . LEU D 1 184 ? 2.571 7.180 -2.193 1.00 45.14 181 LEU D N 1
ATOM 8821 C CA . LEU D 1 184 ? 3.713 7.580 -2.991 1.00 44.15 181 LEU D CA 1
ATOM 8822 C C . LEU D 1 184 ? 3.831 6.621 -4.163 1.00 47.92 181 LEU D C 1
ATOM 8823 O O . LEU D 1 184 ? 3.816 5.400 -3.970 1.00 41.93 181 LEU D O 1
ATOM 8828 N N . THR D 1 185 ? 3.950 7.157 -5.372 1.00 43.79 182 THR D N 1
ATOM 8829 C CA . THR D 1 185 ? 4.160 6.318 -6.537 1.00 40.51 182 THR D CA 1
ATOM 8830 C C . THR D 1 185 ? 5.551 6.571 -7.076 1.00 41.27 182 THR D C 1
ATOM 8831 O O . THR D 1 185 ? 5.972 7.726 -7.218 1.00 41.19 182 THR D O 1
ATOM 8835 N N . VAL D 1 186 ? 6.288 5.486 -7.278 1.00 38.80 183 VAL D N 1
ATOM 8836 C CA . VAL D 1 186 ? 7.564 5.509 -7.969 1.00 38.30 183 VAL D CA 1
ATOM 8837 C C . VAL D 1 186 ? 7.273 5.038 -9.380 1.00 38.19 183 VAL D C 1
ATOM 8838 O O . VAL D 1 186 ? 6.817 3.910 -9.591 1.00 39.45 183 VAL D O 1
ATOM 8842 N N . HIS D 1 187 ? 7.514 5.906 -10.340 1.00 37.01 184 HIS D N 1
ATOM 8843 C CA . HIS D 1 187 ? 6.696 5.921 -11.535 1.00 38.90 184 HIS D CA 1
ATOM 8844 C C . HIS D 1 187 ? 7.594 6.080 -12.746 1.00 35.36 184 HIS D C 1
ATOM 8845 O O . HIS D 1 187 ? 8.491 6.922 -12.749 1.00 35.48 184 HIS D O 1
ATOM 8852 N N . ALA D 1 188 ? 7.362 5.263 -13.759 1.00 35.02 185 ALA D N 1
ATOM 8853 C CA . ALA D 1 188 ? 8.126 5.394 -14.992 1.00 34.34 185 ALA D CA 1
ATOM 8854 C C . ALA D 1 188 ? 7.981 6.801 -15.571 1.00 33.20 185 ALA D C 1
ATOM 8855 O O . ALA D 1 188 ? 6.953 7.468 -15.391 1.00 34.69 185 ALA D O 1
ATOM 8857 N N . TYR D 1 189 ? 9.022 7.264 -16.267 1.00 33.29 186 TYR D N 1
ATOM 8858 C CA . TYR D 1 189 ? 8.918 8.563 -16.922 1.00 32.82 186 TYR D CA 1
ATOM 8859 C C . TYR D 1 189 ? 7.941 8.474 -18.088 1.00 35.20 186 TYR D C 1
ATOM 8860 O O . TYR D 1 189 ? 7.724 7.401 -18.666 1.00 36.02 186 TYR D O 1
ATOM 8869 N N . THR D 1 190 ? 7.309 9.608 -18.400 1.00 35.65 187 THR D N 1
ATOM 8870 C CA . THR D 1 190 ? 6.288 9.679 -19.438 1.00 35.48 187 THR D CA 1
ATOM 8871 C C . THR D 1 190 ? 6.651 10.753 -20.459 1.00 39.10 187 THR D C 1
ATOM 8872 O O . THR D 1 190 ? 7.625 11.499 -20.299 1.00 36.56 187 THR D O 1
ATOM 8876 N N . ALA D 1 191 ? 5.830 10.847 -21.514 1.00 37.21 188 ALA D N 1
ATOM 8877 C CA . ALA D 1 191 ? 6.112 11.787 -22.598 1.00 42.61 188 ALA D CA 1
ATOM 8878 C C . ALA D 1 191 ? 6.033 13.241 -22.140 1.00 45.47 188 ALA D C 1
ATOM 8879 O O . ALA D 1 191 ? 6.511 14.130 -22.854 1.00 39.98 188 ALA D O 1
ATOM 8881 N N . ASP D 1 192 ? 5.437 13.493 -20.971 1.00 41.87 189 ASP D N 1
ATOM 8882 C CA . ASP D 1 192 ? 5.350 14.827 -20.396 1.00 39.60 189 ASP D CA 1
ATOM 8883 C C . ASP D 1 192 ? 6.679 15.316 -19.841 1.00 41.75 189 ASP D C 1
ATOM 8884 O O . ASP D 1 192 ? 6.796 16.503 -19.519 1.00 46.07 189 ASP D O 1
ATOM 8889 N N . GLN D 1 193 ? 7.671 14.437 -19.710 1.00 35.56 190 GLN D N 1
ATOM 8890 C CA . GLN D 1 193 ? 8.982 14.814 -19.221 1.00 38.77 190 GLN D CA 1
ATOM 8891 C C . GLN D 1 193 ? 9.921 15.105 -20.400 1.00 36.71 190 GLN D C 1
ATOM 8892 O O . GLN D 1 193 ? 9.546 15.027 -21.573 1.00 39.77 190 GLN D O 1
ATOM 8898 N N . ARG D 1 194 ? 11.157 15.450 -20.077 1.00 34.86 191 ARG D N 1
ATOM 8899 C CA . ARG D 1 194 ? 12.128 15.933 -21.048 1.00 34.80 191 ARG D CA 1
ATOM 8900 C C . ARG D 1 194 ? 13.302 14.968 -21.137 1.00 32.76 191 ARG D C 1
ATOM 8901 O O . ARG D 1 194 ? 13.812 14.503 -20.111 1.00 31.81 191 ARG D O 1
ATOM 8909 N N . LEU D 1 195 ? 13.729 14.676 -22.369 1.00 31.88 192 LEU D N 1
ATOM 8910 C CA . LEU D 1 195 ? 14.882 13.794 -22.557 1.00 31.60 192 LEU D CA 1
ATOM 8911 C C . LEU D 1 195 ? 16.180 14.481 -22.144 1.00 31.77 192 LEU D C 1
ATOM 8912 O O . LEU D 1 195 ? 17.035 13.868 -21.498 1.00 28.48 192 LEU D O 1
ATOM 8917 N N . GLN D 1 196 ? 16.333 15.753 -22.505 1.00 29.73 193 GLN D N 1
ATOM 8918 C CA . GLN D 1 196 ? 17.422 16.606 -22.062 1.00 29.24 193 GLN D CA 1
ATOM 8919 C C . GLN D 1 196 ? 16.815 17.809 -21.361 1.00 29.08 193 GLN D C 1
ATOM 8920 O O . GLN D 1 196 ? 15.767 18.305 -21.792 1.00 31.56 193 GLN D O 1
ATOM 8926 N N . ASP D 1 197 ? 17.479 18.277 -20.290 1.00 29.04 194 ASP D N 1
ATOM 8927 C CA . ASP D 1 197 ? 17.070 19.479 -19.560 1.00 28.90 194 ASP D CA 1
ATOM 8928 C C . ASP D 1 197 ? 16.492 20.514 -20.527 1.00 32.42 194 ASP D C 1
ATOM 8929 O O . ASP D 1 197 ? 17.175 20.932 -21.468 1.00 33.07 194 ASP D O 1
ATOM 8934 N N . ALA D 1 198 ? 15.240 20.926 -20.332 1.00 31.31 195 ALA D N 1
ATOM 8935 C CA . ALA D 1 198 ? 14.575 21.797 -21.295 1.00 32.55 195 ALA D CA 1
ATOM 8936 C C . ALA D 1 198 ? 13.376 22.445 -20.612 1.00 36.73 195 ALA D C 1
ATOM 8937 O O . ALA D 1 198 ? 12.907 21.943 -19.588 1.00 33.20 195 ALA D O 1
ATOM 8939 N N . PRO D 1 199 ? 12.858 23.553 -21.156 1.00 37.14 196 PRO D N 1
ATOM 8940 C CA . PRO D 1 199 ? 11.748 24.249 -20.497 1.00 36.70 196 PRO D CA 1
ATOM 8941 C C . PRO D 1 199 ? 10.544 23.351 -20.229 1.00 40.90 196 PRO D C 1
ATOM 8942 O O . PRO D 1 199 ? 10.160 22.511 -21.046 1.00 43.76 196 PRO D O 1
ATOM 8946 N N . HIS D 1 200 ? 9.954 23.555 -19.059 1.00 41.71 197 HIS D N 1
ATOM 8947 C CA . HIS D 1 200 ? 8.736 22.917 -18.595 1.00 41.12 197 HIS D CA 1
ATOM 8948 C C . HIS D 1 200 ? 8.166 23.837 -17.526 1.00 45.38 197 HIS D C 1
ATOM 8949 O O . HIS D 1 200 ? 8.922 24.454 -16.773 1.00 42.85 197 HIS D O 1
ATOM 8956 N N . ASN D 1 201 ? 6.836 23.945 -17.473 1.00 47.45 198 ASN D N 1
ATOM 8957 C CA . ASN D 1 201 ? 6.222 24.694 -16.377 1.00 49.82 198 ASN D CA 1
ATOM 8958 C C . ASN D 1 201 ? 6.577 24.100 -15.016 1.00 46.86 198 ASN D C 1
ATOM 8959 O O . ASN D 1 201 ? 6.625 24.822 -14.016 1.00 49.79 198 ASN D O 1
ATOM 8964 N N . ASP D 1 202 ? 6.823 22.800 -14.958 1.00 44.16 199 ASP D N 1
ATOM 8965 C CA . ASP D 1 202 ? 7.273 22.124 -13.746 1.00 39.17 199 ASP D CA 1
ATOM 8966 C C . ASP D 1 202 ? 8.792 22.001 -13.857 1.00 42.26 199 ASP D C 1
ATOM 8967 O O . ASP D 1 202 ? 9.302 21.278 -14.722 1.00 39.90 199 ASP D O 1
ATOM 8972 N N . LEU D 1 203 ? 9.511 22.725 -12.991 1.00 41.60 200 LEU D N 1
ATOM 8973 C CA . LEU D 1 203 ? 10.962 22.833 -13.085 1.00 37.81 200 LEU D CA 1
ATOM 8974 C C . LEU D 1 203 ? 11.679 21.529 -12.768 1.00 38.66 200 LEU D C 1
ATOM 8975 O O . LEU D 1 203 ? 12.893 21.428 -13.000 1.00 36.71 200 LEU D O 1
ATOM 8980 N N . ARG D 1 204 ? 10.969 20.522 -12.268 1.00 38.63 201 ARG D N 1
ATOM 8981 C CA . ARG D 1 204 ? 11.602 19.225 -12.072 1.00 37.74 201 ARG D CA 1
ATOM 8982 C C . ARG D 1 204 ? 11.333 18.272 -13.228 1.00 36.28 201 ARG D C 1
ATOM 8983 O O . ARG D 1 204 ? 12.259 17.594 -13.687 1.00 33.16 201 ARG D O 1
ATOM 8991 N N . ARG D 1 205 ? 10.094 18.238 -13.740 1.00 34.29 202 ARG D N 1
ATOM 8992 C CA . ARG D 1 205 ? 9.827 17.572 -15.007 1.00 34.35 202 ARG D CA 1
ATOM 8993 C C . ARG D 1 205 ? 10.647 18.160 -16.157 1.00 37.17 202 ARG D C 1
ATOM 8994 O O . ARG D 1 205 ? 10.757 17.521 -17.209 1.00 36.63 202 ARG D O 1
ATOM 9002 N N . ALA D 1 206 ? 11.241 19.347 -15.976 1.00 34.57 203 ALA D N 1
ATOM 9003 C CA . ALA D 1 206 ? 12.126 19.921 -16.983 1.00 32.66 203 ALA D CA 1
ATOM 9004 C C . ALA D 1 206 ? 13.413 19.119 -17.180 1.00 34.52 203 ALA D C 1
ATOM 9005 O O . ALA D 1 206 ? 14.108 19.327 -18.182 1.00 36.53 203 ALA D O 1
ATOM 9007 N N . ARG D 1 207 ? 13.753 18.214 -16.266 1.00 29.60 204 ARG D N 1
ATOM 9008 C CA . ARG D 1 207 ? 15.101 17.663 -16.208 1.00 32.03 204 ARG D CA 1
ATOM 9009 C C . ARG D 1 207 ? 15.185 16.285 -16.868 1.00 32.27 204 ARG D C 1
ATOM 9010 O O . ARG D 1 207 ? 14.262 15.469 -16.751 1.00 32.50 204 ARG D O 1
ATOM 9018 N N . ALA D 1 208 ? 16.314 16.035 -17.555 1.00 29.44 205 ALA D N 1
ATOM 9019 C CA . ALA D 1 208 ? 16.616 14.780 -18.242 1.00 30.26 205 ALA D CA 1
ATOM 9020 C C . ALA D 1 208 ? 16.014 13.576 -17.520 1.00 28.92 205 ALA D C 1
ATOM 9021 O O . ALA D 1 208 ? 16.445 13.233 -16.410 1.00 30.75 205 ALA D O 1
ATOM 9023 N N . ALA D 1 209 ? 15.002 12.944 -18.121 1.00 27.52 206 ALA D N 1
ATOM 9024 C CA . ALA D 1 209 ? 14.201 12.004 -17.334 1.00 31.23 206 ALA D CA 1
ATOM 9025 C C . ALA D 1 209 ? 14.887 10.664 -17.117 1.00 31.47 206 ALA D C 1
ATOM 9026 O O . ALA D 1 209 ? 14.550 9.961 -16.158 1.00 30.07 206 ALA D O 1
ATOM 9028 N N . ALA D 1 210 ? 15.815 10.271 -17.994 1.00 28.98 207 ALA D N 1
ATOM 9029 C CA . ALA D 1 210 ? 16.413 8.948 -17.889 1.00 27.20 207 ALA D CA 1
ATOM 9030 C C . ALA D 1 210 ? 17.630 8.917 -16.969 1.00 28.98 207 ALA D C 1
ATOM 9031 O O . ALA D 1 210 ? 18.275 7.872 -16.857 1.00 27.91 207 ALA D O 1
ATOM 9033 N N . VAL D 1 211 ? 17.960 10.030 -16.303 1.00 27.28 208 VAL D N 1
ATOM 9034 C CA . VAL D 1 211 ? 19.109 10.039 -15.404 1.00 28.67 208 VAL D CA 1
ATOM 9035 C C . VAL D 1 211 ? 18.738 10.704 -14.090 1.00 30.78 208 VAL D C 1
ATOM 9036 O O . VAL D 1 211 ? 19.616 11.070 -13.310 1.00 32.92 208 VAL D O 1
ATOM 9040 N N . ASN D 1 212 ? 17.443 10.859 -13.819 1.00 28.81 209 ASN D N 1
ATOM 9041 C CA . ASN D 1 212 ? 17.030 11.635 -12.661 1.00 29.13 209 ASN D CA 1
ATOM 9042 C C . ASN D 1 212 ? 15.886 10.975 -11.907 1.00 32.43 209 ASN D C 1
ATOM 9043 O O . ASN D 1 212 ? 14.985 10.379 -12.509 1.00 32.07 209 ASN D O 1
ATOM 9048 N N . ILE D 1 213 ? 15.926 11.096 -10.585 1.00 32.38 210 ILE D N 1
ATOM 9049 C CA . ILE D 1 213 ? 14.734 10.960 -9.757 1.00 29.56 210 ILE D CA 1
ATOM 9050 C C . ILE D 1 213 ? 14.068 12.327 -9.697 1.00 34.77 210 ILE D C 1
ATOM 9051 O O . ILE D 1 213 ? 14.724 13.323 -9.367 1.00 34.85 210 ILE D O 1
ATOM 9056 N N . VAL D 1 214 ? 12.769 12.379 -9.996 1.00 37.19 211 VAL D N 1
ATOM 9057 C CA . VAL D 1 214 ? 12.071 13.642 -10.262 1.00 34.20 211 VAL D CA 1
ATOM 9058 C C . VAL D 1 214 ? 10.802 13.736 -9.418 1.00 35.45 211 VAL D C 1
ATOM 9059 O O . VAL D 1 214 ? 9.789 13.109 -9.759 1.00 36.50 211 VAL D O 1
ATOM 9063 N N . PRO D 1 215 ? 10.798 14.493 -8.319 1.00 39.82 212 PRO D N 1
ATOM 9064 C CA . PRO D 1 215 ? 9.556 14.653 -7.544 1.00 36.58 212 PRO D CA 1
ATOM 9065 C C . PRO D 1 215 ? 8.575 15.513 -8.312 1.00 41.43 212 PRO D C 1
ATOM 9066 O O . PRO D 1 215 ? 8.956 16.519 -8.916 1.00 40.49 212 PRO D O 1
ATOM 9070 N N . THR D 1 216 ? 7.316 15.098 -8.311 1.00 42.86 213 THR D N 1
ATOM 9071 C CA . THR D 1 216 ? 6.278 15.822 -9.030 1.00 43.29 213 THR D CA 1
ATOM 9072 C C . THR D 1 216 ? 4.917 15.330 -8.545 1.00 46.44 213 THR D C 1
ATOM 9073 O O . THR D 1 216 ? 4.820 14.538 -7.600 1.00 44.30 213 THR D O 1
ATOM 9077 N N . THR D 1 217 ? 3.860 15.812 -9.194 1.00 51.20 214 THR D N 1
ATOM 9078 C CA . THR D 1 217 ? 2.486 15.552 -8.798 1.00 48.20 214 THR D CA 1
ATOM 9079 C C . THR D 1 217 ? 1.964 14.252 -9.408 1.00 52.62 214 THR D C 1
ATOM 9080 O O . THR D 1 217 ? 2.524 13.700 -10.358 1.00 51.55 214 THR D O 1
ATOM 9084 N N . THR D 1 218 ? 0.867 13.763 -8.834 1.00 56.36 215 THR D N 1
ATOM 9085 C CA . THR D 1 218 ? 0.130 12.634 -9.378 1.00 55.85 215 THR D CA 1
ATOM 9086 C C . THR D 1 218 ? -1.350 12.984 -9.363 1.00 62.23 215 THR D C 1
ATOM 9087 O O . THR D 1 218 ? -1.839 13.595 -8.408 1.00 61.87 215 THR D O 1
ATOM 9091 N N . GLY D 1 219 ? -2.050 12.609 -10.436 1.00 69.35 216 GLY D N 1
ATOM 9092 C CA . GLY D 1 219 ? -3.480 12.830 -10.514 1.00 70.62 216 GLY D CA 1
ATOM 9093 C C . GLY D 1 219 ? -4.271 12.036 -9.498 1.00 71.66 216 GLY D C 1
ATOM 9094 O O . GLY D 1 219 ? -5.386 12.437 -9.148 1.00 75.93 216 GLY D O 1
ATOM 9095 N N . ALA D 1 220 ? -3.711 10.924 -9.008 1.00 68.36 217 ALA D N 1
ATOM 9096 C CA . ALA D 1 220 ? -4.393 10.102 -8.019 1.00 70.13 217 ALA D CA 1
ATOM 9097 C C . ALA D 1 220 ? -4.689 10.871 -6.744 1.00 77.99 217 ALA D C 1
ATOM 9098 O O . ALA D 1 220 ? -5.613 10.498 -6.013 1.00 73.34 217 ALA D O 1
ATOM 9100 N N . ALA D 1 221 ? -3.930 11.935 -6.466 1.00 74.55 218 ALA D N 1
ATOM 9101 C CA . ALA D 1 221 ? -4.138 12.692 -5.237 1.00 78.79 218 ALA D CA 1
ATOM 9102 C C . ALA D 1 221 ? -5.534 13.305 -5.199 1.00 78.45 218 ALA D C 1
ATOM 9103 O O . ALA D 1 221 ? -6.219 13.256 -4.167 1.00 75.68 218 ALA D O 1
ATOM 9105 N N . LYS D 1 222 ? -5.972 13.874 -6.325 1.00 78.20 219 LYS D N 1
ATOM 9106 C CA . LYS D 1 222 ? -7.316 14.431 -6.440 1.00 85.03 219 LYS D CA 1
ATOM 9107 C C . LYS D 1 222 ? -8.342 13.333 -6.709 1.00 85.42 219 LYS D C 1
ATOM 9108 O O . LYS D 1 222 ? -9.269 13.123 -5.919 1.00 80.56 219 LYS D O 1
ATOM 9110 N N . ALA D 1 223 ? -8.143 12.585 -7.801 1.00 88.65 220 ALA D N 1
ATOM 9111 C CA . ALA D 1 223 ? -9.129 11.659 -8.349 1.00 87.05 220 ALA D CA 1
ATOM 9112 C C . ALA D 1 223 ? -9.575 10.572 -7.375 1.00 84.20 220 ALA D C 1
ATOM 9113 O O . ALA D 1 223 ? -10.602 9.932 -7.631 1.00 82.13 220 ALA D O 1
ATOM 9115 N N . ILE D 1 224 ? -8.840 10.341 -6.285 1.00 84.48 221 ILE D N 1
ATOM 9116 C CA . ILE D 1 224 ? -9.130 9.196 -5.429 1.00 80.95 221 ILE D CA 1
ATOM 9117 C C . ILE D 1 224 ? -10.480 9.364 -4.742 1.00 80.92 221 ILE D C 1
ATOM 9118 O O . ILE D 1 224 ? -11.276 8.416 -4.663 1.00 77.97 221 ILE D O 1
ATOM 9123 N N . GLY D 1 225 ? -10.783 10.572 -4.265 1.00 83.21 222 GLY D N 1
ATOM 9124 C CA . GLY D 1 225 ? -12.092 10.804 -3.676 1.00 76.88 222 GLY D CA 1
ATOM 9125 C C . GLY D 1 225 ? -13.225 10.683 -4.676 1.00 75.76 222 GLY D C 1
ATOM 9126 O O . GLY D 1 225 ? -14.353 10.346 -4.306 1.00 73.96 222 GLY D O 1
ATOM 9127 N N . LEU D 1 226 ? -12.947 10.941 -5.955 1.00 77.79 223 LEU D N 1
ATOM 9128 C CA . LEU D 1 226 ? -13.993 10.837 -6.966 1.00 76.75 223 LEU D CA 1
ATOM 9129 C C . LEU D 1 226 ? -14.349 9.387 -7.264 1.00 77.14 223 LEU D C 1
ATOM 9130 O O . LEU D 1 226 ? -15.486 9.098 -7.650 1.00 75.18 223 LEU D O 1
ATOM 9135 N N . VAL D 1 227 ? -13.405 8.466 -7.098 1.00 74.41 224 VAL D N 1
ATOM 9136 C CA . VAL D 1 227 ? -13.647 7.075 -7.456 1.00 75.08 224 VAL D CA 1
ATOM 9137 C C . VAL D 1 227 ? -14.107 6.261 -6.254 1.00 70.31 224 VAL D C 1
ATOM 9138 O O . VAL D 1 227 ? -14.962 5.382 -6.388 1.00 73.05 224 VAL D O 1
ATOM 9142 N N . VAL D 1 228 ? -13.548 6.535 -5.079 1.00 72.36 225 VAL D N 1
ATOM 9143 C CA . VAL D 1 228 ? -13.969 5.906 -3.827 1.00 71.60 225 VAL D CA 1
ATOM 9144 C C . VAL D 1 228 ? -14.505 7.006 -2.919 1.00 74.32 225 VAL D C 1
ATOM 9145 O O . VAL D 1 228 ? -13.735 7.612 -2.158 1.00 74.72 225 VAL D O 1
ATOM 9149 N N . PRO D 1 229 ? -15.811 7.299 -2.976 1.00 73.20 226 PRO D N 1
ATOM 9150 C CA . PRO D 1 229 ? -16.329 8.497 -2.290 1.00 72.06 226 PRO D CA 1
ATOM 9151 C C . PRO D 1 229 ? -15.998 8.570 -0.809 1.00 71.47 226 PRO D C 1
ATOM 9152 O O . PRO D 1 229 ? -15.578 9.630 -0.327 1.00 72.76 226 PRO D O 1
ATOM 9156 N N . GLU D 1 230 ? -16.174 7.475 -0.068 1.00 71.91 227 GLU D N 1
ATOM 9157 C CA . GLU D 1 230 ? -15.940 7.509 1.372 1.00 73.19 227 GLU D CA 1
ATOM 9158 C C . GLU D 1 230 ? -14.509 7.874 1.723 1.00 70.25 227 GLU D C 1
ATOM 9159 O O . GLU D 1 230 ? -14.237 8.232 2.871 1.00 69.95 227 GLU D O 1
ATOM 9165 N N . ALA D 1 231 ? -13.591 7.801 0.764 1.00 70.64 228 ALA D N 1
ATOM 9166 C CA . ALA D 1 231 ? -12.188 8.096 0.999 1.00 68.62 228 ALA D CA 1
ATOM 9167 C C . ALA D 1 231 ? -11.829 9.541 0.693 1.00 69.91 228 ALA D C 1
ATOM 9168 O O . ALA D 1 231 ? -10.641 9.887 0.707 1.00 65.53 228 ALA D O 1
ATOM 9170 N N . ASN D 1 232 ? -12.812 10.393 0.411 1.00 69.22 229 ASN D N 1
ATOM 9171 C CA . ASN D 1 232 ? -12.497 11.735 -0.049 1.00 66.02 229 ASN D CA 1
ATOM 9172 C C . ASN D 1 232 ? -11.875 12.551 1.070 1.00 65.80 229 ASN D C 1
ATOM 9173 O O . ASN D 1 232 ? -12.392 12.598 2.187 1.00 67.65 229 ASN D O 1
ATOM 9178 N N . GLY D 1 233 ? -10.764 13.206 0.761 1.00 65.67 230 GLY D N 1
ATOM 9179 C CA . GLY D 1 233 ? -10.075 14.033 1.719 1.00 63.73 230 GLY D CA 1
ATOM 9180 C C . GLY D 1 233 ? -9.166 13.289 2.663 1.00 62.37 230 GLY D C 1
ATOM 9181 O O . GLY D 1 233 ? -8.466 13.933 3.448 1.00 66.33 230 GLY D O 1
ATOM 9182 N N . LYS D 1 234 ? -9.134 11.961 2.609 1.00 61.53 231 LYS D N 1
ATOM 9183 C CA . LYS D 1 234 ? -8.350 11.207 3.582 1.00 60.91 231 LYS D CA 1
ATOM 9184 C C . LYS D 1 234 ? -6.873 11.070 3.200 1.00 60.01 231 LYS D C 1
ATOM 9185 O O . LYS D 1 234 ? -6.025 10.918 4.088 1.00 60.84 231 LYS D O 1
ATOM 9191 N N . LEU D 1 235 ? -6.533 11.121 1.915 1.00 56.10 232 LEU D N 1
ATOM 9192 C CA . LEU D 1 235 ? -5.180 10.817 1.477 1.00 57.69 232 LEU D CA 1
ATOM 9193 C C . LEU D 1 235 ? -4.578 11.988 0.709 1.00 57.93 232 LEU D C 1
ATOM 9194 O O . LEU D 1 235 ? -5.295 12.773 0.087 1.00 60.51 232 LEU D O 1
ATOM 9199 N N . ASN D 1 236 ? -3.251 12.093 0.744 1.00 59.13 233 ASN D N 1
ATOM 9200 C CA . ASN D 1 236 ? -2.533 12.919 -0.220 1.00 54.46 233 ASN D CA 1
ATOM 9201 C C . ASN D 1 236 ? -1.217 12.237 -0.553 1.00 57.83 233 ASN D C 1
ATOM 9202 O O . ASN D 1 236 ? -0.744 11.364 0.182 1.00 58.24 233 ASN D O 1
ATOM 9207 N N . GLY D 1 237 ? -0.631 12.633 -1.676 1.00 53.03 234 GLY D N 1
ATOM 9208 C CA . GLY D 1 237 ? 0.650 12.062 -2.032 1.00 53.61 234 GLY D CA 1
ATOM 9209 C C . GLY D 1 237 ? 1.226 12.710 -3.268 1.00 52.80 234 GLY D C 1
ATOM 9210 O O . GLY D 1 237 ? 0.659 13.650 -3.832 1.00 52.36 234 GLY D O 1
ATOM 9211 N N . MET D 1 238 ? 2.375 12.185 -3.683 1.00 46.16 235 MET D N 1
ATOM 9212 C CA . MET D 1 238 ? 3.053 12.689 -4.859 1.00 48.23 235 MET D CA 1
ATOM 9213 C C . MET D 1 238 ? 3.696 11.515 -5.589 1.00 46.41 235 MET D C 1
ATOM 9214 O O . MET D 1 238 ? 3.454 10.341 -5.280 1.00 42.48 235 MET D O 1
ATOM 9219 N N . SER D 1 239 ? 4.520 11.858 -6.557 1.00 42.23 236 SER D N 1
ATOM 9220 C CA . SER D 1 239 ? 5.107 10.923 -7.488 1.00 39.74 236 SER D CA 1
ATOM 9221 C C . SER D 1 239 ? 6.597 11.207 -7.569 1.00 41.54 236 SER D C 1
ATOM 9222 O O . SER D 1 239 ? 7.031 12.356 -7.441 1.00 42.82 236 SER D O 1
ATOM 9225 N N . LEU D 1 240 ? 7.376 10.150 -7.761 1.00 39.78 237 LEU D N 1
ATOM 9226 C CA . LEU D 1 240 ? 8.807 10.246 -8.020 1.00 35.72 237 LEU D CA 1
ATOM 9227 C C . LEU D 1 240 ? 9.038 9.515 -9.339 1.00 37.65 237 LEU D C 1
ATOM 9228 O O . LEU D 1 240 ? 9.025 8.280 -9.370 1.00 33.72 237 LEU D O 1
ATOM 9233 N N . ARG D 1 241 ? 9.184 10.287 -10.424 1.00 33.16 238 ARG D N 1
ATOM 9234 C CA . ARG D 1 241 ? 9.480 9.734 -11.737 1.00 31.10 238 ARG D CA 1
ATOM 9235 C C . ARG D 1 241 ? 10.926 9.269 -11.763 1.00 34.50 238 ARG D C 1
ATOM 9236 O O . ARG D 1 241 ? 11.819 9.987 -11.288 1.00 33.74 238 ARG D O 1
ATOM 9244 N N . VAL D 1 242 ? 11.155 8.067 -12.291 1.00 32.56 239 VAL D N 1
ATOM 9245 C CA . VAL D 1 242 ? 12.482 7.446 -12.261 1.00 29.89 239 VAL D CA 1
ATOM 9246 C C . VAL D 1 242 ? 12.783 6.822 -13.611 1.00 31.05 239 VAL D C 1
ATOM 9247 O O . VAL D 1 242 ? 11.883 6.638 -14.443 1.00 32.30 239 VAL D O 1
ATOM 9251 N N . PRO D 1 243 ? 14.078 6.487 -13.870 1.00 29.27 240 PRO D N 1
ATOM 9252 C CA . PRO D 1 243 ? 14.408 6.043 -15.237 1.00 28.71 240 PRO D CA 1
ATOM 9253 C C . PRO D 1 243 ? 14.028 4.597 -15.538 1.00 31.54 240 PRO D C 1
ATOM 9254 O O . PRO D 1 243 ? 14.872 3.703 -15.693 1.00 31.38 240 PRO D O 1
ATOM 9258 N N . VAL D 1 244 ? 12.731 4.326 -15.699 1.00 28.85 241 VAL D N 1
ATOM 9259 C CA . VAL D 1 244 ? 12.301 3.086 -16.333 1.00 30.59 241 VAL D CA 1
ATOM 9260 C C . VAL D 1 244 ? 11.309 3.461 -17.421 1.00 30.74 241 VAL D C 1
ATOM 9261 O O . VAL D 1 244 ? 10.564 4.434 -17.280 1.00 32.57 241 VAL D O 1
ATOM 9265 N N . LEU D 1 245 ? 11.350 2.720 -18.535 1.00 32.53 242 LEU D N 1
ATOM 9266 C CA . LEU D 1 245 ? 10.545 3.078 -19.698 1.00 32.87 242 LEU D CA 1
ATOM 9267 C C . LEU D 1 245 ? 9.061 2.968 -19.389 1.00 34.80 242 LEU D C 1
ATOM 9268 O O . LEU D 1 245 ? 8.274 3.841 -19.776 1.00 35.07 242 LEU D O 1
ATOM 9273 N N . THR D 1 246 ? 8.666 1.927 -18.668 1.00 30.30 243 THR D N 1
ATOM 9274 C CA . THR D 1 246 ? 7.274 1.790 -18.250 1.00 37.31 243 THR D CA 1
ATOM 9275 C C . THR D 1 246 ? 7.251 0.855 -17.048 1.00 33.48 243 THR D C 1
ATOM 9276 O O . THR D 1 246 ? 8.149 0.026 -16.891 1.00 35.34 243 THR D O 1
ATOM 9280 N N . GLY D 1 247 ? 6.248 1.008 -16.199 1.00 35.24 244 GLY D N 1
ATOM 9281 C CA . GLY D 1 247 ? 6.164 0.200 -14.993 1.00 35.58 244 GLY D CA 1
ATOM 9282 C C . GLY D 1 247 ? 6.357 1.077 -13.769 1.00 38.11 244 GLY D C 1
ATOM 9283 O O . GLY D 1 247 ? 7.251 1.930 -13.732 1.00 35.24 244 GLY D O 1
ATOM 9284 N N . SER D 1 248 ? 5.528 0.853 -12.745 1.00 36.53 245 SER D N 1
ATOM 9285 C CA . SER D 1 248 ? 5.403 1.771 -11.616 1.00 36.08 245 SER D CA 1
ATOM 9286 C C . SER D 1 248 ? 4.860 1.013 -10.408 1.00 39.99 245 SER D C 1
ATOM 9287 O O . SER D 1 248 ? 4.264 -0.060 -10.541 1.00 39.28 245 SER D O 1
ATOM 9290 N N . ILE D 1 249 ? 5.036 1.604 -9.229 1.00 38.78 246 ILE D N 1
ATOM 9291 C CA . ILE D 1 249 ? 4.588 1.007 -7.977 1.00 38.60 246 ILE D CA 1
ATOM 9292 C C . ILE D 1 249 ? 4.033 2.104 -7.078 1.00 40.76 246 ILE D C 1
ATOM 9293 O O . ILE D 1 249 ? 4.508 3.244 -7.099 1.00 41.75 246 ILE D O 1
ATOM 9298 N N . VAL D 1 250 ? 3.005 1.753 -6.299 1.00 39.55 247 VAL D N 1
ATOM 9299 C CA A VAL D 1 250 ? 2.444 2.651 -5.299 0.31 42.39 247 VAL D CA 1
ATOM 9300 C CA B VAL D 1 250 ? 2.395 2.631 -5.302 0.69 42.38 247 VAL D CA 1
ATOM 9301 C C . VAL D 1 250 ? 2.639 2.040 -3.920 1.00 42.97 247 VAL D C 1
ATOM 9302 O O . VAL D 1 250 ? 2.438 0.834 -3.716 1.00 45.17 247 VAL D O 1
ATOM 9309 N N . GLU D 1 251 ? 3.048 2.883 -2.973 1.00 42.58 248 GLU D N 1
ATOM 9310 C CA . GLU D 1 251 ? 3.078 2.539 -1.558 1.00 45.17 248 GLU D CA 1
ATOM 9311 C C . GLU D 1 251 ? 1.981 3.341 -0.853 1.00 48.20 248 GLU D C 1
ATOM 9312 O O . GLU D 1 251 ? 2.017 4.579 -0.845 1.00 45.72 248 GLU D O 1
ATOM 9318 N N . LEU D 1 252 ? 1.011 2.644 -0.262 1.00 47.28 249 LEU D N 1
ATOM 9319 C CA . LEU D 1 252 ? -0.057 3.286 0.502 1.00 45.39 249 LEU D CA 1
ATOM 9320 C C . LEU D 1 252 ? 0.150 3.009 1.982 1.00 47.31 249 LEU D C 1
ATOM 9321 O O . LEU D 1 252 ? 0.166 1.847 2.399 1.00 49.40 249 LEU D O 1
ATOM 9326 N N . SER D 1 253 ? 0.311 4.070 2.768 1.00 49.18 250 SER D N 1
ATOM 9327 C CA . SER D 1 253 ? 0.410 3.978 4.221 1.00 48.83 250 SER D CA 1
ATOM 9328 C C . SER D 1 253 ? -0.808 4.651 4.831 1.00 53.83 250 SER D C 1
ATOM 9329 O O . SER D 1 253 ? -0.988 5.861 4.671 1.00 54.00 250 SER D O 1
ATOM 9332 N N . VAL D 1 254 ? -1.632 3.881 5.552 1.00 53.38 251 VAL D N 1
ATOM 9333 C CA . VAL D 1 254 ? -2.869 4.414 6.110 1.00 52.77 251 VAL D CA 1
ATOM 9334 C C . VAL D 1 254 ? -3.051 3.967 7.549 1.00 58.47 251 VAL D C 1
ATOM 9335 O O . VAL D 1 254 ? -2.626 2.876 7.947 1.00 56.37 251 VAL D O 1
ATOM 9339 N N . VAL D 1 255 ? -3.734 4.814 8.315 1.00 58.88 252 VAL D N 1
ATOM 9340 C CA . VAL D 1 255 ? -4.289 4.440 9.609 1.00 58.84 252 VAL D CA 1
ATOM 9341 C C . VAL D 1 255 ? -5.694 3.907 9.372 1.00 62.16 252 VAL D C 1
ATOM 9342 O O . VAL D 1 255 ? -6.472 4.497 8.610 1.00 64.14 252 VAL D O 1
ATOM 9346 N N . LEU D 1 256 ? -6.019 2.780 9.999 1.00 63.22 253 LEU D N 1
ATOM 9347 C CA . LEU D 1 256 ? -7.325 2.159 9.838 1.00 63.46 253 LEU D CA 1
ATOM 9348 C C . LEU D 1 256 ? -8.088 2.197 11.153 1.00 66.35 253 LEU D C 1
ATOM 9349 O O . LEU D 1 256 ? -7.496 2.203 12.238 1.00 66.90 253 LEU D O 1
ATOM 9354 N N . GLU D 1 257 ? -9.414 2.246 11.045 1.00 69.38 254 GLU D N 1
ATOM 9355 C CA . GLU D 1 257 ? -10.240 2.236 12.245 1.00 71.33 254 GLU D CA 1
ATOM 9356 C C . GLU D 1 257 ? -10.120 0.891 12.955 1.00 72.98 254 GLU D C 1
ATOM 9357 O O . GLU D 1 257 ? -9.794 0.832 14.145 1.00 73.29 254 GLU D O 1
ATOM 9359 N N . LYS D 1 258 ? -10.331 -0.203 12.223 1.00 71.58 255 LYS D N 1
ATOM 9360 C CA . LYS D 1 258 ? -10.140 -1.538 12.764 1.00 72.19 255 LYS D CA 1
ATOM 9361 C C . LYS D 1 258 ? -8.651 -1.883 12.800 1.00 70.05 255 LYS D C 1
ATOM 9362 O O . LYS D 1 258 ? -7.796 -1.142 12.296 1.00 67.71 255 LYS D O 1
ATOM 9368 N N . SER D 1 259 ? -8.336 -3.037 13.387 1.00 70.50 256 SER D N 1
ATOM 9369 C CA . SER D 1 259 ? -6.953 -3.474 13.583 1.00 68.82 256 SER D CA 1
ATOM 9370 C C . SER D 1 259 ? -6.721 -4.878 13.023 1.00 68.34 256 SER D C 1
ATOM 9371 O O . SER D 1 259 ? -6.377 -5.802 13.764 1.00 69.07 256 SER D O 1
ATOM 9374 N N . PRO D 1 260 ? -6.848 -5.065 11.708 1.00 66.67 257 PRO D N 1
ATOM 9375 C CA . PRO D 1 260 ? -6.622 -6.399 11.139 1.00 67.07 257 PRO D CA 1
ATOM 9376 C C . PRO D 1 260 ? -5.151 -6.781 11.160 1.00 64.07 257 PRO D C 1
ATOM 9377 O O . PRO D 1 260 ? -4.259 -5.934 11.228 1.00 62.55 257 PRO D O 1
ATOM 9381 N N . SER D 1 261 ? -4.911 -8.089 11.100 1.00 65.55 258 SER D N 1
ATOM 9382 C CA . SER D 1 261 ? -3.559 -8.600 10.932 1.00 64.21 258 SER D CA 1
ATOM 9383 C C . SER D 1 261 ? -3.120 -8.479 9.475 1.00 60.57 258 SER D C 1
ATOM 9384 O O . SER D 1 261 ? -3.917 -8.204 8.572 1.00 59.75 258 SER D O 1
ATOM 9387 N N . VAL D 1 262 ? -1.826 -8.708 9.249 1.00 58.17 259 VAL D N 1
ATOM 9388 C CA . VAL D 1 262 ? -1.312 -8.710 7.885 1.00 58.14 259 VAL D CA 1
ATOM 9389 C C . VAL D 1 262 ? -2.067 -9.729 7.041 1.00 62.23 259 VAL D C 1
ATOM 9390 O O . VAL D 1 262 ? -2.464 -9.443 5.903 1.00 56.32 259 VAL D O 1
ATOM 9394 N N . GLU D 1 263 ? -2.316 -10.916 7.604 1.00 60.06 260 GLU D N 1
ATOM 9395 C CA . GLU D 1 263 ? -3.006 -11.974 6.871 1.00 61.76 260 GLU D CA 1
ATOM 9396 C C . GLU D 1 263 ? -4.416 -11.546 6.469 1.00 62.69 260 GLU D C 1
ATOM 9397 O O . GLU D 1 263 ? -4.853 -11.809 5.340 1.00 61.14 260 GLU D O 1
ATOM 9403 N N . GLN D 1 264 ? -5.141 -10.886 7.377 1.00 61.73 261 GLN D N 1
ATOM 9404 C CA . GLN D 1 264 ? -6.487 -10.428 7.049 1.00 63.06 261 GLN D CA 1
ATOM 9405 C C . GLN D 1 264 ? -6.467 -9.334 5.984 1.00 61.19 261 GLN D C 1
ATOM 9406 O O . GLN D 1 264 ? -7.378 -9.259 5.148 1.00 61.74 261 GLN D O 1
ATOM 9412 N N . VAL D 1 265 ? -5.452 -8.465 5.996 1.00 59.15 262 VAL D N 1
ATOM 9413 C CA . VAL D 1 265 ? -5.356 -7.480 4.923 1.00 57.37 262 VAL D CA 1
ATOM 9414 C C . VAL D 1 265 ? -5.096 -8.178 3.595 1.00 56.08 262 VAL D C 1
ATOM 9415 O O . VAL D 1 265 ? -5.791 -7.937 2.604 1.00 58.68 262 VAL D O 1
ATOM 9419 N N . ASN D 1 266 ? -4.121 -9.087 3.566 1.00 57.10 263 ASN D N 1
ATOM 9420 C CA . ASN D 1 266 ? -3.819 -9.790 2.322 1.00 58.17 263 ASN D CA 1
ATOM 9421 C C . ASN D 1 266 ? -5.003 -10.625 1.857 1.00 59.41 263 ASN D C 1
ATOM 9422 O O . ASN D 1 266 ? -5.268 -10.718 0.650 1.00 56.90 263 ASN D O 1
ATOM 9427 N N . GLN D 1 267 ? -5.740 -11.218 2.802 1.00 58.28 264 GLN D N 1
ATOM 9428 C CA . GLN D 1 267 ? -6.907 -12.015 2.441 1.00 63.03 264 GLN D CA 1
ATOM 9429 C C . GLN D 1 267 ? -7.997 -11.154 1.812 1.00 62.84 264 GLN D C 1
ATOM 9430 O O . GLN D 1 267 ? -8.585 -11.537 0.794 1.00 61.61 264 GLN D O 1
ATOM 9436 N N . ALA D 1 268 ? -8.280 -9.989 2.403 1.00 61.51 265 ALA D N 1
ATOM 9437 C CA . ALA D 1 268 ? -9.267 -9.085 1.821 1.00 61.94 265 ALA D CA 1
ATOM 9438 C C . ALA D 1 268 ? -8.869 -8.676 0.404 1.00 61.99 265 ALA D C 1
ATOM 9439 O O . ALA D 1 268 ? -9.705 -8.667 -0.506 1.00 61.01 265 ALA D O 1
ATOM 9441 N N . MET D 1 269 ? -7.589 -8.359 0.191 1.00 57.75 266 MET D N 1
ATOM 9442 C CA . MET D 1 269 ? -7.127 -8.030 -1.156 1.00 58.70 266 MET D CA 1
ATOM 9443 C C . MET D 1 269 ? -7.336 -9.207 -2.107 1.00 56.83 266 MET D C 1
ATOM 9444 O O . MET D 1 269 ? -7.888 -9.048 -3.203 1.00 56.33 266 MET D O 1
ATOM 9449 N N . LYS D 1 270 ? -6.922 -10.404 -1.684 1.00 56.35 267 LYS D N 1
ATOM 9450 C CA . LYS D 1 270 ? -7.123 -11.613 -2.479 1.00 58.48 267 LYS D CA 1
ATOM 9451 C C . LYS D 1 270 ? -8.596 -11.872 -2.784 1.00 62.41 267 LYS D C 1
ATOM 9452 O O . LYS D 1 270 ? -8.924 -12.395 -3.857 1.00 63.01 267 LYS D O 1
ATOM 9458 N N . ARG D 1 271 ? -9.503 -11.538 -1.864 1.00 61.59 268 ARG D N 1
ATOM 9459 C CA . ARG D 1 271 ? -10.897 -11.845 -2.154 1.00 64.28 268 ARG D CA 1
ATOM 9460 C C . ARG D 1 271 ? -11.454 -10.932 -3.238 1.00 64.19 268 ARG D C 1
ATOM 9461 O O . ARG D 1 271 ? -12.419 -11.307 -3.912 1.00 66.11 268 ARG D O 1
ATOM 9469 N N . PHE D 1 272 ? -10.822 -9.785 -3.470 1.00 62.09 269 PHE D N 1
ATOM 9470 C CA . PHE D 1 272 ? -11.263 -8.818 -4.466 1.00 63.55 269 PHE D CA 1
ATOM 9471 C C . PHE D 1 272 ? -10.594 -9.021 -5.830 1.00 62.59 269 PHE D C 1
ATOM 9472 O O . PHE D 1 272 ? -10.746 -8.173 -6.715 1.00 62.91 269 PHE D O 1
ATOM 9480 N N . ALA D 1 273 ? -9.876 -10.125 -6.027 1.00 61.00 270 ALA D N 1
ATOM 9481 C CA . ALA D 1 273 ? -9.143 -10.313 -7.272 1.00 62.30 270 ALA D CA 1
ATOM 9482 C C . ALA D 1 273 ? -10.105 -10.396 -8.454 1.00 61.11 270 ALA D C 1
ATOM 9483 O O . ALA D 1 273 ? -11.234 -10.869 -8.332 1.00 62.40 270 ALA D O 1
ATOM 9485 N N . SER D 1 274 ? -9.657 -9.909 -9.606 1.00 58.46 271 SER D N 1
ATOM 9486 C CA . SER D 1 274 ? -10.480 -9.944 -10.809 1.00 61.57 271 SER D CA 1
ATOM 9487 C C . SER D 1 274 ? -9.563 -9.803 -12.018 1.00 61.63 271 SER D C 1
ATOM 9488 O O . SER D 1 274 ? -8.337 -9.726 -11.887 1.00 57.33 271 SER D O 1
ATOM 9491 N N . ALA D 1 275 ? -10.173 -9.776 -13.209 1.00 59.22 272 ALA D N 1
ATOM 9492 C CA . ALA D 1 275 ? -9.438 -9.409 -14.414 1.00 60.33 272 ALA D CA 1
ATOM 9493 C C . ALA D 1 275 ? -8.787 -8.038 -14.281 1.00 60.46 272 ALA D C 1
ATOM 9494 O O . ALA D 1 275 ? -7.799 -7.757 -14.966 1.00 59.65 272 ALA D O 1
ATOM 9496 N N . SER D 1 276 ? -9.313 -7.189 -13.399 1.00 61.74 273 SER D N 1
ATOM 9497 C CA A SER D 1 276 ? -8.803 -5.845 -13.173 0.62 59.30 273 SER D CA 1
ATOM 9498 C CA B SER D 1 276 ? -8.776 -5.852 -13.193 0.38 59.26 273 SER D CA 1
ATOM 9499 C C . SER D 1 276 ? -7.790 -5.765 -12.036 1.00 56.14 273 SER D C 1
ATOM 9500 O O . SER D 1 276 ? -7.113 -4.741 -11.902 1.00 53.29 273 SER D O 1
ATOM 9505 N N . PHE D 1 277 ? -7.678 -6.810 -11.216 1.00 57.24 274 PHE D N 1
ATOM 9506 C CA . PHE D 1 277 ? -6.921 -6.751 -9.966 1.00 56.53 274 PHE D CA 1
ATOM 9507 C C . PHE D 1 277 ? -6.292 -8.113 -9.701 1.00 54.88 274 PHE D C 1
ATOM 9508 O O . PHE D 1 277 ? -7.004 -9.106 -9.516 1.00 54.90 274 PHE D O 1
ATOM 9516 N N . LYS D 1 278 ? -4.961 -8.147 -9.686 1.00 54.76 275 LYS D N 1
ATOM 9517 C CA . LYS D 1 278 ? -4.164 -9.362 -9.552 1.00 53.83 275 LYS D CA 1
ATOM 9518 C C . LYS D 1 278 ? -3.611 -9.509 -8.136 1.00 51.97 275 LYS D C 1
ATOM 9519 O O . LYS D 1 278 ? -3.088 -8.549 -7.559 1.00 51.09 275 LYS D O 1
ATOM 9525 N N . TYR D 1 279 ? -3.690 -10.718 -7.592 1.00 51.21 276 TYR D N 1
ATOM 9526 C CA . TYR D 1 279 ? -3.095 -11.029 -6.292 1.00 48.37 276 TYR D CA 1
ATOM 9527 C C . TYR D 1 279 ? -1.754 -11.716 -6.528 1.00 49.23 276 TYR D C 1
ATOM 9528 O O . TYR D 1 279 ? -1.701 -12.901 -6.861 1.00 50.10 276 TYR D O 1
ATOM 9537 N N . CYS D 1 280 ? -0.668 -10.978 -6.343 1.00 52.18 277 CYS D N 1
ATOM 9538 C CA . CYS D 1 280 ? 0.665 -11.512 -6.571 1.00 48.15 277 CYS D CA 1
ATOM 9539 C C . CYS D 1 280 ? 1.274 -12.012 -5.265 1.00 48.53 277 CYS D C 1
ATOM 9540 O O . CYS D 1 280 ? 1.066 -11.419 -4.200 1.00 45.24 277 CYS D O 1
ATOM 9543 N N . GLU D 1 281 ? 2.021 -13.116 -5.357 1.00 46.96 278 GLU D N 1
ATOM 9544 C CA . GLU D 1 281 ? 2.656 -13.724 -4.200 1.00 47.47 278 GLU D CA 1
ATOM 9545 C C . GLU D 1 281 ? 4.150 -13.929 -4.376 1.00 45.83 278 GLU D C 1
ATOM 9546 O O . GLU D 1 281 ? 4.780 -14.530 -3.496 1.00 44.98 278 GLU D O 1
ATOM 9552 N N . ASP D 1 282 ? 4.729 -13.470 -5.481 1.00 43.76 279 ASP D N 1
ATOM 9553 C CA . ASP D 1 282 ? 6.131 -13.686 -5.812 1.00 42.45 279 ASP D CA 1
ATOM 9554 C C . ASP D 1 282 ? 6.934 -12.398 -5.627 1.00 41.74 279 ASP D C 1
ATOM 9555 O O . ASP D 1 282 ? 6.377 -11.302 -5.748 1.00 40.20 279 ASP D O 1
ATOM 9560 N N . PRO D 1 283 ? 8.240 -12.493 -5.330 1.00 37.50 280 PRO D N 1
ATOM 9561 C CA . PRO D 1 283 ? 9.065 -11.280 -5.198 1.00 38.00 280 PRO D CA 1
ATOM 9562 C C . PRO D 1 283 ? 9.445 -10.702 -6.559 1.00 38.63 280 PRO D C 1
ATOM 9563 O O . PRO D 1 283 ? 10.526 -10.981 -7.088 1.00 35.78 280 PRO D O 1
ATOM 9567 N N . ILE D 1 284 ? 8.569 -9.896 -7.139 1.00 36.84 281 ILE D N 1
ATOM 9568 C CA . ILE D 1 284 ? 8.732 -9.451 -8.504 1.00 37.14 281 ILE D CA 1
ATOM 9569 C C . ILE D 1 284 ? 9.367 -8.065 -8.506 1.00 34.83 281 ILE D C 1
ATOM 9570 O O . ILE D 1 284 ? 9.557 -7.443 -7.461 1.00 33.41 281 ILE D O 1
ATOM 9575 N N . VAL D 1 285 ? 9.695 -7.569 -9.702 1.00 31.77 282 VAL D N 1
ATOM 9576 C CA . VAL D 1 285 ? 10.171 -6.204 -9.903 1.00 31.26 282 VAL D CA 1
ATOM 9577 C C . VAL D 1 285 ? 9.391 -5.575 -11.059 1.00 33.05 282 VAL D C 1
ATOM 9578 O O . VAL D 1 285 ? 8.546 -6.218 -11.680 1.00 32.65 282 VAL D O 1
ATOM 9582 N N . SER D 1 286 ? 9.697 -4.305 -11.362 1.00 33.18 283 SER D N 1
ATOM 9583 C CA . SER D 1 286 ? 8.815 -3.557 -12.257 1.00 32.43 283 SER D CA 1
ATOM 9584 C C . SER D 1 286 ? 8.747 -4.174 -13.650 1.00 32.21 283 SER D C 1
ATOM 9585 O O . SER D 1 286 ? 7.683 -4.156 -14.277 1.00 30.86 283 SER D O 1
ATOM 9588 N N . SER D 1 287 ? 9.847 -4.745 -14.148 1.00 32.82 284 SER D N 1
ATOM 9589 C CA . SER D 1 287 ? 9.800 -5.283 -15.505 1.00 32.21 284 SER D CA 1
ATOM 9590 C C . SER D 1 287 ? 8.858 -6.476 -15.617 1.00 35.38 284 SER D C 1
ATOM 9591 O O . SER D 1 287 ? 8.441 -6.815 -16.730 1.00 37.32 284 SER D O 1
ATOM 9594 N N . ASP D 1 288 ? 8.491 -7.101 -14.493 1.00 35.20 285 ASP D N 1
ATOM 9595 C CA . ASP D 1 288 ? 7.572 -8.234 -14.519 1.00 35.16 285 ASP D CA 1
ATOM 9596 C C . ASP D 1 288 ? 6.124 -7.826 -14.719 1.00 37.80 285 ASP D C 1
ATOM 9597 O O . ASP D 1 288 ? 5.291 -8.701 -14.947 1.00 36.09 285 ASP D O 1
ATOM 9602 N N . VAL D 1 289 ? 5.791 -6.540 -14.638 1.00 38.61 286 VAL D N 1
ATOM 9603 C CA . VAL D 1 289 ? 4.422 -6.119 -14.908 1.00 37.68 286 VAL D CA 1
ATOM 9604 C C . VAL D 1 289 ? 4.289 -5.414 -16.242 1.00 38.37 286 VAL D C 1
ATOM 9605 O O . VAL D 1 289 ? 3.186 -4.996 -16.596 1.00 38.72 286 VAL D O 1
ATOM 9609 N N . VAL D 1 290 ? 5.379 -5.273 -17.002 1.00 40.99 287 VAL D N 1
ATOM 9610 C CA . VAL D 1 290 ? 5.286 -4.642 -18.307 1.00 39.06 287 VAL D CA 1
ATOM 9611 C C . VAL D 1 290 ? 4.299 -5.420 -19.172 1.00 41.52 287 VAL D C 1
ATOM 9612 O O . VAL D 1 290 ? 4.333 -6.653 -19.230 1.00 40.76 287 VAL D O 1
ATOM 9616 N N . SER D 1 291 ? 3.387 -4.691 -19.821 1.00 43.14 288 SER D N 1
ATOM 9617 C CA . SER D 1 291 ? 2.318 -5.194 -20.689 1.00 41.81 288 SER D CA 1
ATOM 9618 C C . SER D 1 291 ? 1.243 -5.954 -19.936 1.00 43.03 288 SER D C 1
ATOM 9619 O O . SER D 1 291 ? 0.430 -6.633 -20.568 1.00 48.53 288 SER D O 1
ATOM 9622 N N . SER D 1 292 ? 1.203 -5.859 -18.610 1.00 42.66 289 SER D N 1
ATOM 9623 C CA . SER D 1 292 ? 0.141 -6.521 -17.873 1.00 46.79 289 SER D CA 1
ATOM 9624 C C . SER D 1 292 ? -1.220 -6.002 -18.323 1.00 50.11 289 SER D C 1
ATOM 9625 O O . SER D 1 292 ? -1.376 -4.832 -18.680 1.00 45.71 289 SER D O 1
ATOM 9628 N N . GLU D 1 293 ? -2.213 -6.892 -18.298 1.00 49.15 290 GLU D N 1
ATOM 9629 C CA . GLU D 1 293 ? -3.591 -6.513 -18.562 1.00 51.06 290 GLU D CA 1
ATOM 9630 C C . GLU D 1 293 ? -4.374 -6.195 -17.295 1.00 51.50 290 GLU D C 1
ATOM 9631 O O . GLU D 1 293 ? -5.534 -5.778 -17.400 1.00 53.59 290 GLU D O 1
ATOM 9637 N N . TYR D 1 294 ? -3.789 -6.396 -16.114 1.00 47.46 291 TYR D N 1
ATOM 9638 C CA . TYR D 1 294 ? -4.468 -6.075 -14.862 1.00 49.85 291 TYR D CA 1
ATOM 9639 C C . TYR D 1 294 ? -4.281 -4.603 -14.529 1.00 53.04 291 TYR D C 1
ATOM 9640 O O . TYR D 1 294 ? -3.196 -4.043 -14.716 1.00 50.74 291 TYR D O 1
ATOM 9649 N N . GLY D 1 295 ? -5.339 -3.978 -14.014 1.00 52.76 292 GLY D N 1
ATOM 9650 C CA . GLY D 1 295 ? -5.227 -2.584 -13.620 1.00 50.79 292 GLY D CA 1
ATOM 9651 C C . GLY D 1 295 ? -4.281 -2.364 -12.454 1.00 51.44 292 GLY D C 1
ATOM 9652 O O . GLY D 1 295 ? -3.705 -1.282 -12.316 1.00 51.60 292 GLY D O 1
ATOM 9653 N N . SER D 1 296 ? -4.089 -3.385 -11.617 1.00 54.04 293 SER D N 1
ATOM 9654 C CA . SER D 1 296 ? -3.360 -3.232 -10.361 1.00 51.02 293 SER D CA 1
ATOM 9655 C C . SER D 1 296 ? -2.892 -4.604 -9.889 1.00 50.22 293 SER D C 1
ATOM 9656 O O . SER D 1 296 ? -3.698 -5.537 -9.821 1.00 52.36 293 SER D O 1
ATOM 9659 N N . ILE D 1 297 ? -1.600 -4.730 -9.571 1.00 46.11 294 ILE D N 1
ATOM 9660 C CA . ILE D 1 297 ? -1.007 -6.000 -9.148 1.00 44.72 294 ILE D CA 1
ATOM 9661 C C . ILE D 1 297 ? -0.583 -5.855 -7.688 1.00 46.52 294 ILE D C 1
ATOM 9662 O O . ILE D 1 297 ? 0.428 -5.207 -7.379 1.00 46.53 294 ILE D O 1
ATOM 9667 N N . PHE D 1 298 ? -1.344 -6.474 -6.789 1.00 46.21 295 PHE D N 1
ATOM 9668 C CA . PHE D 1 298 ? -1.086 -6.355 -5.363 1.00 46.60 295 PHE D CA 1
ATOM 9669 C C . PHE D 1 298 ? 0.094 -7.233 -4.965 1.00 48.47 295 PHE D C 1
ATOM 9670 O O . PHE D 1 298 ? 0.143 -8.417 -5.311 1.00 48.76 295 PHE D O 1
ATOM 9678 N N . ASP D 1 299 ? 1.051 -6.645 -4.243 1.00 47.15 296 ASP D N 1
ATOM 9679 C CA . ASP D 1 299 ? 2.308 -7.307 -3.877 1.00 41.40 296 ASP D CA 1
ATOM 9680 C C . ASP D 1 299 ? 2.175 -7.799 -2.439 1.00 45.80 296 ASP D C 1
ATOM 9681 O O . ASP D 1 299 ? 2.562 -7.117 -1.489 1.00 44.72 296 ASP D O 1
ATOM 9686 N N . SER D 1 300 ? 1.622 -9.004 -2.276 1.00 44.51 297 SER D N 1
ATOM 9687 C CA . SER D 1 300 ? 1.244 -9.444 -0.939 1.00 47.43 297 SER D CA 1
ATOM 9688 C C . SER D 1 300 ? 2.446 -9.673 -0.026 1.00 47.43 297 SER D C 1
ATOM 9689 O O . SER D 1 300 ? 2.287 -9.611 1.198 1.00 45.82 297 SER D O 1
ATOM 9692 N N . LYS D 1 301 ? 3.634 -9.931 -0.586 1.00 42.85 298 LYS D N 1
ATOM 9693 C CA . LYS D 1 301 ? 4.816 -10.160 0.243 1.00 46.17 298 LYS D CA 1
ATOM 9694 C C . LYS D 1 301 ? 5.310 -8.890 0.929 1.00 46.12 298 LYS D C 1
ATOM 9695 O O . LYS D 1 301 ? 6.071 -8.984 1.895 1.00 45.91 298 LYS D O 1
ATOM 9701 N N . LEU D 1 302 ? 4.908 -7.707 0.456 1.00 46.93 299 LEU D N 1
ATOM 9702 C CA . LEU D 1 302 ? 5.387 -6.462 1.044 1.00 44.05 299 LEU D CA 1
ATOM 9703 C C . LEU D 1 302 ? 4.491 -5.912 2.154 1.00 46.34 299 LEU D C 1
ATOM 9704 O O . LEU D 1 302 ? 4.926 -5.007 2.876 1.00 44.08 299 LEU D O 1
ATOM 9709 N N . THR D 1 303 ? 3.269 -6.425 2.314 1.00 44.10 300 THR D N 1
ATOM 9710 C CA . THR D 1 303 ? 2.352 -5.887 3.316 1.00 45.02 300 THR D CA 1
ATOM 9711 C C . THR D 1 303 ? 2.985 -5.950 4.700 1.00 48.44 300 THR D C 1
ATOM 9712 O O . THR D 1 303 ? 3.544 -6.979 5.082 1.00 50.29 300 THR D O 1
ATOM 9716 N N . ASN D 1 304 ? 2.909 -4.848 5.450 1.00 48.89 301 ASN D N 1
ATOM 9717 C CA . ASN D 1 304 ? 3.382 -4.855 6.833 1.00 49.26 301 ASN D CA 1
ATOM 9718 C C . ASN D 1 304 ? 2.701 -3.746 7.626 1.00 51.34 301 ASN D C 1
ATOM 9719 O O . ASN D 1 304 ? 2.014 -2.878 7.078 1.00 53.64 301 ASN D O 1
ATOM 9724 N N . ILE D 1 305 ? 2.913 -3.795 8.935 1.00 54.47 302 ILE D N 1
ATOM 9725 C CA . ILE D 1 305 ? 2.329 -2.870 9.897 1.00 52.93 302 ILE D CA 1
ATOM 9726 C C . ILE D 1 305 ? 3.460 -2.252 10.704 1.00 53.43 302 ILE D C 1
ATOM 9727 O O . ILE D 1 305 ? 4.345 -2.965 11.189 1.00 54.21 302 ILE D O 1
ATOM 9732 N N . VAL D 1 306 ? 3.427 -0.936 10.863 1.00 51.82 303 VAL D N 1
ATOM 9733 C CA . VAL D 1 306 ? 4.318 -0.259 11.795 1.00 53.78 303 VAL D CA 1
ATOM 9734 C C . VAL D 1 306 ? 3.556 -0.145 13.108 1.00 59.72 303 VAL D C 1
ATOM 9735 O O . VAL D 1 306 ? 2.576 0.598 13.203 1.00 61.20 303 VAL D O 1
ATOM 9739 N N . GLU D 1 307 ? 3.979 -0.912 14.112 1.00 58.96 304 GLU D N 1
ATOM 9740 C CA . GLU D 1 307 ? 3.252 -1.031 15.370 1.00 63.28 304 GLU D CA 1
ATOM 9741 C C . GLU D 1 307 ? 4.057 -0.336 16.463 1.00 65.37 304 GLU D C 1
ATOM 9742 O O . GLU D 1 307 ? 5.220 -0.687 16.703 1.00 65.05 304 GLU D O 1
ATOM 9744 N N . VAL D 1 308 ? 3.454 0.674 17.092 1.00 62.61 305 VAL D N 1
ATOM 9745 C CA . VAL D 1 308 ? 4.137 1.519 18.069 1.00 67.77 305 VAL D CA 1
ATOM 9746 C C . VAL D 1 308 ? 3.141 1.836 19.180 1.00 74.51 305 VAL D C 1
ATOM 9747 O O . VAL D 1 308 ? 2.195 2.599 18.962 1.00 76.89 305 VAL D O 1
ATOM 9751 N N . ASP D 1 309 ? 3.351 1.256 20.364 1.00 83.80 306 ASP D N 1
ATOM 9752 C CA . ASP D 1 309 ? 2.508 1.504 21.544 1.00 86.91 306 ASP D CA 1
ATOM 9753 C C . ASP D 1 309 ? 1.023 1.413 21.205 1.00 85.64 306 ASP D C 1
ATOM 9754 O O . ASP D 1 309 ? 0.220 2.272 21.577 1.00 87.74 306 ASP D O 1
ATOM 9759 N N . GLY D 1 310 ? 0.657 0.367 20.469 1.00 78.12 307 GLY D N 1
ATOM 9760 C CA . GLY D 1 310 ? -0.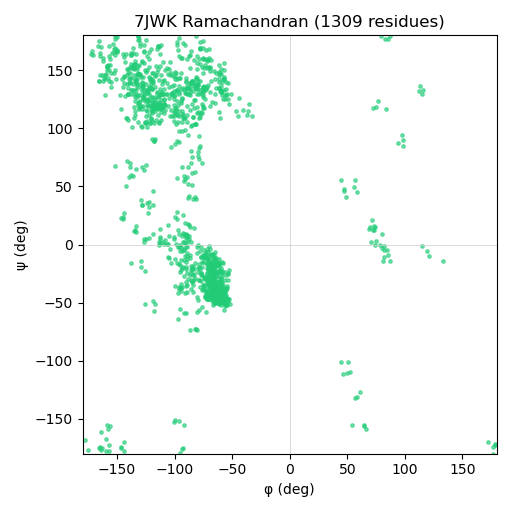712 0.193 20.048 1.00 80.90 307 GLY D CA 1
ATOM 9761 C C . GLY D 1 310 ? -1.130 1.001 18.838 1.00 77.93 307 GLY D C 1
ATOM 9762 O O . GLY D 1 310 ? -2.196 0.728 18.273 1.00 80.13 307 GLY D O 1
ATOM 9763 N N . MET D 1 311 ? -0.348 1.998 18.427 1.00 75.81 308 MET D N 1
ATOM 9764 C CA . MET D 1 311 ? -0.609 2.686 17.168 1.00 74.96 308 MET D CA 1
ATOM 9765 C C . MET D 1 311 ? -0.177 1.796 16.012 1.00 69.01 308 MET D C 1
ATOM 9766 O O . MET D 1 311 ? 0.914 1.215 16.039 1.00 69.25 308 MET D O 1
ATOM 9771 N N . LYS D 1 312 ? -1.025 1.691 14.996 1.00 66.77 309 LYS D N 1
ATOM 9772 C CA . LYS D 1 312 ? -0.719 0.888 13.823 1.00 64.07 309 LYS D CA 1
ATOM 9773 C C . LYS D 1 312 ? -0.761 1.755 12.577 1.00 60.78 309 LYS D C 1
ATOM 9774 O O . LYS D 1 312 ? -1.674 2.568 12.400 1.00 61.21 309 LYS D O 1
ATOM 9780 N N . LEU D 1 313 ? 0.238 1.572 11.723 1.00 57.35 310 LEU D N 1
ATOM 9781 C CA . LEU D 1 313 ? 0.313 2.204 10.412 1.00 57.74 310 LEU D CA 1
ATOM 9782 C C . LEU D 1 313 ? 0.416 1.086 9.378 1.00 56.35 310 LEU D C 1
ATOM 9783 O O . LEU D 1 313 ? 1.425 0.374 9.333 1.00 51.45 310 LEU D O 1
ATOM 9788 N N . TYR D 1 314 ? -0.632 0.919 8.569 1.00 52.71 311 TYR D N 1
ATOM 9789 C CA . TYR D 1 314 ? -0.693 -0.152 7.582 1.00 51.66 311 TYR D CA 1
ATOM 9790 C C . TYR D 1 314 ? -0.039 0.286 6.271 1.00 50.45 311 TYR D C 1
ATOM 9791 O O . TYR D 1 314 ? -0.232 1.419 5.825 1.00 51.82 311 TYR D O 1
ATOM 9800 N N . LYS D 1 315 ? 0.739 -0.616 5.657 1.00 47.77 312 LYS D N 1
ATOM 9801 C CA . LYS D 1 315 ? 1.482 -0.319 4.432 1.00 48.00 312 LYS D CA 1
ATOM 9802 C C . LYS D 1 315 ? 1.264 -1.428 3.410 1.00 50.76 312 LYS D C 1
ATOM 9803 O O . LYS D 1 315 ? 1.559 -2.600 3.684 1.00 47.83 312 LYS D O 1
ATOM 9809 N N . VAL D 1 316 ? 0.750 -1.052 2.235 1.00 47.57 313 VAL D N 1
ATOM 9810 C CA . VAL D 1 316 ? 0.419 -1.990 1.171 1.00 43.92 313 VAL D CA 1
ATOM 9811 C C . VAL D 1 316 ? 0.915 -1.410 -0.144 1.00 48.12 313 VAL D C 1
ATOM 9812 O O . VAL D 1 316 ? 1.034 -0.190 -0.306 1.00 47.11 313 VAL D O 1
ATOM 9816 N N . TYR D 1 317 ? 1.192 -2.303 -1.093 1.00 44.01 314 TYR D N 1
ATOM 9817 C CA . TYR D 1 317 ? 1.943 -1.979 -2.294 1.00 44.00 314 TYR D CA 1
ATOM 9818 C C . TYR D 1 317 ? 1.271 -2.618 -3.497 1.00 46.23 314 TYR D C 1
ATOM 9819 O O . TYR D 1 317 ? 0.838 -3.773 -3.434 1.00 46.02 314 TYR D O 1
ATOM 9828 N N . ALA D 1 318 ? 1.191 -1.875 -4.595 1.00 42.46 315 ALA D N 1
ATOM 9829 C CA . ALA D 1 318 ? 0.607 -2.423 -5.808 1.00 45.04 315 ALA D CA 1
ATOM 9830 C C . ALA D 1 318 ? 1.399 -1.935 -7.008 1.00 43.56 315 ALA D C 1
ATOM 9831 O O . ALA D 1 318 ? 1.786 -0.763 -7.077 1.00 43.29 315 ALA D O 1
ATOM 9833 N N . TRP D 1 319 ? 1.639 -2.842 -7.943 1.00 39.68 316 TRP D N 1
ATOM 9834 C CA . TRP D 1 319 ? 2.343 -2.501 -9.164 1.00 41.14 316 TRP D CA 1
ATOM 9835 C C . TRP D 1 319 ? 1.351 -2.167 -10.272 1.00 44.19 316 TRP D C 1
ATOM 9836 O O . TRP D 1 319 ? 0.185 -2.572 -10.245 1.00 42.74 316 TRP D O 1
ATOM 9847 N N . TYR D 1 320 ? 1.847 -1.458 -11.281 1.00 42.43 317 TYR D N 1
ATOM 9848 C CA . TYR D 1 320 ? 1.058 -1.261 -12.483 1.00 42.05 317 TYR D CA 1
ATOM 9849 C C . TYR D 1 320 ? 1.969 -0.849 -13.619 1.00 43.99 317 TYR D C 1
ATOM 9850 O O . TYR D 1 320 ? 2.946 -0.119 -13.421 1.00 40.98 317 TYR D O 1
ATOM 9859 N N . ASP D 1 321 ? 1.647 -1.345 -14.804 1.00 42.66 318 ASP D N 1
ATOM 9860 C CA . ASP D 1 321 ? 2.210 -0.797 -16.022 1.00 45.05 318 ASP D CA 1
ATOM 9861 C C . ASP D 1 321 ? 1.353 0.417 -16.346 1.00 44.59 318 ASP D C 1
ATOM 9862 O O . ASP D 1 321 ? 0.212 0.285 -16.806 1.00 41.63 318 ASP D O 1
ATOM 9867 N N . ASN D 1 322 ? 1.909 1.604 -16.068 1.00 41.89 319 ASN D N 1
ATOM 9868 C CA . ASN D 1 322 ? 1.181 2.854 -16.255 1.00 41.27 319 ASN D CA 1
ATOM 9869 C C . ASN D 1 322 ? 0.651 2.991 -17.673 1.00 44.40 319 ASN D C 1
ATOM 9870 O O . ASN D 1 322 ? -0.367 3.658 -17.890 1.00 45.43 319 ASN D O 1
ATOM 9875 N N . GLU D 1 323 ? 1.298 2.352 -18.648 1.00 38.99 320 GLU D N 1
ATOM 9876 C CA . GLU D 1 323 ? 0.669 2.250 -19.968 1.00 47.06 320 GLU D CA 1
ATOM 9877 C C . GLU D 1 323 ? -0.362 1.120 -19.996 1.00 40.71 320 GLU D C 1
ATOM 9878 O O . GLU D 1 323 ? -1.564 1.370 -19.954 1.00 46.18 320 GLU D O 1
ATOM 9884 N N . SER D 1 324 ? 0.100 -0.136 -20.015 1.00 44.32 321 SER D N 1
ATOM 9885 C CA . SER D 1 324 ? -0.771 -1.269 -20.331 1.00 45.66 321 SER D CA 1
ATOM 9886 C C . SER D 1 324 ? -1.871 -1.483 -19.294 1.00 46.21 321 SER D C 1
ATOM 9887 O O . SER D 1 324 ? -2.987 -1.864 -19.659 1.00 43.70 321 SER D O 1
ATOM 9890 N N . SER D 1 325 ? -1.574 -1.305 -18.003 1.00 44.27 322 SER D N 1
ATOM 9891 C CA . SER D 1 325 ? -2.616 -1.491 -16.991 1.00 46.00 322 SER D CA 1
ATOM 9892 C C . SER D 1 325 ? -3.757 -0.504 -17.203 1.00 48.86 322 SER D C 1
ATOM 9893 O O . SER D 1 325 ? -4.940 -0.870 -17.139 1.00 52.21 322 SER D O 1
ATOM 9896 N N . TYR D 1 326 ? -3.414 0.761 -17.457 1.00 47.97 323 TYR D N 1
ATOM 9897 C CA . TYR D 1 326 ? -4.435 1.779 -17.672 1.00 51.06 323 TYR D CA 1
ATOM 9898 C C . TYR D 1 326 ? -5.217 1.498 -18.948 1.00 50.64 323 TYR D C 1
ATOM 9899 O O . TYR D 1 326 ? -6.448 1.571 -18.960 1.00 51.74 323 TYR D O 1
ATOM 9908 N N . VAL D 1 327 ? -4.511 1.132 -20.017 1.00 52.16 324 VAL D N 1
ATOM 9909 C CA . VAL D 1 327 ? -5.142 0.904 -21.310 1.00 48.99 324 VAL D CA 1
ATOM 9910 C C . VAL D 1 327 ? -6.239 -0.148 -21.195 1.00 52.58 324 VAL D C 1
ATOM 9911 O O . VAL D 1 327 ? -7.385 0.082 -21.599 1.00 54.03 324 VAL D O 1
ATOM 9915 N N . HIS D 1 328 ? -5.909 -1.313 -20.634 1.00 53.00 325 HIS D N 1
ATOM 9916 C CA . HIS D 1 328 ? -6.892 -2.391 -20.577 1.00 54.87 325 HIS D CA 1
ATOM 9917 C C . HIS D 1 328 ? -8.062 -2.038 -19.663 1.00 54.01 325 HIS D C 1
ATOM 9918 O O . HIS D 1 328 ? -9.194 -2.467 -19.914 1.00 60.77 325 HIS D O 1
ATOM 9925 N N . GLN D 1 329 ? -7.821 -1.235 -18.625 1.00 53.47 326 GLN D N 1
ATOM 9926 C CA . GLN D 1 329 ? -8.921 -0.700 -17.830 1.00 54.03 326 GLN D CA 1
ATOM 9927 C C . GLN D 1 329 ? -9.825 0.177 -18.684 1.00 57.17 326 GLN D C 1
ATOM 9928 O O . GLN D 1 329 ? -11.052 0.010 -18.692 1.00 58.78 326 GLN D O 1
ATOM 9934 N N . LEU D 1 330 ? -9.226 1.123 -19.412 1.00 55.66 327 LEU D N 1
ATOM 9935 C CA . LEU D 1 330 ? -9.999 1.980 -20.298 1.00 59.88 327 LEU D CA 1
ATOM 9936 C C . LEU D 1 330 ? -10.802 1.156 -21.296 1.00 61.26 327 LEU D C 1
ATOM 9937 O O . LEU D 1 330 ? -11.950 1.493 -21.603 1.00 62.16 327 LEU D O 1
ATOM 9942 N N . VAL D 1 331 ? -10.221 0.058 -21.795 1.00 59.71 328 VAL D N 1
ATOM 9943 C CA . VAL D 1 331 ? -10.939 -0.795 -22.738 1.00 61.24 328 VAL D CA 1
ATOM 9944 C C . VAL D 1 331 ? -12.137 -1.455 -22.063 1.00 63.25 328 VAL D C 1
ATOM 9945 O O . VAL D 1 331 ? -13.210 -1.577 -22.663 1.00 66.46 328 VAL D O 1
ATOM 9949 N N . ARG D 1 332 ? -11.980 -1.883 -20.807 1.00 62.23 329 ARG D N 1
ATOM 9950 C CA . ARG D 1 332 ? -13.109 -2.457 -20.080 1.00 67.14 329 ARG D CA 1
ATOM 9951 C C . ARG D 1 332 ? -14.253 -1.454 -19.964 1.00 69.65 329 ARG D C 1
ATOM 9952 O O . ARG D 1 332 ? -15.423 -1.809 -20.161 1.00 71.83 329 ARG D O 1
ATOM 9960 N N . VAL D 1 333 ? -13.927 -0.190 -19.678 1.00 69.18 330 VAL D N 1
ATOM 9961 C CA . VAL D 1 333 ? -14.946 0.854 -19.625 1.00 71.76 330 VAL D CA 1
ATOM 9962 C C . VAL D 1 333 ? -15.612 1.027 -20.983 1.00 75.85 330 VAL D C 1
ATOM 9963 O O . VAL D 1 333 ? -16.833 1.199 -21.073 1.00 73.65 330 VAL D O 1
ATOM 9967 N N . VAL D 1 334 ? -14.827 0.991 -22.060 1.00 73.28 331 VAL D N 1
ATOM 9968 C CA . VAL D 1 334 ? -15.411 1.178 -23.384 1.00 73.82 331 VAL D CA 1
ATOM 9969 C C . VAL D 1 334 ? -16.322 0.007 -23.738 1.00 79.72 331 VAL D C 1
ATOM 9970 O O . VAL D 1 334 ? -17.368 0.187 -24.373 1.00 79.95 331 VAL D O 1
ATOM 9974 N N . SER D 1 335 ? -15.955 -1.209 -23.327 1.00 78.81 332 SER D N 1
ATOM 9975 C CA . SER D 1 335 ? -16.844 -2.340 -23.568 1.00 79.08 332 SER D CA 1
ATOM 9976 C C . SER D 1 335 ? -18.065 -2.290 -22.662 1.00 83.28 332 SER D C 1
ATOM 9977 O O . SER D 1 335 ? -19.140 -2.762 -23.051 1.00 90.15 332 SER D O 1
ATOM 9980 N N . TYR D 1 336 ? -17.928 -1.722 -21.459 1.00 80.46 333 TYR D N 1
ATOM 9981 C CA . TYR D 1 336 ? -19.084 -1.599 -20.573 1.00 85.74 333 TYR D CA 1
ATOM 9982 C C . TYR D 1 336 ? -20.117 -0.632 -21.146 1.00 86.47 333 TYR D C 1
ATOM 9983 O O . TYR D 1 336 ? -21.320 -0.913 -21.118 1.00 85.95 333 TYR D O 1
ATOM 9992 N N . CYS D 1 337 ? -19.668 0.506 -21.665 1.00 84.52 334 CYS D N 1
ATOM 9993 C CA . CYS D 1 337 ? -20.537 1.419 -22.384 1.00 88.67 334 CYS D CA 1
ATOM 9994 C C . CYS D 1 337 ? -21.169 0.718 -23.578 1.00 90.11 334 CYS D C 1
ATOM 9995 O O . CYS D 1 337 ? -22.354 0.893 -23.852 1.00 95.49 334 CYS D O 1
#

Radius of gyration: 31.5 Å; Cα contacts (8 Å, |Δi|>4): 3426; chains: 4; bounding box: 83×90×83 Å